Protein AF-A0AAW1QN08-F1 (afdb_monomer)

Nearest PDB structures (foldseek):
  6ku3-assembly1_D  TM=8.593E-01  e=5.138E-18  Oryza sativa Japonica Group
  1gp4-assembly1_A  TM=8.369E-01  e=4.282E-18  Arabidopsis thaliana
  4xae-assembly1_A  TM=7.841E-01  e=1.827E-15  Arabidopsis thaliana
  4xae-assembly2_B  TM=7.756E-01  e=3.302E-15  Arabidopsis thaliana
  7ekd-assembly1_A  TM=7.730E-01  e=5.450E-15  Oryza sativa Japonica Group

Sequence (1166 aa):
MQVLLRTAQARLALHTRSFTSLPVIDVSALLEPEQAPDARVAVAEQLHRACLETGFFYVRNHGIPESDCENVLQQARQWFALPESVKQEIALTPHSHFRGFQRLGDNVTRYEGGFARDWHEAIDLYREDSAEACEARGDPPSPLHGPNQWPRQLPEFDASLRRHVRSCLHLGQALMRGIALGLGLEERAFEAADTGGTTRETSYWTARVIHYPPLPQAAAAELPERAVPRGNGAAAAARGAEVERSVQLSCGEHTDYGLLTLVHQQPGVSALQVKNAAGQWVAADPVPGTLVCNIGDMLRVWTHGMYQPTAHRVINADPARSRISLPFFYEPAFEAVVAPLPELRHLAGSGSRTLDLAPAPEKKKMLSSFALARCTNISQGRTRAGHRYLNIRRRSHRWGQLGSQCFNKRSSGRPCGHDVRGDAVRPGQLDIRSLIRQFEPMRLAAAPAGSTRRPVDWVSLPRDIMRLVAARLPPHDVQSALLACREWHDGFASGLTAMKPRVLMVERLAHRFPAVQSLDLSACRRVGDGALAALGGTLALAGLRSLSLAGCEDVSDAGIAAVARLRALTHLDLRNCCKVTDASLLALAELPCLLSLDLSGCVAATERGIGALAARLRLSTLRLGGTSRVATVQDGALRALAPMVSLTCLDMSGCTEVTDAGLGAIGALTRLHELCLWNCMRVSEAGLGVLRNLPHLEDLSLRGCQHLTDAAAPAVARLRALTRLDLRCCERFTGDQLRALSALTGLRELNLKGCYKVADAGLAGVGVLTALTALCLHECWQITAQGLLALSGLSRLRDLNLQACRNIVTAPGQGLPGLAGLTALTALNLRGCDGLADGALDPLTPLTRLQALDLSGCQKLTGAGLLPVGALAALTALKLQHCRGLQRCADLAPLASLTALSALSLCGCTELQGRGISSLAPLTALRALSLEHCRRVTFAPDGLLVLTGLAGVAALNLQGCNALTDAGLAALGDMTSLTSVNLQDCRQVTGEGFAGWCHMPYLAALSLQNANAVTDAGCAAIARIVPLRTLNLKNCPAMTDKGLAALAPLKRLSHLRLQGNQLPGRLSLSQAVTDAGLGHCAELRALRHLELPSCWRLTDAGLKQLTSLTGLSHLDLSYCWQVTDEGVEVLASMASMAVLNLTGCHSITPRGRALVSGLLESPLSP

Radius of gyration: 35.43 Å; Cα contacts (8 Å, |Δi|>4): 2706; chains: 1; bounding box: 73×116×95 Å

Foldseek 3Di:
DLLLVLLVVLVVLVVPLDDQDAAEAELLCLLDVPPDPVVLLVSLQVLLCRLRRALKHKYFPLVQDVVLLVVLVVLLVVLVPDDPVLQCVQDQAVVQLRFGKADQQNDWDAFVPGIGGARKIKGKDKDEDDPVRVVVVVDDAHRRYHDHDDRPVRPCNVVSVVSVLVSVLSSVLSSQLSNCSSSVHHSCLVVCLQVVNDPDPQWIKMKMKMKRAADPPVLLVPDDDDDDDDDDDDDDDDDDDDDPDGRHFNWHKDFAAFAKKWKSWDAPFWWKWWQTPVRDTHTPHDDPNITMMGGGPLNCFQLVNSGDTTIMGTHRSPRPDMIIMMIMGGHGRQQGFRHHRPVNVVNPDDDDDDDPDDPRPDRDSRNPLVSVVVNVCRNPVDDDPDPPPPDPDDPPDDDDDDDDDDDDDDDDDDDDDDDDDDDDDDDDDPDLVLVLCVLVPDPPDDDDPPDDPPPPPPVPDDLVSLLSSLVPDDQVSLVVQCPPDPSSQVSCLARAAEDEDPDDPLLVNLVRRLNHAEYECALPQPDAQVSLLSVLVDPSNLNHAYYEHANNQRYALNSLLSVLSSLNYAYYHHHLNQRYALSSLLSVLSNARHAEYACEQNLHYALNSLLSNQVRYQHQYYAHAYDDDRQRYALSSLLSNLSNLNHQEYHHHPNQRYALSSLLSCLSNQNHQYYHCHNNQRYELNSLLSCLSNQNHAYYAPHNNQHYELSNQLSVLSNQNHQEYHHHQNQRYQQLNLLSVLSNLNHAYYAHANNQNHALNNLLSVLSNLNYQEYACHNNQRYELVSLLSVLNNQNHAYYHPAQNQRPADDAQDASQSCLSNLNYQEYEHAQNLRDAANHCQSCLSNLNHAYYEPANNQRYELNSCLSVLSNQNHQYYEHAQNQNPQDLNSQLSVLSNLNHAEYAHHNNQNHEFQNQLSCLSNLNYAEYAPHNVQHAELDPRGCLSNCNSLRHQYYEHANNQRYELVSLLSVLSNLNHQEYEHHLNQRYQQLSLLSNLRNQRHAYYEHANNQNHALNSLLSVLSNQNYAEYHHANNARYALSSLLSNLSNLNHAEYHYEFDDDPDDPDDDHHYALSSLLSVLSSLNYQEYAYELNQRYALSSLLSNLSNLQHAYYHHAQNQRYALSSLLSVLPRLNHAYYHHHNNPRYDVNSVVSVVVSVVPPRYD

Mean predicted aligned error: 20.39 Å

Secondary structure (DSSP, 8-state):
-HHHHHHHHHHHHTT----SS--EEE-HHHH-TTS-HHHHHHHHHHHHHHHHHTSEEEEES-S--HHHHHHHHHHHHHHHTS-HHHHGGGB--TTTTT-EEE-TT--EEEETTEEEE-S-EEEEEEPPPPHHHHHTT-SPPPTT-SPPP--TT-HHHHHHHHHHHHHHHHHHHHHHHHHHHHTTS-TTHHHHHHTTT-SS--EEEEEEEEEEPPPPHHHHTTSPPP--------------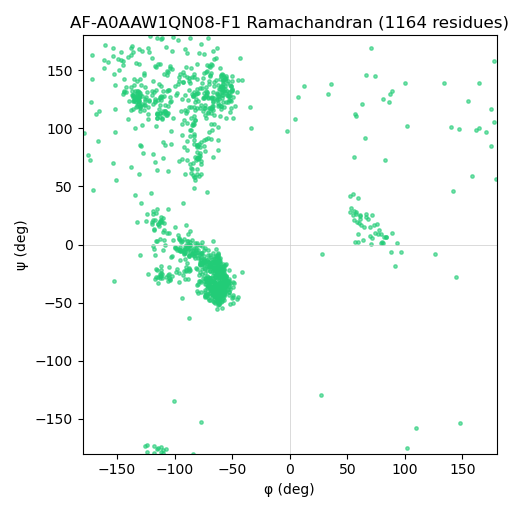---------SEEEE--SSSEEEEEEPTT---EEEE-TTS-EEE-PPPTTEEEEEE-HHHHHHTTTSS----EEE----SS--EEEEEEEEEEETT-B----HHHHGGGSSSS------PPPSS-BHHHHHHHHHHHHHHTT--SS----S--SS--S----------------------------------HHHHHTTTS----S---TT---PPP-TTSS-HHHHHHHHTTS-HHHHHHHTTS-HHHHHHHHTT--EE--SS--HHHHHHH-TT--EEE-TT-TT--HHHHHHHHH-GGGTT--EEE-TT-TT-BHHHHHHHTT-TT--EEE-TT-TB-BHHHHHHHTT-TT--EEE-TT-TB--HHHHHHHHHH---SEEE----SS-----HHHHHHHTT-TT-SEEE-TT-TT-BHHHHHHHTT-TT-SEEE-TT-TB--HHHHGGGGG-TT--EEE-TT-TT--GGGHHHHTT-TT--EEE-TT-TT---TTGGGGGG-TT--EEE-TT-TT-BHHHHHHHHT-TT-SEEE-TT-TB--TTGGGGGGG-TT--EEE-TT-TT----TT---GGGTT-TT--EEE-TT-TT--TTTTGGGTT-TT--EEE-TT-TT--TGGGGGGGG-TT--EEE-TT-TT--SGGGGGGGGG-TT--EEE-TT-TT--THHHHTTTT-TT--EEE-TT-TT---STTTGGGGGG-TT--EEE-TT-TT--HHHHHHGGG-TT--EEE-TT-TT--SGGGGGGTT-TT--EEE-TT-TT--HHHHHHHTT-TT--EEE-TT-TT--HHHHHHTTT-TT--EEE------TT--SS---S-HHHHHHHHT-TT--EEE-TT-TT--HHHHHHHTT-TT--EEE-TT-TT--HHHHHHHHT-TT--EEE-TT-TT--HHHHHHHHHHHHSTT--

InterPro domains:
  IPR001611 Leucine-rich repeat [PF13516] (569-589)
  IPR001611 Leucine-rich repeat [PF13516] (646-666)
  IPR001611 Leucine-rich repeat [PF13516] (1112-1132)
  IPR005123 Oxoglutarate/iron-dependent dioxygenase domain [PS51471] (203-332)
  IPR006553 Leucine-rich repeat, cysteine-containing subtype [SM00367] (513-538)
  IPR006553 Leucine-rich repeat, cysteine-containing subtype [SM00367] (541-566)
  IPR006553 Leucine-rich repeat, cysteine-containing subtype [SM00367] (567-591)
  IPR006553 Leucine-rich repeat, cysteine-containing subtype [SM00367] (592-616)
  IPR006553 Leucine-rich repeat, cysteine-containing subtype [SM00367] (644-669)
  IPR006553 Leucine-rich repeat, cysteine-containing subtype [SM00367] (694-719)
  IPR006553 Leucine-rich repeat, cysteine-containing subtype [SM00367] (720-744)
  IPR006553 Leucine-rich repeat, cysteine-containing subtype [SM00367] (745-769)
  IPR006553 Leucine-rich repeat, cysteine-containing subtype [SM00367] (770-794)
  IPR006553 Leucine-rich repeat, cysteine-containing subtype [SM00367] (847-872)
  IPR006553 Leucine-rich repeat, cysteine-containing subtype [SM00367] (898-923)
  IPR006553 Leucine-rich repeat, cysteine-containing subtype [SM00367] (950-975)
  IPR006553 Leucine-rich repeat, cysteine-containing subtype [SM00367] (1000-1025)
  IPR006553 Leucine-rich repeat, cysteine-containing subtype [SM00367] (1027-1050)
  IPR006553 Leucine-rich repeat, cysteine-containing subtype [SM00367] (1084-1109)
  IPR006553 Leucine-rich repeat, cysteine-containing subtype [SM00367] (1110-1134)

Structure (mmCIF, N/CA/C/O backbone):
data_AF-A0AAW1QN08-F1
#
_entry.id   AF-A0AAW1QN08-F1
#
loop_
_atom_site.group_PDB
_atom_site.id
_atom_site.type_symbol
_atom_site.label_atom_id
_atom_site.label_alt_id
_atom_site.label_comp_id
_atom_site.label_asym_id
_atom_site.label_entity_id
_atom_site.label_seq_id
_atom_site.pdbx_PDB_ins_code
_atom_site.Cartn_x
_atom_site.Cartn_y
_atom_site.Cartn_z
_atom_site.occupancy
_atom_site.B_iso_or_equiv
_atom_site.auth_seq_id
_atom_site.auth_comp_id
_atom_site.auth_asym_id
_atom_site.auth_atom_id
_atom_site.pdbx_PDB_model_num
ATOM 1 N N . MET A 1 1 ? -25.924 -44.453 1.602 1.00 50.12 1 MET A N 1
ATOM 2 C CA . MET A 1 1 ? -26.759 -44.491 2.829 1.00 50.12 1 MET A CA 1
ATOM 3 C C . MET A 1 1 ? -25.957 -44.173 4.095 1.00 50.12 1 MET A C 1
ATOM 5 O O . MET A 1 1 ? -26.336 -43.243 4.789 1.00 50.12 1 MET A O 1
ATOM 9 N N . GLN A 1 2 ? -24.823 -44.839 4.368 1.00 57.50 2 GLN A N 1
ATOM 10 C CA . GLN A 1 2 ? -23.953 -44.512 5.519 1.00 57.50 2 GLN A CA 1
ATOM 11 C C . GLN A 1 2 ? -23.463 -43.045 5.535 1.00 57.50 2 GLN A C 1
ATOM 13 O O . GLN A 1 2 ? -23.553 -42.394 6.572 1.00 57.50 2 GLN A O 1
ATOM 18 N N . VAL A 1 3 ? -23.057 -42.490 4.383 1.00 58.50 3 VAL A N 1
ATOM 19 C CA . VAL A 1 3 ? -22.669 -41.067 4.227 1.00 58.50 3 VAL A CA 1
ATOM 20 C C . VAL A 1 3 ? -23.781 -40.101 4.679 1.00 58.50 3 VAL A C 1
ATOM 22 O O . VAL A 1 3 ? -23.523 -39.140 5.401 1.00 58.50 3 VAL A O 1
ATOM 25 N N . LEU A 1 4 ? -25.043 -40.374 4.323 1.00 58.69 4 LEU A N 1
ATOM 26 C CA . LEU A 1 4 ? -26.203 -39.568 4.740 1.00 58.69 4 LEU A CA 1
ATOM 27 C C . LEU A 1 4 ? -26.415 -39.613 6.264 1.00 58.69 4 LEU A C 1
ATOM 29 O O . LEU A 1 4 ? -26.668 -38.579 6.881 1.00 58.69 4 LEU A O 1
ATOM 33 N N . LEU A 1 5 ? -26.261 -40.792 6.877 1.00 64.38 5 LEU A N 1
ATOM 34 C CA . LEU A 1 5 ? -26.442 -40.996 8.318 1.00 64.38 5 LEU A CA 1
ATOM 35 C C . LEU A 1 5 ? -25.362 -40.268 9.142 1.00 64.38 5 LEU A C 1
ATOM 37 O O . LEU A 1 5 ? -25.678 -39.562 10.100 1.00 64.38 5 LEU A O 1
ATOM 41 N N . ARG A 1 6 ? -24.096 -40.357 8.708 1.00 65.94 6 ARG A N 1
ATOM 42 C CA . ARG A 1 6 ? -22.955 -39.647 9.319 1.00 65.94 6 ARG A CA 1
ATOM 43 C C . ARG A 1 6 ? -23.067 -38.126 9.166 1.00 65.94 6 ARG A C 1
ATOM 45 O O . ARG A 1 6 ? -22.715 -37.370 10.068 1.00 65.94 6 ARG A O 1
ATOM 52 N N . THR A 1 7 ? -23.668 -37.658 8.073 1.00 58.88 7 THR A N 1
ATOM 53 C CA . THR A 1 7 ? -23.953 -36.227 7.864 1.00 58.88 7 THR A CA 1
ATOM 54 C C . THR A 1 7 ? -24.994 -35.692 8.853 1.00 58.88 7 THR A C 1
ATOM 56 O O . THR A 1 7 ? -24.842 -34.588 9.375 1.00 58.88 7 THR A O 1
ATOM 59 N N . ALA A 1 8 ? -26.043 -36.466 9.151 1.00 60.16 8 ALA A N 1
ATOM 60 C CA . ALA A 1 8 ? -27.042 -36.089 10.152 1.00 60.16 8 ALA A CA 1
ATOM 61 C C . ALA A 1 8 ? -26.432 -35.990 11.565 1.00 60.16 8 ALA A C 1
ATOM 63 O O . ALA A 1 8 ? -26.708 -35.028 12.283 1.00 60.16 8 ALA A O 1
ATOM 64 N N . GLN A 1 9 ? -25.541 -36.924 11.926 1.00 60.72 9 GLN A N 1
ATOM 65 C CA . GLN A 1 9 ? -24.772 -36.878 13.179 1.00 60.72 9 GLN A CA 1
ATOM 66 C C . GLN A 1 9 ? -23.876 -35.630 13.256 1.00 60.72 9 GLN A C 1
ATOM 68 O O . GLN A 1 9 ? -23.878 -34.933 14.271 1.00 60.72 9 GLN A O 1
ATOM 73 N N . ALA A 1 10 ? -23.186 -35.283 12.164 1.00 58.78 10 ALA A N 1
ATOM 74 C CA . ALA A 1 10 ? -22.353 -34.083 12.087 1.00 58.78 10 ALA A CA 1
ATOM 75 C C . ALA A 1 10 ? -23.146 -32.781 12.318 1.00 58.78 10 ALA A C 1
ATOM 77 O O . ALA A 1 10 ? -22.687 -31.894 13.041 1.00 58.78 10 ALA A O 1
ATOM 78 N N . ARG A 1 11 ? -24.362 -32.671 11.753 1.00 59.16 11 ARG A N 1
ATOM 79 C CA . ARG A 1 11 ? -25.257 -31.510 11.956 1.00 59.16 11 ARG A CA 1
ATOM 80 C C . ARG A 1 11 ? -25.672 -31.334 13.420 1.00 59.16 11 ARG A C 1
ATOM 82 O O . ARG A 1 11 ? -25.780 -30.196 13.883 1.00 59.16 11 ARG A O 1
ATOM 89 N N . LEU A 1 12 ? -25.882 -32.439 14.138 1.00 57.66 12 LEU A N 1
ATOM 90 C CA . LEU A 1 12 ? -26.207 -32.429 15.565 1.00 57.66 12 LEU A CA 1
ATOM 91 C C . LEU A 1 12 ? -24.991 -32.004 16.409 1.00 57.66 12 LEU A C 1
ATOM 93 O O . LEU A 1 12 ? -25.109 -31.123 17.258 1.00 57.66 12 LEU A O 1
ATOM 97 N N . ALA A 1 13 ? -23.814 -32.566 16.113 1.00 55.12 13 ALA A N 1
ATOM 98 C CA . ALA A 1 13 ? -22.572 -32.317 16.849 1.00 55.12 13 ALA A CA 1
ATOM 99 C C . ALA A 1 13 ? -22.059 -30.869 16.727 1.00 55.12 13 ALA A C 1
ATOM 101 O O . ALA A 1 13 ? -21.472 -30.343 17.671 1.00 55.12 13 ALA A O 1
ATOM 102 N N . LEU A 1 14 ? -22.322 -30.186 15.603 1.00 53.00 14 LEU A N 1
ATOM 103 C CA . LEU A 1 14 ? -21.951 -28.777 15.380 1.00 53.00 14 LEU A CA 1
ATOM 104 C C . LEU A 1 14 ? -22.523 -27.808 16.437 1.00 53.00 14 LEU A C 1
ATOM 106 O O . LEU A 1 14 ? -21.964 -26.729 16.622 1.00 53.00 14 LEU A O 1
ATOM 110 N N . HIS A 1 15 ? -23.583 -28.198 17.155 1.00 46.97 15 HIS A N 1
ATOM 111 C CA . HIS A 1 15 ? -24.216 -27.395 18.207 1.00 46.97 15 HIS A CA 1
ATOM 112 C C . HIS A 1 15 ? -23.758 -27.759 19.637 1.00 46.97 15 HIS A C 1
ATOM 114 O O . HIS A 1 15 ? -24.155 -27.081 20.582 1.00 46.97 15 HIS A O 1
ATOM 120 N N . THR A 1 16 ? -22.923 -28.793 19.822 1.00 51.81 16 THR A N 1
ATOM 121 C CA . THR A 1 16 ? -22.620 -29.380 21.147 1.00 51.81 16 THR A CA 1
ATOM 122 C C . THR A 1 16 ? -21.128 -29.611 21.428 1.00 51.81 16 THR A C 1
ATOM 124 O O . THR A 1 16 ? -20.795 -30.378 22.327 1.00 51.81 16 THR A O 1
ATOM 127 N N . ARG A 1 17 ? -20.206 -28.950 20.712 1.00 63.50 17 ARG A N 1
ATOM 128 C CA . ARG A 1 17 ? -18.733 -29.133 20.826 1.00 63.50 17 ARG A CA 1
ATOM 129 C C . ARG A 1 17 ? -18.084 -28.585 22.111 1.00 63.50 17 ARG A C 1
ATOM 131 O O . ARG A 1 17 ? -17.060 -27.896 22.084 1.00 63.50 17 ARG A O 1
ATOM 138 N N . SER A 1 18 ? -18.686 -28.853 23.258 1.00 68.31 18 SER A N 1
ATOM 139 C CA . SER A 1 18 ? -18.107 -28.568 24.565 1.00 68.31 18 SER A CA 1
ATOM 140 C C . SER A 1 18 ? -17.369 -29.812 25.057 1.00 68.31 18 SER A C 1
ATOM 142 O O . SER A 1 18 ? -18.002 -30.764 25.498 1.00 68.31 18 SER A O 1
ATOM 144 N N . PHE A 1 19 ? -16.037 -29.807 24.989 1.00 83.88 19 PHE A N 1
ATOM 145 C CA . PHE A 1 19 ? -15.182 -30.857 25.551 1.00 83.88 19 PHE A CA 1
ATOM 146 C C . PHE A 1 19 ? -14.294 -30.292 26.666 1.00 83.88 19 PHE A C 1
ATOM 148 O O . PHE A 1 19 ? -13.965 -29.103 26.672 1.00 83.88 19 PHE A O 1
ATOM 155 N N . THR A 1 20 ? -13.912 -31.154 27.608 1.00 86.56 20 THR A N 1
ATOM 156 C CA . THR A 1 20 ? -13.029 -30.835 28.747 1.00 86.56 20 THR A CA 1
ATOM 157 C C . THR A 1 20 ? -11.713 -31.618 28.719 1.00 86.56 20 THR A C 1
ATOM 159 O O . THR A 1 20 ? -10.809 -31.314 29.492 1.00 86.56 20 THR A O 1
ATOM 162 N N . SER A 1 21 ? -11.589 -32.601 27.823 1.00 89.88 21 SER A N 1
ATOM 163 C CA . SER A 1 21 ? -10.375 -33.378 27.548 1.00 89.88 21 SER A CA 1
ATOM 164 C C . SER A 1 21 ? -10.356 -33.814 26.077 1.00 89.88 21 SER A C 1
ATOM 166 O O . SER A 1 21 ? -11.400 -33.801 25.420 1.00 89.88 21 SER A O 1
ATOM 168 N N . LEU A 1 22 ? -9.175 -34.151 25.548 1.00 94.44 22 LEU A N 1
ATOM 169 C CA . LEU A 1 22 ? -9.021 -34.658 24.180 1.00 94.44 22 LEU A CA 1
ATOM 170 C C . LEU A 1 22 ? -9.067 -36.195 24.173 1.00 94.44 22 LEU A C 1
ATOM 172 O O . LEU A 1 22 ? -8.468 -36.814 25.056 1.00 94.44 22 LEU A O 1
ATOM 176 N N . PRO A 1 23 ? -9.727 -36.828 23.187 1.00 95.69 23 PRO A N 1
ATOM 177 C CA . PRO A 1 23 ? -9.778 -38.281 23.100 1.00 95.69 23 PRO A CA 1
ATOM 178 C C . PRO A 1 23 ? -8.404 -38.860 22.745 1.00 95.69 23 PRO A C 1
ATOM 180 O O . PRO A 1 23 ? -7.645 -38.259 21.984 1.00 95.69 23 PRO A O 1
ATOM 183 N N . VAL A 1 24 ? -8.103 -40.044 23.280 1.00 97.25 24 VAL A N 1
ATOM 184 C CA . VAL A 1 24 ? -6.920 -40.840 22.927 1.00 97.25 24 VAL A CA 1
ATOM 185 C C . VAL A 1 24 ? -7.374 -41.990 22.041 1.00 97.25 24 VAL A C 1
ATOM 187 O O . VAL A 1 24 ? -8.228 -42.772 22.450 1.00 97.25 24 VAL A O 1
ATOM 190 N N . ILE A 1 25 ? -6.814 -42.081 20.839 1.00 97.31 25 ILE A N 1
ATOM 191 C CA . ILE A 1 25 ? -7.203 -43.054 19.820 1.00 97.31 25 ILE A CA 1
ATOM 192 C C . ILE A 1 25 ? -6.018 -43.972 19.547 1.00 97.31 25 ILE A C 1
ATOM 194 O O . ILE A 1 25 ? -4.936 -43.514 19.179 1.00 97.31 25 ILE A O 1
ATOM 198 N N . ASP A 1 26 ? -6.233 -45.269 19.735 1.00 95.25 26 ASP A N 1
ATOM 199 C CA . ASP A 1 26 ? -5.290 -46.313 19.345 1.00 95.25 26 ASP A CA 1
ATOM 200 C C . ASP A 1 26 ? -5.438 -46.594 17.848 1.00 95.25 26 ASP A C 1
ATOM 202 O O . ASP A 1 26 ? -6.513 -46.988 17.393 1.00 95.25 26 ASP A O 1
ATOM 206 N N . VAL A 1 27 ? -4.377 -46.346 17.078 1.00 95.62 27 VAL A N 1
ATOM 207 C CA . VAL A 1 27 ? -4.405 -46.466 15.611 1.00 95.62 27 VAL A CA 1
ATOM 208 C C . VAL A 1 27 ? -3.670 -47.691 15.080 1.00 95.62 27 VAL A C 1
ATOM 210 O O . VAL A 1 27 ? -3.509 -47.808 13.868 1.00 95.62 27 VAL A O 1
ATOM 213 N N . SER A 1 28 ? -3.264 -48.618 15.953 1.00 91.62 28 SER A N 1
ATOM 214 C CA . SER A 1 28 ? -2.562 -49.856 15.574 1.00 91.62 28 SER A CA 1
ATOM 215 C C . SER A 1 28 ? -3.258 -50.609 14.432 1.00 91.62 28 SER A C 1
ATOM 217 O O . SER A 1 28 ? -2.624 -50.931 13.429 1.00 91.62 28 SER A O 1
ATOM 219 N N . ALA A 1 29 ? -4.585 -50.760 14.503 1.00 89.94 29 ALA A N 1
ATOM 220 C CA . ALA A 1 29 ? -5.375 -51.421 13.461 1.00 89.94 29 ALA A CA 1
ATOM 221 C C . ALA A 1 29 ? -5.296 -50.734 12.079 1.00 89.94 29 ALA A C 1
ATOM 223 O O . ALA A 1 29 ? -5.495 -51.382 11.056 1.00 89.94 29 ALA A O 1
ATOM 224 N N . LEU A 1 30 ? -5.011 -49.427 12.007 1.00 89.69 30 LEU A N 1
ATOM 225 C CA . LEU A 1 30 ? -4.833 -48.723 10.727 1.00 89.69 30 LEU A CA 1
ATOM 226 C C . LEU A 1 30 ? -3.440 -48.928 10.120 1.00 89.69 30 LEU A C 1
ATOM 228 O O . LEU A 1 30 ? -3.279 -48.725 8.917 1.00 89.69 30 LEU A O 1
ATOM 232 N N . LEU A 1 31 ? -2.455 -49.302 10.937 1.00 88.00 31 LEU A N 1
ATOM 233 C CA . LEU A 1 31 ? -1.068 -49.532 10.526 1.00 88.00 31 LEU A CA 1
ATOM 234 C C . LEU A 1 31 ? -0.807 -50.998 10.155 1.00 88.00 31 LEU A C 1
ATOM 236 O O . LEU A 1 31 ? 0.104 -51.274 9.379 1.00 88.00 31 LEU A O 1
ATOM 240 N N . GLU A 1 32 ? -1.628 -51.919 10.663 1.00 79.75 32 GLU A N 1
ATOM 241 C CA . GLU A 1 32 ? -1.548 -53.358 10.407 1.00 79.75 32 GLU A CA 1
ATOM 242 C C . GLU A 1 32 ? -2.729 -53.820 9.529 1.00 79.75 32 GLU A C 1
ATOM 244 O O . GLU A 1 32 ? -3.776 -54.216 10.046 1.00 79.75 32 GLU A O 1
ATOM 249 N N . PRO A 1 33 ? -2.603 -53.781 8.188 1.00 56.97 33 PRO A N 1
ATOM 250 C CA . PRO A 1 33 ? -3.713 -54.067 7.272 1.00 56.97 33 PRO A CA 1
ATOM 251 C C . PRO A 1 33 ? -4.223 -55.518 7.324 1.00 56.97 33 PRO A C 1
ATOM 253 O O . PRO A 1 33 ? -5.290 -55.793 6.779 1.00 56.97 33 PRO A O 1
ATOM 256 N N . GLU A 1 34 ? -3.487 -56.431 7.967 1.00 61.59 34 GLU A N 1
ATOM 257 C CA . GLU A 1 34 ? -3.864 -57.841 8.145 1.00 61.59 34 GLU A CA 1
ATOM 258 C C . GLU A 1 34 ? -4.817 -58.081 9.332 1.00 61.59 34 GLU A C 1
ATOM 260 O O . GLU A 1 34 ? -5.374 -59.172 9.462 1.00 61.59 34 GLU A O 1
ATOM 265 N N . GLN A 1 35 ? -5.053 -57.079 10.189 1.00 57.25 35 GLN A N 1
ATOM 266 C CA . GLN A 1 35 ? -6.041 -57.189 11.264 1.00 57.25 35 GLN A CA 1
ATOM 267 C C . GLN A 1 35 ? -7.483 -57.154 10.722 1.00 57.25 35 GLN A C 1
ATOM 269 O O . GLN A 1 35 ? -7.782 -56.513 9.712 1.00 57.25 35 GLN A O 1
ATOM 274 N N . ALA A 1 36 ? -8.392 -57.844 11.423 1.00 62.12 36 ALA A N 1
ATOM 275 C CA . ALA A 1 36 ? -9.796 -58.017 11.047 1.00 62.12 36 ALA A CA 1
ATOM 276 C C . ALA A 1 36 ? -10.465 -56.692 10.594 1.00 62.12 36 ALA A C 1
ATOM 278 O O . ALA A 1 36 ? -10.382 -55.699 11.327 1.00 62.12 36 ALA A O 1
ATOM 279 N N . PRO A 1 37 ? -11.169 -56.658 9.440 1.00 71.88 37 PRO A N 1
ATOM 280 C CA . PRO A 1 37 ? -11.788 -55.448 8.878 1.00 71.88 37 PRO A CA 1
ATOM 281 C C . PRO A 1 37 ? -12.627 -54.631 9.873 1.00 71.88 37 PRO A C 1
ATOM 283 O O . PRO A 1 37 ? -12.626 -53.400 9.823 1.00 71.88 37 PRO A O 1
ATOM 286 N N . ASP A 1 38 ? -13.278 -55.304 10.822 1.00 78.12 38 ASP A N 1
ATOM 287 C CA . ASP A 1 38 ? -14.120 -54.684 11.848 1.00 78.12 38 ASP A CA 1
ATOM 288 C C . ASP A 1 38 ? -13.330 -53.775 12.806 1.00 78.12 38 ASP A C 1
ATOM 290 O O . ASP A 1 38 ? -13.816 -52.711 13.198 1.00 78.12 38 ASP A O 1
ATOM 294 N N . ALA A 1 39 ? -12.083 -54.130 13.141 1.00 82.25 39 ALA A N 1
ATOM 295 C CA . ALA A 1 39 ? -11.234 -53.326 14.023 1.00 82.25 39 ALA A CA 1
ATOM 296 C C . ALA A 1 39 ? -10.847 -51.987 13.371 1.00 82.25 39 ALA A C 1
ATOM 298 O O . ALA A 1 39 ? -10.861 -50.939 14.020 1.00 82.25 39 ALA A O 1
ATOM 299 N N . ARG A 1 40 ? -10.579 -51.997 12.059 1.00 86.44 40 ARG A N 1
ATOM 300 C CA . ARG A 1 40 ? -10.263 -50.789 11.276 1.00 86.44 40 ARG A CA 1
ATOM 301 C C . ARG A 1 40 ? -11.452 -49.838 11.212 1.00 86.44 40 ARG A C 1
ATOM 303 O O . ARG A 1 40 ? -11.284 -48.629 11.371 1.00 86.44 40 ARG A O 1
ATOM 310 N N . VAL A 1 41 ? -12.657 -50.382 11.030 1.00 85.69 41 VAL A N 1
ATOM 311 C CA . VAL A 1 41 ? -13.903 -49.604 11.037 1.00 85.69 41 VAL A CA 1
ATOM 312 C C . VAL A 1 41 ? -14.150 -48.981 12.413 1.00 85.69 41 VAL A C 1
ATOM 314 O O . VAL A 1 41 ? -14.478 -47.797 12.484 1.00 85.69 41 VAL A O 1
ATOM 317 N N . ALA A 1 42 ? -13.915 -49.717 13.503 1.00 87.56 42 ALA A N 1
ATOM 318 C CA . ALA A 1 42 ? -14.065 -49.188 14.859 1.00 87.56 42 ALA A CA 1
ATOM 319 C C . ALA A 1 42 ? -13.112 -48.010 15.143 1.00 87.56 42 ALA A C 1
ATOM 321 O O . ALA A 1 42 ? -13.527 -46.998 15.714 1.00 87.56 42 ALA A O 1
ATOM 322 N N . VAL A 1 43 ? -11.848 -48.093 14.709 1.00 93.44 43 VAL A N 1
ATOM 323 C CA . VAL A 1 43 ? -10.899 -46.968 14.815 1.00 93.44 43 VAL A CA 1
ATOM 324 C C . VAL A 1 43 ? -11.327 -45.800 13.919 1.00 93.44 43 VAL A C 1
ATOM 326 O O . VAL A 1 43 ? -11.301 -44.646 14.350 1.00 93.44 43 VAL A O 1
ATOM 329 N N . ALA A 1 44 ? -11.789 -46.074 12.697 1.00 93.69 44 ALA A N 1
ATOM 330 C CA . ALA A 1 44 ? -12.300 -45.054 11.783 1.00 93.69 44 ALA A CA 1
ATOM 331 C C . ALA A 1 44 ? -13.512 -44.289 12.358 1.00 93.69 44 ALA A C 1
ATOM 333 O O . ALA A 1 44 ? -13.639 -43.081 12.154 1.00 93.69 44 ALA A O 1
ATOM 334 N N . GLU A 1 45 ? -14.386 -44.955 13.117 1.00 90.94 45 GLU A N 1
ATOM 335 C CA . GLU A 1 45 ? -15.499 -44.312 13.827 1.00 90.94 45 GLU A CA 1
ATOM 336 C C . GLU A 1 45 ? -15.033 -43.416 14.979 1.00 90.94 45 GLU A C 1
ATOM 338 O O . GLU A 1 45 ? -15.584 -42.327 15.172 1.00 90.94 45 GLU A O 1
ATOM 343 N N . GLN A 1 46 ? -13.993 -43.821 15.714 1.00 94.38 46 GLN A N 1
ATOM 344 C CA . GLN A 1 46 ? -13.375 -42.977 16.740 1.00 94.38 46 GLN A CA 1
ATOM 345 C C . GLN A 1 46 ? -12.733 -41.727 16.125 1.00 94.38 46 GLN A C 1
ATOM 347 O O . GLN A 1 46 ? -12.961 -40.620 16.617 1.00 94.38 46 GLN A O 1
ATOM 352 N N . LEU A 1 47 ? -12.000 -41.882 15.015 1.00 96.06 47 LEU A N 1
ATOM 353 C CA . LEU A 1 47 ? -11.424 -40.761 14.265 1.00 96.06 47 LEU A CA 1
ATOM 354 C C . LEU A 1 47 ? -12.511 -39.818 13.745 1.00 96.06 47 LEU A C 1
ATOM 356 O O . LEU A 1 47 ? -12.389 -38.602 13.895 1.00 96.06 47 LEU A O 1
ATOM 360 N N . HIS A 1 48 ? -13.592 -40.364 13.180 1.00 93.75 48 HIS A N 1
ATOM 361 C CA . HIS A 1 48 ? -14.733 -39.575 12.720 1.00 93.75 48 HIS A CA 1
ATOM 362 C C . HIS A 1 48 ? -15.329 -38.735 13.852 1.00 93.75 48 HIS A C 1
ATOM 364 O O . HIS A 1 48 ? -15.523 -37.529 13.692 1.00 93.75 48 HIS A O 1
ATOM 370 N N . ARG A 1 49 ? -15.565 -39.354 15.016 1.00 89.62 49 ARG A N 1
ATOM 371 C CA . ARG A 1 49 ? -16.100 -38.669 16.196 1.00 89.62 49 ARG A CA 1
ATOM 372 C C . ARG A 1 49 ? -15.168 -37.560 16.677 1.00 89.62 49 ARG A C 1
ATOM 374 O O . ARG A 1 49 ? -15.621 -36.435 16.865 1.00 89.62 49 ARG A O 1
ATOM 381 N N . ALA A 1 50 ? -13.870 -37.831 16.792 1.00 93.19 50 ALA A N 1
ATOM 382 C CA . ALA A 1 50 ? -12.895 -36.821 17.195 1.00 93.19 50 ALA A CA 1
ATOM 383 C C . ALA A 1 50 ? -12.819 -35.651 16.198 1.00 93.19 50 ALA A C 1
ATOM 385 O O . ALA A 1 50 ? -12.824 -34.491 16.606 1.00 93.19 50 ALA A O 1
ATOM 386 N N . CYS A 1 51 ? -12.846 -35.918 14.888 1.00 93.44 51 CYS A N 1
ATOM 387 C CA . CYS A 1 51 ? -12.879 -34.868 13.862 1.00 93.44 51 CYS A CA 1
ATOM 388 C C . CYS A 1 51 ? -14.161 -34.013 13.916 1.00 93.44 51 CYS A C 1
ATOM 390 O O . CYS A 1 51 ? -14.132 -32.832 13.563 1.00 93.44 51 CYS A O 1
ATOM 392 N N . LEU A 1 52 ? -15.287 -34.592 14.350 1.00 87.19 52 LEU A N 1
ATOM 393 C CA . LEU A 1 52 ? -16.557 -33.881 14.510 1.00 87.19 52 LEU A CA 1
ATOM 394 C C . LEU A 1 52 ? -16.639 -33.065 15.796 1.00 87.19 52 LEU A C 1
ATOM 396 O O . LEU A 1 52 ? -17.185 -31.961 15.763 1.00 87.19 52 LEU A O 1
ATOM 400 N N . GLU A 1 53 ? -16.167 -33.612 16.911 1.00 86.00 53 GLU A N 1
ATOM 401 C CA . GLU A 1 53 ? -16.407 -33.067 18.248 1.00 86.00 53 GLU A CA 1
ATOM 402 C C . GLU A 1 53 ? -15.292 -32.129 18.707 1.00 86.00 53 GLU A C 1
ATOM 404 O O . GLU A 1 53 ? -15.576 -31.035 19.203 1.00 86.00 53 GLU A O 1
ATOM 409 N N . THR A 1 54 ? -14.033 -32.535 18.526 1.00 90.69 54 THR A N 1
ATOM 410 C CA . THR A 1 54 ? -12.873 -31.840 19.099 1.00 90.69 54 THR A CA 1
ATOM 411 C C . THR A 1 54 ? -11.960 -31.224 18.049 1.00 90.69 54 THR A C 1
ATOM 413 O O . THR A 1 54 ? -11.338 -30.201 18.328 1.00 90.69 54 THR A O 1
ATOM 416 N N . GLY A 1 55 ? -11.825 -31.839 16.869 1.00 92.00 55 GLY A N 1
ATOM 417 C CA . GLY A 1 55 ? -10.823 -31.481 15.854 1.00 92.00 55 GLY A CA 1
ATOM 418 C C . GLY A 1 55 ? -9.365 -31.690 16.304 1.00 92.00 55 GLY A C 1
ATOM 419 O O . GLY A 1 55 ? -8.443 -31.346 15.567 1.00 92.00 55 GLY A O 1
ATOM 420 N N . PHE A 1 56 ? -9.172 -32.238 17.509 1.00 95.12 56 PHE A N 1
ATOM 421 C CA . PHE A 1 56 ? -7.903 -32.511 18.185 1.00 95.12 56 PHE A CA 1
ATOM 422 C C . PHE A 1 56 ? -8.008 -33.835 18.945 1.00 95.12 56 PHE A C 1
ATOM 424 O O . PHE A 1 56 ? -8.997 -34.066 19.643 1.00 95.12 56 PHE A O 1
ATOM 431 N N . PHE A 1 57 ? -6.994 -34.687 18.860 1.00 97.31 57 PHE A N 1
ATOM 432 C CA . PHE A 1 57 ? -6.967 -35.978 19.548 1.00 97.31 57 PHE A CA 1
ATOM 433 C C . PHE A 1 57 ? -5.533 -36.478 19.732 1.00 97.31 57 PHE A C 1
ATOM 435 O O . PHE A 1 57 ? -4.635 -36.078 18.998 1.00 97.31 57 PHE A O 1
ATOM 442 N N . TYR A 1 58 ? -5.307 -37.352 20.709 1.00 98.12 58 TYR A N 1
ATOM 443 C CA . TYR A 1 58 ? -4.039 -38.063 20.851 1.00 98.12 58 TYR A CA 1
ATOM 444 C C . TYR A 1 58 ? -4.052 -39.332 20.008 1.00 98.12 58 TYR A C 1
ATOM 446 O O . TYR A 1 58 ? -5.038 -40.066 19.990 1.00 98.12 58 TYR A O 1
ATOM 454 N N . VAL A 1 59 ? -2.933 -39.608 19.355 1.00 97.56 59 VAL A N 1
ATOM 455 C CA . VAL A 1 59 ? -2.701 -40.804 18.551 1.00 97.56 59 VAL A CA 1
ATOM 456 C C . VAL A 1 59 ? -1.748 -41.704 19.324 1.00 97.56 59 VAL A C 1
ATOM 458 O O . VAL A 1 59 ? -0.594 -41.337 19.541 1.00 97.56 59 VAL A O 1
ATOM 461 N N . ARG A 1 60 ? -2.237 -42.864 19.760 1.00 96.06 60 ARG A N 1
ATOM 462 C CA . ARG A 1 60 ? -1.487 -43.894 20.489 1.00 96.06 60 ARG A CA 1
ATOM 463 C C . ARG A 1 60 ? -1.156 -45.058 19.558 1.00 96.06 60 ARG A C 1
ATOM 465 O O . ARG A 1 60 ? -1.907 -45.322 18.624 1.00 96.06 60 ARG A O 1
ATOM 472 N N . ASN A 1 61 ? -0.053 -45.757 19.837 1.00 94.50 61 ASN A N 1
ATOM 473 C CA . ASN A 1 61 ? 0.434 -46.882 19.027 1.00 94.50 61 ASN A CA 1
ATOM 474 C C . ASN A 1 61 ? 0.627 -46.472 17.558 1.00 94.50 61 ASN A C 1
ATOM 476 O O . ASN A 1 61 ? 0.253 -47.170 16.625 1.00 94.50 61 ASN A O 1
ATOM 480 N N . HIS A 1 62 ? 1.219 -45.292 17.372 1.00 94.38 62 HIS A N 1
ATOM 481 C CA . HIS A 1 62 ? 1.391 -44.619 16.086 1.00 94.38 62 HIS A CA 1
ATOM 482 C C . HIS A 1 62 ? 2.508 -45.208 15.202 1.00 94.38 62 HIS A C 1
ATOM 484 O O . HIS A 1 62 ? 2.798 -44.661 14.142 1.00 94.38 62 HIS A O 1
ATOM 490 N N . GLY A 1 63 ? 3.179 -46.279 15.640 1.00 91.88 63 GLY A N 1
ATOM 491 C CA . GLY A 1 63 ? 4.200 -46.988 14.857 1.00 91.88 63 GLY A CA 1
ATOM 492 C C . GLY A 1 63 ? 5.515 -46.231 14.628 1.00 91.88 63 GLY A C 1
ATOM 493 O O . GLY A 1 63 ? 6.363 -46.709 13.881 1.00 91.88 63 GLY A O 1
ATOM 494 N N . ILE A 1 64 ? 5.716 -45.071 15.266 1.00 94.25 64 ILE A N 1
ATOM 495 C CA . ILE A 1 64 ? 7.003 -44.357 15.223 1.00 94.25 64 ILE A CA 1
ATOM 496 C C . ILE A 1 64 ? 7.860 -44.887 16.379 1.00 94.25 64 ILE A C 1
ATOM 498 O O . ILE A 1 64 ? 7.384 -44.826 17.514 1.00 94.25 64 ILE A O 1
ATOM 502 N N . PRO A 1 65 ? 9.084 -45.393 16.134 1.00 92.31 65 PRO A N 1
ATOM 503 C CA . PRO A 1 65 ? 9.945 -45.897 17.200 1.00 92.31 65 PRO A CA 1
ATOM 504 C C . PRO A 1 65 ? 10.240 -44.826 18.255 1.00 92.31 65 PRO A C 1
ATOM 506 O O . PRO A 1 65 ? 10.639 -43.711 17.912 1.00 92.31 65 PRO A O 1
ATOM 509 N N . GLU A 1 66 ? 10.116 -45.178 19.537 1.00 88.94 66 GLU A N 1
ATOM 510 C CA . GLU A 1 66 ? 10.411 -44.257 20.648 1.00 88.94 66 GLU A CA 1
ATOM 511 C C . GLU A 1 66 ? 11.854 -43.730 20.562 1.00 88.94 66 GLU A C 1
ATOM 513 O O . GLU A 1 66 ? 12.102 -42.546 20.764 1.00 88.94 66 GLU A O 1
ATOM 518 N N . SER A 1 67 ? 12.796 -44.575 20.125 1.00 91.00 67 SER A N 1
ATOM 519 C CA . SER A 1 67 ? 14.194 -44.192 19.901 1.00 91.00 67 SER A CA 1
ATOM 520 C C . SER A 1 67 ? 14.363 -43.086 18.856 1.00 91.00 67 SER A C 1
ATOM 522 O O . SER A 1 67 ? 15.248 -42.243 18.995 1.00 91.00 67 SER A O 1
ATOM 524 N N . ASP A 1 68 ? 13.532 -43.067 17.808 1.00 90.38 68 ASP A N 1
ATOM 525 C CA . ASP A 1 68 ? 13.575 -42.013 16.789 1.00 90.38 68 ASP A CA 1
ATOM 526 C C . ASP A 1 68 ? 12.996 -40.708 17.350 1.00 90.38 68 ASP A C 1
ATOM 528 O O . ASP A 1 68 ? 13.565 -39.638 17.131 1.00 90.38 68 ASP A O 1
ATOM 532 N N . CYS A 1 69 ? 11.906 -40.803 18.121 1.00 89.81 69 CYS A N 1
ATOM 533 C CA . CYS A 1 69 ? 11.296 -39.693 18.853 1.00 89.81 69 CYS A CA 1
ATOM 534 C C . CYS A 1 69 ? 12.280 -39.044 19.850 1.00 89.81 69 CYS A C 1
ATOM 536 O O . CYS A 1 69 ? 12.453 -37.821 19.857 1.00 89.81 69 CYS A O 1
ATOM 538 N N . GLU A 1 70 ? 12.957 -39.844 20.669 1.00 91.06 70 GLU A N 1
ATOM 539 C CA . GLU A 1 70 ? 13.944 -39.370 21.641 1.00 91.06 70 GLU A CA 1
ATOM 540 C C . GLU A 1 70 ? 15.160 -38.739 20.959 1.00 91.06 70 GLU A C 1
ATOM 542 O O . GLU A 1 70 ? 15.594 -37.650 21.352 1.00 91.06 70 GLU A O 1
ATOM 547 N N . ASN A 1 71 ? 15.677 -39.379 19.904 1.00 92.50 71 ASN A N 1
ATOM 548 C CA . ASN A 1 71 ? 16.839 -38.893 19.168 1.00 92.50 71 ASN A CA 1
ATOM 549 C C . ASN A 1 71 ? 16.560 -37.520 18.540 1.00 92.50 71 ASN A C 1
ATOM 551 O O . ASN A 1 71 ? 17.333 -36.584 18.748 1.00 92.50 71 ASN A O 1
ATOM 555 N N . VAL A 1 72 ? 15.432 -37.347 17.842 1.00 93.31 72 VAL A N 1
ATOM 556 C CA . VAL A 1 72 ? 15.118 -36.059 17.203 1.00 93.31 72 VAL A CA 1
ATOM 557 C C . VAL A 1 72 ? 14.930 -34.935 18.231 1.00 93.31 72 VAL A C 1
ATOM 559 O O . VAL A 1 72 ? 15.380 -33.809 18.006 1.00 93.31 72 VAL A O 1
ATOM 562 N N . LEU A 1 73 ? 14.349 -35.228 19.402 1.00 93.19 73 LEU A N 1
ATOM 563 C CA . LEU A 1 73 ? 14.256 -34.263 20.503 1.00 93.19 73 LEU A CA 1
ATOM 564 C C . LEU A 1 73 ? 15.633 -33.922 21.083 1.00 93.19 73 LEU A C 1
ATOM 566 O O . LEU A 1 73 ? 15.894 -32.757 21.390 1.00 93.19 73 LEU A O 1
ATOM 570 N N . GLN A 1 74 ? 16.526 -34.902 21.230 1.00 94.12 74 GLN A N 1
ATOM 571 C CA . GLN A 1 74 ? 17.893 -34.672 21.697 1.00 94.12 74 GLN A CA 1
ATOM 572 C C . GLN A 1 74 ? 18.676 -33.784 20.722 1.00 94.12 74 GLN A C 1
ATOM 574 O O . GLN A 1 74 ? 19.301 -32.814 21.156 1.00 94.12 74 GLN A O 1
ATOM 579 N N . GLN A 1 75 ? 18.587 -34.063 19.419 1.00 95.12 75 GLN A N 1
ATOM 580 C CA . GLN A 1 75 ? 19.195 -33.249 18.363 1.00 95.12 75 GLN A CA 1
ATOM 581 C C . GLN A 1 75 ? 18.645 -31.814 18.377 1.00 95.12 75 GLN A C 1
ATOM 583 O O . GLN A 1 75 ? 19.412 -30.853 18.329 1.00 95.12 75 GLN A O 1
ATOM 588 N N . ALA A 1 76 ? 17.328 -31.645 18.545 1.00 94.62 76 ALA A N 1
ATOM 589 C CA . ALA A 1 76 ? 16.700 -30.333 18.701 1.00 94.62 76 ALA A CA 1
ATOM 590 C C . ALA A 1 76 ? 17.238 -29.556 19.916 1.00 94.62 76 ALA A C 1
ATOM 592 O O . ALA A 1 76 ? 17.553 -28.373 19.791 1.00 94.62 76 ALA A O 1
ATOM 593 N N . ARG A 1 77 ? 17.399 -30.206 21.079 1.00 93.88 77 ARG A N 1
ATOM 594 C CA . ARG A 1 77 ? 17.976 -29.567 22.280 1.00 93.88 77 ARG A CA 1
ATOM 595 C C . ARG A 1 77 ? 19.406 -29.101 22.045 1.00 93.88 77 ARG A C 1
ATOM 597 O O . ARG A 1 77 ? 19.738 -27.975 22.402 1.00 93.88 77 ARG A O 1
ATOM 604 N N . GLN A 1 78 ? 20.232 -29.957 21.445 1.00 94.94 78 GLN A N 1
ATOM 605 C CA . GLN A 1 78 ? 21.619 -29.620 21.122 1.00 94.94 78 GLN A CA 1
ATOM 606 C C . GLN A 1 78 ? 21.685 -28.436 20.157 1.00 94.94 78 GLN A C 1
ATOM 608 O O . GLN A 1 78 ? 22.476 -27.525 20.377 1.00 94.94 78 GLN A O 1
ATOM 613 N N . TRP A 1 79 ? 20.811 -28.404 19.147 1.00 94.69 79 TRP A N 1
ATOM 614 C CA . TRP A 1 79 ? 20.748 -27.306 18.188 1.00 94.69 79 TRP A CA 1
ATOM 615 C C . TRP A 1 79 ? 20.387 -25.967 18.838 1.00 94.69 79 TRP A C 1
ATOM 617 O O . TRP A 1 79 ? 21.105 -24.986 18.656 1.00 94.69 79 TRP A O 1
ATOM 627 N N . PHE A 1 80 ? 19.305 -25.902 19.622 1.00 94.88 80 PHE A N 1
ATOM 628 C CA . PHE A 1 80 ? 18.870 -24.635 20.227 1.00 94.88 80 PHE A CA 1
ATOM 629 C C . PHE A 1 80 ? 19.814 -24.117 21.321 1.00 94.88 80 PHE A C 1
ATOM 631 O O . PHE A 1 80 ? 19.786 -22.923 21.622 1.00 94.88 80 PHE A O 1
ATOM 638 N N . ALA A 1 81 ? 20.676 -24.981 21.865 1.00 93.69 81 ALA A N 1
ATOM 639 C CA . ALA A 1 81 ? 21.747 -24.600 22.781 1.00 93.69 81 ALA A CA 1
ATOM 640 C C . ALA A 1 81 ? 22.963 -23.957 22.081 1.00 93.69 81 ALA A C 1
ATOM 642 O O . ALA A 1 81 ? 23.815 -23.382 22.761 1.00 93.69 81 ALA A O 1
ATOM 643 N N . LEU A 1 82 ? 23.069 -24.040 20.748 1.00 93.81 82 LEU A N 1
ATOM 644 C CA . LEU A 1 82 ? 24.172 -23.422 20.013 1.00 93.81 82 LEU A CA 1
ATOM 645 C C . LEU A 1 82 ? 24.089 -21.886 20.038 1.00 93.81 82 LEU A C 1
ATOM 647 O O . LEU A 1 82 ? 22.992 -21.317 20.110 1.00 93.81 82 LEU A O 1
ATOM 651 N N . PRO A 1 83 ? 25.240 -21.191 19.920 1.00 93.50 83 PRO A N 1
ATOM 652 C CA . PRO A 1 83 ? 25.271 -19.739 19.828 1.00 93.50 83 PRO A CA 1
ATOM 653 C C . PRO A 1 83 ? 24.397 -19.216 18.688 1.00 93.50 83 PRO A C 1
ATOM 655 O O . PRO A 1 83 ? 24.358 -19.784 17.597 1.00 93.50 83 PRO A O 1
ATOM 658 N N . GLU A 1 84 ? 23.747 -18.078 18.919 1.00 89.06 84 GLU A N 1
ATOM 659 C CA . GLU A 1 84 ? 22.875 -17.437 17.932 1.00 89.06 84 GLU A CA 1
ATOM 660 C C . GLU A 1 84 ? 23.576 -17.221 16.582 1.00 89.06 84 GLU A C 1
ATOM 662 O O . GLU A 1 84 ? 22.989 -17.494 15.542 1.00 89.06 84 GLU A O 1
ATOM 667 N N . SER A 1 85 ? 24.851 -16.814 16.585 1.00 90.81 85 SER A N 1
ATOM 668 C CA . SER A 1 85 ? 25.646 -16.628 15.363 1.00 90.81 85 SER A CA 1
ATOM 669 C C . SER A 1 85 ? 25.754 -17.894 14.511 1.00 90.81 85 SER A C 1
ATOM 671 O O . SER A 1 85 ? 25.728 -17.792 13.290 1.00 90.81 85 SER A O 1
ATOM 673 N N . VAL A 1 86 ? 25.825 -19.070 15.143 1.00 89.19 86 VAL A N 1
ATOM 674 C CA . VAL A 1 86 ? 25.856 -20.372 14.462 1.00 89.19 86 VAL A CA 1
ATOM 675 C C . VAL A 1 86 ? 24.474 -20.713 13.913 1.00 89.19 86 VAL A C 1
ATOM 677 O O . VAL A 1 86 ? 24.342 -21.117 12.762 1.00 89.19 86 VAL A O 1
ATOM 680 N N . LYS A 1 87 ? 23.413 -20.483 14.697 1.00 94.25 87 LYS A N 1
ATOM 681 C CA . LYS A 1 87 ? 22.034 -20.716 14.240 1.00 94.25 87 LYS A CA 1
ATOM 682 C C . LYS A 1 87 ? 21.665 -19.832 13.039 1.00 94.25 87 LYS A C 1
ATOM 684 O O . LYS A 1 87 ? 20.943 -20.276 12.148 1.00 94.25 87 LYS A O 1
ATOM 689 N N . GLN A 1 88 ? 22.215 -18.616 12.967 1.00 91.44 88 GLN A N 1
ATOM 690 C CA . GLN A 1 88 ? 22.055 -17.700 11.830 1.00 91.44 88 GLN A CA 1
ATOM 691 C C . GLN A 1 88 ? 22.711 -18.183 10.524 1.00 91.44 88 GLN A C 1
ATOM 693 O O . GLN A 1 88 ? 22.341 -17.685 9.463 1.00 91.44 88 GLN A O 1
ATOM 698 N N . GLU A 1 89 ? 23.637 -19.149 10.549 1.00 91.75 89 GLU A N 1
ATOM 699 C CA . GLU A 1 89 ? 24.264 -19.680 9.322 1.00 91.75 89 GLU A CA 1
ATOM 700 C C . GLU A 1 89 ? 23.242 -20.328 8.381 1.00 91.75 89 GLU A C 1
ATOM 702 O O . GLU A 1 89 ? 23.402 -20.270 7.164 1.00 91.75 89 GLU A O 1
ATOM 707 N N . ILE A 1 90 ? 22.171 -20.894 8.944 1.00 92.06 90 ILE A N 1
ATOM 708 C CA . ILE A 1 90 ? 21.052 -21.467 8.193 1.00 92.06 90 ILE A CA 1
ATOM 709 C C . ILE A 1 90 ? 19.809 -20.573 8.246 1.00 92.06 90 ILE A C 1
ATOM 711 O O . ILE A 1 90 ? 18.688 -21.076 8.232 1.00 92.06 90 ILE A O 1
ATOM 715 N N . ALA A 1 91 ? 19.973 -19.250 8.353 1.00 90.44 91 ALA A N 1
ATOM 716 C CA . ALA A 1 91 ? 18.857 -18.317 8.492 1.00 90.44 91 ALA A CA 1
ATOM 717 C C . ALA A 1 91 ? 17.804 -18.482 7.386 1.00 90.44 91 ALA A C 1
ATOM 719 O O . ALA A 1 91 ? 18.104 -18.664 6.201 1.00 90.44 91 ALA A O 1
ATOM 720 N N . LEU A 1 92 ? 16.542 -18.364 7.784 1.00 87.12 92 LEU A N 1
ATOM 721 C CA . LEU A 1 92 ? 15.409 -18.384 6.880 1.00 87.12 92 LEU A CA 1
ATOM 722 C C . LEU A 1 92 ? 15.349 -17.068 6.096 1.00 87.12 92 LEU A C 1
ATOM 724 O O . LEU A 1 92 ? 14.994 -16.016 6.626 1.00 87.12 92 LEU A O 1
ATOM 728 N N . THR A 1 93 ? 15.658 -17.130 4.801 1.00 82.88 93 THR A N 1
ATOM 729 C CA . THR A 1 93 ? 15.697 -15.971 3.903 1.00 82.88 93 THR A CA 1
ATOM 730 C C . THR A 1 93 ? 15.063 -16.292 2.543 1.00 82.88 93 THR A C 1
ATOM 732 O O . THR A 1 93 ? 14.822 -17.458 2.222 1.00 82.88 93 THR A O 1
ATOM 735 N N . PRO A 1 94 ? 14.809 -15.284 1.688 1.00 75.88 94 PRO A N 1
ATOM 736 C CA . PRO A 1 94 ? 14.423 -15.538 0.301 1.00 75.88 94 PRO A CA 1
ATOM 737 C C . PRO A 1 94 ? 15.460 -16.363 -0.480 1.00 75.88 94 PRO A C 1
ATOM 739 O O . PRO A 1 94 ? 15.070 -17.168 -1.319 1.00 75.88 94 PRO A O 1
ATOM 742 N N . HIS A 1 95 ? 16.756 -16.205 -0.177 1.00 77.44 95 HIS A N 1
ATOM 743 C CA . HIS A 1 95 ? 17.843 -16.960 -0.819 1.00 77.44 95 HIS A CA 1
ATOM 744 C C . HIS A 1 95 ? 17.844 -18.438 -0.427 1.00 77.44 95 HIS A C 1
ATOM 746 O O . HIS A 1 95 ? 18.257 -19.276 -1.216 1.00 77.44 95 HIS A O 1
ATOM 752 N N . SER A 1 96 ? 17.351 -18.767 0.768 1.00 78.00 96 SER A N 1
ATOM 753 C CA . SER A 1 96 ? 17.182 -20.151 1.208 1.00 78.00 96 SER A CA 1
ATOM 754 C C . SER A 1 96 ? 15.819 -20.743 0.849 1.00 78.00 96 SER A C 1
ATOM 756 O O . SER A 1 96 ? 15.380 -21.718 1.460 1.00 78.00 96 SER A O 1
ATOM 758 N N . HIS A 1 97 ? 15.097 -20.120 -0.088 1.00 81.69 97 HIS A N 1
ATOM 759 C CA . HIS A 1 97 ? 13.739 -20.509 -0.470 1.00 81.69 97 HIS A CA 1
ATOM 760 C C . HIS A 1 97 ? 12.779 -20.603 0.731 1.00 81.69 97 HIS A C 1
ATOM 762 O O . HIS A 1 97 ? 11.821 -21.376 0.708 1.00 81.69 97 HIS A O 1
ATOM 768 N N . PHE A 1 98 ? 13.009 -19.776 1.762 1.00 84.50 98 PHE A N 1
ATOM 769 C CA . PHE A 1 98 ? 12.246 -19.710 3.015 1.00 84.50 98 PHE A CA 1
ATOM 770 C C . PHE A 1 98 ? 12.346 -20.950 3.917 1.00 84.50 98 PHE A C 1
ATOM 772 O O . PHE A 1 98 ? 11.445 -21.195 4.723 1.00 84.50 98 PHE A O 1
ATOM 779 N N . ARG A 1 99 ? 13.450 -21.698 3.812 1.00 89.31 99 ARG A N 1
ATOM 780 C CA . ARG A 1 99 ? 13.823 -22.824 4.685 1.00 89.31 99 ARG A CA 1
ATOM 781 C C . ARG A 1 99 ? 14.898 -22.389 5.678 1.00 89.31 99 ARG A C 1
ATOM 783 O O . ARG A 1 99 ? 15.714 -21.528 5.343 1.00 89.31 99 ARG A O 1
ATOM 790 N N . GLY A 1 100 ? 14.941 -23.002 6.856 1.00 92.44 100 GLY A N 1
ATOM 791 C CA . GLY A 1 100 ? 15.981 -22.772 7.861 1.00 92.44 100 GLY A CA 1
ATOM 792 C C . GLY A 1 100 ? 15.504 -22.028 9.112 1.00 92.44 100 GLY A C 1
ATOM 793 O O . GLY A 1 100 ? 14.324 -22.065 9.461 1.00 92.44 100 GLY A O 1
ATOM 794 N N . PHE A 1 101 ? 16.437 -21.397 9.819 1.00 95.06 101 PHE A N 1
ATOM 795 C CA . PHE A 1 101 ? 16.263 -20.887 11.177 1.00 95.06 101 PHE A CA 1
ATOM 796 C C . PHE A 1 101 ? 15.529 -19.536 11.253 1.00 95.06 101 PHE A C 1
ATOM 798 O O . PHE A 1 101 ? 15.848 -18.586 10.536 1.00 95.06 101 PHE A O 1
ATOM 805 N N . GLN A 1 102 ? 14.566 -19.453 12.168 1.00 92.38 102 GLN A N 1
ATOM 806 C CA . GLN A 1 102 ? 13.811 -18.271 12.577 1.00 92.38 102 GLN A CA 1
ATOM 807 C C . GLN A 1 102 ? 14.209 -17.872 13.991 1.00 92.38 102 GLN A C 1
ATOM 809 O O . GLN A 1 102 ? 14.178 -18.704 14.900 1.00 92.38 102 GLN A O 1
ATOM 814 N N . ARG A 1 103 ? 14.488 -16.584 14.193 1.00 90.88 103 ARG A N 1
ATOM 815 C CA . ARG A 1 103 ? 14.810 -16.051 15.518 1.00 90.88 103 ARG A CA 1
ATOM 816 C C . ARG A 1 103 ? 13.581 -15.940 16.393 1.00 90.88 103 ARG A C 1
ATOM 818 O O . ARG A 1 103 ? 12.446 -15.865 15.915 1.00 90.88 103 ARG A O 1
ATOM 825 N N . LEU A 1 104 ? 13.851 -15.788 17.685 1.00 87.56 104 LEU A N 1
ATOM 826 C CA . LEU A 1 104 ? 12.853 -15.405 18.666 1.00 87.56 104 LEU A CA 1
ATOM 827 C C . LEU A 1 104 ? 12.085 -14.152 18.207 1.00 87.56 104 LEU A C 1
ATOM 829 O O . LEU A 1 104 ? 12.664 -13.075 18.042 1.00 87.56 104 LEU A O 1
ATOM 833 N N . GLY A 1 105 ? 10.774 -14.290 18.006 1.00 82.50 105 GLY A N 1
ATOM 834 C CA . GLY A 1 105 ? 9.901 -13.189 17.590 1.00 82.50 105 GLY A CA 1
ATOM 835 C C . GLY A 1 105 ? 9.845 -12.898 16.088 1.00 82.50 105 GLY A C 1
ATOM 836 O O . GLY A 1 105 ? 9.209 -11.912 15.704 1.00 82.50 105 GLY A O 1
ATOM 837 N N . ASP A 1 106 ? 10.463 -13.721 15.233 1.00 79.94 106 ASP A N 1
ATOM 838 C CA . ASP A 1 106 ? 10.318 -13.591 13.776 1.00 79.94 106 ASP A CA 1
ATOM 839 C C . ASP A 1 106 ? 8.927 -14.053 13.293 1.00 79.94 106 ASP A C 1
ATOM 841 O O . ASP A 1 106 ? 8.402 -13.511 12.316 1.00 79.94 106 ASP A O 1
ATOM 845 N N . ASN A 1 107 ? 8.284 -14.998 13.993 1.00 80.19 107 ASN A N 1
ATOM 846 C CA . ASN A 1 107 ? 6.915 -15.424 13.687 1.00 80.19 107 ASN A CA 1
ATOM 847 C C . ASN A 1 107 ? 5.873 -14.482 14.317 1.00 80.19 107 ASN A C 1
ATOM 849 O O . ASN A 1 107 ? 6.060 -13.980 15.425 1.00 80.19 107 ASN A O 1
ATOM 853 N N . VAL A 1 108 ? 4.761 -14.244 13.616 1.00 70.50 108 VAL A N 1
ATOM 854 C CA . VAL A 1 108 ? 3.682 -13.345 14.058 1.00 70.50 108 VAL A CA 1
ATOM 855 C C . VAL A 1 108 ? 2.345 -14.070 13.969 1.00 70.50 108 VAL A C 1
ATOM 857 O O . VAL A 1 108 ? 1.928 -14.459 12.877 1.00 70.50 108 VAL A O 1
ATOM 860 N N . THR A 1 109 ? 1.640 -14.189 15.092 1.00 69.38 109 THR A N 1
ATOM 861 C CA . THR A 1 109 ? 0.296 -14.788 15.163 1.00 69.38 109 THR A CA 1
ATOM 862 C C . THR A 1 109 ? -0.717 -13.827 15.793 1.00 69.38 109 THR A C 1
ATOM 864 O O . THR A 1 109 ? -0.419 -12.656 16.063 1.00 69.38 109 THR A O 1
ATOM 867 N N . ARG A 1 110 ? -1.974 -14.270 15.935 1.00 61.56 110 ARG A N 1
ATOM 868 C CA . ARG A 1 110 ? -3.075 -13.462 16.473 1.00 61.56 110 ARG A CA 1
ATOM 869 C C . ARG A 1 110 ? -3.125 -13.567 18.001 1.00 61.56 110 ARG A C 1
ATOM 871 O O . ARG A 1 110 ? -3.103 -14.649 18.568 1.00 61.56 110 ARG A O 1
ATOM 878 N N . TYR A 1 111 ? -3.258 -12.421 18.649 1.00 64.19 111 TYR A N 1
ATOM 879 C CA . TYR A 1 111 ? -3.407 -12.229 20.088 1.00 64.19 111 TYR A CA 1
ATOM 880 C C . TYR A 1 111 ? -4.719 -11.477 20.361 1.00 64.19 111 TYR A C 1
ATOM 882 O O . TYR A 1 111 ? -5.309 -10.873 19.455 1.00 64.19 111 TYR A O 1
ATOM 890 N N . GLU A 1 112 ? -5.177 -11.467 21.612 1.00 47.62 112 GLU A N 1
ATOM 891 C CA . GLU A 1 112 ? -6.257 -10.568 22.021 1.00 47.62 112 GLU A CA 1
ATOM 892 C C . GLU A 1 112 ? -5.820 -9.111 21.782 1.00 47.62 112 GLU A C 1
ATOM 894 O O . GLU A 1 112 ? -4.796 -8.656 22.284 1.00 47.62 112 GLU A O 1
ATOM 899 N N . GLY A 1 113 ? -6.555 -8.391 20.927 1.00 41.62 113 GLY A N 1
ATOM 900 C CA . GLY A 1 113 ? -6.234 -7.009 20.545 1.00 41.62 113 GLY A CA 1
ATOM 901 C C . GLY A 1 113 ? -5.382 -6.826 19.278 1.00 41.62 113 GLY A C 1
ATOM 902 O O . GLY A 1 113 ? -5.116 -5.682 18.908 1.00 41.62 113 GLY A O 1
ATOM 903 N N . GLY A 1 114 ? -4.987 -7.889 18.561 1.00 52.16 114 GLY A N 1
ATOM 904 C CA . GLY A 1 114 ? -4.334 -7.759 17.247 1.00 52.16 114 GLY A CA 1
ATOM 905 C C . GLY A 1 114 ? -3.305 -8.844 16.933 1.00 52.16 114 GLY A C 1
ATOM 906 O O . GLY A 1 114 ? -3.393 -9.955 17.426 1.00 52.16 114 GLY A O 1
ATOM 907 N N . PHE A 1 115 ? -2.320 -8.540 16.086 1.00 62.69 115 PHE A N 1
ATOM 908 C CA . PHE A 1 115 ? -1.197 -9.444 15.803 1.00 62.69 115 PHE A CA 1
ATOM 909 C C . PHE A 1 115 ? 0.020 -9.074 16.665 1.00 62.69 115 PHE A C 1
ATOM 911 O O . PHE A 1 115 ? 0.344 -7.883 16.821 1.00 62.69 115 PHE A O 1
ATOM 918 N N . ALA A 1 116 ? 0.714 -10.076 17.201 1.00 66.50 116 ALA A N 1
ATOM 919 C CA . ALA A 1 116 ? 1.951 -9.892 17.958 1.00 66.50 116 ALA A CA 1
ATOM 920 C C . ALA A 1 116 ? 2.995 -10.950 17.584 1.00 66.50 116 ALA A C 1
ATOM 922 O O . ALA A 1 116 ? 2.688 -11.932 16.912 1.00 66.50 116 ALA A O 1
ATOM 923 N N . ARG A 1 117 ? 4.247 -10.670 17.949 1.00 80.25 117 ARG A N 1
ATOM 924 C CA . ARG A 1 117 ? 5.381 -11.564 17.714 1.00 80.25 117 ARG A CA 1
ATOM 925 C C . ARG A 1 117 ? 5.344 -12.698 18.724 1.00 80.25 117 ARG A C 1
ATOM 927 O O . ARG A 1 117 ? 5.168 -12.438 19.913 1.00 80.25 117 ARG A O 1
ATOM 934 N N . ASP A 1 118 ? 5.554 -13.906 18.238 1.00 83.44 118 ASP A N 1
ATOM 935 C CA . ASP A 1 118 ? 5.552 -15.097 19.067 1.00 83.44 118 ASP A CA 1
ATOM 936 C C . ASP A 1 118 ? 6.821 -15.194 19.912 1.00 83.44 118 ASP A C 1
ATOM 938 O O . ASP A 1 118 ? 7.911 -14.823 19.477 1.00 83.44 118 ASP A O 1
ATOM 942 N N . TRP A 1 119 ? 6.702 -15.758 21.110 1.00 90.75 119 TRP A N 1
ATOM 943 C CA . TRP A 1 119 ? 7.847 -16.055 21.968 1.00 90.75 119 TRP A CA 1
ATOM 944 C C . TRP A 1 119 ? 8.368 -17.474 21.701 1.00 90.75 119 TRP A C 1
ATOM 946 O O . TRP A 1 119 ? 8.340 -18.343 22.574 1.00 90.75 119 TRP A O 1
ATOM 956 N N . HIS A 1 120 ? 8.803 -17.715 20.461 1.00 92.69 120 HIS A N 1
ATOM 957 C CA . HIS A 1 120 ? 9.550 -18.913 20.061 1.00 92.69 120 HIS A CA 1
ATOM 958 C C . HIS A 1 120 ? 10.563 -18.626 18.957 1.00 92.69 120 HIS A C 1
ATOM 960 O O . HIS A 1 120 ? 10.441 -17.641 18.226 1.00 92.69 120 HIS A O 1
ATOM 966 N N . GLU A 1 121 ? 11.550 -19.508 18.866 1.00 94.31 121 GLU A N 1
ATOM 967 C CA . GLU A 1 121 ? 12.476 -19.651 17.743 1.00 94.31 121 GLU A CA 1
ATOM 968 C C . GLU A 1 121 ? 12.250 -21.021 17.077 1.00 94.31 121 GLU A C 1
ATOM 970 O O . GLU A 1 121 ? 11.747 -21.951 17.720 1.00 94.31 121 GLU A O 1
ATOM 975 N N . ALA A 1 122 ? 12.585 -21.169 15.792 1.00 95.44 122 ALA A N 1
ATOM 976 C CA . ALA A 1 122 ? 12.251 -22.387 15.050 1.00 95.44 122 ALA A CA 1
ATOM 977 C C . ALA A 1 122 ? 13.194 -22.697 13.879 1.00 95.44 122 ALA A C 1
ATOM 979 O O . ALA A 1 122 ? 13.864 -21.810 13.367 1.00 95.44 122 ALA A O 1
ATOM 980 N N . ILE A 1 123 ? 13.190 -23.942 13.403 1.00 95.06 123 ILE A N 1
ATOM 981 C CA . ILE A 1 123 ? 13.708 -24.336 12.084 1.00 95.06 123 ILE A CA 1
ATOM 982 C C . ILE A 1 123 ? 12.520 -24.747 11.215 1.00 95.06 123 ILE A C 1
ATOM 984 O O . ILE A 1 123 ? 11.749 -25.615 11.625 1.00 95.06 123 ILE A O 1
ATOM 988 N N . ASP A 1 124 ? 12.390 -24.158 10.026 1.00 92.62 124 ASP A N 1
ATOM 989 C CA . ASP A 1 124 ? 11.348 -24.503 9.055 1.00 92.62 124 ASP A CA 1
ATOM 990 C C . ASP A 1 124 ? 11.922 -25.348 7.913 1.00 92.62 124 ASP A C 1
ATOM 992 O O . ASP A 1 124 ? 12.886 -24.957 7.249 1.00 92.62 124 ASP A O 1
ATOM 996 N N . LEU A 1 125 ? 11.292 -26.496 7.674 1.00 91.88 125 LEU A N 1
ATOM 997 C CA . LEU A 1 125 ? 11.693 -27.481 6.677 1.00 91.88 125 LEU A CA 1
ATOM 998 C C . LEU A 1 125 ? 10.490 -27.859 5.824 1.00 91.88 125 LEU A C 1
ATOM 1000 O O . LEU A 1 125 ? 9.372 -28.000 6.323 1.00 91.88 125 LEU A O 1
ATOM 1004 N N . TYR A 1 126 ? 10.725 -28.072 4.537 1.00 91.00 126 TYR A N 1
ATOM 1005 C CA . TYR A 1 126 ? 9.676 -28.497 3.612 1.00 91.00 126 TYR A CA 1
ATOM 1006 C C . TYR A 1 126 ? 10.136 -29.685 2.777 1.00 91.00 126 TYR A C 1
ATOM 1008 O O . TYR A 1 126 ? 11.332 -29.994 2.720 1.00 91.00 126 TYR A O 1
ATOM 1016 N N . ARG A 1 127 ? 9.201 -30.318 2.073 1.00 88.31 127 ARG A N 1
ATOM 1017 C CA . ARG A 1 127 ? 9.525 -31.356 1.095 1.00 88.31 127 ARG A CA 1
ATOM 1018 C C . ARG A 1 127 ? 10.554 -30.865 0.078 1.00 88.31 127 ARG A C 1
ATOM 1020 O O . ARG A 1 127 ? 10.390 -29.797 -0.501 1.00 88.31 127 ARG A O 1
ATOM 1027 N N . GLU A 1 128 ? 11.626 -31.626 -0.103 1.00 84.81 128 GLU A N 1
ATOM 1028 C CA . GLU A 1 128 ? 12.625 -31.379 -1.147 1.00 84.81 128 GLU A CA 1
ATOM 1029 C C . GLU A 1 128 ? 12.141 -31.983 -2.472 1.00 84.81 128 GLU A C 1
ATOM 1031 O O . GLU A 1 128 ? 11.459 -33.012 -2.485 1.00 84.81 128 GLU A O 1
ATOM 1036 N N . ASP A 1 129 ? 12.479 -31.340 -3.587 1.00 72.88 129 ASP A N 1
ATOM 1037 C CA . ASP A 1 129 ? 12.189 -31.869 -4.918 1.00 72.88 129 ASP A CA 1
ATOM 1038 C C . ASP A 1 129 ? 13.153 -33.017 -5.263 1.00 72.88 129 ASP A C 1
ATOM 1040 O O . ASP A 1 129 ? 14.331 -32.974 -4.906 1.00 72.88 129 ASP A O 1
ATOM 1044 N N . SER A 1 130 ? 12.670 -34.050 -5.965 1.00 64.69 130 SER A N 1
ATOM 1045 C CA . SER A 1 130 ? 13.559 -35.093 -6.493 1.00 64.69 130 SER A CA 1
ATOM 1046 C C . SER A 1 130 ? 14.415 -34.545 -7.638 1.00 64.69 130 SER A C 1
ATOM 1048 O O . SER A 1 130 ? 13.997 -33.624 -8.343 1.00 64.69 130 SER A O 1
ATOM 1050 N N . ALA A 1 131 ? 15.592 -35.140 -7.859 1.00 55.81 131 ALA A N 1
ATOM 1051 C CA . ALA A 1 131 ? 16.487 -34.760 -8.956 1.00 55.81 131 ALA A CA 1
ATOM 1052 C C . ALA A 1 131 ? 15.765 -34.768 -10.319 1.00 55.81 131 ALA A C 1
ATOM 1054 O O . ALA A 1 131 ? 15.827 -33.791 -11.061 1.00 55.81 131 ALA A O 1
ATOM 1055 N N . GLU A 1 132 ? 14.959 -35.800 -10.577 1.00 55.69 132 GLU A N 1
ATOM 1056 C CA . GLU A 1 132 ? 14.148 -35.940 -11.796 1.00 55.69 132 GLU A CA 1
ATOM 1057 C C . GLU A 1 132 ? 13.078 -34.842 -11.924 1.00 55.69 132 GLU A C 1
ATOM 1059 O O . GLU A 1 132 ? 12.781 -34.371 -13.020 1.00 55.69 132 GLU A O 1
ATOM 1064 N N . ALA A 1 133 ? 12.492 -34.400 -10.806 1.00 60.16 133 ALA A N 1
ATOM 1065 C CA . ALA A 1 133 ? 11.487 -33.342 -10.801 1.00 60.16 133 ALA A CA 1
ATOM 1066 C C . ALA A 1 133 ? 12.103 -31.939 -10.954 1.00 60.16 133 ALA A C 1
ATOM 1068 O O . ALA A 1 133 ? 11.405 -31.015 -11.376 1.00 60.16 133 ALA A O 1
ATOM 1069 N N . CYS A 1 134 ? 13.379 -31.763 -10.600 1.00 57.06 134 CYS A N 1
ATOM 1070 C CA . CYS A 1 134 ? 14.152 -30.556 -10.901 1.00 57.06 134 CYS A CA 1
ATOM 1071 C C . CYS A 1 134 ? 14.528 -30.505 -12.389 1.00 57.06 134 CYS A C 1
ATOM 1073 O O . CYS A 1 134 ? 14.315 -29.478 -13.029 1.00 57.06 134 CYS A O 1
ATOM 1075 N N . GLU A 1 135 ? 14.994 -31.621 -12.961 1.00 55.12 135 GLU A N 1
ATOM 1076 C CA . GLU A 1 135 ? 15.337 -31.725 -14.388 1.00 55.12 135 GLU A CA 1
ATOM 1077 C C . GLU A 1 135 ? 14.121 -31.528 -15.302 1.00 55.12 135 GLU A C 1
ATOM 1079 O O . GLU A 1 135 ? 14.190 -30.772 -16.269 1.00 55.12 135 GLU A O 1
ATOM 1084 N N . ALA A 1 136 ? 12.977 -32.132 -14.966 1.00 54.78 136 ALA A N 1
ATOM 1085 C CA . ALA A 1 136 ? 11.757 -32.023 -15.765 1.00 54.78 136 ALA A CA 1
ATOM 1086 C C . ALA A 1 136 ? 11.136 -30.613 -15.772 1.00 54.78 136 ALA A C 1
ATOM 1088 O O . ALA A 1 136 ? 10.370 -30.291 -16.680 1.00 54.78 136 ALA A O 1
ATOM 1089 N N . ARG A 1 137 ? 11.422 -29.778 -14.761 1.00 59.19 137 ARG A N 1
ATOM 1090 C CA . ARG A 1 137 ? 10.841 -28.430 -14.648 1.00 59.19 137 ARG A CA 1
ATOM 1091 C C . ARG A 1 137 ? 11.632 -27.355 -15.384 1.00 59.19 137 ARG A C 1
ATOM 1093 O O . ARG A 1 137 ? 11.032 -26.341 -15.708 1.00 59.19 137 ARG A O 1
ATOM 1100 N N . GLY A 1 138 ? 12.926 -27.551 -15.654 1.00 44.28 138 GLY A N 1
ATOM 1101 C CA . GLY A 1 138 ? 13.755 -26.600 -16.417 1.00 44.28 138 GLY A CA 1
ATOM 1102 C C . GLY A 1 138 ? 13.869 -25.178 -15.832 1.00 44.28 138 GLY A C 1
ATOM 1103 O O . GLY A 1 138 ? 14.533 -24.334 -16.427 1.00 44.28 138 GLY A O 1
ATOM 1104 N N . ASP A 1 139 ? 13.252 -24.919 -14.677 1.00 44.44 139 ASP A N 1
ATOM 1105 C CA . ASP A 1 139 ? 13.139 -23.615 -14.028 1.00 44.44 139 ASP A CA 1
ATOM 1106 C C . ASP A 1 139 ? 14.060 -23.538 -12.795 1.00 44.44 139 ASP A C 1
ATOM 1108 O O . ASP A 1 139 ? 14.229 -24.532 -12.080 1.00 44.44 139 ASP A O 1
ATOM 1112 N N . PRO A 1 140 ? 14.639 -22.361 -12.486 1.00 47.44 140 PRO A N 1
ATOM 1113 C CA . PRO A 1 140 ? 15.392 -22.161 -11.252 1.00 47.44 140 PRO A CA 1
ATOM 1114 C C . PRO A 1 140 ? 14.501 -22.398 -10.016 1.00 47.44 140 PRO A C 1
ATOM 1116 O O . PRO A 1 140 ? 13.287 -22.174 -10.076 1.00 47.44 140 PRO A O 1
ATOM 1119 N N . PRO A 1 141 ? 15.078 -22.819 -8.873 1.00 54.03 141 PRO A N 1
ATOM 1120 C CA . PRO A 1 141 ? 14.307 -23.147 -7.678 1.00 54.03 141 PRO A CA 1
ATOM 1121 C C . PRO A 1 141 ? 13.422 -21.968 -7.244 1.00 54.03 141 PRO A C 1
ATOM 1123 O O . PRO A 1 141 ? 13.881 -20.845 -7.023 1.00 54.03 141 PRO A O 1
ATOM 1126 N N . SER A 1 142 ? 12.117 -22.224 -7.161 1.00 60.28 142 SER A N 1
ATOM 1127 C CA . SER A 1 142 ? 11.094 -21.245 -6.783 1.00 60.28 142 SER A CA 1
ATOM 1128 C C . SER A 1 142 ? 10.891 -21.228 -5.256 1.00 60.28 142 SER A C 1
ATOM 1130 O O . SER A 1 142 ? 11.385 -22.119 -4.562 1.00 60.28 142 SER A O 1
ATOM 1132 N N . PRO A 1 143 ? 10.235 -20.209 -4.662 1.00 67.75 143 PRO A N 1
ATOM 1133 C CA . PRO A 1 143 ? 9.971 -20.187 -3.223 1.00 67.75 143 PRO A CA 1
ATOM 1134 C C . PRO A 1 143 ? 9.340 -21.497 -2.742 1.00 67.75 143 PRO A C 1
ATOM 1136 O O . PRO A 1 143 ? 8.369 -21.954 -3.338 1.00 67.75 143 PRO A O 1
ATOM 1139 N N . LEU A 1 144 ? 9.871 -22.056 -1.647 1.00 74.56 144 LEU A N 1
ATOM 1140 C CA . LEU A 1 144 ? 9.473 -23.343 -1.062 1.00 74.56 144 LEU A CA 1
ATOM 1141 C C . LEU A 1 144 ? 9.871 -24.585 -1.867 1.00 74.56 144 LEU A C 1
ATOM 1143 O O . LEU A 1 144 ? 9.635 -25.677 -1.382 1.00 74.56 144 LEU A O 1
ATOM 1147 N N . HIS A 1 145 ? 10.546 -24.465 -3.005 1.00 77.00 145 HIS A N 1
ATOM 1148 C CA . HIS A 1 145 ? 11.149 -25.584 -3.736 1.00 77.00 145 HIS A CA 1
ATOM 1149 C C . HIS A 1 145 ? 12.673 -25.610 -3.520 1.00 77.00 145 HIS A C 1
ATOM 1151 O O . HIS A 1 145 ? 13.270 -24.579 -3.211 1.00 77.00 145 HIS A O 1
ATOM 1157 N N . GLY A 1 146 ? 13.301 -26.783 -3.624 1.00 77.56 146 GLY A N 1
ATOM 1158 C CA . GLY A 1 146 ? 14.747 -26.963 -3.400 1.00 77.56 146 GLY A CA 1
ATOM 1159 C C . GLY A 1 146 ? 15.163 -27.571 -2.043 1.00 77.56 146 GLY A C 1
ATOM 1160 O O . GLY A 1 146 ? 14.310 -28.005 -1.264 1.00 77.56 146 GLY A O 1
ATOM 1161 N N . PRO A 1 147 ? 16.482 -27.659 -1.774 1.00 84.88 147 PRO A N 1
ATOM 1162 C CA . PRO A 1 147 ? 17.032 -28.385 -0.626 1.00 84.88 147 PRO A CA 1
ATOM 1163 C C . PRO A 1 147 ? 16.790 -27.666 0.710 1.00 84.88 147 PRO A C 1
ATOM 1165 O O . PRO A 1 147 ? 16.771 -26.435 0.785 1.00 84.88 147 PRO A O 1
ATOM 1168 N N . ASN A 1 148 ? 16.629 -28.437 1.786 1.00 90.12 148 ASN A N 1
ATOM 1169 C CA . ASN A 1 148 ? 16.618 -27.922 3.153 1.00 90.12 148 ASN A CA 1
ATOM 1170 C C . ASN A 1 148 ? 18.017 -27.482 3.597 1.00 90.12 148 ASN A C 1
ATOM 1172 O O . ASN A 1 148 ? 19.035 -27.973 3.112 1.00 90.12 148 ASN A O 1
ATOM 1176 N N . GLN A 1 149 ? 18.050 -26.555 4.555 1.00 89.50 149 GLN A N 1
ATOM 1177 C CA . GLN A 1 149 ? 19.287 -26.138 5.202 1.00 89.50 149 GLN A CA 1
ATOM 1178 C C . GLN A 1 149 ? 19.539 -26.994 6.440 1.00 89.50 149 GLN A C 1
ATOM 1180 O O . GLN A 1 149 ? 18.667 -27.096 7.304 1.00 89.50 149 GLN A O 1
ATOM 1185 N N . TRP A 1 150 ? 20.739 -27.562 6.531 1.00 90.19 150 TRP A N 1
ATOM 1186 C CA . TRP A 1 150 ? 21.127 -28.466 7.609 1.00 90.19 150 TRP A CA 1
ATOM 1187 C C . TRP A 1 150 ? 22.311 -27.911 8.401 1.00 90.19 150 TRP A C 1
ATOM 1189 O O . TRP A 1 150 ? 23.232 -27.338 7.809 1.00 90.19 150 TRP A O 1
ATOM 1199 N N . PRO A 1 151 ? 22.304 -28.070 9.732 1.00 86.94 151 PRO A N 1
ATOM 1200 C CA . PRO A 1 151 ? 23.359 -27.546 10.581 1.00 86.94 151 PRO A CA 1
ATOM 1201 C C . PRO A 1 151 ? 24.643 -28.369 10.451 1.00 86.94 151 PRO A C 1
ATOM 1203 O O . PRO A 1 151 ? 24.670 -29.556 10.767 1.00 86.94 151 PRO A O 1
ATOM 1206 N N . ARG A 1 152 ? 25.744 -27.738 10.028 1.00 87.12 152 ARG A N 1
ATOM 1207 C CA . ARG A 1 152 ? 27.037 -28.426 9.822 1.00 87.12 152 ARG A CA 1
ATOM 1208 C C . ARG A 1 152 ? 27.634 -28.968 11.122 1.00 87.12 152 ARG A C 1
ATOM 1210 O O . ARG A 1 152 ? 28.374 -29.943 11.105 1.00 87.12 152 ARG A O 1
ATOM 1217 N N . GLN A 1 153 ? 27.313 -28.322 12.238 1.00 86.50 153 GLN A N 1
ATOM 1218 C CA . GLN A 1 153 ? 27.810 -28.635 13.574 1.00 86.50 153 GLN A CA 1
ATOM 1219 C C . GLN A 1 153 ? 27.104 -29.851 14.193 1.00 86.50 153 GLN A C 1
ATOM 1221 O O . GLN A 1 153 ? 27.625 -30.424 15.146 1.00 86.50 153 GLN A O 1
ATOM 1226 N N . LEU A 1 154 ? 25.947 -30.260 13.654 1.00 89.88 154 LEU A N 1
ATOM 1227 C CA . LEU A 1 154 ? 25.199 -31.443 14.088 1.00 89.88 154 LEU A CA 1
ATOM 1228 C C . LEU A 1 154 ? 24.894 -32.346 12.880 1.00 89.88 154 LEU A C 1
ATOM 1230 O O . LEU A 1 154 ? 23.770 -32.337 12.378 1.00 89.88 154 LEU A O 1
ATOM 1234 N N . PRO A 1 155 ? 25.871 -33.142 12.407 1.00 84.50 155 PRO A N 1
ATOM 1235 C CA . PRO A 1 155 ? 25.700 -33.996 11.229 1.00 84.50 155 PRO A CA 1
ATOM 1236 C C . PRO A 1 155 ? 24.533 -34.990 11.344 1.00 84.50 155 PRO A C 1
ATOM 1238 O O . PRO A 1 155 ? 23.849 -35.261 10.361 1.00 84.50 155 PRO A O 1
ATOM 1241 N N . GLU A 1 156 ? 24.256 -35.481 12.557 1.00 89.94 156 GLU A N 1
ATOM 1242 C CA . GLU A 1 156 ? 23.159 -36.421 12.840 1.00 89.94 156 GLU A CA 1
ATOM 1243 C C . GLU A 1 156 ? 21.766 -35.771 12.836 1.00 89.94 156 GLU A C 1
ATOM 1245 O O . GLU A 1 156 ? 20.753 -36.475 12.786 1.00 89.94 156 GLU A O 1
ATOM 1250 N N . PHE A 1 157 ? 21.687 -34.436 12.869 1.00 92.19 157 PHE A N 1
ATOM 1251 C CA . PHE A 1 157 ? 20.418 -33.710 12.915 1.00 92.19 157 PHE A CA 1
ATOM 1252 C C . PHE A 1 157 ? 19.561 -34.004 11.679 1.00 92.19 157 PHE A C 1
ATOM 1254 O O . PHE A 1 157 ? 18.360 -34.253 11.797 1.00 92.19 157 PHE A O 1
ATOM 1261 N N . ASP A 1 158 ? 20.193 -34.025 10.502 1.00 92.25 158 ASP A N 1
ATOM 1262 C CA . ASP A 1 158 ? 19.537 -34.323 9.230 1.00 92.25 158 ASP A CA 1
ATOM 1263 C C . ASP A 1 158 ? 18.969 -35.753 9.211 1.00 92.25 158 ASP A C 1
ATOM 1265 O O . ASP A 1 158 ? 17.763 -35.973 9.057 1.00 92.25 158 ASP A O 1
ATOM 1269 N N . ALA A 1 159 ? 19.828 -36.744 9.467 1.00 91.12 159 ALA A N 1
ATOM 1270 C CA . ALA A 1 159 ? 19.450 -38.154 9.443 1.00 91.12 159 ALA A CA 1
ATOM 1271 C C . ALA A 1 159 ? 18.351 -38.494 10.468 1.00 91.12 159 ALA A C 1
ATOM 1273 O O . ALA A 1 159 ? 17.448 -39.287 10.184 1.00 91.12 159 ALA A O 1
ATOM 1274 N N . SER A 1 160 ? 18.408 -37.895 11.661 1.00 93.88 160 SER A N 1
ATOM 1275 C CA . SER A 1 160 ? 17.398 -38.062 12.711 1.00 93.88 160 SER A CA 1
ATOM 1276 C C . SER A 1 160 ? 16.044 -37.481 12.292 1.00 93.88 160 SER A C 1
ATOM 1278 O O . SER A 1 160 ? 15.020 -38.172 12.319 1.00 93.88 160 SER A O 1
ATOM 1280 N N . LEU A 1 161 ? 16.031 -36.242 11.794 1.00 92.50 161 LEU A N 1
ATOM 1281 C CA . LEU A 1 161 ? 14.791 -35.566 11.434 1.00 92.50 161 LEU A CA 1
ATOM 1282 C C . LEU A 1 161 ? 14.139 -36.154 10.175 1.00 92.50 161 LEU A C 1
ATOM 1284 O O . LEU A 1 161 ? 12.916 -36.281 10.132 1.00 92.50 161 LEU A O 1
ATOM 1288 N N . ARG A 1 162 ? 14.923 -36.595 9.181 1.00 92.00 162 ARG A N 1
ATOM 1289 C CA . ARG A 1 162 ? 14.399 -37.299 7.994 1.00 92.00 162 ARG A CA 1
ATOM 1290 C C . ARG A 1 162 ? 13.726 -38.625 8.342 1.00 92.00 162 ARG A C 1
ATOM 1292 O O . ARG A 1 162 ? 12.702 -38.948 7.736 1.00 92.00 162 ARG A O 1
ATOM 1299 N N . ARG A 1 163 ? 14.269 -39.388 9.301 1.00 93.50 163 ARG A N 1
ATOM 1300 C CA . ARG A 1 163 ? 13.621 -40.615 9.803 1.00 93.50 163 ARG A CA 1
ATOM 1301 C C . ARG A 1 163 ? 12.285 -40.294 10.458 1.00 93.50 163 ARG A C 1
ATOM 1303 O O . ARG A 1 163 ? 11.275 -40.875 10.072 1.00 93.50 163 ARG A O 1
ATOM 1310 N N . HIS A 1 164 ? 12.264 -39.307 11.353 1.00 94.00 164 HIS A N 1
ATOM 1311 C CA . HIS A 1 164 ? 11.033 -38.879 12.014 1.00 94.00 164 HIS A CA 1
ATOM 1312 C C . HIS A 1 164 ? 9.967 -38.406 11.010 1.00 94.00 164 HIS A C 1
ATOM 1314 O O . HIS A 1 164 ? 8.827 -38.862 11.058 1.00 94.00 164 HIS A O 1
ATOM 1320 N N . VAL A 1 165 ? 10.347 -37.564 10.040 1.00 93.31 165 VAL A N 1
ATOM 1321 C CA . VAL A 1 165 ? 9.461 -37.086 8.963 1.00 93.31 165 VAL A CA 1
ATOM 1322 C C . VAL A 1 165 ? 8.880 -38.242 8.146 1.00 93.31 165 VAL A C 1
ATOM 1324 O O . VAL A 1 165 ? 7.685 -38.239 7.861 1.00 93.31 165 VAL A O 1
ATOM 1327 N N . ARG A 1 166 ? 9.689 -39.250 7.791 1.00 92.25 166 ARG A N 1
ATOM 1328 C CA . ARG A 1 166 ? 9.213 -40.430 7.050 1.00 92.25 166 ARG A CA 1
ATOM 1329 C C . ARG A 1 166 ? 8.155 -41.204 7.835 1.00 92.25 166 ARG A C 1
ATOM 1331 O O . ARG A 1 166 ? 7.122 -41.562 7.277 1.00 92.25 166 ARG A O 1
ATOM 1338 N N . SER A 1 167 ? 8.380 -41.412 9.127 1.00 94.44 167 SER A N 1
ATOM 1339 C CA . SER A 1 167 ? 7.421 -42.108 9.988 1.00 94.44 167 SER A CA 1
ATOM 1340 C C . SER A 1 167 ? 6.124 -41.305 10.164 1.00 94.44 167 SER A C 1
ATOM 1342 O O . SER A 1 167 ? 5.033 -41.870 10.089 1.00 94.44 167 SER A O 1
ATOM 1344 N N . CYS A 1 168 ? 6.216 -39.977 10.294 1.00 95.25 168 CYS A N 1
ATOM 1345 C CA . CYS A 1 168 ? 5.047 -39.097 10.329 1.00 95.25 168 CYS A CA 1
ATOM 1346 C C . CYS A 1 168 ? 4.267 -39.079 9.003 1.00 95.25 168 CYS A C 1
ATOM 1348 O O . CYS A 1 168 ? 3.041 -38.997 9.032 1.00 95.25 168 CYS A O 1
ATOM 1350 N N . LEU A 1 169 ? 4.939 -39.192 7.851 1.00 92.25 169 LEU A N 1
ATOM 1351 C CA . LEU A 1 169 ? 4.284 -39.321 6.542 1.00 92.25 169 LEU A CA 1
ATOM 1352 C C . LEU A 1 169 ? 3.437 -40.595 6.457 1.00 92.25 169 LEU A C 1
ATOM 1354 O O . LEU A 1 169 ? 2.265 -40.515 6.085 1.00 92.25 169 LEU A O 1
ATOM 1358 N N . HIS A 1 170 ? 4.001 -41.745 6.843 1.00 92.00 170 HIS A N 1
ATOM 1359 C CA . HIS A 1 170 ? 3.273 -43.019 6.857 1.00 92.00 170 HIS A CA 1
ATOM 1360 C C . HIS A 1 170 ? 2.068 -42.967 7.806 1.00 92.00 170 HIS A C 1
ATOM 1362 O O . HIS A 1 170 ? 0.966 -43.380 7.444 1.00 92.00 170 HIS A O 1
ATOM 1368 N N . LEU A 1 171 ? 2.251 -42.398 9.002 1.00 95.19 171 LEU A N 1
ATOM 1369 C CA . LEU A 1 171 ? 1.163 -42.219 9.960 1.00 95.19 171 LEU A CA 1
ATOM 1370 C C . LEU A 1 171 ? 0.074 -41.281 9.425 1.00 95.19 171 LEU A C 1
ATOM 1372 O O . LEU A 1 171 ? -1.109 -41.597 9.522 1.00 95.19 171 LEU A O 1
ATOM 1376 N N . GLY A 1 172 ? 0.456 -40.137 8.851 1.00 94.50 172 GLY A N 1
ATOM 1377 C CA . GLY A 1 172 ? -0.476 -39.173 8.267 1.00 94.50 172 GLY A CA 1
ATOM 1378 C C . GLY A 1 172 ? -1.334 -39.800 7.169 1.00 94.50 172 GLY A C 1
ATOM 1379 O O . GLY A 1 172 ? -2.550 -39.621 7.164 1.00 94.50 172 GLY A O 1
ATOM 1380 N N . GLN A 1 173 ? -0.729 -40.621 6.307 1.00 92.19 173 GLN A N 1
ATOM 1381 C CA . GLN A 1 173 ? -1.449 -41.383 5.288 1.00 92.19 173 GLN A CA 1
ATOM 1382 C C . GLN A 1 173 ? -2.444 -42.378 5.909 1.00 92.19 173 GLN A C 1
ATOM 1384 O O . GLN A 1 173 ? -3.612 -42.403 5.515 1.00 92.19 173 GLN A O 1
ATOM 1389 N N . ALA A 1 174 ? -2.022 -43.159 6.909 1.00 93.25 174 ALA A N 1
ATOM 1390 C CA . ALA A 1 174 ? -2.898 -44.109 7.599 1.00 93.25 174 ALA A CA 1
ATOM 1391 C C . ALA A 1 174 ? -4.089 -43.413 8.283 1.00 93.25 174 ALA A C 1
ATOM 1393 O O . ALA A 1 174 ? -5.227 -43.878 8.185 1.00 93.25 174 ALA A O 1
ATOM 1394 N N . LEU A 1 175 ? -3.856 -42.256 8.912 1.00 96.25 175 LEU A N 1
ATOM 1395 C CA . LEU A 1 175 ? -4.910 -41.434 9.508 1.00 96.25 175 LEU A CA 1
ATOM 1396 C C . LEU A 1 175 ? -5.869 -40.885 8.451 1.00 96.25 175 LEU A C 1
ATOM 1398 O O . LEU A 1 175 ? -7.077 -40.972 8.643 1.00 96.25 175 LEU A O 1
ATOM 1402 N N . MET A 1 176 ? -5.371 -40.369 7.323 1.00 94.81 176 MET A N 1
ATOM 1403 C CA . MET A 1 176 ? -6.225 -39.881 6.233 1.00 94.81 176 MET A CA 1
ATOM 1404 C C . MET A 1 176 ? -7.118 -40.991 5.663 1.00 94.81 176 MET A C 1
ATOM 1406 O O . MET A 1 176 ? -8.308 -40.758 5.439 1.00 94.81 176 MET A O 1
ATOM 1410 N N . ARG A 1 177 ? -6.590 -42.212 5.507 1.00 92.50 177 ARG A N 1
ATOM 1411 C CA . ARG A 1 177 ? -7.370 -43.402 5.120 1.00 92.50 177 ARG A CA 1
ATOM 1412 C C . ARG A 1 177 ? -8.419 -43.773 6.169 1.00 92.50 177 ARG A C 1
ATOM 1414 O O . ARG A 1 177 ? -9.584 -43.985 5.836 1.00 92.50 177 ARG A O 1
ATOM 1421 N N . GLY A 1 178 ? -8.042 -43.771 7.448 1.00 94.06 178 GLY A N 1
ATOM 1422 C CA . GLY A 1 178 ? -8.971 -43.974 8.562 1.00 94.06 178 GLY A CA 1
ATOM 1423 C C . GLY A 1 178 ? -10.082 -42.920 8.608 1.00 94.06 178 GLY A C 1
ATOM 1424 O O . GLY A 1 178 ? -11.242 -43.252 8.833 1.00 94.06 178 GLY A O 1
ATOM 1425 N N . ILE A 1 179 ? -9.765 -41.657 8.318 1.00 95.25 179 ILE A N 1
ATOM 1426 C CA . ILE A 1 179 ? -10.735 -40.560 8.228 1.00 95.25 179 ILE A CA 1
ATOM 1427 C C . ILE A 1 179 ? -11.664 -40.737 7.016 1.00 95.25 179 ILE A C 1
ATOM 1429 O O . ILE A 1 179 ? -12.854 -40.439 7.130 1.00 95.25 179 ILE A O 1
ATOM 1433 N N . ALA A 1 180 ? -11.167 -41.242 5.879 1.00 92.62 180 ALA A N 1
ATOM 1434 C CA . ALA A 1 180 ? -11.990 -41.556 4.707 1.00 92.62 180 ALA A CA 1
ATOM 1435 C C . ALA A 1 180 ? -13.013 -42.660 5.017 1.00 92.62 180 ALA A C 1
ATOM 1437 O O . ALA A 1 180 ? -14.214 -42.462 4.810 1.00 92.62 180 ALA A O 1
ATOM 1438 N N . LEU A 1 181 ? -12.568 -43.763 5.629 1.00 91.94 181 LEU A N 1
ATOM 1439 C CA . LEU A 1 181 ? -13.453 -44.810 6.161 1.00 91.94 181 LEU A CA 1
ATOM 1440 C C . LEU A 1 181 ? -14.431 -44.231 7.201 1.00 91.94 181 LEU A C 1
ATOM 1442 O O . LEU A 1 181 ? -15.622 -44.542 7.208 1.00 91.94 181 LEU A O 1
ATOM 1446 N N . GLY A 1 182 ? -13.946 -43.304 8.029 1.00 90.44 182 GLY A N 1
ATOM 1447 C CA . GLY A 1 182 ? -14.713 -42.512 8.987 1.00 90.44 182 GLY A CA 1
ATOM 1448 C C . GLY A 1 182 ? -15.806 -41.647 8.345 1.00 90.44 182 GLY A C 1
ATOM 1449 O O . GLY A 1 182 ? -16.810 -41.339 8.980 1.00 90.44 182 GLY A O 1
ATOM 1450 N N . LEU A 1 183 ? -15.695 -41.306 7.067 1.00 88.94 183 LEU A N 1
ATOM 1451 C CA . LEU A 1 183 ? -16.728 -40.585 6.317 1.00 88.94 183 LEU A CA 1
ATOM 1452 C C . LEU A 1 183 ? -17.662 -41.519 5.538 1.00 88.94 183 LEU A C 1
ATOM 1454 O O . LEU A 1 183 ? -18.649 -41.054 4.970 1.00 88.94 183 LEU A O 1
ATOM 1458 N N . GLY A 1 184 ? -17.385 -42.826 5.529 1.00 87.38 184 GLY A N 1
ATOM 1459 C CA . GLY A 1 184 ? -18.053 -43.787 4.651 1.00 87.38 184 GLY A CA 1
ATOM 1460 C C . GLY A 1 184 ? -17.634 -43.640 3.185 1.00 87.38 184 GLY A C 1
ATOM 1461 O O . GLY A 1 184 ? -18.429 -43.953 2.299 1.00 87.38 184 GLY A O 1
ATOM 1462 N N . LEU A 1 185 ? -16.432 -43.111 2.936 1.00 89.44 185 LEU A N 1
ATOM 1463 C CA . LEU A 1 185 ? -15.812 -43.032 1.615 1.00 89.44 185 LEU A CA 1
ATOM 1464 C C . LEU A 1 185 ? -14.955 -44.273 1.347 1.00 89.44 185 LEU A C 1
ATOM 1466 O O . LEU A 1 185 ? -14.644 -45.045 2.255 1.00 89.44 185 LEU A O 1
ATOM 1470 N N . GLU A 1 186 ? -14.542 -44.433 0.091 1.00 89.31 186 GLU A N 1
ATOM 1471 C CA . GLU A 1 186 ? -13.481 -45.376 -0.260 1.00 89.31 186 GLU A CA 1
ATOM 1472 C C . GLU A 1 186 ? -12.181 -44.992 0.465 1.00 89.31 186 GLU A C 1
ATOM 1474 O O . GLU A 1 186 ? -11.879 -43.808 0.633 1.00 89.31 186 GLU A O 1
ATOM 1479 N N . GLU A 1 187 ? -11.412 -45.988 0.910 1.00 87.94 187 GLU A N 1
ATOM 1480 C CA . GLU A 1 187 ? -10.258 -45.791 1.798 1.00 87.94 187 GLU A CA 1
ATOM 1481 C C . GLU A 1 187 ? -9.238 -44.790 1.230 1.00 87.94 187 GLU A C 1
ATOM 1483 O O . GLU A 1 187 ? -8.668 -43.987 1.969 1.00 87.94 187 GLU A O 1
ATOM 1488 N N . ARG A 1 188 ? -9.047 -44.791 -0.094 1.00 88.38 188 ARG A N 1
ATOM 1489 C CA . ARG A 1 188 ? -8.090 -43.927 -0.797 1.00 88.38 188 ARG A CA 1
ATOM 1490 C C . ARG A 1 188 ? -8.720 -42.691 -1.441 1.00 88.38 188 ARG A C 1
ATOM 1492 O O . ARG A 1 188 ? -8.062 -42.018 -2.233 1.00 88.38 188 ARG A O 1
ATOM 1499 N N . ALA A 1 189 ? -9.951 -42.327 -1.074 1.00 87.44 189 ALA A N 1
ATOM 1500 C CA . ALA A 1 189 ? -10.660 -41.192 -1.675 1.00 87.44 189 ALA A CA 1
ATOM 1501 C C . ALA A 1 189 ? -9.878 -39.866 -1.587 1.00 87.44 189 ALA A C 1
ATOM 1503 O O . ALA A 1 189 ? -9.846 -39.094 -2.547 1.00 87.44 189 ALA A O 1
ATOM 1504 N N . PHE A 1 190 ? -9.204 -39.606 -0.460 1.00 88.31 190 PHE A N 1
ATOM 1505 C CA . PHE A 1 190 ? -8.366 -38.413 -0.317 1.00 88.31 190 PHE A CA 1
ATOM 1506 C C . PHE A 1 190 ? -7.082 -38.482 -1.148 1.00 88.31 190 PHE A C 1
ATOM 1508 O O . PHE A 1 190 ? -6.682 -37.463 -1.697 1.00 88.31 190 PHE A O 1
ATOM 1515 N N . GLU A 1 191 ? -6.467 -39.658 -1.298 1.00 85.81 191 GLU A N 1
ATOM 1516 C CA . GLU A 1 191 ? -5.272 -39.835 -2.137 1.00 85.81 191 GLU A CA 1
ATOM 1517 C C . GLU A 1 191 ? -5.602 -39.587 -3.611 1.00 85.81 191 GLU A C 1
ATOM 1519 O O . GLU A 1 191 ? -4.883 -38.865 -4.296 1.00 85.81 191 GLU A O 1
ATOM 1524 N N . ALA A 1 192 ? -6.737 -40.107 -4.086 1.00 81.38 192 ALA A N 1
ATOM 1525 C CA . ALA A 1 192 ? -7.202 -39.877 -5.451 1.00 81.38 192 ALA A CA 1
ATOM 1526 C C . ALA A 1 192 ? -7.443 -38.384 -5.739 1.00 81.38 192 ALA A C 1
ATOM 1528 O O . ALA A 1 192 ? -7.106 -37.888 -6.819 1.00 81.38 192 ALA A O 1
ATOM 1529 N N . ALA A 1 193 ? -7.998 -37.655 -4.765 1.00 78.50 193 ALA A N 1
ATOM 1530 C CA . ALA A 1 193 ? -8.178 -36.208 -4.854 1.00 78.50 193 ALA A CA 1
ATOM 1531 C C . ALA A 1 193 ? -6.846 -35.441 -4.798 1.00 78.50 193 ALA A C 1
ATOM 1533 O O . ALA A 1 193 ? -6.715 -34.397 -5.442 1.00 78.50 193 ALA A O 1
ATOM 1534 N N . ASP A 1 194 ? -5.870 -35.963 -4.056 1.00 72.69 194 ASP A N 1
ATOM 1535 C CA . ASP A 1 194 ? -4.560 -35.353 -3.855 1.00 72.69 194 ASP A CA 1
ATOM 1536 C C . ASP A 1 194 ? -3.665 -35.427 -5.099 1.00 72.69 194 ASP A C 1
ATOM 1538 O O . ASP A 1 194 ? -3.042 -34.445 -5.505 1.00 72.69 194 ASP A O 1
ATOM 1542 N N . THR A 1 195 ? -3.633 -36.591 -5.745 1.00 67.38 195 THR A N 1
ATOM 1543 C CA . THR A 1 195 ? -2.733 -36.883 -6.870 1.00 67.38 195 THR A CA 1
ATOM 1544 C C . THR A 1 195 ? -3.327 -36.534 -8.237 1.00 67.38 195 THR A C 1
ATOM 1546 O O . THR A 1 195 ? -2.698 -36.785 -9.271 1.00 67.38 195 THR A O 1
ATOM 1549 N N . GLY A 1 196 ? -4.563 -36.019 -8.270 1.00 61.59 196 GLY A N 1
ATOM 1550 C CA . GLY A 1 196 ? -5.325 -35.823 -9.505 1.00 61.59 196 GLY A CA 1
ATOM 1551 C C . GLY A 1 196 ? -5.596 -37.130 -10.262 1.00 61.59 196 GLY A C 1
ATOM 1552 O O . GLY A 1 196 ? -5.739 -37.099 -11.482 1.00 61.59 196 GLY A O 1
ATOM 1553 N N . GLY A 1 197 ? -5.624 -38.268 -9.557 1.00 57.38 197 GLY A N 1
ATOM 1554 C CA . GLY A 1 197 ? -5.802 -39.603 -10.135 1.00 57.38 197 GLY A CA 1
ATOM 1555 C C . GLY A 1 197 ? -4.512 -40.318 -10.558 1.00 57.38 197 GLY A C 1
ATOM 1556 O O . GLY A 1 197 ? -4.588 -41.356 -11.212 1.00 57.38 197 GLY A O 1
ATOM 1557 N N . THR A 1 198 ? -3.328 -39.804 -10.206 1.00 54.62 198 THR A N 1
ATOM 1558 C CA . THR A 1 198 ? -2.046 -40.492 -10.459 1.00 54.62 198 THR A CA 1
ATOM 1559 C C . THR A 1 198 ? -1.644 -41.399 -9.285 1.00 54.62 198 THR A C 1
ATOM 1561 O O . THR A 1 198 ? -2.029 -41.164 -8.145 1.00 54.62 198 THR A O 1
ATOM 1564 N N . THR A 1 199 ? -0.880 -42.469 -9.533 1.00 51.28 199 THR A N 1
ATOM 1565 C CA . THR A 1 199 ? -0.492 -43.457 -8.498 1.00 51.28 199 THR A CA 1
ATOM 1566 C C . THR A 1 199 ? 0.800 -43.112 -7.745 1.00 51.28 199 THR A C 1
ATOM 1568 O O . THR A 1 199 ? 1.257 -43.904 -6.923 1.00 51.28 199 THR A O 1
ATOM 1571 N N . ARG A 1 200 ? 1.425 -41.959 -8.023 1.00 57.19 200 ARG A N 1
ATOM 1572 C CA . ARG A 1 200 ? 2.668 -41.532 -7.359 1.00 57.19 200 ARG A CA 1
ATOM 1573 C C . ARG A 1 200 ? 2.359 -40.763 -6.074 1.00 57.19 200 ARG A C 1
ATOM 1575 O O . ARG A 1 200 ? 1.468 -39.923 -6.061 1.00 57.19 200 ARG A O 1
ATOM 1582 N N . GLU A 1 201 ? 3.144 -40.991 -5.020 1.00 58.53 201 GLU A N 1
ATOM 1583 C CA . GLU A 1 201 ? 3.062 -40.217 -3.775 1.00 58.53 201 GLU A CA 1
ATOM 1584 C C . GLU A 1 201 ? 3.509 -38.761 -3.994 1.00 58.53 201 GLU A C 1
ATOM 1586 O O . GLU A 1 201 ? 4.697 -38.413 -4.029 1.00 58.53 201 GLU A O 1
ATOM 1591 N N . THR A 1 202 ? 2.525 -37.878 -4.166 1.00 66.31 202 THR A N 1
ATOM 1592 C CA . THR A 1 202 ? 2.740 -36.456 -4.453 1.00 66.31 202 THR A CA 1
ATOM 1593 C C . THR A 1 202 ? 2.401 -35.527 -3.292 1.00 66.31 202 THR A C 1
ATOM 1595 O O . THR A 1 202 ? 2.650 -34.331 -3.438 1.00 66.31 202 THR A O 1
ATOM 1598 N N . SER A 1 203 ? 1.941 -36.032 -2.143 1.00 79.81 203 SER A N 1
ATOM 1599 C CA . SER A 1 203 ? 1.577 -35.208 -0.982 1.00 79.81 203 SER A CA 1
ATOM 1600 C C . SER A 1 203 ? 2.745 -34.343 -0.514 1.00 79.81 203 SER A C 1
ATOM 1602 O O . SER A 1 203 ? 3.896 -34.789 -0.420 1.00 79.81 203 SER A O 1
ATOM 1604 N N . TYR A 1 204 ? 2.486 -33.059 -0.299 1.00 87.19 204 TYR A N 1
ATOM 1605 C CA . TYR A 1 204 ? 3.501 -32.154 0.211 1.00 87.19 204 TYR A CA 1
ATOM 1606 C C . TYR A 1 204 ? 3.648 -32.357 1.723 1.00 87.19 204 TYR A C 1
ATOM 1608 O O . TYR A 1 204 ? 2.807 -32.972 2.375 1.00 87.19 204 TYR A O 1
ATOM 1616 N N . TRP A 1 205 ? 4.729 -31.855 2.303 1.00 90.75 205 TRP A N 1
ATOM 1617 C CA . TRP A 1 205 ? 4.856 -31.837 3.754 1.00 90.75 205 TRP A CA 1
ATOM 1618 C C . TRP A 1 205 ? 5.663 -30.639 4.210 1.00 90.75 205 TRP A C 1
ATOM 1620 O O . TRP A 1 205 ? 6.560 -30.150 3.510 1.00 90.75 205 TRP A O 1
ATOM 1630 N N . THR A 1 206 ? 5.337 -30.183 5.413 1.00 91.94 206 THR A N 1
ATOM 1631 C CA . THR A 1 206 ? 6.141 -29.207 6.138 1.00 91.94 206 THR A CA 1
ATOM 1632 C C . THR A 1 206 ? 6.457 -29.758 7.520 1.00 91.94 206 THR A C 1
ATOM 1634 O O . THR A 1 206 ? 5.674 -30.506 8.097 1.00 91.94 206 THR A O 1
ATOM 1637 N N . ALA A 1 207 ? 7.631 -29.446 8.042 1.00 93.44 207 ALA A N 1
ATOM 1638 C CA . ALA A 1 207 ? 8.040 -29.838 9.379 1.00 93.44 207 ALA A CA 1
ATOM 1639 C C . ALA A 1 207 ? 8.686 -28.638 10.054 1.00 93.44 207 ALA A C 1
ATOM 1641 O O . ALA A 1 207 ? 9.402 -27.860 9.415 1.00 93.44 207 ALA A O 1
ATOM 1642 N N . ARG A 1 208 ? 8.431 -28.477 11.350 1.00 95.19 208 ARG A N 1
ATOM 1643 C CA . ARG A 1 208 ? 9.113 -27.462 12.145 1.00 95.19 208 ARG A CA 1
ATOM 1644 C C . ARG A 1 208 ? 9.735 -28.087 13.373 1.00 95.19 208 ARG A C 1
ATOM 1646 O O . ARG A 1 208 ? 9.188 -29.014 13.960 1.00 95.19 208 ARG A O 1
ATOM 1653 N N . VAL A 1 209 ? 10.858 -27.522 13.779 1.00 96.56 209 VAL A N 1
ATOM 1654 C CA . VAL A 1 209 ? 11.466 -27.768 15.083 1.00 96.56 209 VAL A CA 1
ATOM 1655 C C . VAL A 1 209 ? 11.343 -26.462 15.841 1.00 96.56 209 VAL A C 1
ATOM 1657 O O . VAL A 1 209 ? 11.912 -25.475 15.396 1.00 96.56 209 VAL A O 1
ATOM 1660 N N . ILE A 1 210 ? 10.553 -26.409 16.912 1.00 96.62 210 ILE A N 1
ATOM 1661 C CA . ILE A 1 210 ? 10.220 -25.155 17.603 1.00 96.62 210 ILE A CA 1
ATOM 1662 C C . ILE A 1 210 ? 10.690 -25.221 19.049 1.00 96.62 210 ILE A C 1
ATOM 1664 O O . ILE A 1 210 ? 10.385 -26.186 19.752 1.00 96.62 210 ILE A O 1
ATOM 1668 N N . HIS A 1 211 ? 11.375 -24.175 19.499 1.00 96.06 211 HIS A N 1
ATOM 1669 C CA . HIS A 1 211 ? 11.791 -23.987 20.881 1.00 96.06 211 HIS A CA 1
ATOM 1670 C C . HIS A 1 211 ? 11.056 -22.800 21.506 1.00 96.06 211 HIS A C 1
ATOM 1672 O O . HIS A 1 211 ? 11.144 -21.660 21.049 1.00 96.06 211 HIS A O 1
ATOM 1678 N N . TYR A 1 212 ? 10.319 -23.096 22.573 1.00 94.12 212 TYR A N 1
ATOM 1679 C CA . TYR A 1 212 ? 9.587 -22.142 23.390 1.00 94.12 212 TYR A CA 1
ATOM 1680 C C . TYR A 1 212 ? 10.361 -21.904 24.695 1.00 94.12 212 TYR A C 1
ATOM 1682 O O . TYR A 1 212 ? 10.235 -22.712 25.627 1.00 94.12 212 TYR A O 1
ATOM 1690 N N . PRO A 1 213 ? 11.164 -20.833 24.800 1.00 91.75 213 PRO A N 1
ATOM 1691 C CA . PRO A 1 213 ? 11.803 -20.476 26.063 1.00 91.75 213 PRO A CA 1
ATOM 1692 C C . PRO A 1 213 ? 10.756 -20.109 27.135 1.00 91.75 213 PRO A C 1
ATOM 1694 O O . PRO A 1 213 ? 9.611 -19.794 26.784 1.00 91.75 213 PRO A O 1
ATOM 1697 N N . PRO A 1 214 ? 11.119 -20.139 28.434 1.00 88.50 214 PRO A N 1
ATOM 1698 C CA . PRO A 1 214 ? 10.276 -19.606 29.500 1.00 88.50 214 PRO A CA 1
ATOM 1699 C C . PRO A 1 214 ? 9.793 -18.185 29.190 1.00 88.50 214 PRO A C 1
ATOM 1701 O O . PRO A 1 214 ? 10.539 -17.356 28.648 1.00 88.50 214 PRO A O 1
ATOM 1704 N N . LEU A 1 215 ? 8.536 -17.894 29.528 1.00 84.88 215 LEU A N 1
ATOM 1705 C CA . LEU A 1 215 ? 8.018 -16.530 29.453 1.00 84.88 215 LEU A CA 1
ATOM 1706 C C . LEU A 1 215 ? 8.676 -15.650 30.538 1.00 84.88 215 LEU A C 1
ATOM 1708 O O . LEU A 1 215 ? 8.927 -16.132 31.644 1.00 84.88 215 LEU A O 1
ATOM 1712 N N . PRO A 1 216 ? 8.941 -14.356 30.271 1.00 75.62 216 PRO A N 1
ATOM 1713 C CA . PRO A 1 216 ? 9.455 -13.438 31.287 1.00 75.62 216 PRO A CA 1
ATOM 1714 C C . PRO A 1 216 ? 8.535 -13.374 32.520 1.00 75.62 216 PRO A C 1
ATOM 1716 O O . PRO A 1 216 ? 7.313 -13.361 32.383 1.00 75.62 216 PRO A O 1
ATOM 1719 N N . GLN A 1 217 ? 9.110 -13.277 33.725 1.00 58.72 217 GLN A N 1
ATOM 1720 C CA . GLN A 1 217 ? 8.399 -13.357 35.019 1.00 58.72 217 GLN A CA 1
ATOM 1721 C C . GLN A 1 217 ? 7.194 -12.400 35.149 1.00 58.72 217 GLN A C 1
ATOM 1723 O O . GLN A 1 217 ? 6.191 -12.758 35.760 1.00 58.72 217 GLN A O 1
ATOM 1728 N N . ALA A 1 218 ? 7.257 -11.217 34.526 1.00 52.34 218 ALA A N 1
ATOM 1729 C CA . ALA A 1 218 ? 6.153 -10.252 34.501 1.00 52.34 218 ALA A CA 1
ATOM 1730 C C . ALA A 1 218 ? 4.944 -10.718 33.662 1.00 52.34 218 ALA A C 1
ATOM 1732 O O . ALA A 1 218 ? 3.820 -10.349 33.971 1.00 52.34 218 ALA A O 1
ATOM 1733 N N . ALA A 1 219 ? 5.157 -11.545 32.634 1.00 52.44 219 ALA A N 1
ATOM 1734 C CA . ALA A 1 219 ? 4.097 -12.083 31.781 1.00 52.44 219 ALA A CA 1
ATOM 1735 C C . ALA A 1 219 ? 3.497 -13.394 32.318 1.00 52.44 219 ALA A C 1
ATOM 1737 O O . ALA A 1 219 ? 2.321 -13.671 32.093 1.00 52.44 219 ALA A O 1
ATOM 1738 N N . ALA A 1 220 ? 4.286 -14.199 33.040 1.00 49.44 220 ALA A N 1
ATOM 1739 C CA . ALA A 1 220 ? 3.823 -15.456 33.635 1.00 49.44 220 ALA A CA 1
ATOM 1740 C C . ALA A 1 220 ? 2.824 -15.240 34.792 1.00 49.44 220 ALA A C 1
ATOM 1742 O O . ALA A 1 220 ? 1.939 -16.067 34.999 1.00 49.44 220 ALA A O 1
ATOM 1743 N N . ALA A 1 221 ? 2.929 -14.114 35.509 1.00 46.09 221 ALA A N 1
ATOM 1744 C CA . ALA A 1 221 ? 2.054 -13.752 36.630 1.00 46.09 221 ALA A CA 1
ATOM 1745 C C . ALA A 1 221 ? 0.658 -13.230 36.216 1.00 46.09 221 ALA A C 1
ATOM 1747 O O . ALA A 1 221 ? -0.194 -13.024 37.075 1.00 46.09 221 ALA A O 1
ATOM 1748 N N . GLU A 1 222 ? 0.411 -13.007 34.919 1.00 45.84 222 GLU A N 1
ATOM 1749 C CA . GLU A 1 222 ? -0.823 -12.394 34.388 1.00 45.84 222 GLU A CA 1
ATOM 1750 C C . GLU A 1 222 ? -1.776 -13.405 33.715 1.00 45.84 222 GLU A C 1
ATOM 1752 O O . GLU A 1 222 ? -2.752 -13.024 33.065 1.00 45.84 222 GLU A O 1
ATOM 1757 N N . LEU A 1 223 ? -1.513 -14.708 33.855 1.00 48.28 223 LEU A N 1
ATOM 1758 C CA . LEU A 1 223 ? -2.370 -15.769 33.323 1.00 48.28 223 LEU A CA 1
ATOM 1759 C C . LEU A 1 223 ? -3.575 -16.001 34.258 1.00 48.28 223 LEU A C 1
ATOM 1761 O O . LEU A 1 223 ? -3.373 -16.168 35.459 1.00 48.28 223 LEU A O 1
ATOM 1765 N N . PRO A 1 224 ? -4.826 -16.045 33.756 1.00 39.75 224 PRO A N 1
ATOM 1766 C CA . PRO A 1 224 ? -5.989 -16.305 34.602 1.00 39.75 224 PRO A CA 1
ATOM 1767 C C . PRO A 1 224 ? -5.893 -17.701 35.235 1.00 39.75 224 PRO A C 1
ATOM 1769 O O . PRO A 1 224 ? -5.783 -18.706 34.528 1.00 39.75 224 PRO A O 1
ATOM 1772 N N . GLU A 1 225 ? -5.921 -17.753 36.570 1.00 35.88 225 GLU A N 1
ATOM 1773 C CA . GLU A 1 225 ? -5.890 -18.992 37.348 1.00 35.88 225 GLU A CA 1
ATOM 1774 C C . GLU A 1 225 ? -7.046 -19.935 36.971 1.00 35.88 225 GLU A C 1
ATOM 1776 O O . GLU A 1 225 ? -8.171 -19.517 36.683 1.00 35.88 225 GLU A O 1
ATOM 1781 N N . ARG A 1 226 ? -6.757 -21.244 37.000 1.00 35.53 226 ARG A N 1
ATOM 1782 C CA . ARG A 1 226 ? -7.739 -22.335 36.905 1.00 35.53 226 ARG A CA 1
ATOM 1783 C C . ARG A 1 226 ? -8.911 -22.070 37.858 1.00 35.53 226 ARG A C 1
ATOM 1785 O O . ARG A 1 226 ? -8.727 -22.047 39.070 1.00 35.53 226 ARG A O 1
ATOM 1792 N N . ALA A 1 227 ? -10.120 -21.944 37.315 1.00 28.77 227 ALA A N 1
ATOM 1793 C CA . ALA A 1 227 ? -11.339 -21.807 38.102 1.00 28.77 227 ALA A CA 1
ATOM 1794 C C . ALA A 1 227 ? -11.558 -23.031 39.016 1.00 28.77 227 ALA A C 1
ATOM 1796 O O . ALA A 1 227 ? -11.883 -24.120 38.545 1.00 28.77 227 ALA A O 1
ATOM 1797 N N . VAL A 1 228 ? -11.423 -22.828 40.328 1.00 28.45 228 VAL A N 1
ATOM 1798 C CA . VAL A 1 228 ? -11.955 -23.703 41.384 1.00 28.45 228 VAL A CA 1
ATOM 1799 C C . VAL A 1 228 ? -12.923 -22.854 42.221 1.00 28.45 228 VAL A C 1
ATOM 1801 O O . VAL A 1 228 ? -12.551 -21.754 42.627 1.00 28.45 228 VAL A O 1
ATOM 1804 N N . PRO A 1 229 ? -14.171 -23.289 42.477 1.00 34.34 229 PRO A N 1
ATOM 1805 C CA . PRO A 1 229 ? -15.149 -22.457 43.170 1.00 34.34 229 PRO A CA 1
ATOM 1806 C C . PRO A 1 229 ? -14.979 -22.560 44.690 1.00 34.34 229 PRO A C 1
ATOM 1808 O O . PRO A 1 229 ? -15.027 -23.671 45.215 1.00 34.34 229 PRO A O 1
ATOM 1811 N N . ARG A 1 230 ? -14.856 -21.429 45.407 1.00 28.39 230 ARG A N 1
ATOM 1812 C CA . ARG A 1 230 ? -15.186 -21.314 46.848 1.00 28.39 230 ARG A CA 1
ATOM 1813 C C . ARG A 1 230 ? -15.294 -19.852 47.341 1.00 28.39 230 ARG A C 1
ATOM 1815 O O . ARG A 1 230 ? -14.309 -19.133 47.366 1.00 28.39 230 ARG A O 1
ATOM 1822 N N . GLY A 1 231 ? -16.516 -19.476 47.740 1.00 27.84 231 GLY A N 1
ATOM 1823 C CA . GLY A 1 231 ? -16.902 -18.809 49.004 1.00 27.84 231 GLY A CA 1
ATOM 1824 C C . GLY A 1 231 ? -16.302 -17.462 49.459 1.00 27.84 231 GLY A C 1
ATOM 1825 O O . GLY A 1 231 ? -15.175 -17.423 49.922 1.00 27.84 231 GLY A O 1
ATOM 1826 N N . ASN A 1 232 ? -17.169 -16.434 49.467 1.00 31.39 232 ASN A N 1
ATOM 1827 C CA . ASN A 1 232 ? -17.364 -15.292 50.395 1.00 31.39 232 ASN A CA 1
ATOM 1828 C C . ASN A 1 232 ? -16.188 -14.619 51.152 1.00 31.39 232 ASN A C 1
ATOM 1830 O O . ASN A 1 232 ? -15.553 -15.246 51.991 1.00 31.39 232 ASN A O 1
ATOM 1834 N N . GLY A 1 233 ? -16.121 -13.271 51.070 1.00 25.80 233 GLY A N 1
ATOM 1835 C CA . GLY A 1 233 ? -15.686 -12.409 52.195 1.00 25.80 233 GLY A CA 1
ATOM 1836 C C . GLY A 1 233 ? -14.914 -11.109 51.872 1.00 25.80 233 GLY A C 1
ATOM 1837 O O . GLY A 1 233 ? -13.716 -11.151 51.662 1.00 25.80 233 GLY A O 1
ATOM 1838 N N . ALA A 1 234 ? -15.634 -9.977 51.885 1.00 26.33 234 ALA A N 1
ATOM 1839 C CA . ALA A 1 234 ? -15.306 -8.547 52.118 1.00 26.33 234 ALA A CA 1
ATOM 1840 C C . ALA A 1 234 ? -13.860 -7.945 52.165 1.00 26.33 234 ALA A C 1
ATOM 1842 O O . ALA A 1 234 ? -13.036 -8.360 52.969 1.00 26.33 234 ALA A O 1
ATOM 1843 N N . ALA A 1 235 ? -13.740 -6.777 51.481 1.00 28.62 235 ALA A N 1
ATOM 1844 C CA . ALA A 1 235 ? -13.005 -5.513 51.792 1.00 28.62 235 ALA A CA 1
ATOM 1845 C C . ALA A 1 235 ? -11.445 -5.531 51.842 1.00 28.62 235 ALA A C 1
ATOM 1847 O O . ALA A 1 235 ? -10.861 -6.507 52.268 1.00 28.62 235 ALA A O 1
ATOM 1848 N N . ALA A 1 236 ? -10.642 -4.517 51.470 1.00 26.36 236 ALA A N 1
ATOM 1849 C CA . ALA A 1 236 ? -10.800 -3.100 51.122 1.00 26.36 236 ALA A CA 1
ATOM 1850 C C . ALA A 1 236 ? -9.563 -2.575 50.329 1.00 26.36 236 ALA A C 1
ATOM 1852 O O . ALA A 1 236 ? -8.474 -3.129 50.414 1.00 26.36 236 ALA A O 1
ATOM 1853 N N . ALA A 1 237 ? -9.778 -1.471 49.601 1.00 29.75 237 ALA A N 1
ATOM 1854 C CA . ALA A 1 237 ? -8.879 -0.429 49.067 1.00 29.75 2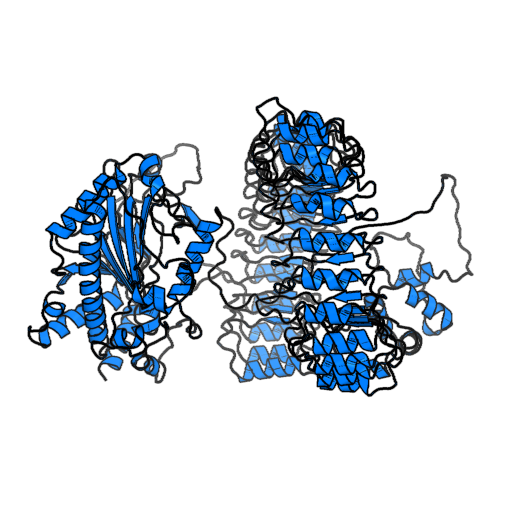37 ALA A CA 1
ATOM 1855 C C . ALA A 1 237 ? -7.329 -0.537 49.145 1.00 29.75 237 ALA A C 1
ATOM 1857 O O . ALA A 1 237 ? -6.766 -0.494 50.234 1.00 29.75 237 ALA A O 1
ATOM 1858 N N . ALA A 1 238 ? -6.653 -0.389 47.985 1.00 25.06 238 ALA A N 1
ATOM 1859 C CA . ALA A 1 238 ? -5.499 0.517 47.781 1.00 25.06 238 ALA A CA 1
ATOM 1860 C C . ALA A 1 238 ? -5.020 0.615 46.302 1.00 25.06 238 ALA A C 1
ATOM 1862 O O . ALA A 1 238 ? -4.593 -0.366 45.711 1.00 25.06 238 ALA A O 1
ATOM 1863 N N . ARG A 1 239 ? -5.017 1.855 45.778 1.00 26.16 239 ARG A N 1
ATOM 1864 C CA . ARG A 1 239 ? -3.982 2.535 44.953 1.00 26.16 239 ARG A CA 1
ATOM 1865 C C . ARG A 1 239 ? -3.492 1.932 43.611 1.00 26.16 239 ARG A C 1
ATOM 1867 O O . ARG A 1 239 ? -2.641 1.061 43.573 1.00 26.16 239 ARG A O 1
ATOM 1874 N N . GLY A 1 240 ? -3.876 2.618 42.526 1.00 25.55 240 GLY A N 1
ATOM 1875 C CA . GLY A 1 240 ? -2.958 3.328 41.613 1.00 25.55 240 GLY A CA 1
ATOM 1876 C C . GLY A 1 240 ? -1.939 2.535 40.783 1.00 25.55 240 GLY A C 1
ATOM 1877 O O . GLY A 1 240 ? -0.803 2.400 41.216 1.00 25.55 240 GLY A O 1
ATOM 1878 N N . ALA A 1 241 ? -2.329 2.148 39.558 1.00 25.28 241 ALA A N 1
ATOM 1879 C CA . ALA A 1 241 ? -1.545 2.137 38.304 1.00 25.28 241 ALA A CA 1
ATOM 1880 C C . ALA A 1 241 ? -2.237 1.209 37.283 1.00 25.28 241 ALA A C 1
ATOM 1882 O O . ALA A 1 241 ? -2.049 -0.005 37.327 1.00 25.28 241 ALA A O 1
ATOM 1883 N N . GLU A 1 242 ? -3.022 1.747 36.344 1.00 25.75 242 GLU A N 1
ATOM 1884 C CA . GLU A 1 242 ? -3.525 0.945 35.216 1.00 25.75 242 GLU A CA 1
ATOM 1885 C C . GLU A 1 242 ? -2.526 0.992 34.055 1.00 25.75 242 GLU A C 1
ATOM 1887 O O . GLU A 1 242 ? -2.546 1.862 33.187 1.00 25.75 242 GLU A O 1
ATOM 1892 N N . VAL A 1 243 ? -1.600 0.038 34.091 1.00 28.48 243 VAL A N 1
ATOM 1893 C CA . VAL A 1 243 ? -0.795 -0.394 32.947 1.00 28.48 243 VAL A CA 1
ATOM 1894 C C . VAL A 1 243 ? -1.734 -1.146 31.993 1.00 28.48 243 VAL A C 1
ATOM 1896 O O . VAL A 1 243 ? -2.401 -2.084 32.424 1.00 28.48 243 VAL A O 1
ATOM 1899 N N . GLU A 1 244 ? -1.798 -0.770 30.708 1.00 30.08 244 GLU A N 1
ATOM 1900 C CA . GLU A 1 244 ? -2.384 -1.623 29.654 1.00 30.08 244 GLU A CA 1
ATOM 1901 C C . GLU A 1 244 ? -1.536 -2.911 29.567 1.00 30.08 244 GLU A C 1
ATOM 1903 O O . GLU A 1 244 ? -0.523 -2.964 28.870 1.00 30.08 244 GLU A O 1
ATOM 1908 N N . ARG A 1 245 ? -1.907 -3.930 30.349 1.00 35.38 245 ARG A N 1
ATOM 1909 C CA . ARG A 1 245 ? -1.219 -5.223 30.461 1.00 35.38 245 ARG A CA 1
ATOM 1910 C C . ARG A 1 245 ? -1.647 -6.145 29.319 1.00 35.38 245 ARG A C 1
ATOM 1912 O O . ARG A 1 245 ? -2.784 -6.609 29.279 1.00 35.38 245 ARG A O 1
ATOM 1919 N N . SER A 1 246 ? -0.757 -6.375 28.353 1.00 40.94 246 SER A N 1
ATOM 1920 C CA . SER A 1 246 ? -0.959 -7.359 27.282 1.00 40.94 246 SER A CA 1
ATOM 1921 C C . SER A 1 246 ? -0.321 -8.693 27.670 1.00 40.94 246 SER A C 1
ATOM 1923 O O . SER A 1 246 ? 0.904 -8.773 27.745 1.00 40.94 246 SER A O 1
ATOM 1925 N N . VAL A 1 247 ? -1.130 -9.740 27.845 1.00 52.12 247 VAL A N 1
ATOM 1926 C CA . VAL A 1 247 ? -0.649 -11.100 28.143 1.00 52.12 247 VAL A CA 1
ATOM 1927 C C . VAL A 1 247 ? 0.262 -11.595 27.010 1.00 52.12 247 VAL A C 1
ATOM 1929 O O . VAL A 1 247 ? -0.168 -11.744 25.862 1.00 52.12 247 VAL A O 1
ATOM 1932 N N . GLN A 1 248 ? 1.535 -11.851 27.317 1.00 64.50 248 GLN A N 1
ATOM 1933 C CA . GLN A 1 248 ? 2.510 -12.372 26.357 1.00 64.50 248 GLN A CA 1
ATOM 1934 C C . GLN A 1 248 ? 2.373 -13.902 26.241 1.00 64.50 248 GLN A C 1
ATOM 1936 O O . GLN A 1 248 ? 2.739 -14.642 27.145 1.00 64.50 248 GLN A O 1
ATOM 1941 N N . LEU A 1 249 ? 1.827 -14.380 25.121 1.00 78.19 249 LEU A N 1
ATOM 1942 C CA . LEU A 1 249 ? 1.737 -15.803 24.748 1.00 78.19 249 LEU A CA 1
ATOM 1943 C C . LEU A 1 249 ? 3.007 -16.288 24.036 1.00 78.19 249 LEU A C 1
ATOM 1945 O O . LEU A 1 249 ? 3.647 -15.518 23.313 1.00 78.19 249 LEU A O 1
ATOM 1949 N N . SER A 1 250 ? 3.311 -17.584 24.160 1.00 87.56 250 SER A N 1
ATOM 1950 C CA . SER A 1 250 ? 4.416 -18.219 23.433 1.00 87.56 250 SER A CA 1
ATOM 1951 C C . SER A 1 250 ? 4.108 -18.416 21.949 1.00 87.56 250 SER A C 1
ATOM 1953 O O . SER A 1 250 ? 4.966 -18.167 21.113 1.00 87.56 250 SER A O 1
ATOM 1955 N N . CYS A 1 251 ? 2.873 -18.790 21.616 1.00 88.50 251 CYS A N 1
ATOM 1956 C CA . CYS A 1 251 ? 2.296 -18.736 20.272 1.00 88.50 251 CYS A CA 1
ATOM 1957 C C . CYS A 1 251 ? 0.817 -18.352 20.407 1.00 88.50 251 CYS A C 1
ATOM 1959 O O . CYS A 1 251 ? 0.112 -18.926 21.243 1.00 88.50 251 CYS A O 1
ATOM 1961 N N . GLY A 1 252 ? 0.355 -17.375 19.632 1.00 85.44 252 GLY A N 1
ATOM 1962 C CA . GLY A 1 252 ? -1.012 -16.859 19.681 1.00 85.44 252 GLY A CA 1
ATOM 1963 C C . GLY A 1 252 ? -2.080 -17.815 19.134 1.00 85.44 252 GLY A C 1
ATOM 1964 O O . GLY A 1 252 ? -1.790 -18.909 18.655 1.00 85.44 252 GLY A O 1
ATOM 1965 N N . GLU A 1 253 ? -3.343 -17.392 19.212 1.00 87.56 253 GLU A N 1
ATOM 1966 C CA . GLU A 1 253 ? -4.509 -18.156 18.749 1.00 87.56 253 GLU A CA 1
ATOM 1967 C C . GLU A 1 253 ? -4.502 -18.310 17.219 1.00 87.56 253 GLU A C 1
ATOM 1969 O O . GLU A 1 253 ? -4.515 -17.316 16.486 1.00 87.56 253 GLU A O 1
ATOM 1974 N N . HIS A 1 254 ? -4.528 -19.548 16.724 1.00 88.69 254 HIS A N 1
ATOM 1975 C CA . HIS A 1 254 ? -4.599 -19.849 15.291 1.00 88.69 254 HIS A CA 1
ATOM 1976 C C . HIS A 1 254 ? -5.248 -21.212 14.997 1.00 88.69 254 HIS A C 1
ATOM 1978 O O . HIS A 1 254 ? -5.499 -22.006 15.902 1.00 88.69 254 HIS A O 1
ATOM 1984 N N . THR A 1 255 ? -5.542 -21.450 13.717 1.00 89.25 255 THR A N 1
ATOM 1985 C CA . THR A 1 255 ? -5.841 -22.763 13.126 1.00 89.25 255 THR A CA 1
ATOM 1986 C C . THR A 1 255 ? -4.770 -23.091 12.091 1.00 89.25 255 THR A C 1
ATOM 1988 O O . THR A 1 255 ? -4.170 -22.178 11.513 1.00 89.25 255 THR A O 1
ATOM 1991 N N . ASP A 1 256 ? -4.543 -24.380 11.848 1.00 86.81 256 ASP A N 1
ATOM 1992 C CA . ASP A 1 256 ? -3.608 -24.830 10.817 1.00 86.81 256 ASP A CA 1
ATOM 1993 C C . ASP A 1 256 ? -4.280 -24.891 9.450 1.00 86.81 256 ASP A C 1
ATOM 1995 O O . ASP A 1 256 ? -5.449 -25.259 9.326 1.00 86.81 256 ASP A O 1
ATOM 1999 N N . TYR A 1 257 ? -3.527 -24.551 8.406 1.00 82.81 257 TYR A N 1
ATOM 2000 C CA . TYR A 1 257 ? -4.063 -24.458 7.052 1.00 82.81 257 TYR A CA 1
ATOM 2001 C C . TYR A 1 257 ? -4.244 -25.826 6.375 1.00 82.81 257 TYR A C 1
ATOM 2003 O O . TYR A 1 257 ? -5.156 -25.952 5.565 1.00 82.81 257 TYR A O 1
ATOM 2011 N N . GLY A 1 258 ? -3.406 -26.821 6.682 1.00 86.00 258 GLY A N 1
ATOM 2012 C CA . GLY A 1 258 ? -3.287 -28.085 5.944 1.00 86.00 258 GLY A CA 1
ATOM 2013 C C . GLY A 1 258 ? -4.370 -29.139 6.166 1.00 86.00 258 GLY A C 1
ATOM 2014 O O . GLY A 1 258 ? -5.524 -28.818 6.463 1.00 86.00 258 GLY A O 1
ATOM 2015 N N . LEU A 1 259 ? -4.017 -30.420 5.989 1.00 92.81 259 LEU A N 1
ATOM 2016 C CA . LEU A 1 259 ? -4.928 -31.541 6.263 1.00 92.81 259 LEU A CA 1
ATOM 2017 C C . LEU A 1 259 ? -4.837 -31.972 7.723 1.00 92.81 259 LEU A C 1
ATOM 2019 O O . LEU A 1 259 ? -5.823 -31.851 8.450 1.00 92.81 259 LEU A O 1
ATOM 2023 N N . LEU A 1 260 ? -3.657 -32.447 8.133 1.00 96.19 260 LEU A N 1
ATOM 2024 C CA . LEU A 1 260 ? -3.371 -32.929 9.482 1.00 96.19 260 LEU A CA 1
ATOM 2025 C C . LEU A 1 260 ? -2.058 -32.335 9.988 1.00 96.19 260 LEU A C 1
ATOM 2027 O O . LEU A 1 260 ? -1.069 -32.306 9.257 1.00 96.19 260 LEU A O 1
ATOM 2031 N N . THR A 1 261 ? -2.021 -31.973 11.262 1.00 97.25 261 THR A N 1
ATOM 2032 C CA . THR A 1 261 ? -0.783 -31.666 11.980 1.00 97.25 261 THR A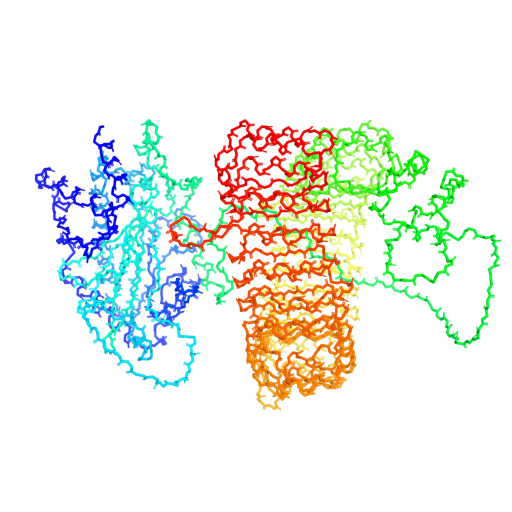 CA 1
ATOM 2033 C C . THR A 1 261 ? -0.552 -32.745 13.029 1.00 97.25 261 THR A C 1
ATOM 2035 O O . THR A 1 261 ? -1.445 -33.043 13.817 1.00 97.25 261 THR A O 1
ATOM 2038 N N . LEU A 1 262 ? 0.638 -33.339 13.037 1.00 97.56 262 LEU A N 1
ATOM 2039 C CA . LEU A 1 262 ? 1.120 -34.305 14.018 1.00 97.56 262 LEU A CA 1
ATOM 2040 C C . LEU A 1 262 ? 2.179 -33.624 14.878 1.00 97.56 262 LEU A C 1
ATOM 2042 O O . LEU A 1 262 ? 3.234 -33.236 14.387 1.00 97.56 262 LEU A O 1
ATOM 2046 N N . VAL A 1 263 ? 1.896 -33.452 16.162 1.00 96.69 263 VAL A N 1
ATOM 2047 C CA . VAL A 1 263 ? 2.751 -32.718 17.089 1.00 96.69 263 VAL A CA 1
ATOM 2048 C C . VAL A 1 263 ? 3.370 -33.688 18.077 1.00 96.69 263 VAL A C 1
ATOM 2050 O O . VAL A 1 263 ? 2.709 -34.178 18.997 1.00 96.69 263 VAL A O 1
ATOM 2053 N N . HIS A 1 264 ? 4.674 -33.902 17.926 1.00 94.94 264 HIS A N 1
ATOM 2054 C CA . HIS A 1 264 ? 5.466 -34.540 18.963 1.00 94.94 264 HIS A CA 1
ATOM 2055 C C . HIS A 1 264 ? 5.854 -33.489 20.013 1.00 94.94 264 HIS A C 1
ATOM 2057 O O . HIS A 1 264 ? 6.529 -32.494 19.721 1.00 94.94 264 HIS A O 1
ATOM 2063 N N . GLN A 1 265 ? 5.349 -33.676 21.234 1.00 91.56 265 GLN A N 1
ATOM 2064 C CA . GLN A 1 265 ? 5.537 -32.754 22.351 1.00 91.56 265 GLN A CA 1
ATOM 2065 C C . GLN A 1 265 ? 6.647 -33.245 23.278 1.00 91.56 265 GLN A C 1
ATOM 2067 O O . GLN A 1 265 ? 6.651 -34.412 23.659 1.00 91.56 265 GLN A O 1
ATOM 2072 N N . GLN A 1 266 ? 7.534 -32.348 23.718 1.00 89.44 266 GLN A N 1
ATOM 2073 C CA . GLN A 1 266 ? 8.480 -32.681 24.782 1.00 89.44 266 GLN A CA 1
ATOM 2074 C C . GLN A 1 266 ? 7.734 -33.130 26.058 1.00 89.44 266 GLN A C 1
ATOM 2076 O O . GLN A 1 266 ? 6.878 -32.384 26.547 1.00 89.44 266 GLN A O 1
ATOM 2081 N N . PRO A 1 267 ? 8.091 -34.286 26.649 1.00 87.38 267 PRO A N 1
ATOM 2082 C CA . PRO A 1 267 ? 7.501 -34.741 27.903 1.00 87.38 267 PRO A CA 1
ATOM 2083 C C . PRO A 1 267 ? 7.697 -33.748 29.058 1.00 87.38 267 PRO A C 1
ATOM 2085 O O . PRO A 1 267 ? 8.725 -33.077 29.167 1.00 87.38 267 PRO A O 1
ATOM 2088 N N . GLY A 1 268 ? 6.711 -33.680 29.956 1.00 84.31 268 GLY A N 1
ATOM 2089 C CA . GLY A 1 268 ? 6.822 -32.967 31.233 1.00 84.31 268 GLY A CA 1
ATOM 2090 C C . GLY A 1 268 ? 6.618 -31.445 31.199 1.00 84.31 268 GLY A C 1
ATOM 2091 O O . GLY A 1 268 ? 6.699 -30.833 32.266 1.00 84.31 268 GLY A O 1
ATOM 2092 N N . VAL A 1 269 ? 6.331 -30.835 30.037 1.00 86.56 269 VAL A N 1
ATOM 2093 C CA . VAL A 1 269 ? 6.010 -29.397 29.917 1.00 86.56 269 VAL A CA 1
ATOM 2094 C C . VAL A 1 269 ? 4.641 -29.193 29.256 1.00 86.56 269 VAL A C 1
ATOM 2096 O O . VAL A 1 269 ? 4.480 -29.390 28.051 1.00 86.56 269 VAL A O 1
ATOM 2099 N N . SER A 1 270 ? 3.652 -28.778 30.052 1.00 87.19 270 SER A N 1
ATOM 2100 C CA . SER A 1 270 ? 2.317 -28.400 29.573 1.00 87.19 270 SER A CA 1
ATOM 2101 C C . SER A 1 270 ? 2.345 -26.984 28.999 1.00 87.19 270 SER A C 1
ATOM 2103 O O . SER A 1 270 ? 2.757 -26.049 29.683 1.00 87.19 270 SER A O 1
ATOM 2105 N N . ALA A 1 271 ? 1.929 -26.823 27.739 1.00 91.19 271 ALA A N 1
ATOM 2106 C CA . ALA A 1 271 ? 1.882 -25.502 27.108 1.00 91.19 271 ALA A CA 1
ATOM 2107 C C . ALA A 1 271 ? 0.828 -25.353 26.004 1.00 91.19 271 ALA A C 1
ATOM 2109 O O . ALA A 1 271 ? 0.324 -24.252 25.789 1.00 91.19 271 ALA A O 1
ATOM 2110 N N . LEU A 1 272 ? 0.519 -26.424 25.267 1.00 94.88 272 LEU A N 1
ATOM 2111 C CA . LEU A 1 272 ? -0.468 -26.390 24.189 1.00 94.88 272 LEU A CA 1
ATOM 2112 C C . LEU A 1 272 ? -1.887 -26.342 24.772 1.00 94.88 272 LEU A C 1
ATOM 2114 O O . LEU A 1 272 ? -2.237 -27.141 25.639 1.00 94.88 272 LEU A O 1
ATOM 2118 N N . GLN A 1 273 ? -2.705 -25.410 24.286 1.00 94.69 273 GLN A N 1
ATOM 2119 C CA . GLN A 1 273 ? -4.097 -25.237 24.694 1.00 94.69 273 GLN A CA 1
ATOM 2120 C C . GLN A 1 273 ? -5.014 -25.188 23.472 1.00 94.69 273 GLN A C 1
ATOM 2122 O O . GLN A 1 273 ? -4.717 -24.498 22.498 1.00 94.69 273 GLN A O 1
ATOM 2127 N N . VAL A 1 274 ? -6.151 -25.871 23.556 1.00 94.06 274 VAL A N 1
ATOM 2128 C CA . VAL A 1 274 ? -7.151 -26.020 22.495 1.00 94.06 274 VAL A CA 1
ATOM 2129 C C . VAL A 1 274 ? -8.457 -25.373 22.944 1.00 94.06 274 VAL A C 1
ATOM 2131 O O . VAL A 1 274 ? -8.908 -25.584 24.067 1.00 94.06 274 VAL A O 1
ATOM 2134 N N . LYS A 1 275 ? -9.073 -24.562 22.088 1.00 91.50 275 LYS A N 1
ATOM 2135 C CA . LYS A 1 275 ? -10.295 -23.824 22.415 1.00 91.50 275 LYS A CA 1
ATOM 2136 C C . LYS A 1 275 ? -11.528 -24.671 22.112 1.00 91.50 275 LYS A C 1
ATOM 2138 O O . LYS A 1 275 ? -11.764 -25.011 20.957 1.00 91.50 275 LYS A O 1
ATOM 2143 N N . ASN A 1 276 ? -12.335 -24.989 23.119 1.00 88.12 276 ASN A N 1
ATOM 2144 C CA . ASN A 1 276 ? -13.619 -25.659 22.901 1.00 88.12 276 ASN A CA 1
ATOM 2145 C C . ASN A 1 276 ? -14.695 -24.669 22.396 1.00 88.12 276 ASN A C 1
ATOM 2147 O O . ASN A 1 276 ? -14.481 -23.453 22.369 1.00 88.12 276 ASN A O 1
ATOM 2151 N N . ALA A 1 277 ? -15.881 -25.158 22.013 1.00 80.19 277 ALA A N 1
ATOM 2152 C CA . ALA A 1 277 ? -16.943 -24.284 21.495 1.00 80.19 277 ALA A CA 1
ATOM 2153 C C . ALA A 1 277 ? -17.583 -23.362 22.546 1.00 80.19 277 ALA A C 1
ATOM 2155 O O . ALA A 1 277 ? -18.222 -22.380 22.175 1.00 80.19 277 ALA A O 1
ATOM 2156 N N . ALA A 1 278 ? -17.371 -23.624 23.840 1.00 80.12 278 ALA A N 1
ATOM 2157 C CA . ALA A 1 278 ? -17.731 -22.695 24.912 1.00 80.12 278 ALA A CA 1
ATOM 2158 C C . ALA A 1 278 ? -16.722 -21.533 25.051 1.00 80.12 278 ALA A C 1
ATOM 2160 O O . ALA A 1 278 ? -16.885 -20.671 25.913 1.00 80.12 278 ALA A O 1
ATOM 2161 N N . GLY A 1 279 ? -15.672 -21.499 24.220 1.00 83.19 279 GLY A N 1
ATOM 2162 C CA . GLY A 1 279 ? -14.610 -20.496 24.265 1.00 83.19 279 GLY A CA 1
ATOM 2163 C C . GLY A 1 279 ? -13.571 -20.743 25.361 1.00 83.19 279 GLY A C 1
ATOM 2164 O O . GLY A 1 279 ? -12.728 -19.877 25.591 1.00 83.19 279 GLY A O 1
ATOM 2165 N N . GLN A 1 280 ? -13.615 -21.900 26.027 1.00 88.31 280 GLN A N 1
ATOM 2166 C CA . GLN A 1 280 ? -12.696 -22.270 27.101 1.00 88.31 280 GLN A CA 1
ATOM 2167 C C . GLN A 1 280 ? -11.443 -22.942 26.534 1.00 88.31 280 GLN A C 1
ATOM 2169 O O . GLN A 1 280 ? -11.513 -23.717 25.580 1.00 88.31 280 GLN A O 1
ATOM 2174 N N . TRP A 1 281 ? -10.296 -22.670 27.153 1.00 91.25 281 TRP A N 1
ATOM 2175 C CA . TRP A 1 281 ? -9.013 -23.266 26.788 1.00 91.25 281 TRP A CA 1
ATOM 2176 C C . TRP A 1 281 ? -8.784 -24.569 27.557 1.00 91.25 281 TRP A C 1
ATOM 2178 O O . TRP A 1 281 ? -8.647 -24.562 28.778 1.00 91.25 281 TRP A O 1
ATOM 2188 N N . VAL A 1 282 ? -8.729 -25.680 26.830 1.00 93.00 282 VAL A N 1
ATOM 2189 C CA . VAL A 1 282 ? -8.461 -27.033 27.327 1.00 93.00 282 VAL A CA 1
ATOM 2190 C C . VAL A 1 282 ? -6.987 -27.355 27.103 1.00 93.00 282 VAL A C 1
ATOM 2192 O O . VAL A 1 282 ? -6.470 -27.147 26.007 1.00 93.00 282 VAL A O 1
ATOM 2195 N N . ALA A 1 283 ? -6.289 -27.843 28.126 1.00 91.94 283 ALA A N 1
ATOM 2196 C CA . ALA A 1 283 ? -4.881 -28.211 27.998 1.00 91.94 283 ALA A CA 1
ATOM 2197 C C . ALA A 1 283 ? -4.716 -29.504 27.179 1.00 91.94 283 ALA A C 1
ATOM 2199 O O . ALA A 1 283 ? -5.436 -30.477 27.397 1.00 91.94 283 ALA A O 1
ATOM 2200 N N . ALA A 1 284 ? -3.755 -29.508 26.256 1.00 94.12 284 ALA A N 1
ATOM 2201 C CA . ALA A 1 284 ? -3.322 -30.681 25.502 1.00 94.12 284 ALA A CA 1
ATOM 2202 C C . ALA A 1 284 ? -1.964 -31.156 26.040 1.00 94.12 284 ALA A C 1
ATOM 2204 O O . ALA A 1 284 ? -0.939 -31.095 25.355 1.00 94.12 284 ALA A O 1
ATOM 2205 N N . ASP A 1 285 ? -1.955 -31.579 27.304 1.00 92.88 285 ASP A N 1
ATOM 2206 C CA . ASP A 1 285 ? -0.748 -31.989 28.026 1.00 92.88 285 ASP A CA 1
ATOM 2207 C C . ASP A 1 285 ? -0.016 -33.148 27.317 1.00 92.88 285 ASP A C 1
ATOM 2209 O O . ASP A 1 285 ? -0.665 -33.997 26.706 1.00 92.88 285 ASP A O 1
ATOM 2213 N N . PRO A 1 286 ? 1.327 -33.223 27.353 1.00 91.44 286 PRO A N 1
ATOM 2214 C CA . PRO A 1 286 ? 2.049 -34.354 26.772 1.00 91.44 286 PRO A CA 1
ATOM 2215 C C . PRO A 1 286 ? 1.643 -35.680 27.437 1.00 91.44 286 PRO A C 1
ATOM 2217 O O . PRO A 1 286 ? 1.850 -35.856 28.638 1.00 91.44 286 PRO A O 1
ATOM 2220 N N . VAL A 1 287 ? 1.099 -36.619 26.656 1.00 93.38 287 VAL A N 1
ATOM 2221 C CA . VAL A 1 287 ? 0.772 -37.981 27.107 1.00 93.38 287 VAL A CA 1
ATOM 2222 C C . VAL A 1 287 ? 1.852 -38.941 26.579 1.00 93.38 287 VAL A C 1
ATOM 2224 O O . VAL A 1 287 ? 2.069 -38.972 25.364 1.00 93.38 287 VAL A O 1
ATOM 2227 N N . PRO A 1 288 ? 2.546 -39.707 27.446 1.00 90.00 288 PRO A N 1
ATOM 2228 C CA . PRO A 1 288 ? 3.603 -40.630 27.022 1.00 90.00 288 PRO A CA 1
ATOM 2229 C C . PRO A 1 288 ? 3.143 -41.632 25.954 1.00 90.00 288 PRO A C 1
ATOM 2231 O O . PRO A 1 288 ? 2.036 -42.164 26.042 1.00 90.00 288 PRO A O 1
ATOM 2234 N N . GLY A 1 289 ? 3.997 -41.896 24.959 1.00 89.81 289 GLY A N 1
ATOM 2235 C CA . GLY A 1 289 ? 3.708 -42.823 23.856 1.00 89.81 289 GLY A CA 1
ATOM 2236 C C . GLY A 1 289 ? 2.615 -42.347 22.890 1.00 89.81 289 GLY A C 1
ATOM 2237 O O . GLY A 1 289 ? 1.969 -43.171 22.234 1.00 89.81 289 GLY A O 1
ATOM 2238 N N . THR A 1 290 ? 2.346 -41.037 22.839 1.00 95.38 290 THR A N 1
ATOM 2239 C CA . THR A 1 290 ? 1.345 -40.459 21.934 1.00 95.38 290 THR A CA 1
ATOM 2240 C C . THR A 1 290 ? 1.850 -39.225 21.193 1.00 95.38 290 THR A C 1
ATOM 2242 O O . THR A 1 290 ? 2.720 -38.494 21.670 1.00 95.38 290 THR A O 1
ATOM 2245 N N . LEU A 1 291 ? 1.226 -38.949 20.048 1.00 96.38 291 LEU A N 1
ATOM 2246 C CA . LEU A 1 291 ? 1.324 -37.675 19.333 1.00 96.38 291 LEU A CA 1
ATOM 2247 C C . LEU A 1 291 ? -0.003 -36.927 19.436 1.00 96.38 291 LEU A C 1
ATOM 2249 O O . LEU A 1 291 ? -1.060 -37.553 19.414 1.00 96.38 291 LEU A O 1
ATOM 2253 N N . VAL A 1 292 ? 0.021 -35.596 19.494 1.00 97.25 292 VAL A N 1
ATOM 2254 C CA . VAL A 1 292 ? -1.212 -34.809 19.320 1.00 97.25 292 VAL A CA 1
ATOM 2255 C C . VAL A 1 292 ? -1.470 -34.640 17.831 1.00 97.25 292 VAL A C 1
ATOM 2257 O O . VAL A 1 292 ? -0.582 -34.206 17.105 1.00 97.25 292 VAL A O 1
ATOM 2260 N N . CYS A 1 293 ? -2.675 -34.960 17.376 1.00 97.75 293 CYS A N 1
ATOM 2261 C CA . CYS A 1 293 ? -3.125 -34.709 16.018 1.00 97.75 293 CYS A CA 1
ATOM 2262 C C . CYS A 1 293 ? -4.222 -33.647 16.007 1.00 97.75 293 CYS A C 1
ATOM 2264 O O . CYS A 1 293 ? -5.150 -33.706 16.818 1.00 97.75 293 CYS A O 1
ATOM 2266 N N . ASN A 1 294 ? -4.142 -32.707 15.069 1.00 95.50 294 ASN A N 1
ATOM 2267 C CA . ASN A 1 294 ? -5.256 -31.829 14.739 1.00 95.50 294 ASN A CA 1
ATOM 2268 C C . ASN A 1 294 ? -5.526 -31.760 13.248 1.00 95.50 294 ASN A C 1
ATOM 2270 O O . ASN A 1 294 ? -4.639 -31.965 12.424 1.00 95.50 294 ASN A O 1
ATOM 2274 N N . ILE A 1 295 ? -6.771 -31.431 12.923 1.00 95.75 295 ILE A N 1
ATOM 2275 C CA . ILE A 1 295 ? -7.220 -31.235 11.549 1.00 95.75 295 ILE A CA 1
ATOM 2276 C C . ILE A 1 295 ? -7.114 -29.762 11.139 1.00 95.75 295 ILE A C 1
ATOM 2278 O O . ILE A 1 295 ? -7.286 -28.867 11.973 1.00 95.75 295 ILE A O 1
ATOM 2282 N N . GLY A 1 296 ? -6.846 -29.514 9.857 1.00 91.12 296 GLY A N 1
ATOM 2283 C CA . GLY A 1 296 ? -6.661 -28.171 9.305 1.00 91.12 296 GLY A CA 1
ATOM 2284 C C . GLY A 1 296 ? -7.774 -27.691 8.365 1.00 91.12 296 GLY A C 1
ATOM 2285 O O . GLY A 1 296 ? -8.750 -28.391 8.063 1.00 91.12 296 GLY A O 1
ATOM 2286 N N . ASP A 1 297 ? -7.631 -26.446 7.908 1.00 87.25 297 ASP A N 1
ATOM 2287 C CA . ASP A 1 297 ? -8.600 -25.749 7.059 1.00 87.25 297 ASP A CA 1
ATOM 2288 C C . ASP A 1 297 ? -8.832 -26.447 5.703 1.00 87.25 297 ASP A C 1
ATOM 2290 O O . ASP A 1 297 ? -9.962 -26.449 5.204 1.00 87.25 297 ASP A O 1
ATOM 2294 N N . MET A 1 298 ? -7.820 -27.083 5.099 1.00 89.62 298 MET A N 1
ATOM 2295 C CA . MET A 1 298 ? -7.991 -27.796 3.823 1.00 89.62 298 MET A CA 1
ATOM 2296 C C . MET A 1 298 ? -8.853 -29.055 3.976 1.00 89.62 298 MET A C 1
ATOM 2298 O O . MET A 1 298 ? -9.693 -29.319 3.109 1.00 89.62 298 MET A O 1
ATOM 2302 N N . LEU A 1 299 ? -8.743 -29.783 5.096 1.00 92.31 299 LEU A N 1
ATOM 2303 C CA . LEU A 1 299 ? -9.605 -30.942 5.353 1.00 92.31 299 LEU A CA 1
ATOM 2304 C C . LEU A 1 299 ? -11.066 -30.520 5.556 1.00 92.31 299 LEU A C 1
ATOM 2306 O O . LEU A 1 299 ? -11.982 -31.184 5.062 1.00 92.31 299 LEU A O 1
ATOM 2310 N N . ARG A 1 300 ? -11.309 -29.373 6.204 1.00 90.62 300 ARG A N 1
ATOM 2311 C CA . ARG A 1 300 ? -12.649 -28.763 6.266 1.00 90.62 300 ARG A CA 1
ATOM 2312 C C . ARG A 1 300 ? -13.220 -28.522 4.870 1.00 90.62 300 ARG A C 1
ATOM 2314 O O . ARG A 1 300 ? -14.409 -28.746 4.653 1.00 90.62 300 ARG A O 1
ATOM 2321 N N . VAL A 1 301 ? -12.410 -28.065 3.917 1.00 87.75 301 VAL A N 1
ATOM 2322 C CA . VAL A 1 301 ? -12.881 -27.812 2.546 1.00 87.75 301 VAL A CA 1
ATOM 2323 C C . VAL A 1 301 ? -13.197 -29.117 1.817 1.00 87.75 301 VAL A C 1
ATOM 2325 O O . VAL A 1 301 ? -14.282 -29.226 1.244 1.00 87.75 301 VAL A O 1
ATOM 2328 N N . TRP A 1 302 ? -12.307 -30.114 1.864 1.00 89.88 302 TRP A N 1
ATOM 2329 C CA . TRP A 1 302 ? -12.542 -31.427 1.247 1.00 89.88 302 TRP A CA 1
ATOM 2330 C C . TRP A 1 302 ? -13.786 -32.126 1.801 1.00 89.88 302 TRP A C 1
ATOM 2332 O O . TRP A 1 302 ? -14.547 -32.720 1.039 1.00 89.88 302 TRP A O 1
ATOM 2342 N N . THR A 1 303 ? -14.048 -31.968 3.099 1.00 89.62 303 THR A N 1
ATOM 2343 C CA . THR A 1 303 ? -15.221 -32.540 3.780 1.00 89.62 303 THR A CA 1
ATOM 2344 C C . THR A 1 303 ? -16.472 -31.668 3.719 1.00 89.62 303 THR A C 1
ATOM 2346 O O . THR A 1 303 ? -17.444 -31.923 4.427 1.00 89.62 303 THR A O 1
ATOM 2349 N N . HIS A 1 304 ? -16.465 -30.622 2.886 1.00 86.44 304 HIS A N 1
ATOM 2350 C CA . HIS A 1 304 ? -17.587 -29.699 2.722 1.00 86.44 304 HIS A CA 1
ATOM 2351 C C . HIS A 1 304 ? -18.100 -29.125 4.055 1.00 86.44 304 HIS A C 1
ATOM 2353 O O . HIS A 1 304 ? -19.299 -29.028 4.295 1.00 86.44 304 HIS A O 1
ATOM 2359 N N . GLY A 1 305 ? -17.183 -28.767 4.953 1.00 84.38 305 GLY A N 1
ATOM 2360 C CA . GLY A 1 305 ? -17.498 -28.145 6.234 1.00 84.38 305 GLY A CA 1
ATOM 2361 C C . GLY A 1 305 ? -17.976 -29.090 7.335 1.00 84.38 305 GLY A C 1
ATOM 2362 O O . GLY A 1 305 ? -18.264 -28.598 8.429 1.00 84.38 305 GLY A O 1
ATOM 2363 N N . MET A 1 306 ? -18.051 -30.405 7.085 1.00 83.19 306 MET A N 1
ATOM 2364 C CA . MET A 1 306 ? -18.397 -31.388 8.119 1.00 83.19 306 MET A CA 1
ATOM 2365 C C . MET A 1 306 ? -17.400 -31.349 9.277 1.00 83.19 306 MET A C 1
ATOM 2367 O O . MET A 1 306 ? -17.793 -31.234 10.440 1.00 83.19 306 MET A O 1
ATOM 2371 N N . TYR A 1 307 ? -16.109 -31.395 8.959 1.00 90.06 307 TYR A N 1
ATOM 2372 C CA . TYR A 1 307 ? -15.060 -31.216 9.949 1.00 90.06 307 TYR A CA 1
ATOM 2373 C C . TYR A 1 307 ? -14.657 -29.750 10.040 1.00 90.06 307 TYR A C 1
ATOM 2375 O O . TYR A 1 307 ? -14.699 -29.014 9.054 1.00 90.06 307 TYR A O 1
ATOM 2383 N N . GLN A 1 308 ? -14.293 -29.306 11.240 1.00 84.38 308 GLN A N 1
ATOM 2384 C CA . GLN A 1 308 ? -13.889 -27.926 11.489 1.00 84.38 308 GLN A CA 1
ATOM 2385 C C . GLN A 1 308 ? -12.576 -27.932 12.269 1.00 84.38 308 GLN A C 1
ATOM 2387 O O . GLN A 1 308 ? -12.499 -28.625 13.282 1.00 84.38 308 GLN A O 1
ATOM 2392 N N . PRO A 1 309 ? -11.573 -27.157 11.838 1.00 89.19 309 PRO A N 1
ATOM 2393 C CA . PRO A 1 309 ? -10.347 -27.009 12.594 1.00 89.19 309 PRO A CA 1
ATOM 2394 C C . PRO A 1 309 ? -10.621 -26.245 13.885 1.00 89.19 309 PRO A C 1
ATOM 2396 O O . PRO A 1 309 ? -11.475 -25.353 13.940 1.00 89.19 309 PRO A O 1
ATOM 2399 N N . THR A 1 310 ? -9.868 -26.586 14.922 1.00 90.62 310 THR A N 1
ATOM 2400 C CA . THR A 1 310 ? -10.057 -26.023 16.257 1.00 90.62 310 THR A CA 1
ATOM 2401 C C . THR A 1 310 ? -8.944 -25.034 16.564 1.00 90.62 310 THR A C 1
ATOM 2403 O O . THR A 1 310 ? -7.762 -25.304 16.340 1.00 90.62 310 THR A O 1
ATOM 2406 N N . ALA A 1 311 ? -9.322 -23.854 17.053 1.00 91.00 311 ALA A N 1
ATOM 2407 C CA . ALA A 1 311 ? -8.358 -22.825 17.404 1.00 91.00 311 ALA A CA 1
ATOM 2408 C C . ALA A 1 311 ? -7.499 -23.283 18.590 1.00 91.00 311 ALA A C 1
ATOM 2410 O O . ALA A 1 311 ? -8.018 -23.815 19.573 1.00 91.00 311 ALA A O 1
ATOM 2411 N N . HIS A 1 312 ? -6.195 -23.055 18.517 1.00 94.12 312 HIS A N 1
ATOM 2412 C CA . HIS A 1 312 ? -5.248 -23.447 19.554 1.00 94.12 312 HIS A CA 1
ATOM 2413 C C . HIS A 1 312 ? -4.175 -22.369 19.764 1.00 94.12 312 HIS A C 1
ATOM 2415 O O . HIS A 1 312 ? -4.004 -21.472 18.935 1.00 94.12 312 HIS A O 1
ATOM 2421 N N . ARG A 1 313 ? -3.492 -22.418 20.911 1.00 92.81 313 ARG A N 1
ATOM 2422 C CA . ARG A 1 313 ? -2.410 -21.497 21.303 1.00 92.81 313 ARG A CA 1
ATOM 2423 C C . ARG A 1 313 ? -1.356 -22.222 22.139 1.00 92.81 313 ARG A C 1
ATOM 2425 O O . ARG A 1 313 ? -1.622 -23.303 22.661 1.00 92.81 313 ARG A O 1
ATOM 2432 N N . VAL A 1 314 ? -0.183 -21.615 22.316 1.00 92.88 314 VAL A N 1
ATOM 2433 C CA . VAL A 1 314 ? 0.889 -22.158 23.170 1.00 92.88 314 VAL A CA 1
ATOM 2434 C C . VAL A 1 314 ? 1.286 -21.142 24.233 1.00 92.88 314 VAL A C 1
ATOM 2436 O O . VAL A 1 314 ? 1.556 -19.980 23.925 1.00 92.88 314 VAL A O 1
ATOM 2439 N N . ILE A 1 315 ? 1.358 -21.592 25.483 1.00 90.69 315 ILE A N 1
ATOM 2440 C CA . ILE A 1 315 ? 1.808 -20.803 26.630 1.00 90.69 315 ILE A CA 1
ATOM 2441 C C . ILE A 1 315 ? 2.780 -21.652 27.446 1.00 90.69 315 ILE A C 1
ATOM 2443 O O . ILE A 1 315 ? 2.355 -22.506 28.218 1.00 90.69 315 ILE A O 1
ATOM 2447 N N . ASN A 1 316 ? 4.084 -21.425 27.291 1.00 90.19 316 ASN A N 1
ATOM 2448 C CA . ASN A 1 316 ? 5.075 -22.018 28.182 1.00 90.19 316 ASN A CA 1
ATOM 2449 C C . ASN A 1 316 ? 5.146 -21.207 29.484 1.00 90.19 316 ASN A C 1
ATOM 2451 O O . ASN A 1 316 ? 5.947 -20.282 29.615 1.00 90.19 316 ASN A O 1
ATOM 2455 N N . ALA A 1 317 ? 4.254 -21.535 30.418 1.00 81.75 317 ALA A N 1
ATOM 2456 C CA . ALA A 1 317 ? 4.175 -20.890 31.725 1.00 81.75 317 ALA A CA 1
ATOM 2457 C C . ALA A 1 317 ? 5.225 -21.409 32.725 1.00 81.75 317 ALA A C 1
ATOM 2459 O O . ALA A 1 317 ? 5.302 -20.893 33.837 1.00 81.75 317 ALA A O 1
ATOM 2460 N N . ASP A 1 318 ? 6.018 -22.424 32.363 1.00 83.44 318 ASP A N 1
ATOM 2461 C CA . ASP A 1 318 ? 7.076 -22.940 33.227 1.00 83.44 318 ASP A CA 1
ATOM 2462 C C . ASP A 1 318 ? 8.256 -21.948 33.257 1.00 83.44 318 ASP A C 1
ATOM 2464 O O . ASP A 1 318 ? 8.865 -21.687 32.215 1.00 83.44 318 ASP A O 1
ATOM 2468 N N . PRO A 1 319 ? 8.597 -21.374 34.426 1.00 79.81 319 PRO A N 1
ATOM 2469 C CA . PRO A 1 319 ? 9.641 -20.359 34.525 1.00 79.81 319 PRO A CA 1
ATOM 2470 C C . PRO A 1 319 ? 11.059 -20.939 34.418 1.00 79.81 319 PRO A C 1
ATOM 2472 O O . PRO A 1 319 ? 12.008 -20.180 34.233 1.00 79.81 319 PRO A O 1
ATOM 2475 N N . ALA A 1 320 ? 11.222 -22.259 34.557 1.00 82.12 320 ALA A N 1
ATOM 2476 C CA . ALA A 1 320 ? 12.521 -22.922 34.633 1.00 82.12 320 ALA A CA 1
ATOM 2477 C C . ALA A 1 320 ? 12.824 -23.802 33.413 1.00 82.12 320 ALA A C 1
ATOM 2479 O O . ALA A 1 320 ? 13.991 -24.055 33.116 1.00 82.12 320 ALA A O 1
ATOM 2480 N N . ARG A 1 321 ? 11.798 -24.291 32.705 1.00 85.69 321 ARG A N 1
ATOM 2481 C CA . ARG A 1 321 ? 11.961 -25.261 31.615 1.00 85.69 321 ARG A CA 1
ATOM 2482 C C . ARG A 1 321 ? 11.489 -24.699 30.281 1.00 85.69 321 ARG A C 1
ATOM 2484 O O . ARG A 1 321 ? 10.378 -24.192 30.151 1.00 85.69 321 ARG A O 1
ATOM 2491 N N . SER A 1 322 ? 12.318 -24.838 29.250 1.00 90.19 322 SER A N 1
ATOM 2492 C CA . SER A 1 322 ? 11.884 -24.607 27.874 1.00 90.19 322 SER A CA 1
ATOM 2493 C C . SER A 1 322 ? 11.137 -25.818 27.312 1.00 90.19 322 SER A C 1
ATOM 2495 O O . SER A 1 322 ? 11.324 -26.957 27.755 1.00 90.19 322 SER A O 1
ATOM 2497 N N . ARG A 1 323 ? 10.284 -25.580 26.313 1.00 91.94 323 ARG A N 1
ATOM 2498 C CA . ARG A 1 323 ? 9.551 -26.631 25.599 1.00 91.94 323 ARG A CA 1
ATOM 2499 C C . ARG A 1 323 ? 10.030 -26.725 24.162 1.00 91.94 323 ARG A C 1
ATOM 2501 O O . ARG A 1 323 ? 9.968 -25.742 23.431 1.00 91.94 323 ARG A O 1
ATOM 2508 N N . ILE A 1 324 ? 10.406 -27.926 23.738 1.00 94.56 324 ILE A N 1
ATOM 2509 C CA . ILE A 1 324 ? 10.582 -28.246 22.320 1.00 94.56 324 ILE A CA 1
ATOM 2510 C C . ILE A 1 324 ? 9.316 -28.914 21.784 1.00 94.56 324 ILE A C 1
ATOM 2512 O O . ILE A 1 324 ? 8.670 -29.710 22.467 1.00 94.56 324 ILE A O 1
ATOM 2516 N N . SER A 1 325 ? 8.948 -28.554 20.560 1.00 95.12 325 SER A N 1
ATOM 2517 C CA . SER A 1 325 ? 7.818 -29.119 19.832 1.00 95.12 325 SER A CA 1
ATOM 2518 C C . SER A 1 325 ? 8.242 -29.411 18.402 1.00 95.12 325 SER A C 1
ATOM 2520 O O . SER A 1 325 ? 8.885 -28.573 17.771 1.00 95.12 325 SER A O 1
ATOM 2522 N N . LEU A 1 326 ? 7.838 -30.567 17.882 1.00 96.00 326 LEU A N 1
ATOM 2523 C CA . LEU A 1 326 ? 8.118 -30.980 16.509 1.00 96.00 326 LEU A CA 1
ATOM 2524 C C . LEU A 1 326 ? 6.789 -31.170 15.760 1.00 96.00 326 LEU A C 1
ATOM 2526 O O . LEU A 1 326 ? 6.298 -32.297 15.672 1.00 96.00 326 LEU A O 1
ATOM 2530 N N . PRO A 1 327 ? 6.123 -30.089 15.311 1.00 96.25 327 PRO A N 1
ATOM 2531 C CA . PRO A 1 327 ? 4.944 -30.224 14.470 1.00 96.25 327 PRO A CA 1
ATOM 2532 C C . PRO A 1 327 ? 5.341 -30.634 13.045 1.00 96.25 327 PRO A C 1
ATOM 2534 O O . PRO A 1 327 ? 6.150 -29.978 12.381 1.00 96.25 327 PRO A O 1
ATOM 2537 N N . PHE A 1 328 ? 4.730 -31.713 12.578 1.00 96.62 328 PHE A N 1
ATOM 2538 C CA . PHE A 1 328 ? 4.766 -32.198 11.209 1.00 96.62 328 PHE A CA 1
ATOM 2539 C C . PHE A 1 328 ? 3.395 -31.981 10.567 1.00 96.62 328 PHE A C 1
ATOM 2541 O O . PHE A 1 328 ? 2.381 -32.402 11.113 1.00 96.62 328 PHE A O 1
ATOM 2548 N N . PHE A 1 329 ? 3.358 -31.347 9.404 1.00 94.69 329 PHE A N 1
ATOM 2549 C CA . PHE A 1 329 ? 2.134 -31.032 8.682 1.00 94.69 329 PHE A CA 1
ATOM 2550 C C . PHE A 1 329 ? 2.042 -31.934 7.453 1.00 94.69 329 PHE A C 1
ATOM 2552 O O . PHE A 1 329 ? 2.874 -31.854 6.541 1.00 94.69 329 PHE A O 1
ATOM 2559 N N . TYR A 1 330 ? 1.027 -32.794 7.451 1.00 93.50 330 TYR A N 1
ATOM 2560 C CA . TYR A 1 330 ? 0.635 -33.601 6.307 1.00 93.50 330 TYR A CA 1
ATOM 2561 C C . TYR A 1 330 ? -0.250 -32.741 5.402 1.00 93.50 330 TYR A C 1
ATOM 2563 O O . TYR A 1 330 ? -1.371 -32.370 5.766 1.00 93.50 330 TYR A O 1
ATOM 2571 N N . GLU A 1 331 ? 0.286 -32.384 4.240 1.00 90.31 331 GLU A N 1
ATOM 2572 C CA . GLU A 1 331 ? -0.310 -31.432 3.309 1.00 90.31 331 GLU A CA 1
ATOM 2573 C C . GLU A 1 331 ? -0.735 -32.146 2.026 1.00 90.31 331 GLU A C 1
ATOM 2575 O O . GLU A 1 331 ? -0.146 -33.168 1.660 1.00 90.31 331 GLU A O 1
ATOM 2580 N N . PRO A 1 332 ? -1.716 -31.606 1.286 1.00 87.69 332 PRO A N 1
ATOM 2581 C CA . PRO A 1 332 ? -1.976 -32.128 -0.039 1.00 87.69 332 PRO A CA 1
ATOM 2582 C C . PRO A 1 332 ? -0.779 -31.829 -0.960 1.00 87.69 332 PRO A C 1
ATOM 2584 O O . PRO A 1 332 ? 0.102 -31.025 -0.639 1.00 87.69 332 PRO A O 1
ATOM 2587 N N . ALA A 1 333 ? -0.718 -32.460 -2.126 1.00 84.19 333 ALA A N 1
ATOM 2588 C CA . ALA A 1 333 ? 0.251 -32.167 -3.162 1.00 84.19 333 ALA A CA 1
ATOM 2589 C C . ALA A 1 333 ? 0.273 -30.662 -3.454 1.00 84.19 333 ALA A C 1
ATOM 2591 O O . ALA A 1 333 ? -0.755 -29.982 -3.421 1.00 84.19 333 ALA A O 1
ATOM 2592 N N . PHE A 1 334 ? 1.455 -30.123 -3.765 1.00 78.56 334 PHE A N 1
ATOM 2593 C CA . PHE A 1 334 ? 1.650 -28.669 -3.852 1.00 78.56 334 PHE A CA 1
ATOM 2594 C C . PHE A 1 334 ? 0.712 -27.974 -4.855 1.00 78.56 334 PHE A C 1
ATOM 2596 O O . PHE A 1 334 ? 0.321 -26.816 -4.686 1.00 78.56 334 PHE A O 1
ATOM 2603 N N . GLU A 1 335 ? 0.308 -28.718 -5.882 1.00 74.19 335 GLU A N 1
ATOM 2604 C CA . GLU A 1 335 ? -0.579 -28.287 -6.958 1.00 74.19 335 GLU A CA 1
ATOM 2605 C C . GLU A 1 335 ? -2.042 -28.742 -6.785 1.00 74.19 335 GLU A C 1
ATOM 2607 O O . GLU A 1 335 ? -2.879 -28.394 -7.623 1.00 74.19 335 GLU A O 1
ATOM 2612 N N . ALA A 1 336 ? -2.364 -29.500 -5.729 1.00 77.69 336 ALA A N 1
ATOM 2613 C CA . ALA A 1 336 ? -3.677 -30.102 -5.527 1.00 77.69 336 ALA A CA 1
ATOM 2614 C C . ALA A 1 336 ? -4.797 -29.053 -5.489 1.00 77.69 336 ALA A C 1
ATOM 2616 O O . ALA A 1 336 ? -4.676 -27.955 -4.926 1.00 77.69 336 ALA A O 1
ATOM 2617 N N . VAL A 1 337 ? -5.936 -29.412 -6.081 1.00 78.19 337 VAL A N 1
ATOM 2618 C CA . VAL A 1 337 ? -7.139 -28.580 -6.049 1.00 78.19 337 VAL A CA 1
ATOM 2619 C C . VAL A 1 337 ? -7.908 -28.885 -4.770 1.00 78.19 337 VAL A C 1
ATOM 2621 O O . VAL A 1 337 ? -8.541 -29.929 -4.635 1.00 78.19 337 VAL A O 1
ATOM 2624 N N . VAL A 1 338 ? -7.907 -27.935 -3.838 1.00 82.06 338 VAL A N 1
ATOM 2625 C CA . VAL A 1 338 ? -8.653 -28.070 -2.585 1.00 82.06 338 VAL A CA 1
ATOM 2626 C C . VAL A 1 338 ? -10.095 -27.608 -2.801 1.00 82.06 338 VAL A C 1
ATOM 2628 O O . VAL A 1 338 ? -10.392 -26.413 -2.805 1.00 82.06 338 VAL A O 1
ATOM 2631 N N . ALA A 1 339 ? -10.993 -28.567 -3.020 1.00 82.31 339 ALA A N 1
ATOM 2632 C CA . ALA A 1 339 ? -12.428 -28.355 -3.195 1.00 82.31 339 ALA A CA 1
ATOM 2633 C C . ALA A 1 339 ? -13.221 -29.518 -2.569 1.00 82.31 339 ALA A C 1
ATOM 2635 O O . ALA A 1 339 ? -12.669 -30.609 -2.446 1.00 82.31 339 ALA A O 1
ATOM 2636 N N . PRO A 1 340 ? -14.506 -29.332 -2.213 1.00 87.12 340 PRO A N 1
ATOM 2637 C CA . PRO A 1 340 ? -15.331 -30.410 -1.664 1.00 87.12 340 PRO A CA 1
ATOM 2638 C C . PRO A 1 340 ? -15.286 -31.679 -2.521 1.00 87.12 340 PRO A C 1
ATOM 2640 O O . PRO A 1 340 ? -15.454 -31.578 -3.744 1.00 87.12 340 PRO A O 1
ATOM 2643 N N . LEU A 1 341 ? -15.088 -32.847 -1.901 1.00 85.12 341 LEU A N 1
ATOM 2644 C CA . LEU A 1 341 ? -15.089 -34.132 -2.609 1.00 85.12 341 LEU A CA 1
ATOM 2645 C C . LEU A 1 341 ? -16.465 -34.401 -3.244 1.00 85.12 341 LEU A C 1
ATOM 2647 O O . LEU A 1 341 ? -17.476 -34.120 -2.594 1.00 85.12 341 LEU A O 1
ATOM 2651 N N . PRO A 1 342 ? -16.540 -34.897 -4.497 1.00 82.06 342 PRO A N 1
ATOM 2652 C CA . PRO A 1 342 ? -17.802 -35.117 -5.211 1.00 82.06 342 PRO A CA 1
ATOM 2653 C C . PRO A 1 342 ? -18.858 -35.888 -4.409 1.00 82.06 342 PRO A C 1
ATOM 2655 O O . PRO A 1 342 ? -20.015 -35.472 -4.353 1.00 82.06 342 PRO A O 1
ATOM 2658 N N . GLU A 1 343 ? -18.440 -36.944 -3.718 1.00 80.75 343 GLU A N 1
ATOM 2659 C CA . GLU A 1 343 ? -19.266 -37.836 -2.901 1.00 80.75 343 GLU A CA 1
ATOM 2660 C C . GLU A 1 343 ? -19.930 -37.098 -1.729 1.00 80.75 343 GLU A C 1
ATOM 2662 O O . GLU A 1 343 ? -21.002 -37.486 -1.266 1.00 80.75 343 GLU A O 1
ATOM 2667 N N . LEU A 1 344 ? -19.324 -35.994 -1.279 1.00 81.06 344 LEU A N 1
ATOM 2668 C CA . LEU A 1 344 ? -19.797 -35.164 -0.172 1.00 81.06 344 LEU A CA 1
ATOM 2669 C C . LEU A 1 344 ? -20.571 -33.913 -0.641 1.00 81.06 344 LEU A C 1
ATOM 2671 O O . LEU A 1 344 ? -21.111 -33.181 0.189 1.00 81.06 344 LEU A O 1
ATOM 2675 N N . ARG A 1 345 ? -20.684 -33.657 -1.959 1.00 72.75 345 ARG A N 1
ATOM 2676 C CA . ARG A 1 345 ? -21.403 -32.486 -2.521 1.00 72.75 345 ARG A CA 1
ATOM 2677 C C . ARG A 1 345 ? -22.923 -32.644 -2.550 1.00 72.75 345 ARG A C 1
ATOM 2679 O O . ARG A 1 345 ? -23.641 -31.654 -2.436 1.00 72.75 345 ARG A O 1
ATOM 2686 N N . HIS A 1 346 ? -23.430 -33.867 -2.707 1.00 58.03 346 HIS A N 1
ATOM 2687 C CA . HIS A 1 346 ? -24.865 -34.138 -2.898 1.00 58.03 346 HIS A CA 1
ATOM 2688 C C . HIS A 1 346 ? -25.721 -33.975 -1.626 1.00 58.03 346 HIS A C 1
ATOM 2690 O O . HIS A 1 346 ? -26.944 -34.066 -1.672 1.00 58.03 346 HIS A O 1
ATOM 2696 N N . LEU A 1 347 ? -25.098 -33.668 -0.489 1.00 52.03 347 LEU A N 1
ATOM 2697 C CA . LEU A 1 347 ? -25.732 -33.574 0.830 1.00 52.03 347 LEU A CA 1
ATOM 2698 C C . LEU A 1 347 ? -26.374 -32.200 1.125 1.00 52.03 347 LEU A C 1
ATOM 2700 O O . LEU A 1 347 ? -26.894 -31.974 2.220 1.00 52.03 347 LEU A O 1
ATOM 2704 N N . ALA A 1 348 ? -26.361 -31.284 0.149 1.00 45.06 348 ALA A N 1
ATOM 2705 C CA . ALA A 1 348 ? -26.999 -29.966 0.230 1.00 45.06 348 ALA A CA 1
ATOM 2706 C C . ALA A 1 348 ? -28.478 -29.953 -0.223 1.00 45.06 348 ALA A C 1
ATOM 2708 O O . ALA A 1 348 ? -29.137 -28.922 -0.106 1.00 45.06 348 ALA A O 1
ATOM 2709 N N . GLY A 1 349 ? -29.020 -31.073 -0.722 1.00 40.25 349 GLY A N 1
ATOM 2710 C CA . GLY A 1 349 ? -30.351 -31.120 -1.337 1.00 40.25 349 GLY A CA 1
ATOM 2711 C C . GLY A 1 349 ? -31.253 -32.234 -0.809 1.00 40.25 349 GLY A C 1
ATOM 2712 O O . GLY A 1 349 ? -31.312 -33.299 -1.409 1.00 40.25 349 GLY A O 1
ATOM 2713 N N . SER A 1 350 ? -31.960 -31.982 0.298 1.00 33.88 350 SER A N 1
ATOM 2714 C CA . SER A 1 350 ? -33.361 -32.388 0.568 1.00 33.88 350 SER A CA 1
ATOM 2715 C C . SER A 1 350 ? -33.671 -32.262 2.068 1.00 33.88 350 SER A C 1
ATOM 2717 O O . SER A 1 350 ? -33.314 -33.110 2.874 1.00 33.88 350 SER A O 1
ATOM 2719 N N . GLY A 1 351 ? -34.346 -31.170 2.441 1.00 36.38 351 GLY A N 1
ATOM 2720 C CA . GLY A 1 351 ? -34.935 -30.978 3.770 1.00 36.38 351 GLY A CA 1
ATOM 2721 C C . GLY A 1 351 ? -33.969 -30.522 4.876 1.00 36.38 351 GLY A C 1
ATOM 2722 O O . GLY A 1 351 ? -33.002 -31.193 5.216 1.00 36.38 351 GLY A O 1
ATOM 2723 N N . SER A 1 352 ? -34.318 -29.410 5.524 1.00 28.53 352 SER A N 1
ATOM 2724 C CA . SER A 1 352 ? -33.713 -28.859 6.749 1.00 28.53 352 SER A CA 1
ATOM 2725 C C . SER A 1 352 ? -32.484 -27.944 6.595 1.00 28.53 352 SER A C 1
ATOM 2727 O O . SER A 1 352 ? -31.453 -28.320 6.040 1.00 28.53 352 SER A O 1
ATOM 2729 N N . ARG A 1 353 ? -32.677 -26.731 7.145 1.00 33.66 353 ARG A N 1
ATOM 2730 C CA . ARG A 1 353 ? -31.767 -25.611 7.457 1.00 33.66 353 ARG A CA 1
ATOM 2731 C C . ARG A 1 353 ? -30.317 -25.795 7.001 1.00 33.66 353 ARG A C 1
ATOM 2733 O O . ARG A 1 353 ? -29.541 -26.535 7.601 1.00 33.66 353 ARG A O 1
ATOM 2740 N N . THR A 1 354 ? -29.960 -25.039 5.970 1.00 27.81 354 THR A N 1
ATOM 2741 C CA . THR A 1 354 ? -28.587 -24.777 5.539 1.00 27.81 354 THR A CA 1
ATOM 2742 C C . THR A 1 354 ? -27.746 -24.295 6.720 1.00 27.81 354 THR A C 1
ATOM 2744 O O . THR A 1 354 ? -27.974 -23.216 7.258 1.00 27.81 354 THR A O 1
ATOM 2747 N N . LEU A 1 355 ? -26.766 -25.106 7.121 1.00 30.62 355 LEU A N 1
ATOM 2748 C CA . LEU A 1 355 ? -25.573 -24.615 7.801 1.00 30.62 355 LEU A CA 1
ATOM 2749 C C . LEU A 1 355 ? -24.927 -23.585 6.871 1.00 30.62 355 LEU A C 1
ATOM 2751 O O . LEU A 1 355 ? -24.564 -23.940 5.749 1.00 30.62 355 LEU A O 1
ATOM 2755 N N . ASP A 1 356 ? -24.818 -22.334 7.320 1.00 28.95 356 ASP A N 1
ATOM 2756 C CA . ASP A 1 356 ? -24.087 -21.264 6.634 1.00 28.95 356 ASP A CA 1
ATOM 2757 C C . ASP A 1 356 ? -22.600 -21.635 6.535 1.00 28.95 356 ASP A C 1
ATOM 2759 O O . ASP A 1 356 ? -21.747 -21.232 7.329 1.00 28.95 356 ASP A O 1
ATOM 2763 N N . LEU A 1 357 ? -22.272 -22.451 5.540 1.00 31.16 357 LEU A N 1
ATOM 2764 C CA . LEU A 1 357 ? -20.924 -22.578 5.031 1.00 31.16 357 LEU A CA 1
ATOM 2765 C C . LEU A 1 357 ? -20.751 -21.474 3.994 1.00 31.16 357 LEU A C 1
ATOM 2767 O O . LEU A 1 357 ? -21.463 -21.428 2.992 1.00 31.16 357 LEU A O 1
ATOM 2771 N N . ALA A 1 358 ? -19.806 -20.568 4.257 1.00 28.88 358 ALA A N 1
ATOM 2772 C CA . ALA A 1 358 ? -19.363 -19.570 3.292 1.00 28.88 358 ALA A CA 1
ATOM 2773 C C . ALA A 1 358 ? -19.155 -20.224 1.909 1.00 28.88 358 ALA A C 1
ATOM 2775 O O . ALA A 1 358 ? -18.666 -21.358 1.852 1.00 28.88 358 ALA A O 1
ATOM 2776 N N . PRO A 1 359 ? -19.507 -19.545 0.801 1.00 30.12 359 PRO A N 1
ATOM 2777 C CA . PRO A 1 359 ? -19.405 -20.127 -0.531 1.00 30.12 359 PRO A CA 1
ATOM 2778 C C . PRO A 1 359 ? -17.991 -20.663 -0.758 1.00 30.12 359 PRO A C 1
ATOM 2780 O O . PRO A 1 359 ? -17.009 -19.949 -0.533 1.00 30.12 359 PRO A O 1
ATOM 2783 N N . ALA A 1 360 ? -17.897 -21.931 -1.174 1.00 30.75 360 ALA A N 1
ATOM 2784 C CA . ALA A 1 360 ? -16.622 -22.559 -1.483 1.00 30.75 360 ALA A CA 1
ATOM 2785 C C . ALA A 1 360 ? -15.864 -21.669 -2.487 1.00 30.75 360 ALA A C 1
ATOM 2787 O O . ALA A 1 360 ? -16.447 -21.270 -3.502 1.00 30.75 360 ALA A O 1
ATOM 2788 N N . PRO A 1 361 ? -14.597 -21.308 -2.217 1.00 32.47 361 PRO A N 1
ATOM 2789 C CA . PRO A 1 361 ? -13.815 -20.526 -3.160 1.00 32.47 361 PRO A CA 1
ATOM 2790 C C . PRO A 1 361 ? -13.733 -21.281 -4.495 1.00 32.47 361 PRO A C 1
ATOM 2792 O O . PRO A 1 361 ? -13.586 -22.502 -4.511 1.00 32.47 361 PRO A O 1
ATOM 2795 N N . GLU A 1 362 ? -13.835 -20.553 -5.615 1.00 34.47 362 GLU A N 1
ATOM 2796 C CA . GLU A 1 362 ? -13.525 -21.077 -6.955 1.00 34.47 362 GLU A CA 1
ATOM 2797 C C . GLU A 1 362 ? -12.257 -21.942 -6.907 1.00 34.47 362 GLU A C 1
ATOM 2799 O O . GLU A 1 362 ? -11.323 -21.569 -6.194 1.00 34.47 362 GLU A O 1
ATOM 2804 N N . LYS A 1 363 ? -12.222 -23.051 -7.668 1.00 36.72 363 LYS A N 1
ATOM 2805 C CA . LYS A 1 363 ? -11.081 -23.981 -7.802 1.00 36.72 363 LYS A CA 1
ATOM 2806 C C . LYS A 1 363 ? -9.741 -23.230 -7.695 1.00 36.72 363 LYS A C 1
ATOM 2808 O O . LYS A 1 363 ? -9.305 -22.596 -8.654 1.00 36.72 363 LYS A O 1
ATOM 2813 N N . LYS A 1 364 ? -9.100 -23.271 -6.525 1.00 41.69 364 LYS A N 1
ATOM 2814 C CA . LYS A 1 364 ? -7.834 -22.580 -6.244 1.00 41.69 364 LYS A CA 1
ATOM 2815 C C . LYS A 1 364 ? -6.821 -23.591 -5.727 1.00 41.69 364 LYS A C 1
ATOM 2817 O O . LYS A 1 364 ? -7.139 -24.391 -4.851 1.00 41.69 364 LYS A O 1
ATOM 2822 N N . LYS A 1 365 ? -5.591 -23.507 -6.242 1.00 47.22 365 LYS A N 1
ATOM 2823 C CA . LYS A 1 365 ? -4.409 -24.173 -5.679 1.00 47.22 365 LYS A CA 1
ATOM 2824 C C . LYS A 1 365 ? -4.100 -23.503 -4.333 1.00 47.22 365 LYS A C 1
ATOM 2826 O O . LYS A 1 365 ? -3.494 -22.431 -4.281 1.00 47.22 365 LYS A O 1
ATOM 2831 N N . MET A 1 366 ? -4.679 -24.036 -3.259 1.00 51.72 366 MET A N 1
ATOM 2832 C CA . MET A 1 366 ? -4.763 -23.355 -1.963 1.00 51.72 366 MET A CA 1
ATOM 2833 C C . MET A 1 366 ? -3.396 -23.325 -1.260 1.00 51.72 366 MET A C 1
ATOM 2835 O O . MET A 1 366 ? -2.994 -22.262 -0.787 1.00 51.72 366 MET A O 1
ATOM 2839 N N . LEU A 1 367 ? -2.642 -24.432 -1.288 1.00 51.97 367 LEU A N 1
ATOM 2840 C CA . LEU A 1 367 ? -1.332 -24.538 -0.633 1.00 51.97 367 LEU A CA 1
ATOM 2841 C C . LEU A 1 367 ? -0.310 -23.543 -1.200 1.00 51.97 367 LEU A C 1
ATOM 2843 O O . LEU A 1 367 ? 0.246 -22.752 -0.440 1.00 51.97 367 LEU A O 1
ATOM 2847 N N . SER A 1 368 ? -0.134 -23.495 -2.526 1.00 52.12 368 SER A N 1
ATOM 2848 C CA . SER A 1 368 ? 0.785 -22.542 -3.165 1.00 52.12 368 SER A CA 1
ATOM 2849 C C . SER A 1 368 ? 0.427 -21.092 -2.821 1.00 52.12 368 SER A C 1
ATOM 2851 O O . SER A 1 368 ? 1.292 -20.312 -2.436 1.00 52.12 368 SER A O 1
ATOM 2853 N N . SER A 1 369 ? -0.859 -20.736 -2.834 1.00 44.25 369 SER A N 1
ATOM 2854 C CA . SER A 1 369 ? -1.334 -19.382 -2.515 1.00 44.25 369 SER A CA 1
ATOM 2855 C C . SER A 1 369 ? -1.012 -18.936 -1.079 1.00 44.25 369 SER A C 1
ATOM 2857 O O . SER A 1 369 ? -0.599 -17.794 -0.864 1.00 44.25 369 SER A O 1
ATOM 2859 N N . PHE A 1 370 ? -1.212 -19.812 -0.088 1.00 51.00 370 PHE A N 1
ATOM 2860 C CA . PHE A 1 370 ? -0.964 -19.502 1.326 1.00 51.00 370 PHE A CA 1
ATOM 2861 C C . PHE A 1 370 ? 0.521 -19.536 1.676 1.00 51.00 370 PHE A C 1
ATOM 2863 O O . PHE A 1 370 ? 1.017 -18.652 2.379 1.00 51.00 370 PHE A O 1
ATOM 2870 N N . ALA A 1 371 ? 1.245 -20.516 1.145 1.00 55.06 371 ALA A N 1
ATOM 2871 C CA . ALA A 1 371 ? 2.657 -20.673 1.425 1.00 55.06 371 ALA A CA 1
ATOM 2872 C C . ALA A 1 371 ? 3.482 -19.536 0.774 1.00 55.06 371 ALA A C 1
ATOM 2874 O O . ALA A 1 371 ? 4.331 -18.938 1.440 1.00 55.06 371 ALA A O 1
ATOM 2875 N N . LEU A 1 372 ? 3.126 -19.093 -0.445 1.00 55.72 372 LEU A N 1
ATOM 2876 C CA . LEU A 1 372 ? 3.680 -17.875 -1.061 1.00 55.72 372 LEU A CA 1
ATOM 2877 C C . LEU A 1 372 ? 3.346 -16.597 -0.269 1.00 55.72 372 LEU A C 1
ATOM 2879 O O . LEU A 1 372 ? 4.183 -15.697 -0.194 1.00 55.72 372 LEU A O 1
ATOM 2883 N N . ALA A 1 373 ? 2.168 -16.505 0.366 1.00 52.94 373 ALA A N 1
ATOM 2884 C CA . ALA A 1 373 ? 1.818 -15.353 1.204 1.00 52.94 373 ALA A CA 1
ATOM 2885 C C . ALA A 1 373 ? 2.771 -15.210 2.410 1.00 52.94 373 ALA A C 1
ATOM 2887 O O . ALA A 1 373 ? 3.166 -14.092 2.765 1.00 52.94 373 ALA A O 1
ATOM 2888 N N . ARG A 1 374 ? 3.201 -16.337 2.994 1.00 53.56 374 ARG A N 1
ATOM 2889 C CA . ARG A 1 374 ? 4.205 -16.381 4.070 1.00 53.56 374 ARG A CA 1
ATOM 2890 C C . ARG A 1 374 ? 5.581 -15.917 3.576 1.00 53.56 374 ARG A C 1
ATOM 2892 O O . ARG A 1 374 ? 6.200 -15.078 4.231 1.00 53.56 374 ARG A O 1
ATOM 2899 N N . CYS A 1 375 ? 5.997 -16.343 2.382 1.00 55.31 375 CYS A N 1
ATOM 2900 C CA . CYS A 1 375 ? 7.219 -15.878 1.714 1.00 55.31 375 CYS A CA 1
ATOM 2901 C C . CYS A 1 375 ? 7.244 -14.347 1.507 1.00 55.31 375 CYS A C 1
ATOM 2903 O O . CYS A 1 375 ? 8.254 -13.678 1.756 1.00 55.31 375 CYS A O 1
ATOM 2905 N N . THR A 1 376 ? 6.114 -13.747 1.114 1.00 47.81 376 THR A N 1
ATOM 2906 C CA . THR A 1 376 ? 5.992 -12.281 0.990 1.00 47.81 376 THR A CA 1
ATOM 2907 C C . THR A 1 376 ? 6.102 -11.534 2.319 1.00 47.81 376 THR A C 1
ATOM 2909 O O . THR A 1 376 ? 6.622 -10.422 2.339 1.00 47.81 376 THR A O 1
ATOM 2912 N N . ASN A 1 377 ? 5.650 -12.116 3.435 1.00 48.59 377 ASN A N 1
ATOM 2913 C CA . ASN A 1 377 ? 5.745 -11.460 4.744 1.00 48.59 377 ASN A CA 1
ATOM 2914 C C . ASN A 1 377 ? 7.192 -11.426 5.262 1.00 48.59 377 ASN A C 1
ATOM 2916 O O . ASN A 1 377 ? 7.615 -10.416 5.824 1.00 48.59 377 ASN A O 1
ATOM 2920 N N . ILE A 1 378 ? 7.957 -12.493 5.009 1.00 46.50 378 ILE A N 1
ATOM 2921 C CA . ILE A 1 378 ? 9.361 -12.629 5.427 1.00 46.50 378 ILE A CA 1
ATOM 2922 C C . ILE A 1 378 ? 10.283 -11.744 4.571 1.00 46.50 378 ILE A C 1
ATOM 2924 O O . ILE A 1 378 ? 11.118 -11.021 5.108 1.00 46.50 378 ILE A O 1
ATOM 2928 N N . SER A 1 379 ? 10.090 -11.720 3.247 1.00 41.41 379 SER A N 1
ATOM 2929 C CA . SER A 1 379 ? 10.905 -10.905 2.323 1.00 41.41 379 SER A CA 1
ATOM 2930 C C . SER A 1 379 ? 10.748 -9.388 2.505 1.00 41.41 379 SER A C 1
ATOM 2932 O O . SER A 1 379 ? 11.621 -8.630 2.094 1.00 41.41 379 SER A O 1
ATOM 2934 N N . GLN A 1 380 ? 9.656 -8.924 3.122 1.00 37.09 380 GLN A N 1
ATOM 2935 C CA . GLN A 1 380 ? 9.345 -7.495 3.240 1.00 37.09 380 GLN A CA 1
ATOM 2936 C C . GLN A 1 380 ? 9.698 -6.875 4.602 1.00 37.09 380 GLN A C 1
ATOM 2938 O O . GLN A 1 380 ? 9.491 -5.672 4.768 1.00 37.09 380 GLN A O 1
ATOM 2943 N N . GLY A 1 381 ? 10.192 -7.645 5.584 1.00 33.94 381 GLY A N 1
ATOM 2944 C CA . GLY A 1 381 ? 10.572 -7.119 6.907 1.00 33.94 381 GLY A CA 1
ATOM 2945 C C . GLY A 1 381 ? 9.470 -6.297 7.601 1.00 33.94 381 GLY A C 1
ATOM 2946 O O . GLY A 1 381 ? 9.755 -5.359 8.347 1.00 33.94 381 GLY A O 1
ATOM 2947 N N . ARG A 1 382 ? 8.193 -6.580 7.306 1.00 29.98 382 ARG A N 1
ATOM 2948 C CA . ARG A 1 382 ? 7.057 -5.735 7.699 1.00 29.98 382 ARG A CA 1
ATOM 2949 C C . ARG A 1 382 ? 6.608 -6.048 9.121 1.00 29.98 382 ARG A C 1
ATOM 2951 O O . ARG A 1 382 ? 5.870 -6.998 9.354 1.00 29.98 382 ARG A O 1
ATOM 2958 N N . THR A 1 383 ? 6.947 -5.180 10.067 1.00 32.09 383 THR A N 1
ATOM 2959 C CA . THR A 1 383 ? 6.232 -5.097 11.344 1.00 32.09 383 THR A CA 1
ATOM 2960 C C . THR A 1 383 ? 4.949 -4.263 11.199 1.00 32.09 383 THR A C 1
ATOM 2962 O O . THR A 1 383 ? 4.933 -3.159 10.663 1.00 32.09 383 THR A O 1
ATOM 2965 N N . ARG A 1 384 ? 3.840 -4.847 11.672 1.00 27.12 384 ARG A N 1
ATOM 2966 C CA . ARG A 1 384 ? 2.538 -4.252 12.053 1.00 27.12 384 ARG A CA 1
ATOM 2967 C C . ARG A 1 384 ? 1.689 -3.411 11.078 1.00 27.12 384 ARG A C 1
ATOM 2969 O O . ARG A 1 384 ? 0.585 -3.058 11.473 1.00 27.12 384 ARG A O 1
ATOM 2976 N N . ALA A 1 385 ? 2.054 -3.195 9.814 1.00 25.73 385 ALA A N 1
ATOM 2977 C CA . ALA A 1 385 ? 1.168 -2.490 8.855 1.00 25.73 385 ALA A CA 1
ATOM 2978 C C . ALA A 1 385 ? 0.720 -3.313 7.624 1.00 25.73 385 ALA A C 1
ATOM 2980 O O . ALA A 1 385 ? 0.183 -2.756 6.668 1.00 25.73 385 ALA A O 1
ATOM 2981 N N . GLY A 1 386 ? 0.930 -4.636 7.622 1.00 25.89 386 GLY A N 1
ATOM 2982 C CA . GLY A 1 386 ? 0.861 -5.455 6.401 1.00 25.89 386 GLY A CA 1
ATOM 2983 C C . GLY A 1 386 ? -0.188 -6.569 6.317 1.00 25.89 386 GLY A C 1
ATOM 2984 O O . GLY A 1 386 ? -0.300 -7.170 5.255 1.00 25.89 386 GLY A O 1
ATOM 2985 N N . HIS A 1 387 ? -0.980 -6.866 7.352 1.00 28.73 387 HIS A N 1
ATOM 2986 C CA . HIS A 1 387 ? -1.924 -7.997 7.295 1.00 28.73 387 HIS A CA 1
ATOM 2987 C C . HIS A 1 387 ? -3.328 -7.573 6.830 1.00 28.73 387 HIS A C 1
ATOM 2989 O O . HIS A 1 387 ? -4.289 -7.532 7.591 1.00 28.73 387 HIS A O 1
ATOM 2995 N N . ARG A 1 388 ? -3.438 -7.282 5.527 1.00 27.61 388 ARG A N 1
ATOM 2996 C CA . ARG A 1 388 ? -4.684 -7.375 4.734 1.00 27.61 388 ARG A CA 1
ATOM 2997 C C . ARG A 1 388 ? -4.512 -8.365 3.573 1.00 27.61 388 ARG A C 1
ATOM 2999 O O . ARG A 1 388 ? -4.919 -8.087 2.451 1.00 27.61 388 ARG A O 1
ATOM 3006 N N . TYR A 1 389 ? -3.905 -9.519 3.838 1.00 23.16 389 TYR A N 1
ATOM 3007 C CA . TYR A 1 389 ? -3.819 -10.625 2.879 1.00 23.16 389 TYR A CA 1
ATOM 3008 C C . TYR A 1 389 ? -4.558 -11.851 3.412 1.00 23.16 389 TYR A C 1
ATOM 3010 O O . TYR A 1 389 ? -3.976 -12.844 3.820 1.00 23.16 389 TYR A O 1
ATOM 3018 N N . LEU A 1 390 ? -5.881 -11.723 3.418 1.00 23.34 390 LEU A N 1
ATOM 3019 C CA . LEU A 1 390 ? -6.851 -12.813 3.335 1.00 23.34 390 LEU A CA 1
ATOM 3020 C C . LEU A 1 390 ? -8.110 -12.197 2.711 1.00 23.34 390 LEU A C 1
ATOM 3022 O O . LEU A 1 390 ? -9.070 -11.858 3.389 1.00 23.34 390 LEU A O 1
ATOM 3026 N N . ASN A 1 391 ? -7.991 -11.873 1.418 1.00 23.12 391 ASN A N 1
ATOM 3027 C CA . ASN A 1 391 ? -9.085 -11.559 0.492 1.00 23.12 391 ASN A CA 1
ATOM 3028 C C . ASN A 1 391 ? -8.518 -11.405 -0.934 1.00 23.12 391 ASN A C 1
ATOM 3030 O O . ASN A 1 391 ? -8.423 -10.304 -1.475 1.00 23.12 391 ASN A O 1
ATOM 3034 N N . ILE A 1 392 ? -8.125 -12.515 -1.571 1.00 23.30 392 ILE A N 1
ATOM 3035 C CA . ILE A 1 392 ? -7.859 -12.534 -3.021 1.00 23.30 392 ILE A CA 1
ATOM 3036 C C . ILE A 1 392 ? -9.145 -12.933 -3.749 1.00 23.30 392 ILE A C 1
ATOM 3038 O O . ILE A 1 392 ? -9.382 -14.101 -4.052 1.00 23.30 392 ILE A O 1
ATOM 3042 N N . ARG A 1 393 ? -9.990 -11.926 -3.974 1.00 25.34 393 ARG A N 1
ATOM 3043 C CA . ARG A 1 393 ? -10.642 -11.559 -5.247 1.00 25.34 393 ARG A CA 1
ATOM 3044 C C . ARG A 1 393 ? -11.693 -10.495 -4.927 1.00 25.34 393 ARG A C 1
ATOM 3046 O O . ARG A 1 393 ? -12.782 -10.826 -4.482 1.00 25.34 393 ARG A O 1
ATOM 3053 N N . ARG A 1 394 ? -11.306 -9.228 -5.119 1.00 26.67 394 ARG A N 1
ATOM 3054 C CA . ARG A 1 394 ? -12.119 -8.036 -5.476 1.00 26.67 394 ARG A CA 1
ATOM 3055 C C . ARG A 1 394 ? -11.385 -6.752 -5.059 1.00 26.67 394 ARG A C 1
ATOM 3057 O O . ARG A 1 394 ? -11.884 -5.976 -4.256 1.00 26.67 394 ARG A O 1
ATOM 3064 N N . ARG A 1 395 ? -10.174 -6.540 -5.588 1.00 25.66 395 ARG A N 1
ATOM 3065 C CA . ARG A 1 395 ? -9.518 -5.219 -5.691 1.00 25.66 395 ARG A CA 1
ATOM 3066 C C . ARG A 1 395 ? -8.571 -5.180 -6.896 1.00 25.66 395 ARG A C 1
ATOM 3068 O O . ARG A 1 395 ? -7.394 -4.877 -6.771 1.00 25.66 395 ARG A O 1
ATOM 3075 N N . SER A 1 396 ? -9.103 -5.476 -8.073 1.00 26.39 396 SER A N 1
ATOM 3076 C CA . SER A 1 396 ? -8.787 -4.687 -9.266 1.00 26.39 396 SER A CA 1
ATOM 3077 C C . SER A 1 396 ? -9.876 -3.608 -9.361 1.00 26.39 396 SER A C 1
ATOM 3079 O O . SER A 1 396 ? -11.026 -3.876 -9.028 1.00 26.39 396 SER A O 1
ATOM 3081 N N . HIS A 1 397 ? -9.502 -2.381 -9.728 1.00 26.83 397 HIS A N 1
ATOM 3082 C CA . HIS A 1 397 ? -10.255 -1.114 -9.596 1.00 26.83 397 HIS A CA 1
ATOM 3083 C C . HIS A 1 397 ? -10.173 -0.420 -8.232 1.00 26.83 397 HIS A C 1
ATOM 3085 O O . HIS A 1 397 ? -11.138 -0.353 -7.476 1.00 26.83 397 HIS A O 1
ATOM 3091 N N . ARG A 1 398 ? -9.003 0.167 -7.952 1.00 27.05 398 ARG A N 1
ATOM 3092 C CA . ARG A 1 398 ? -8.864 1.538 -7.412 1.00 27.05 398 ARG A CA 1
ATOM 3093 C C . ARG A 1 398 ? -7.381 1.914 -7.337 1.00 27.05 398 ARG A C 1
ATOM 3095 O O . ARG A 1 398 ? -6.808 1.893 -6.261 1.00 27.05 398 ARG A O 1
ATOM 3102 N N . TRP A 1 399 ? -6.786 2.249 -8.482 1.00 21.44 399 TRP A N 1
ATOM 3103 C CA . TRP A 1 399 ? -5.628 3.147 -8.595 1.00 21.44 399 TRP A CA 1
ATOM 3104 C C . TRP A 1 399 ? -5.702 3.806 -9.972 1.00 21.44 399 TRP A C 1
ATOM 3106 O O . TRP A 1 399 ? -5.364 3.214 -10.986 1.00 21.44 399 TRP A O 1
ATOM 3116 N N . GLY A 1 400 ? -6.252 5.012 -9.983 1.00 25.48 400 GLY A N 1
ATOM 3117 C CA . GLY A 1 400 ? -6.458 5.842 -11.163 1.00 25.48 400 GLY A CA 1
ATOM 3118 C C . GLY A 1 400 ? -6.904 7.226 -10.719 1.00 25.48 400 GLY A C 1
ATOM 3119 O O . GLY A 1 400 ? -7.933 7.699 -11.169 1.00 25.48 400 GLY A O 1
ATOM 3120 N N . GLN A 1 401 ? -6.211 7.793 -9.725 1.00 27.31 401 GLN A N 1
ATOM 3121 C CA . GLN A 1 401 ? -6.258 9.206 -9.333 1.00 27.31 401 GLN A CA 1
ATOM 3122 C C . GLN A 1 401 ? -5.287 9.414 -8.167 1.00 27.31 401 GLN A C 1
ATOM 3124 O O . GLN A 1 401 ? -5.618 9.107 -7.027 1.00 27.31 401 GLN A O 1
ATOM 3129 N N . LEU A 1 402 ? -4.069 9.855 -8.486 1.00 25.75 402 LEU A N 1
ATOM 3130 C CA . LEU A 1 402 ? -3.179 10.698 -7.672 1.00 25.75 402 LEU A CA 1
ATOM 3131 C C . LEU A 1 402 ? -1.855 10.808 -8.437 1.00 25.75 402 LEU A C 1
ATOM 3133 O O . LEU A 1 402 ? -0.937 10.014 -8.257 1.00 25.75 402 LEU A O 1
ATOM 3137 N N . GLY A 1 403 ? -1.811 11.760 -9.365 1.00 22.20 403 GLY A N 1
ATOM 3138 C CA . GLY A 1 403 ? -0.655 11.997 -10.222 1.00 22.20 403 GLY A CA 1
ATOM 3139 C C . GLY A 1 403 ? -0.895 13.130 -11.210 1.00 22.20 403 GLY A C 1
ATOM 3140 O O . GLY A 1 403 ? -0.800 12.908 -12.406 1.00 22.20 403 GLY A O 1
ATOM 3141 N N . SER A 1 404 ? -1.250 14.324 -10.728 1.00 23.53 404 SER A N 1
ATOM 3142 C CA . SER A 1 404 ? -1.129 15.561 -11.515 1.00 23.53 404 SER A CA 1
ATOM 3143 C C . SER A 1 404 ? -1.290 16.786 -10.614 1.00 23.53 404 SER A C 1
ATOM 3145 O O . SER A 1 404 ? -2.404 17.252 -10.395 1.00 23.53 404 SER A O 1
ATOM 3147 N N . GLN A 1 405 ? -0.179 17.257 -10.056 1.00 23.84 405 GLN A N 1
ATOM 3148 C CA . GLN A 1 405 ? 0.090 18.610 -9.540 1.00 23.84 405 GLN A CA 1
ATOM 3149 C C . GLN A 1 405 ? 1.512 18.487 -8.968 1.00 23.84 405 GLN A C 1
ATOM 3151 O O . GLN A 1 405 ? 1.723 17.740 -8.023 1.00 23.84 405 GLN A O 1
ATOM 3156 N N . CYS A 1 406 ? 2.566 19.003 -9.593 1.00 21.25 406 CYS A N 1
ATOM 3157 C CA . CYS A 1 406 ? 2.777 20.382 -10.017 1.00 21.25 406 CYS A CA 1
ATOM 3158 C C . CYS A 1 406 ? 3.882 20.449 -11.092 1.00 21.25 406 CYS A C 1
ATOM 3160 O O . CYS A 1 406 ? 4.796 19.636 -11.028 1.00 21.25 406 CYS A O 1
ATOM 3162 N N . PHE A 1 407 ? 3.844 21.442 -11.997 1.00 19.52 407 PHE A N 1
ATOM 3163 C CA . PHE A 1 407 ? 4.864 22.510 -12.109 1.00 19.52 407 PHE A CA 1
ATOM 3164 C C . PHE A 1 407 ? 4.643 23.453 -13.326 1.00 19.52 407 PHE A C 1
ATOM 3166 O O . PHE A 1 407 ? 4.849 23.061 -14.466 1.00 19.52 407 PHE A O 1
ATOM 3173 N N . ASN A 1 408 ? 4.395 24.740 -13.001 1.00 24.45 408 ASN A N 1
ATOM 3174 C CA . ASN A 1 408 ? 4.880 25.993 -13.641 1.00 24.45 408 ASN A CA 1
ATOM 3175 C C . ASN A 1 408 ? 4.309 26.486 -15.005 1.00 24.45 408 ASN A C 1
ATOM 3177 O O . ASN A 1 408 ? 4.074 25.691 -15.894 1.00 24.45 408 ASN A O 1
ATOM 3181 N N . LYS A 1 409 ? 4.144 27.798 -15.307 1.00 24.94 409 LYS A N 1
ATOM 3182 C CA . LYS A 1 409 ? 4.609 29.070 -14.686 1.00 24.94 409 LYS A CA 1
ATOM 3183 C C . LYS A 1 409 ? 3.948 30.325 -15.336 1.00 24.94 409 LYS A C 1
ATOM 3185 O O . LYS A 1 409 ? 3.605 30.273 -16.507 1.00 24.94 409 LYS A O 1
ATOM 3190 N N . ARG A 1 410 ? 4.043 31.463 -14.609 1.00 22.77 410 ARG A N 1
ATOM 3191 C CA . ARG A 1 410 ? 4.357 32.873 -15.027 1.00 22.77 410 ARG A CA 1
ATOM 3192 C C . ARG A 1 410 ? 3.266 33.971 -15.186 1.00 22.77 410 ARG A C 1
ATOM 3194 O O . ARG A 1 410 ? 2.637 34.108 -16.219 1.00 22.77 410 ARG A O 1
ATOM 3201 N N . SER A 1 411 ? 3.216 34.826 -14.145 1.00 24.31 411 SER A N 1
ATOM 3202 C CA . SER A 1 411 ? 3.587 36.272 -14.058 1.00 24.31 411 SER A CA 1
ATOM 3203 C C . SER A 1 411 ? 2.885 37.385 -14.863 1.00 24.31 411 SER A C 1
ATOM 3205 O O . SER A 1 411 ? 3.080 37.457 -16.068 1.00 24.31 411 SER A O 1
ATOM 3207 N N . SER A 1 412 ? 2.314 38.365 -14.132 1.00 25.80 412 SER A N 1
ATOM 3208 C CA . SER A 1 412 ? 2.433 39.853 -14.261 1.00 25.80 412 SER A CA 1
ATOM 3209 C C . SER A 1 412 ? 1.294 40.513 -13.444 1.00 25.80 412 SER A C 1
ATOM 3211 O O . SER A 1 412 ? 0.185 40.006 -13.523 1.00 25.80 412 SER A O 1
ATOM 3213 N N . GLY A 1 413 ? 1.365 41.597 -12.662 1.00 23.00 413 GLY A N 1
ATOM 3214 C CA . GLY A 1 413 ? 2.379 42.586 -12.293 1.00 23.00 413 GLY A CA 1
ATOM 3215 C C . GLY A 1 413 ? 1.677 43.903 -11.858 1.00 23.00 413 GLY A C 1
ATOM 3216 O O . GLY A 1 413 ? 0.970 44.470 -12.678 1.00 23.00 413 GLY A O 1
ATOM 3217 N N . ARG A 1 414 ? 1.956 44.390 -10.625 1.00 24.59 414 ARG A N 1
ATOM 3218 C CA . ARG A 1 414 ? 1.829 45.787 -10.081 1.00 24.59 414 ARG A CA 1
ATOM 3219 C C . ARG A 1 414 ? 0.416 46.407 -9.820 1.00 24.59 414 ARG A C 1
ATOM 3221 O O . ARG A 1 414 ? -0.557 45.882 -10.341 1.00 24.59 414 ARG A O 1
ATOM 3228 N N . PRO A 1 415 ? 0.292 47.578 -9.129 1.00 30.08 415 PRO A N 1
ATOM 3229 C CA . PRO A 1 415 ? 0.782 47.942 -7.776 1.00 30.08 415 PRO A CA 1
ATOM 3230 C C . PRO A 1 415 ? -0.246 48.742 -6.896 1.00 30.08 415 PRO A C 1
ATOM 3232 O O . PRO A 1 415 ? -1.264 49.200 -7.390 1.00 30.08 415 PRO A O 1
ATOM 3235 N N . CYS A 1 416 ? 0.094 48.914 -5.605 1.00 24.33 416 CYS A N 1
ATOM 3236 C CA . CYS A 1 416 ? -0.159 50.009 -4.629 1.00 24.33 416 CYS A CA 1
ATOM 3237 C C . CYS A 1 416 ? -1.470 50.840 -4.576 1.00 24.33 416 CYS A C 1
ATOM 3239 O O . CYS A 1 416 ? -1.887 51.424 -5.567 1.00 24.33 416 CYS A O 1
ATOM 3241 N N . GLY A 1 417 ? -1.948 51.092 -3.341 1.00 22.83 417 GLY A N 1
ATOM 3242 C CA . GLY A 1 417 ? -2.629 52.346 -2.962 1.00 22.83 417 GLY A CA 1
ATOM 3243 C C . GLY A 1 417 ? -3.845 52.199 -2.037 1.00 22.83 417 GLY A C 1
ATOM 3244 O O . GLY A 1 417 ? -4.939 51.903 -2.501 1.00 22.83 417 GLY A O 1
ATOM 3245 N N . HIS A 1 418 ? -3.672 52.459 -0.738 1.00 27.34 418 HIS A N 1
ATOM 3246 C CA . HIS A 1 418 ? -4.741 53.034 0.088 1.00 27.34 418 HIS A CA 1
ATOM 3247 C C . HIS A 1 418 ? -4.907 54.504 -0.324 1.00 27.34 418 HIS A C 1
ATOM 3249 O O . HIS A 1 418 ? -3.888 55.179 -0.442 1.00 27.34 418 HIS A O 1
ATOM 3255 N N . ASP A 1 419 ? -6.129 54.986 -0.582 1.00 25.77 419 ASP A N 1
ATOM 3256 C CA . ASP A 1 419 ? -6.874 55.835 0.366 1.00 25.77 419 ASP A CA 1
ATOM 3257 C C . ASP A 1 419 ? -8.245 56.328 -0.182 1.00 25.77 419 ASP A C 1
ATOM 3259 O O . ASP A 1 419 ? -8.444 56.455 -1.387 1.00 25.77 419 ASP A O 1
ATOM 3263 N N . VAL A 1 420 ? -9.130 56.679 0.762 1.00 24.81 420 VAL A N 1
ATOM 3264 C CA . VAL A 1 420 ? -10.363 57.512 0.697 1.00 24.81 420 VAL A CA 1
ATOM 3265 C C . VAL A 1 420 ? -11.749 56.908 0.337 1.00 24.81 420 VAL A C 1
ATOM 3267 O O . VAL A 1 420 ? -11.982 56.239 -0.663 1.00 24.81 420 VAL A O 1
ATOM 3270 N N . ARG A 1 421 ? -12.672 57.265 1.246 1.00 32.34 421 ARG A N 1
ATOM 3271 C CA . ARG A 1 421 ? -14.141 57.163 1.391 1.00 32.34 421 ARG A CA 1
ATOM 3272 C C . ARG A 1 421 ? -15.010 57.480 0.152 1.00 32.34 421 ARG A C 1
ATOM 3274 O O . ARG A 1 421 ? -14.637 58.324 -0.651 1.00 32.34 421 ARG A O 1
ATOM 3281 N N . GLY A 1 422 ? -16.267 57.003 0.173 1.00 26.27 422 GLY A N 1
ATOM 3282 C CA . GLY A 1 422 ? -17.431 57.748 -0.356 1.00 26.27 422 GLY A CA 1
ATOM 3283 C C . GLY A 1 422 ? -18.408 56.972 -1.256 1.00 26.27 422 GLY A C 1
ATOM 3284 O O . GLY A 1 422 ? -17.993 56.185 -2.093 1.00 26.27 422 GLY A O 1
ATOM 3285 N N . ASP A 1 423 ? -19.703 57.224 -1.053 1.00 34.34 423 ASP A N 1
ATOM 3286 C CA . ASP A 1 423 ? -20.913 56.564 -1.578 1.00 34.34 423 ASP A CA 1
ATOM 3287 C C . ASP A 1 423 ? -21.203 56.588 -3.106 1.00 34.34 423 ASP A C 1
ATOM 3289 O O . ASP A 1 423 ? -20.692 57.413 -3.858 1.00 34.34 423 ASP A O 1
ATOM 3293 N N . ALA A 1 424 ? -22.207 55.764 -3.471 1.00 28.17 424 ALA A N 1
ATOM 3294 C CA . ALA A 1 424 ? -23.248 55.937 -4.512 1.00 28.17 424 ALA A CA 1
ATOM 3295 C C . ALA A 1 424 ? -23.113 55.258 -5.906 1.00 28.17 424 ALA A C 1
ATOM 3297 O O . ALA A 1 424 ? -22.069 55.203 -6.544 1.00 28.17 424 ALA A O 1
ATOM 3298 N N . VAL A 1 425 ? -24.260 54.743 -6.381 1.00 37.75 425 VAL A N 1
ATOM 3299 C CA . VAL A 1 425 ? -24.498 53.880 -7.564 1.00 37.75 425 VAL A CA 1
ATOM 3300 C C . VAL A 1 425 ? -24.929 54.682 -8.813 1.00 37.75 425 VAL A C 1
ATOM 3302 O O . VAL A 1 425 ? -25.754 55.584 -8.688 1.00 37.75 425 VAL A O 1
ATOM 3305 N N . ARG A 1 426 ? -24.502 54.274 -10.032 1.00 28.14 426 ARG A N 1
ATOM 3306 C CA . ARG A 1 426 ? -25.209 54.482 -11.333 1.00 28.14 426 ARG A CA 1
ATOM 3307 C C . ARG A 1 426 ? -25.009 53.288 -12.310 1.00 28.14 426 ARG A C 1
ATOM 3309 O O . ARG A 1 426 ? -24.007 52.590 -12.173 1.00 28.14 426 ARG A O 1
ATOM 3316 N N . PRO A 1 427 ? -25.926 53.029 -13.279 1.00 39.34 427 PRO A N 1
ATOM 3317 C CA . PRO A 1 427 ? -25.951 51.810 -14.105 1.00 39.34 427 PRO A CA 1
ATOM 3318 C C . PRO A 1 427 ? -25.467 52.012 -15.559 1.00 39.34 427 PRO A C 1
ATOM 3320 O O . PRO A 1 427 ? -25.731 53.057 -16.147 1.00 39.34 427 PRO A O 1
ATOM 3323 N N . GLY A 1 428 ? -24.852 50.983 -16.173 1.00 41.31 428 GLY A N 1
ATOM 3324 C CA . GLY A 1 428 ? -24.719 50.911 -17.642 1.00 41.31 428 GLY A CA 1
ATOM 3325 C C . GLY A 1 428 ? -23.417 50.364 -18.250 1.00 41.31 428 GLY A C 1
ATOM 3326 O O . GLY A 1 428 ? -22.918 50.951 -19.199 1.00 41.31 428 GLY A O 1
ATOM 3327 N N . GLN A 1 429 ? -22.874 49.242 -17.770 1.00 40.88 429 GLN A N 1
ATOM 3328 C CA . GLN A 1 429 ? -21.968 48.386 -18.556 1.00 40.88 429 GLN A CA 1
ATOM 3329 C C . GLN A 1 429 ? -22.115 46.951 -18.034 1.00 40.88 429 GLN A C 1
ATOM 3331 O O . GLN A 1 429 ? -21.877 46.688 -16.856 1.00 40.88 429 GLN A O 1
ATOM 3336 N N . LEU A 1 430 ? -22.589 46.026 -18.875 1.00 53.00 430 LEU A N 1
ATOM 3337 C CA . LEU A 1 430 ? -22.758 44.620 -18.494 1.00 53.00 430 LEU A CA 1
ATOM 3338 C C . LEU A 1 430 ? -21.374 43.969 -18.339 1.00 53.00 430 LEU A C 1
ATOM 3340 O O . LEU A 1 430 ? -20.743 43.558 -19.309 1.00 53.00 430 LEU A O 1
ATOM 3344 N N . ASP A 1 431 ? -20.887 43.909 -17.099 1.00 58.81 431 ASP A N 1
ATOM 3345 C CA . ASP A 1 431 ? -19.622 43.270 -16.742 1.00 58.81 431 ASP A CA 1
ATOM 3346 C C . ASP A 1 431 ? -19.734 41.739 -16.854 1.00 58.81 431 ASP A C 1
ATOM 3348 O O . ASP A 1 431 ? -20.423 41.081 -16.070 1.00 58.81 431 ASP A O 1
ATOM 3352 N N . ILE A 1 432 ? -19.000 41.151 -17.804 1.00 55.59 432 ILE A N 1
ATOM 3353 C CA . ILE A 1 432 ? -18.941 39.698 -18.029 1.00 55.59 432 ILE A CA 1
ATOM 3354 C C . ILE A 1 432 ? -18.482 38.956 -16.763 1.00 55.59 432 ILE A C 1
ATOM 3356 O O . ILE A 1 432 ? -18.935 37.839 -16.510 1.00 55.59 432 ILE A O 1
ATOM 3360 N N . ARG A 1 433 ? -17.628 39.562 -15.919 1.00 53.44 433 ARG A N 1
ATOM 3361 C CA . ARG A 1 433 ? -17.241 38.953 -14.635 1.00 53.44 433 ARG A CA 1
ATOM 3362 C C . ARG A 1 433 ? -18.425 38.889 -13.671 1.00 53.44 433 ARG A C 1
ATOM 3364 O O . ARG A 1 433 ? -18.570 37.886 -12.985 1.00 53.44 433 ARG A O 1
ATOM 3371 N N . SER A 1 434 ? -19.286 39.905 -13.629 1.00 55.78 434 SER A N 1
ATOM 3372 C CA . SER A 1 434 ? -20.512 39.901 -12.816 1.00 55.78 434 SER A CA 1
ATOM 3373 C C . SER A 1 434 ? -21.492 38.795 -13.236 1.00 55.78 434 SER A C 1
ATOM 3375 O O . SER A 1 434 ? -22.074 38.136 -12.372 1.00 55.78 434 SER A O 1
ATOM 3377 N N . LEU A 1 435 ? -21.608 38.536 -14.546 1.00 57.69 435 LEU A N 1
ATOM 3378 C CA . LEU A 1 435 ? -22.415 37.443 -15.103 1.00 57.69 435 LEU A CA 1
ATOM 3379 C C . LEU A 1 435 ? -21.871 36.057 -14.720 1.00 57.69 435 LEU A C 1
ATOM 3381 O O . LEU A 1 435 ? -22.630 35.220 -14.241 1.00 57.69 435 LEU A O 1
ATOM 3385 N N . ILE A 1 436 ? -20.558 35.827 -14.857 1.00 53.47 436 ILE A N 1
ATOM 3386 C CA . ILE A 1 436 ? -19.909 34.549 -14.490 1.00 53.47 436 ILE A CA 1
ATOM 3387 C C . ILE A 1 436 ? -20.066 34.252 -12.999 1.00 53.47 436 ILE A C 1
ATOM 3389 O O . ILE A 1 436 ? -20.352 33.120 -12.618 1.00 53.47 436 ILE A O 1
ATOM 3393 N N . ARG A 1 437 ? -19.945 35.276 -12.146 1.00 55.00 437 ARG A N 1
ATOM 3394 C CA . ARG A 1 437 ? -20.089 35.111 -10.696 1.00 55.00 437 ARG A CA 1
ATOM 3395 C C . ARG A 1 437 ? -21.488 34.632 -10.270 1.00 55.00 437 ARG A C 1
ATOM 3397 O O . ARG A 1 437 ? -21.654 34.330 -9.093 1.00 55.00 437 ARG A O 1
ATOM 3404 N N . GLN A 1 438 ? -22.503 34.598 -11.145 1.00 54.22 438 GLN A N 1
ATOM 3405 C CA . GLN A 1 438 ? -23.799 33.967 -10.829 1.00 54.22 438 GLN A CA 1
ATOM 3406 C C . GLN A 1 438 ? -23.726 32.436 -10.782 1.00 54.22 438 GLN A C 1
ATOM 3408 O O . GLN A 1 438 ? -24.562 31.820 -10.131 1.00 54.22 438 GLN A O 1
ATOM 3413 N N . PHE A 1 439 ? -22.719 31.845 -11.430 1.00 46.84 439 PHE A N 1
ATOM 3414 C CA . PHE A 1 439 ? -22.432 30.409 -11.404 1.00 46.84 439 PHE A CA 1
ATOM 3415 C C . PHE A 1 439 ? -21.389 30.040 -10.345 1.00 46.84 439 PHE A C 1
ATOM 3417 O O . PHE A 1 439 ? -21.248 28.868 -10.008 1.00 46.84 439 PHE A O 1
ATOM 3424 N N . GLU A 1 440 ? -20.675 31.025 -9.787 1.00 44.50 440 GLU A N 1
ATOM 3425 C CA . GLU A 1 440 ? -19.878 30.794 -8.586 1.00 44.50 440 GLU A CA 1
ATOM 3426 C C . GLU A 1 440 ? -20.821 30.417 -7.433 1.00 44.50 440 GLU A C 1
ATOM 3428 O O . GLU A 1 440 ? -21.808 31.121 -7.188 1.00 44.50 440 GLU A O 1
ATOM 3433 N N . PRO A 1 441 ? -20.543 29.330 -6.695 1.00 39.25 441 PRO A N 1
ATOM 3434 C CA . PRO A 1 441 ? -21.362 28.968 -5.553 1.00 39.25 441 PRO A CA 1
ATOM 3435 C C . PRO A 1 441 ? -21.351 30.128 -4.555 1.00 39.25 441 PRO A C 1
ATOM 3437 O O . PRO A 1 441 ? -20.283 30.616 -4.179 1.00 39.25 441 PRO A O 1
ATOM 3440 N N . MET A 1 442 ? -22.538 30.577 -4.127 1.00 34.16 442 MET A N 1
ATOM 3441 C CA . MET A 1 442 ? -22.679 31.633 -3.124 1.00 34.16 442 MET A CA 1
ATOM 3442 C C . MET A 1 442 ? -21.783 31.314 -1.918 1.00 34.16 442 MET A C 1
ATOM 3444 O O . MET A 1 442 ? -22.079 30.414 -1.128 1.00 34.16 442 MET A O 1
ATOM 3448 N N . ARG A 1 443 ? -20.700 32.079 -1.734 1.00 35.41 443 ARG A N 1
ATOM 3449 C CA . ARG A 1 443 ? -20.116 32.239 -0.404 1.00 35.41 443 ARG A CA 1
ATOM 3450 C C . ARG A 1 443 ? -21.161 32.978 0.418 1.00 35.41 443 ARG A C 1
ATOM 3452 O O . ARG A 1 443 ? -21.354 34.177 0.257 1.00 35.41 443 ARG A O 1
ATOM 3459 N N . LEU A 1 444 ? -21.850 32.240 1.280 1.00 32.47 444 LEU A N 1
ATOM 3460 C CA . LEU A 1 444 ? -22.638 32.788 2.378 1.00 32.47 444 LEU A CA 1
ATOM 3461 C C . LEU A 1 444 ? -21.680 33.448 3.383 1.00 32.47 444 LEU A C 1
ATOM 3463 O O . LEU A 1 444 ? -21.370 32.889 4.426 1.00 32.47 444 LEU A O 1
ATOM 3467 N N . ALA A 1 445 ? -21.172 34.626 3.034 1.00 32.50 445 ALA A N 1
ATOM 3468 C CA . ALA A 1 445 ? -20.637 35.602 3.968 1.00 32.50 445 ALA A CA 1
ATOM 3469 C C . ALA A 1 445 ? -21.081 36.979 3.463 1.00 32.50 445 ALA A C 1
ATOM 3471 O O . ALA A 1 445 ? -20.655 37.422 2.400 1.00 32.50 445 ALA A O 1
ATOM 3472 N N . ALA A 1 446 ? -22.030 37.550 4.208 1.00 37.22 446 ALA A N 1
ATOM 3473 C CA . ALA A 1 446 ? -22.650 38.867 4.096 1.00 37.22 446 ALA A CA 1
ATOM 3474 C C . ALA A 1 446 ? -22.114 39.781 2.976 1.00 37.22 446 ALA A C 1
ATOM 3476 O O . ALA A 1 446 ? -21.150 40.523 3.154 1.00 37.22 446 ALA A O 1
ATOM 3477 N N . ALA A 1 447 ? -22.820 39.797 1.843 1.00 30.73 447 ALA A N 1
ATOM 3478 C CA . ALA A 1 447 ? -22.918 41.029 1.072 1.00 30.73 447 ALA A CA 1
ATOM 3479 C C . ALA A 1 447 ? -23.697 42.059 1.922 1.00 30.73 447 ALA A C 1
ATOM 3481 O O . ALA A 1 447 ? -24.665 41.665 2.583 1.00 30.73 447 ALA A O 1
ATOM 3482 N N . PRO A 1 448 ? -23.314 43.348 1.938 1.00 35.84 448 PRO A N 1
ATOM 3483 C CA . PRO A 1 448 ? -24.045 44.376 2.672 1.00 35.84 448 PRO A CA 1
ATOM 3484 C C . PRO A 1 448 ? -25.501 44.456 2.196 1.00 35.84 448 PRO A C 1
ATOM 3486 O O . PRO A 1 448 ? -25.783 44.333 0.999 1.00 35.84 448 PRO A O 1
ATOM 3489 N N . ALA A 1 449 ? -26.423 44.669 3.137 1.00 40.38 449 ALA A N 1
ATOM 3490 C CA . ALA A 1 449 ? -27.842 44.862 2.861 1.00 40.38 449 ALA A CA 1
ATOM 3491 C C . ALA A 1 449 ? -28.029 46.020 1.864 1.00 40.38 449 ALA A C 1
ATOM 3493 O O . ALA A 1 449 ? -27.781 47.177 2.186 1.00 40.38 449 ALA A O 1
ATOM 3494 N N . GLY A 1 450 ? -28.408 45.685 0.628 1.00 40.06 450 GLY A N 1
ATOM 3495 C CA . GLY A 1 450 ? -28.621 46.646 -0.457 1.00 40.06 450 GLY A CA 1
ATOM 3496 C C . GLY A 1 450 ? -28.219 46.142 -1.845 1.00 40.06 450 GLY A C 1
ATOM 3497 O O . GLY A 1 450 ? -28.838 46.541 -2.829 1.00 40.06 450 GLY A O 1
ATOM 3498 N N . SER A 1 451 ? -27.258 45.215 -1.973 1.00 36.00 451 SER A N 1
ATOM 3499 C CA . SER A 1 451 ? -26.895 44.667 -3.291 1.00 36.00 451 SER A CA 1
ATOM 3500 C C . SER A 1 451 ? -27.744 43.439 -3.636 1.00 36.00 451 SER A C 1
ATOM 3502 O O . SER A 1 451 ? -27.319 42.292 -3.487 1.00 36.00 451 SER A O 1
ATOM 3504 N N . THR A 1 452 ? -28.963 43.653 -4.125 1.00 39.69 452 THR A N 1
ATOM 3505 C CA . THR A 1 452 ? -29.624 42.601 -4.902 1.00 39.69 452 THR A CA 1
ATOM 3506 C C . THR A 1 452 ? -28.811 42.424 -6.183 1.00 39.69 452 THR A C 1
ATOM 3508 O O . THR A 1 452 ? -28.765 43.313 -7.034 1.00 39.69 452 THR A O 1
ATOM 3511 N N . ARG A 1 453 ? -28.126 41.283 -6.349 1.00 42.78 453 ARG A N 1
ATOM 3512 C CA . ARG A 1 453 ? -27.792 40.857 -7.710 1.00 42.78 453 ARG A CA 1
ATOM 3513 C C . ARG A 1 453 ? -29.133 40.643 -8.383 1.00 42.78 453 ARG A C 1
ATOM 3515 O O . ARG A 1 453 ? -29.800 39.653 -8.094 1.00 42.78 453 ARG A O 1
ATOM 3522 N N . ARG A 1 454 ? -29.565 41.605 -9.200 1.00 42.66 454 ARG A N 1
ATOM 3523 C CA . ARG A 1 454 ? -30.748 41.407 -10.032 1.00 42.66 454 ARG A CA 1
ATOM 3524 C C . ARG A 1 454 ? -30.529 40.098 -10.795 1.00 42.66 454 ARG A C 1
ATOM 3526 O O . ARG A 1 454 ? -29.465 39.973 -11.413 1.00 42.66 454 ARG A O 1
ATOM 3533 N N . PRO A 1 455 ? -31.455 39.123 -10.701 1.00 43.75 455 PRO A N 1
ATOM 3534 C CA . PRO A 1 455 ? -31.387 37.944 -11.545 1.00 43.75 455 PRO A CA 1
ATOM 3535 C C . PRO A 1 455 ? -31.299 38.458 -12.972 1.00 43.75 455 PRO A C 1
ATOM 3537 O O . PRO A 1 455 ? -32.088 39.308 -13.390 1.00 43.75 455 PRO A O 1
ATOM 3540 N N . VAL A 1 456 ? -30.242 38.051 -13.660 1.00 52.34 456 VAL A N 1
ATOM 3541 C CA . VAL A 1 456 ? -30.073 38.473 -15.037 1.00 52.34 456 VAL A CA 1
ATOM 3542 C C . VAL A 1 456 ? -31.120 37.734 -15.839 1.00 52.34 456 VAL A C 1
ATOM 3544 O O . VAL A 1 456 ? -31.234 36.514 -15.742 1.00 52.34 456 VAL A O 1
ATOM 3547 N N . ASP A 1 457 ? -31.914 38.494 -16.581 1.00 57.72 457 ASP A N 1
ATOM 3548 C CA . ASP A 1 457 ? -32.841 37.926 -17.537 1.00 57.72 457 ASP A CA 1
ATOM 3549 C C . ASP A 1 457 ? -32.027 37.365 -18.701 1.00 57.72 457 ASP A C 1
ATOM 3551 O O . ASP A 1 457 ? -31.627 38.060 -19.634 1.00 57.72 457 ASP A O 1
ATOM 3555 N N . TRP A 1 458 ? -31.685 36.088 -18.575 1.00 57.84 458 TRP A N 1
ATOM 3556 C CA . TRP A 1 458 ? -30.840 35.409 -19.538 1.00 57.84 458 TRP A CA 1
ATOM 3557 C C . TRP A 1 458 ? -31.518 35.217 -20.894 1.00 57.84 458 TRP A C 1
ATOM 3559 O O . TRP A 1 458 ? -30.820 34.994 -21.878 1.00 57.84 458 TRP A O 1
ATOM 3569 N N . VAL A 1 459 ? -32.849 35.319 -20.952 1.00 50.75 459 VAL A N 1
ATOM 3570 C CA . VAL A 1 459 ? -33.634 35.143 -22.179 1.00 50.75 459 VAL A CA 1
ATOM 3571 C C . VAL A 1 459 ? -33.518 36.372 -23.089 1.00 50.75 459 VAL A C 1
ATOM 3573 O O . VAL A 1 459 ? -33.568 36.237 -24.309 1.00 50.75 459 VAL A O 1
ATOM 3576 N N . SER A 1 460 ? -33.291 37.564 -22.525 1.00 51.59 460 SER A N 1
ATOM 3577 C CA . SER A 1 460 ? -33.155 38.823 -23.276 1.00 51.59 460 SER A CA 1
ATOM 3578 C C . SER A 1 460 ? -31.706 39.226 -23.594 1.00 51.59 460 SER A C 1
ATOM 3580 O O . SER A 1 460 ? -31.475 40.231 -24.271 1.00 51.59 460 SER A O 1
ATOM 3582 N N . LEU A 1 461 ? -30.711 38.451 -23.147 1.00 60.34 461 LEU A N 1
ATOM 3583 C CA . LEU A 1 461 ? -29.297 38.716 -23.421 1.00 60.34 461 LEU A CA 1
ATOM 3584 C C . LEU A 1 461 ? -28.899 38.341 -24.864 1.00 60.34 461 LEU A C 1
ATOM 3586 O O . LEU A 1 461 ? -29.262 37.267 -25.347 1.00 60.34 461 LEU A O 1
ATOM 3590 N N . PRO A 1 462 ? -28.068 39.153 -25.551 1.00 63.88 462 PRO A N 1
ATOM 3591 C CA . PRO A 1 462 ? -27.528 38.783 -26.856 1.00 63.88 462 PRO A CA 1
ATOM 3592 C C . PRO A 1 462 ? -26.706 37.488 -26.777 1.00 63.88 462 PRO A C 1
ATOM 3594 O O . PRO A 1 462 ? -25.860 37.334 -25.888 1.00 63.88 462 PRO A O 1
ATOM 3597 N N . ARG A 1 463 ? -26.897 36.580 -27.746 1.00 55.97 463 ARG A N 1
ATOM 3598 C CA . ARG A 1 463 ? -26.245 35.250 -27.788 1.00 55.97 463 ARG A CA 1
ATOM 3599 C C . ARG A 1 463 ? -24.716 35.316 -27.655 1.00 55.97 463 ARG A C 1
ATOM 3601 O O . ARG A 1 463 ? -24.107 34.405 -27.097 1.00 55.97 463 ARG A O 1
ATOM 3608 N N . ASP A 1 464 ? -24.093 36.401 -28.102 1.00 56.06 464 ASP A N 1
ATOM 3609 C CA . ASP A 1 464 ? -22.637 36.580 -28.065 1.00 56.06 464 ASP A CA 1
ATOM 3610 C C . ASP A 1 464 ? -22.099 36.845 -26.646 1.00 56.06 464 ASP A C 1
ATOM 3612 O O . ASP A 1 464 ? -21.015 36.376 -26.295 1.00 56.06 464 ASP A O 1
ATOM 3616 N N . ILE A 1 465 ? -22.885 37.507 -25.784 1.00 61.25 465 ILE A N 1
ATOM 3617 C CA . ILE A 1 465 ? -22.548 37.720 -24.365 1.00 61.25 465 ILE A CA 1
ATOM 3618 C C . ILE A 1 465 ? -22.623 36.388 -23.605 1.00 61.25 465 ILE A C 1
ATOM 3620 O O . ILE A 1 465 ? -21.730 36.072 -22.817 1.00 61.25 465 ILE A O 1
ATOM 3624 N N . MET A 1 466 ? -23.647 35.568 -23.877 1.00 58.59 466 MET A N 1
ATOM 3625 C CA . MET A 1 466 ? -23.791 34.236 -23.274 1.00 58.59 466 MET A CA 1
ATOM 3626 C C . MET A 1 466 ? -22.632 33.301 -23.652 1.00 58.59 466 MET A C 1
ATOM 3628 O O . MET A 1 466 ? -22.099 32.606 -22.786 1.00 58.59 466 MET A O 1
ATOM 3632 N N . ARG A 1 467 ? -22.165 33.344 -24.910 1.00 57.16 467 ARG A N 1
ATOM 3633 C CA . ARG A 1 467 ? -20.967 32.608 -25.369 1.00 57.16 467 ARG A CA 1
ATOM 3634 C C . ARG A 1 467 ? -19.689 33.032 -24.632 1.00 57.16 467 ARG A C 1
ATOM 3636 O O . ARG A 1 467 ? -18.849 32.193 -24.314 1.00 57.16 467 ARG A O 1
ATOM 3643 N N . LEU A 1 468 ? -19.539 34.318 -24.316 1.00 58.34 468 LEU A N 1
ATOM 3644 C CA . LEU A 1 468 ? -18.396 34.849 -23.558 1.00 58.34 468 LEU A CA 1
ATOM 3645 C C . LEU A 1 468 ? -18.388 34.416 -22.082 1.00 58.34 468 LEU A C 1
ATOM 3647 O O . LEU A 1 468 ? -17.316 34.242 -21.498 1.00 58.34 468 LEU A O 1
ATOM 3651 N N . VAL A 1 469 ? -19.568 34.229 -21.485 1.00 60.78 469 VAL A N 1
ATOM 3652 C CA . VAL A 1 469 ? -19.735 33.668 -20.133 1.00 60.78 469 VAL A CA 1
ATOM 3653 C C . VAL A 1 469 ? -19.415 32.167 -20.141 1.00 60.78 469 VAL A C 1
ATOM 3655 O O . VAL A 1 469 ? -18.647 31.708 -19.298 1.00 60.78 469 VAL A O 1
ATOM 3658 N N . ALA A 1 470 ? -19.908 31.430 -21.145 1.00 56.78 470 ALA A N 1
ATOM 3659 C CA . ALA A 1 470 ? -19.644 30.005 -21.370 1.00 56.78 470 ALA A CA 1
ATOM 3660 C C . ALA A 1 470 ? -18.156 29.647 -21.388 1.00 56.78 470 ALA A C 1
ATOM 3662 O O . ALA A 1 470 ? -17.714 28.749 -20.675 1.00 56.78 470 ALA A O 1
ATOM 3663 N N . ALA A 1 471 ? -17.381 30.381 -22.194 1.00 52.81 471 ALA A N 1
ATOM 3664 C CA . ALA A 1 471 ? -15.959 30.134 -22.431 1.00 52.81 471 ALA A CA 1
ATOM 3665 C C . ALA A 1 471 ? -15.087 30.273 -21.168 1.00 52.81 471 ALA A C 1
ATOM 3667 O O . ALA A 1 471 ? -13.899 29.959 -21.196 1.00 52.81 471 ALA A O 1
ATOM 3668 N N . ARG A 1 472 ? -15.660 30.775 -20.069 1.00 57.66 472 ARG A N 1
ATOM 3669 C CA . ARG A 1 472 ? -14.982 31.021 -18.795 1.00 57.66 472 ARG A CA 1
ATOM 3670 C C . ARG A 1 472 ? -15.514 30.148 -17.648 1.00 57.66 472 ARG A C 1
ATOM 3672 O O . ARG A 1 472 ? -15.030 30.307 -16.530 1.00 57.66 472 ARG A O 1
ATOM 3679 N N . LEU A 1 473 ? -16.463 29.237 -17.906 1.00 56.56 473 LEU A N 1
ATOM 3680 C CA . LEU A 1 473 ? -16.993 28.287 -16.918 1.00 56.56 473 LEU A CA 1
ATOM 3681 C C . LEU A 1 473 ? -16.278 26.920 -16.978 1.00 56.56 473 LEU A C 1
ATOM 3683 O O . LEU A 1 473 ? -15.908 26.464 -18.062 1.00 56.56 473 LEU A O 1
ATOM 3687 N N . PRO A 1 474 ? -16.107 26.225 -15.837 1.00 47.34 474 PRO A N 1
ATOM 3688 C CA . PRO A 1 474 ? -15.620 24.847 -15.806 1.00 47.34 474 PRO A CA 1
ATOM 3689 C C . PRO A 1 474 ? -16.539 23.879 -16.583 1.00 47.34 474 PRO A C 1
ATOM 3691 O O . PRO A 1 474 ? -17.760 24.025 -16.513 1.00 47.34 474 PRO A O 1
ATOM 3694 N N . PRO A 1 475 ? -16.015 22.824 -17.247 1.00 46.94 475 PRO A N 1
ATOM 3695 C CA . PRO A 1 475 ? -16.813 21.932 -18.106 1.00 46.94 475 PRO A CA 1
ATOM 3696 C C . PRO A 1 475 ? -18.024 21.265 -17.429 1.00 46.94 475 PRO A C 1
ATOM 3698 O O . PRO A 1 475 ? -18.998 20.930 -18.096 1.00 46.94 475 PRO A O 1
ATOM 3701 N N . HIS A 1 476 ? -17.971 21.070 -16.108 1.00 46.38 476 HIS A N 1
ATOM 3702 C CA . HIS A 1 476 ? -19.068 20.500 -15.320 1.00 46.38 476 HIS A CA 1
ATOM 3703 C C . HIS A 1 476 ? -20.171 21.524 -15.006 1.00 46.38 476 HIS A C 1
ATOM 3705 O O . HIS A 1 476 ? -21.348 21.171 -15.013 1.00 46.38 476 HIS A O 1
ATOM 3711 N N . ASP A 1 477 ? -19.816 22.793 -14.802 1.00 51.84 477 ASP A N 1
ATOM 3712 C CA . ASP A 1 477 ? -20.777 23.876 -14.561 1.00 51.84 477 ASP A CA 1
ATOM 3713 C C . ASP A 1 477 ? -21.524 24.252 -15.844 1.00 51.84 477 ASP A C 1
ATOM 3715 O O . ASP A 1 477 ? -22.710 24.577 -15.807 1.00 51.84 477 ASP A O 1
ATOM 3719 N N . VAL A 1 478 ? -20.870 24.095 -17.001 1.00 51.12 478 VAL A N 1
ATOM 3720 C CA . VAL A 1 478 ? -21.509 24.206 -18.321 1.00 51.12 478 VAL A CA 1
ATOM 3721 C C . VAL A 1 478 ? -22.637 23.179 -18.490 1.00 51.12 478 VAL A C 1
ATOM 3723 O O . VAL A 1 478 ? -23.672 23.485 -19.080 1.00 51.12 478 VAL A O 1
ATOM 3726 N N . GLN A 1 479 ? -22.478 21.978 -17.929 1.00 49.69 479 GLN A N 1
ATOM 3727 C CA . GLN A 1 479 ? -23.471 20.904 -17.992 1.00 49.69 479 GLN A CA 1
ATOM 3728 C C . GLN A 1 479 ? -24.726 21.226 -17.163 1.00 49.69 479 GLN A C 1
ATOM 3730 O O . GLN A 1 479 ? -25.841 20.969 -17.614 1.00 49.69 479 GLN A O 1
ATOM 3735 N N . SER A 1 480 ? -24.545 21.846 -15.993 1.00 47.22 480 SER A N 1
ATOM 3736 C CA . SER A 1 480 ? -25.636 22.358 -15.150 1.00 47.22 480 SER A CA 1
ATOM 3737 C C . SER A 1 480 ? -26.346 23.553 -15.791 1.00 47.22 480 SER A C 1
ATOM 3739 O O . SER A 1 480 ? -27.566 23.669 -15.707 1.00 47.22 480 SER A O 1
ATOM 3741 N N . ALA A 1 481 ? -25.602 24.423 -16.476 1.00 48.97 481 ALA A N 1
ATOM 3742 C CA . ALA A 1 481 ? -26.152 25.603 -17.135 1.00 48.97 481 ALA A CA 1
ATOM 3743 C C . ALA A 1 481 ? -26.959 25.266 -18.410 1.00 48.97 481 ALA A C 1
ATOM 3745 O O . ALA A 1 481 ? -27.990 25.879 -18.674 1.00 48.97 481 ALA A O 1
ATOM 3746 N N . LEU A 1 482 ? -26.554 24.230 -19.157 1.00 47.72 482 LEU A N 1
ATOM 3747 C CA . LEU A 1 482 ? -27.266 23.693 -20.332 1.00 47.72 482 LEU A CA 1
ATOM 3748 C C . LEU A 1 482 ? -28.668 23.134 -20.025 1.00 47.72 482 LEU A C 1
ATOM 3750 O O . LEU A 1 482 ? -29.460 22.937 -20.948 1.00 47.72 482 LEU A O 1
ATOM 3754 N N . LEU A 1 483 ? -28.957 22.847 -18.753 1.00 42.19 483 LEU A N 1
ATOM 3755 C CA . LEU A 1 483 ? -30.229 22.300 -18.271 1.00 42.19 483 LEU A CA 1
ATOM 3756 C C . LEU A 1 483 ? -31.194 23.385 -17.756 1.00 42.19 483 LEU A C 1
ATOM 3758 O O . LEU A 1 483 ? -32.321 23.058 -17.396 1.00 42.19 483 LEU A O 1
ATOM 3762 N N . ALA A 1 484 ? -30.771 24.655 -17.712 1.00 42.59 484 ALA A N 1
ATOM 3763 C CA . ALA A 1 484 ? -31.536 25.737 -17.092 1.00 42.59 484 ALA A CA 1
ATOM 3764 C C . ALA A 1 484 ? -32.669 26.300 -17.978 1.00 42.59 484 ALA A C 1
ATOM 3766 O O . ALA A 1 484 ? -33.747 26.576 -17.457 1.00 42.59 484 ALA A O 1
ATOM 3767 N N . CYS A 1 485 ? -32.468 26.467 -19.296 1.00 45.94 485 CYS A N 1
ATOM 3768 C CA . CYS A 1 485 ? -33.539 26.817 -20.249 1.00 45.94 485 CYS A CA 1
ATOM 3769 C C . CYS A 1 485 ? -33.177 26.496 -21.718 1.00 45.94 485 CYS A C 1
ATOM 3771 O O . CYS A 1 485 ? -32.031 26.162 -22.034 1.00 45.94 485 CYS A O 1
ATOM 3773 N N . ARG A 1 486 ? -34.159 26.615 -22.628 1.00 43.69 486 ARG A N 1
ATOM 3774 C CA . ARG A 1 486 ? -34.032 26.293 -24.063 1.00 43.69 486 ARG A CA 1
ATOM 3775 C C . ARG A 1 486 ? -33.085 27.246 -24.810 1.00 43.69 486 ARG A C 1
ATOM 3777 O O . ARG A 1 486 ? -32.321 26.785 -25.646 1.00 43.69 486 ARG A O 1
ATOM 3784 N N . GLU A 1 487 ? -33.042 28.533 -24.462 1.00 47.97 487 GLU A N 1
ATOM 3785 C CA . GLU A 1 487 ? -32.108 29.504 -25.056 1.00 47.97 487 GLU A CA 1
ATOM 3786 C C . GLU A 1 487 ? -30.646 29.260 -24.640 1.00 47.97 487 GLU A C 1
ATOM 3788 O O . GLU A 1 487 ? -29.733 29.429 -25.451 1.00 47.97 487 GLU A O 1
ATOM 3793 N N . TRP A 1 488 ? -30.407 28.809 -23.400 1.00 53.03 488 TRP A N 1
ATOM 3794 C CA . TRP A 1 488 ? -29.092 28.328 -22.952 1.00 53.03 488 TRP A CA 1
ATOM 3795 C C . TRP A 1 488 ? -28.699 27.042 -23.672 1.00 53.03 488 TRP A C 1
ATOM 3797 O O . TRP A 1 488 ? -27.553 26.909 -24.096 1.00 53.03 488 TRP A O 1
ATOM 3807 N N . HIS A 1 489 ? -29.654 26.129 -23.860 1.00 51.44 489 HIS A N 1
ATOM 3808 C CA . HIS A 1 489 ? -29.462 24.905 -24.628 1.00 51.44 489 HIS A CA 1
ATOM 3809 C C . HIS A 1 489 ? -29.035 25.203 -26.074 1.00 51.44 489 HIS A C 1
ATOM 3811 O O . HIS A 1 489 ? -27.962 24.764 -26.488 1.00 51.44 489 HIS A O 1
ATOM 3817 N N . ASP A 1 490 ? -29.803 26.018 -26.800 1.00 50.34 490 ASP A N 1
ATOM 3818 C CA . ASP A 1 490 ? -29.555 26.354 -28.207 1.00 50.34 490 ASP A CA 1
ATOM 3819 C C . ASP A 1 490 ? -28.311 27.251 -28.387 1.00 50.34 490 ASP A C 1
ATOM 3821 O O . ASP A 1 490 ? -27.587 27.131 -29.377 1.00 50.34 490 ASP A O 1
ATOM 3825 N N . GLY A 1 491 ? -28.014 28.128 -27.418 1.00 49.38 491 GLY A N 1
ATOM 3826 C CA . GLY A 1 491 ? -26.855 29.030 -27.443 1.00 49.38 491 GLY A CA 1
ATOM 3827 C C . GLY A 1 491 ? -25.507 28.370 -27.111 1.00 49.38 491 GLY A C 1
ATOM 3828 O O . GLY A 1 491 ? -24.480 28.777 -27.662 1.00 49.38 491 GLY A O 1
ATOM 3829 N N . PHE A 1 492 ? -25.489 27.350 -26.240 1.00 55.50 492 PHE A N 1
ATOM 3830 C CA . PHE A 1 492 ? -24.274 26.626 -25.824 1.00 55.50 492 PHE A CA 1
ATOM 3831 C C . PHE A 1 492 ? -24.020 25.332 -26.604 1.00 55.50 492 PHE A C 1
ATOM 3833 O O . PHE A 1 492 ? -22.853 24.983 -26.804 1.00 55.50 492 PHE A O 1
ATOM 3840 N N . ALA A 1 493 ? -25.062 24.618 -27.052 1.00 51.47 493 ALA A N 1
ATOM 3841 C CA . ALA A 1 493 ? -24.917 23.385 -27.837 1.00 51.47 493 ALA A CA 1
ATOM 3842 C C . ALA A 1 493 ? -24.037 23.590 -29.085 1.00 51.47 493 ALA A C 1
ATOM 3844 O O . ALA A 1 493 ? -23.252 22.716 -29.450 1.00 51.47 493 ALA A O 1
ATOM 3845 N N . SER A 1 494 ? -24.098 24.788 -29.679 1.00 52.53 494 SER A N 1
ATOM 3846 C CA . SER A 1 494 ? -23.276 25.196 -30.823 1.00 52.53 494 SER A CA 1
ATOM 3847 C C . SER A 1 494 ? -21.849 25.663 -30.479 1.00 52.53 494 SER A C 1
ATOM 3849 O O . SER A 1 494 ? -21.106 26.002 -31.394 1.00 52.53 494 SER A O 1
ATOM 3851 N N . GLY A 1 495 ? -21.466 25.761 -29.197 1.00 50.88 495 GLY A N 1
ATOM 3852 C CA . GLY A 1 495 ? -20.201 26.382 -28.761 1.00 50.88 495 GLY A CA 1
ATOM 3853 C C . GLY A 1 495 ? -19.340 25.571 -27.782 1.00 50.88 495 GLY A C 1
ATOM 3854 O O . GLY A 1 495 ? -18.207 25.967 -27.514 1.00 50.88 495 GLY A O 1
ATOM 3855 N N . LEU A 1 496 ? -19.837 24.453 -27.240 1.00 56.47 496 LEU A N 1
ATOM 3856 C CA . LEU A 1 496 ? -19.093 23.616 -26.292 1.00 56.47 496 LEU A CA 1
ATOM 3857 C C . LEU A 1 496 ? -18.053 22.738 -27.003 1.00 56.47 496 LEU A C 1
ATOM 3859 O O . LEU A 1 496 ? -18.419 21.853 -27.769 1.00 56.47 496 LEU A O 1
ATOM 3863 N N . THR A 1 497 ? -16.767 22.934 -26.698 1.00 58.84 497 THR A N 1
ATOM 3864 C CA . THR A 1 497 ? -15.657 22.262 -27.399 1.00 58.84 497 THR A CA 1
ATOM 3865 C C . THR A 1 497 ? -15.013 21.099 -26.634 1.00 58.84 497 THR A C 1
ATOM 3867 O O . THR A 1 497 ? -14.252 20.352 -27.241 1.00 58.84 497 THR A O 1
ATOM 3870 N N . ALA A 1 498 ? -15.303 20.873 -25.347 1.00 53.91 498 ALA A N 1
ATOM 3871 C CA . ALA A 1 498 ? -14.733 19.758 -24.572 1.00 53.91 498 ALA A CA 1
ATOM 3872 C C . ALA A 1 498 ? -15.729 19.154 -23.561 1.00 53.91 498 ALA A C 1
ATOM 3874 O O . ALA A 1 498 ? -16.485 19.896 -22.935 1.00 53.91 498 ALA A O 1
ATOM 3875 N N . MET A 1 499 ? -15.721 17.824 -23.373 1.00 65.31 499 MET A N 1
ATOM 3876 C CA . MET A 1 499 ? -16.679 17.107 -22.515 1.00 65.31 499 MET A CA 1
ATOM 3877 C C . MET A 1 499 ? -16.134 15.782 -21.927 1.00 65.31 499 MET A C 1
ATOM 3879 O O . MET A 1 499 ? -15.404 15.055 -22.595 1.00 65.31 499 MET A O 1
ATOM 3883 N N . LYS A 1 500 ? -16.556 15.432 -20.697 1.00 64.38 500 LYS A N 1
ATOM 3884 C CA . LYS A 1 500 ? -16.403 14.101 -20.063 1.00 64.38 500 LYS A CA 1
ATOM 3885 C C . LYS A 1 500 ? -17.762 13.613 -19.522 1.00 64.38 500 LYS A C 1
ATOM 3887 O O . LYS A 1 500 ? -18.089 13.900 -18.366 1.00 64.38 500 LYS A O 1
ATOM 3892 N N . PRO A 1 501 ? -18.611 12.977 -20.348 1.00 58.22 501 PRO A N 1
ATOM 3893 C CA . PRO A 1 501 ? -19.975 12.626 -19.959 1.00 58.22 501 PRO A CA 1
ATOM 3894 C C . PRO A 1 501 ? -20.005 11.507 -18.905 1.00 58.22 501 PRO A C 1
ATOM 3896 O O . PRO A 1 501 ? -19.235 10.555 -18.972 1.00 58.22 501 PRO A O 1
ATOM 3899 N N . ARG A 1 502 ? -20.919 11.616 -17.929 1.00 46.19 502 ARG A N 1
ATOM 3900 C CA . ARG A 1 502 ? -21.151 10.586 -16.893 1.00 46.19 502 ARG A CA 1
ATOM 3901 C C . ARG A 1 502 ? -22.199 9.537 -17.286 1.00 46.19 502 ARG A C 1
ATOM 3903 O O . ARG A 1 502 ? -22.161 8.439 -16.751 1.00 46.19 502 ARG A O 1
ATOM 3910 N N . VAL A 1 503 ? -23.101 9.869 -18.215 1.00 46.28 503 VAL A N 1
ATOM 3911 C CA . VAL A 1 503 ? -24.165 8.992 -18.737 1.00 46.28 503 VAL A CA 1
ATOM 3912 C C . VAL A 1 503 ? -24.101 9.039 -20.264 1.00 46.28 503 VAL A C 1
ATOM 3914 O O . VAL A 1 503 ? -24.044 10.124 -20.845 1.00 46.28 503 VAL A O 1
ATOM 3917 N N . LEU A 1 504 ? -24.054 7.875 -20.917 1.00 54.19 504 LEU A N 1
ATOM 3918 C CA . LEU A 1 504 ? -23.714 7.753 -22.337 1.00 54.19 504 LEU A CA 1
ATOM 3919 C C . LEU A 1 504 ? -24.880 7.203 -23.165 1.00 54.19 504 LEU A C 1
ATOM 3921 O O . LEU A 1 504 ? -25.103 6.001 -23.224 1.00 54.19 504 LEU A O 1
ATOM 3925 N N . MET A 1 505 ? -25.566 8.108 -23.868 1.00 62.09 505 MET A N 1
ATOM 3926 C CA . MET A 1 505 ? -26.257 7.813 -25.129 1.00 62.09 505 MET A CA 1
ATOM 3927 C C . MET A 1 505 ? -25.463 8.475 -26.252 1.00 62.09 505 MET A C 1
ATOM 3929 O O . MET A 1 505 ? -25.713 9.622 -26.625 1.00 62.09 505 MET A O 1
ATOM 3933 N N . VAL A 1 506 ? -24.450 7.762 -26.735 1.00 61.88 506 VAL A N 1
ATOM 3934 C CA . VAL A 1 506 ? -23.436 8.278 -27.660 1.00 61.88 506 VAL A CA 1
ATOM 3935 C C . VAL A 1 506 ? -24.036 8.837 -28.958 1.00 61.88 506 VAL A C 1
ATOM 3937 O O . VAL A 1 506 ? -23.652 9.918 -29.396 1.00 61.88 506 VAL A O 1
ATOM 3940 N N . GLU A 1 507 ? -25.055 8.170 -29.499 1.00 61.22 507 GLU A N 1
ATOM 3941 C CA . GLU A 1 507 ? -25.827 8.618 -30.670 1.00 61.22 507 GLU A CA 1
ATOM 3942 C C . GLU A 1 507 ? -26.436 10.013 -30.482 1.00 61.22 507 GLU A C 1
ATOM 3944 O O . GLU A 1 507 ? -26.413 10.851 -31.381 1.00 61.22 507 GLU A O 1
ATOM 3949 N N . ARG A 1 508 ? -26.947 10.302 -29.281 1.00 64.50 508 ARG A N 1
ATOM 3950 C CA . ARG A 1 508 ? -27.602 11.581 -28.980 1.00 64.50 508 ARG A CA 1
ATOM 3951 C C . ARG A 1 508 ? -26.600 12.701 -28.719 1.00 64.50 508 ARG A C 1
ATOM 3953 O O . ARG A 1 508 ? -26.936 13.860 -28.944 1.00 64.50 508 ARG A O 1
ATOM 3960 N N . LEU A 1 509 ? -25.387 12.380 -28.260 1.00 65.06 509 LEU A N 1
ATOM 3961 C CA . LEU A 1 509 ? -24.335 13.375 -28.021 1.00 65.06 509 LEU A CA 1
ATOM 3962 C C . LEU A 1 509 ? -23.933 14.078 -29.314 1.00 65.06 509 LEU A C 1
ATOM 3964 O O . LEU A 1 509 ? -23.781 15.298 -29.314 1.00 65.06 509 LEU A O 1
ATOM 3968 N N . ALA A 1 510 ? -23.822 13.322 -30.407 1.00 62.28 510 ALA A N 1
ATOM 3969 C CA . ALA A 1 510 ? -23.370 13.862 -31.677 1.00 62.28 510 ALA A CA 1
ATOM 3970 C C . ALA A 1 510 ? -24.340 14.902 -32.245 1.00 62.28 510 ALA A C 1
ATOM 3972 O O . ALA A 1 510 ? -23.932 15.999 -32.614 1.00 62.28 510 ALA A O 1
ATOM 3973 N N . HIS A 1 511 ? -25.638 14.603 -32.222 1.00 65.38 511 HIS A N 1
ATOM 3974 C CA . HIS A 1 511 ? -26.668 15.538 -32.674 1.00 65.38 511 HIS A CA 1
ATOM 3975 C C . HIS A 1 511 ? -26.844 16.743 -31.748 1.00 65.38 511 HIS A C 1
ATOM 3977 O O . HIS A 1 511 ? -27.222 17.821 -32.202 1.00 65.38 511 HIS A O 1
ATOM 3983 N N . ARG A 1 512 ? -26.595 16.565 -30.448 1.00 63.88 512 ARG A N 1
ATOM 3984 C CA . ARG A 1 512 ? -26.897 17.574 -29.430 1.00 63.88 512 ARG A CA 1
ATOM 3985 C C . ARG A 1 512 ? -25.748 18.542 -29.166 1.00 63.88 512 ARG A C 1
ATOM 3987 O O . ARG A 1 512 ? -26.004 19.635 -28.677 1.00 63.88 512 ARG A O 1
ATOM 3994 N N . PHE A 1 513 ? -24.509 18.166 -29.481 1.00 70.12 513 PHE A N 1
ATOM 3995 C CA . PHE A 1 513 ? -23.322 18.993 -29.246 1.00 70.12 513 PHE A CA 1
ATOM 3996 C C . PHE A 1 513 ? -22.351 18.950 -30.438 1.00 70.12 513 PHE A C 1
ATOM 3998 O O . PHE A 1 513 ? -21.234 18.446 -30.307 1.00 70.12 513 PHE A O 1
ATOM 4005 N N . PRO A 1 514 ? -22.738 19.495 -31.605 1.00 69.50 514 PRO A N 1
ATOM 4006 C CA . PRO A 1 514 ? -21.950 19.371 -32.834 1.00 69.50 514 PRO A CA 1
ATOM 4007 C C . PRO A 1 514 ? -20.595 20.103 -32.802 1.00 69.50 514 PRO A C 1
ATOM 4009 O O . PRO A 1 514 ? -19.723 19.845 -33.628 1.00 69.50 514 PRO A O 1
ATOM 4012 N N . ALA A 1 515 ? -20.392 21.022 -31.850 1.00 68.62 515 ALA A N 1
ATOM 4013 C CA . ALA A 1 515 ? -19.159 21.800 -31.709 1.00 68.62 515 ALA A CA 1
ATOM 4014 C C . ALA A 1 515 ? -18.062 21.115 -30.867 1.00 68.62 515 ALA A C 1
ATOM 4016 O O . ALA A 1 515 ? -16.986 21.695 -30.688 1.00 68.62 515 ALA A O 1
ATOM 4017 N N . VAL A 1 516 ? -18.307 19.908 -30.338 1.00 77.50 516 VAL A N 1
ATOM 4018 C CA . VAL A 1 516 ? -17.360 19.218 -29.450 1.00 77.50 516 VAL A CA 1
ATOM 4019 C C . VAL A 1 516 ? -16.098 18.810 -30.205 1.00 77.50 516 VAL A C 1
ATOM 4021 O O . VAL A 1 516 ? -16.137 18.117 -31.217 1.00 77.50 516 VAL A O 1
ATOM 4024 N N . GLN A 1 517 ? -14.956 19.217 -29.656 1.00 80.69 517 GLN A N 1
ATOM 4025 C CA . GLN A 1 517 ? -13.617 18.927 -30.161 1.00 80.69 517 GLN A CA 1
ATOM 4026 C C . GLN A 1 517 ? -12.830 17.985 -29.241 1.00 80.69 517 GLN A C 1
ATOM 4028 O O . GLN A 1 517 ? -11.875 17.376 -29.698 1.00 80.69 517 GLN A O 1
ATOM 4033 N N . SER A 1 518 ? -13.200 17.819 -27.970 1.00 81.31 518 SER A N 1
ATOM 4034 C CA . SER A 1 518 ? -12.536 16.898 -27.040 1.00 81.31 518 SER A CA 1
ATOM 4035 C C . SER A 1 518 ? -13.555 16.090 -26.248 1.00 81.31 518 SER A C 1
ATOM 4037 O O . SER A 1 518 ? -14.412 16.668 -25.585 1.00 81.31 518 SER A O 1
ATOM 4039 N N . LEU A 1 519 ? -13.434 14.766 -26.262 1.00 83.69 519 LEU A N 1
ATOM 4040 C CA . LEU A 1 519 ? -14.349 13.847 -25.594 1.00 83.69 519 LEU A CA 1
ATOM 4041 C C . LEU A 1 519 ? -13.577 12.808 -24.772 1.00 83.69 519 LEU A C 1
ATOM 4043 O O . LEU A 1 519 ? -12.779 12.047 -25.303 1.00 83.69 519 LEU A O 1
ATOM 4047 N N . ASP A 1 520 ? -13.817 12.757 -23.467 1.00 78.00 520 ASP A N 1
ATOM 4048 C CA . ASP A 1 520 ? -13.213 11.761 -22.576 1.00 78.00 520 ASP A CA 1
ATOM 4049 C C . ASP A 1 520 ? -14.263 10.726 -22.152 1.00 78.00 520 ASP A C 1
ATOM 4051 O O . ASP A 1 520 ? -15.190 11.046 -21.408 1.00 78.00 520 ASP A O 1
ATOM 4055 N N . LEU A 1 521 ? -14.107 9.490 -22.632 1.00 81.06 521 LEU A N 1
ATOM 4056 C CA . LEU A 1 521 ? -14.926 8.320 -22.304 1.00 81.06 521 LEU A CA 1
ATOM 4057 C C . LEU A 1 521 ? -14.124 7.263 -21.521 1.00 81.06 521 LEU A C 1
ATOM 4059 O O . LEU A 1 521 ? -14.500 6.093 -21.486 1.00 81.06 521 LEU A O 1
ATOM 4063 N N . SER A 1 522 ? -13.007 7.645 -20.896 1.00 74.94 522 SER A N 1
ATOM 4064 C CA . SER A 1 522 ? -12.157 6.713 -20.147 1.00 74.94 522 SER A CA 1
ATOM 4065 C C . SER A 1 522 ? -12.921 5.966 -19.044 1.00 74.94 522 SER A C 1
ATOM 4067 O O . SER A 1 522 ? -13.787 6.520 -18.363 1.00 74.94 522 SER A O 1
ATOM 4069 N N . ALA A 1 523 ? -12.574 4.690 -18.859 1.00 66.81 523 ALA A N 1
ATOM 4070 C CA . ALA A 1 523 ? -13.124 3.740 -17.895 1.00 66.81 523 ALA A CA 1
ATOM 4071 C C . ALA A 1 523 ? -14.652 3.547 -17.984 1.00 66.81 523 ALA A C 1
ATOM 4073 O O . ALA A 1 523 ? -15.283 3.088 -17.025 1.00 66.81 523 ALA A O 1
ATOM 4074 N N . CYS A 1 524 ? -15.256 3.875 -19.131 1.00 66.75 524 CYS A N 1
ATOM 4075 C CA . CYS A 1 524 ? -16.684 3.706 -19.364 1.00 66.75 524 CYS A CA 1
ATOM 4076 C C . CYS A 1 524 ? -16.984 2.291 -19.872 1.00 66.75 524 CYS A C 1
ATOM 4078 O O . CYS A 1 524 ? -16.916 2.012 -21.063 1.00 66.75 524 CYS A O 1
ATOM 4080 N N . ARG A 1 525 ? -17.405 1.396 -18.970 1.00 61.31 525 ARG A N 1
ATOM 4081 C CA . ARG A 1 525 ? -17.730 -0.008 -19.306 1.00 61.31 525 ARG A CA 1
ATOM 4082 C C . ARG A 1 525 ? -18.920 -0.196 -20.255 1.00 61.31 525 ARG A C 1
ATOM 4084 O O . ARG A 1 525 ? -19.113 -1.287 -20.762 1.00 61.31 525 ARG A O 1
ATOM 4091 N N . ARG A 1 526 ? -19.740 0.840 -20.463 1.00 63.56 526 ARG A N 1
ATOM 4092 C CA . ARG A 1 526 ? -20.878 0.818 -21.403 1.00 63.56 526 ARG A CA 1
ATOM 4093 C C . ARG A 1 526 ? -20.489 1.252 -22.827 1.00 63.56 526 ARG A C 1
ATOM 4095 O O . ARG A 1 526 ? -21.344 1.263 -23.705 1.00 63.56 526 ARG A O 1
ATOM 4102 N N . VAL A 1 527 ? -19.233 1.643 -23.061 1.00 72.06 527 VAL A N 1
ATOM 4103 C CA . VAL A 1 527 ? -18.736 2.012 -24.394 1.00 72.06 527 VAL A CA 1
ATOM 4104 C C . VAL A 1 527 ? -18.153 0.770 -25.061 1.00 72.06 527 VAL A C 1
ATOM 4106 O O . VAL A 1 527 ? -17.082 0.305 -24.682 1.00 72.06 527 VAL A O 1
ATOM 4109 N N . GLY A 1 528 ? -18.877 0.250 -26.051 1.00 77.19 528 GLY A N 1
ATOM 4110 C CA . GLY A 1 528 ? -18.429 -0.814 -26.952 1.00 77.19 528 GLY A CA 1
ATOM 4111 C C . GLY A 1 528 ? -18.568 -0.403 -28.421 1.00 77.19 528 GLY A C 1
ATOM 4112 O O . GLY A 1 528 ? -18.927 0.736 -28.730 1.00 77.19 528 GLY A O 1
ATOM 4113 N N . ASP A 1 529 ? -18.321 -1.336 -29.337 1.00 85.12 529 ASP A N 1
ATOM 4114 C CA . ASP A 1 529 ? -18.214 -1.047 -30.775 1.00 85.12 529 ASP A CA 1
ATOM 4115 C C . ASP A 1 529 ? -19.456 -0.383 -31.383 1.00 85.12 529 ASP A C 1
ATOM 4117 O O . ASP A 1 529 ? -19.319 0.532 -32.190 1.00 85.12 529 ASP A O 1
ATOM 4121 N N . GLY A 1 530 ? -20.667 -0.773 -30.966 1.00 80.56 530 GLY A N 1
ATOM 4122 C CA . GLY A 1 530 ? -21.912 -0.171 -31.466 1.00 80.56 530 GLY A CA 1
ATOM 4123 C C . GLY A 1 530 ? -22.037 1.320 -31.132 1.00 80.56 530 GLY A C 1
ATOM 4124 O O . GLY A 1 530 ? -22.425 2.127 -31.974 1.00 80.56 530 GLY A O 1
ATOM 4125 N N . ALA A 1 531 ? -21.610 1.716 -29.932 1.00 76.06 531 ALA A N 1
ATOM 4126 C CA . ALA A 1 531 ? -21.563 3.119 -29.531 1.00 76.06 531 ALA A CA 1
ATOM 4127 C C . ALA A 1 531 ? -20.529 3.914 -30.349 1.00 76.06 531 ALA A C 1
ATOM 4129 O O . ALA A 1 531 ? -20.782 5.054 -30.737 1.00 76.06 531 ALA A O 1
ATOM 4130 N N . LEU A 1 532 ? -19.374 3.319 -30.653 1.00 84.31 532 LEU A N 1
ATOM 4131 C CA . LEU A 1 532 ? -18.363 3.955 -31.502 1.00 84.31 532 LEU A CA 1
ATOM 4132 C C . LEU A 1 532 ? -18.787 4.006 -32.977 1.00 84.31 532 LEU A C 1
ATOM 4134 O O . LEU A 1 532 ? -18.486 4.983 -33.661 1.00 84.31 532 LEU A O 1
ATOM 4138 N N . ALA A 1 533 ? -19.540 3.012 -33.453 1.00 82.38 533 ALA A N 1
ATOM 4139 C CA . ALA A 1 533 ? -20.142 3.002 -34.785 1.00 82.38 533 ALA A CA 1
ATOM 4140 C C . ALA A 1 533 ? -21.093 4.187 -34.981 1.00 82.38 533 ALA A C 1
ATOM 4142 O O . ALA A 1 533 ? -21.042 4.848 -36.019 1.00 82.38 533 ALA A O 1
ATOM 4143 N N . ALA A 1 534 ? -21.884 4.517 -33.960 1.00 74.50 534 ALA A N 1
ATOM 4144 C CA . ALA A 1 534 ? -22.710 5.717 -33.950 1.00 74.50 534 ALA A CA 1
ATOM 4145 C C . ALA A 1 534 ? -21.892 7.020 -34.013 1.00 74.50 534 ALA A C 1
ATOM 4147 O O . ALA A 1 534 ? -22.237 7.923 -34.775 1.00 74.50 534 ALA A O 1
ATOM 4148 N N . LEU A 1 535 ? -20.777 7.122 -33.276 1.00 75.31 535 LEU A N 1
ATOM 4149 C CA . LEU A 1 535 ? -19.879 8.287 -33.382 1.00 75.31 535 LEU A CA 1
ATOM 4150 C C . LEU A 1 535 ? -19.305 8.417 -34.787 1.00 75.31 535 LEU A C 1
ATOM 4152 O O . LEU A 1 535 ? -19.399 9.481 -35.389 1.00 75.31 535 LEU A O 1
ATOM 4156 N N . GLY A 1 536 ? -18.737 7.332 -35.310 1.00 64.31 536 GLY A N 1
ATOM 4157 C CA . GLY A 1 536 ? -18.083 7.313 -36.615 1.00 64.31 536 GLY A CA 1
ATOM 4158 C C . GLY A 1 536 ? -19.041 7.411 -37.805 1.00 64.31 536 GLY A C 1
ATOM 4159 O O . GLY A 1 536 ? -18.602 7.718 -38.911 1.00 64.31 536 GLY A O 1
ATOM 4160 N N . GLY A 1 537 ? -20.332 7.122 -37.611 1.00 65.75 537 GLY A N 1
ATOM 4161 C CA . GLY A 1 537 ? -21.370 7.197 -38.643 1.00 65.75 537 GLY A CA 1
ATOM 4162 C C . GLY A 1 537 ? -22.070 8.556 -38.745 1.00 65.75 537 GLY A C 1
ATOM 4163 O O . GLY A 1 537 ? -22.671 8.852 -39.775 1.00 65.75 537 GLY A O 1
ATOM 4164 N N . THR A 1 538 ? -21.993 9.398 -37.713 1.00 60.78 538 THR A N 1
ATOM 4165 C CA . THR A 1 538 ? -22.682 10.698 -37.692 1.00 60.78 538 THR A CA 1
ATOM 4166 C C . THR A 1 538 ? -21.765 11.817 -38.200 1.00 60.78 538 THR A C 1
ATOM 4168 O O . THR A 1 538 ? -20.698 12.071 -37.649 1.00 60.78 538 THR A O 1
ATOM 4171 N N . LEU A 1 539 ? -22.201 12.575 -39.216 1.00 62.47 539 LEU A N 1
ATOM 4172 C CA . LEU A 1 539 ? -21.509 13.805 -39.657 1.00 62.47 539 LEU A CA 1
ATOM 4173 C C . LEU A 1 539 ? -21.484 14.901 -38.569 1.00 62.47 539 LEU A C 1
ATOM 4175 O O . LEU A 1 539 ? -20.795 15.909 -38.710 1.00 62.47 539 LEU A O 1
ATOM 4179 N N . ALA A 1 540 ? -22.233 14.712 -37.480 1.00 60.44 540 ALA A N 1
ATOM 4180 C CA . ALA A 1 540 ? -22.472 15.715 -36.455 1.00 60.44 540 ALA A CA 1
ATOM 4181 C C . ALA A 1 540 ? -21.266 15.971 -35.525 1.00 60.44 540 ALA A C 1
ATOM 4183 O O . ALA A 1 540 ? -21.190 17.050 -34.952 1.00 60.44 540 ALA A O 1
ATOM 4184 N N . LEU A 1 541 ? -20.290 15.052 -35.424 1.00 72.31 541 LEU A N 1
ATOM 4185 C CA . LEU A 1 541 ? -19.029 15.257 -34.679 1.00 72.31 541 LEU A CA 1
ATOM 4186 C C . LEU A 1 541 ? -17.783 15.247 -35.575 1.00 72.31 541 LEU A C 1
ATOM 4188 O O . LEU A 1 541 ? -16.686 14.906 -35.132 1.00 72.31 541 LEU A O 1
ATOM 4192 N N . ALA A 1 542 ? -17.919 15.675 -36.832 1.00 74.38 542 ALA A N 1
ATOM 4193 C CA . ALA A 1 542 ? -16.792 15.772 -37.763 1.00 74.38 542 ALA A CA 1
ATOM 4194 C C . ALA A 1 542 ? -15.647 16.686 -37.264 1.00 74.38 542 ALA A C 1
ATOM 4196 O O . ALA A 1 542 ? -14.525 16.578 -37.749 1.00 74.38 542 ALA A O 1
ATOM 4197 N N . GLY A 1 543 ? -15.915 17.569 -36.292 1.00 78.19 543 GLY A N 1
ATOM 4198 C CA . GLY A 1 543 ? -14.935 18.461 -35.669 1.00 78.19 543 GLY A CA 1
ATOM 4199 C C . GLY A 1 543 ? -14.163 17.879 -34.476 1.00 78.19 543 GLY A C 1
ATOM 4200 O O . GLY A 1 543 ? -13.369 18.611 -33.881 1.00 78.19 543 GLY A O 1
ATOM 4201 N N . LEU A 1 544 ? -14.378 16.611 -34.100 1.00 87.31 544 LEU A N 1
ATOM 4202 C CA . LEU A 1 544 ? -13.729 16.015 -32.930 1.00 87.31 544 LEU A CA 1
ATOM 4203 C C . LEU A 1 544 ? -12.209 15.879 -33.133 1.00 87.31 544 LEU A C 1
ATOM 4205 O O . LEU A 1 544 ? -11.752 15.240 -34.076 1.00 87.31 544 LEU A O 1
ATOM 4209 N N . ARG A 1 545 ? -11.426 16.462 -32.219 1.00 90.56 545 ARG A N 1
ATOM 4210 C CA . ARG A 1 545 ? -9.953 16.496 -32.225 1.00 90.56 545 ARG A CA 1
ATOM 4211 C C . ARG A 1 545 ? -9.313 15.603 -31.163 1.00 90.56 545 ARG A C 1
ATOM 4213 O O . ARG A 1 545 ? -8.198 15.151 -31.365 1.00 90.56 545 ARG A O 1
ATOM 4220 N N . SER A 1 546 ? -9.970 15.342 -30.042 1.00 90.75 546 SER A N 1
ATOM 4221 C CA . SER A 1 546 ? -9.417 14.535 -28.951 1.00 90.75 546 SER A CA 1
ATOM 4222 C C . SER A 1 546 ? -10.445 13.531 -28.449 1.00 90.75 546 SER A C 1
ATOM 4224 O O . SER A 1 546 ? -11.592 13.904 -28.199 1.00 90.75 546 SER A O 1
ATOM 4226 N N . LEU A 1 547 ? -10.040 12.270 -28.302 1.00 91.31 547 LEU A N 1
ATOM 4227 C CA . LEU A 1 547 ? -10.877 11.191 -27.789 1.00 91.31 547 LEU A CA 1
ATOM 4228 C C . LEU A 1 547 ? -10.083 10.317 -26.808 1.00 91.31 547 LEU A C 1
ATOM 4230 O O . LEU A 1 547 ? -9.012 9.825 -27.150 1.00 91.31 547 LEU A O 1
ATOM 4234 N N . SER A 1 548 ? -10.612 10.076 -25.606 1.00 89.00 548 SER A N 1
ATOM 4235 C CA . SER A 1 548 ? -10.064 9.064 -24.688 1.00 89.00 548 SER A CA 1
ATOM 4236 C C . SER A 1 548 ? -11.043 7.913 -24.505 1.00 89.00 548 SER A C 1
ATOM 4238 O O . SER A 1 548 ? -12.193 8.127 -24.136 1.00 89.00 548 SER A O 1
ATOM 4240 N N . LEU A 1 549 ? -10.563 6.697 -24.749 1.00 89.69 549 LEU A N 1
ATOM 4241 C CA . LEU A 1 549 ? -11.239 5.417 -24.537 1.00 89.69 549 LEU A CA 1
ATOM 4242 C C . LEU A 1 549 ? -10.483 4.556 -23.511 1.00 89.69 549 LEU A C 1
ATOM 4244 O O . LEU A 1 549 ? -10.768 3.370 -23.373 1.00 89.69 549 LEU A O 1
ATOM 4248 N N . ALA A 1 550 ? -9.528 5.132 -22.774 1.00 83.31 550 ALA A N 1
ATOM 4249 C CA . ALA A 1 550 ? -8.663 4.394 -21.857 1.00 83.31 550 ALA A CA 1
ATOM 4250 C C . ALA A 1 550 ? -9.456 3.504 -20.886 1.00 83.31 550 ALA A C 1
ATOM 4252 O O . ALA A 1 550 ? -10.287 4.001 -20.133 1.00 83.31 550 ALA A O 1
ATOM 4253 N N . GLY A 1 551 ? -9.181 2.203 -20.854 1.00 76.69 551 GLY A N 1
ATOM 4254 C CA . GLY A 1 551 ? -9.835 1.231 -19.979 1.00 76.69 551 GLY A CA 1
ATOM 4255 C C . GLY A 1 551 ? -11.253 0.841 -20.407 1.00 76.69 551 GLY A C 1
ATOM 4256 O O . GLY A 1 551 ? -12.000 0.329 -19.574 1.00 76.69 551 GLY A O 1
ATOM 4257 N N . CYS A 1 552 ? -11.647 1.096 -21.659 1.00 82.38 552 CYS A N 1
ATOM 4258 C CA . CYS A 1 552 ? -12.878 0.550 -22.233 1.00 82.38 552 CYS A CA 1
ATOM 4259 C C . CYS A 1 552 ? -12.618 -0.877 -22.740 1.00 82.38 552 CYS A C 1
ATOM 4261 O O . CYS A 1 552 ? -12.137 -1.085 -23.849 1.00 82.38 552 CYS A O 1
ATOM 4263 N N . GLU A 1 553 ? -12.925 -1.869 -21.903 1.00 78.25 553 GLU A N 1
ATOM 4264 C CA . GLU A 1 553 ? -12.608 -3.289 -22.143 1.00 78.25 553 GLU A CA 1
ATOM 4265 C C . GLU A 1 553 ? -13.405 -3.924 -23.306 1.00 78.25 553 GLU A C 1
ATOM 4267 O O . GLU A 1 553 ? -13.018 -4.971 -23.826 1.00 78.25 553 GLU A O 1
ATOM 4272 N N . ASP A 1 554 ? -14.502 -3.291 -23.737 1.00 82.50 554 ASP A N 1
ATOM 4273 C CA . ASP A 1 554 ? -15.392 -3.784 -24.799 1.00 82.50 554 ASP A CA 1
ATOM 4274 C C . ASP A 1 554 ? -15.202 -3.112 -26.162 1.00 82.50 554 ASP A C 1
ATOM 4276 O O . ASP A 1 554 ? -15.917 -3.438 -27.108 1.00 82.50 554 ASP A O 1
ATOM 4280 N N . VAL A 1 555 ? -14.214 -2.225 -26.288 1.00 86.56 555 VAL A N 1
ATOM 4281 C CA . VAL A 1 555 ? -13.812 -1.649 -27.575 1.00 86.56 555 VAL A CA 1
ATOM 4282 C C . VAL A 1 555 ? -12.865 -2.611 -28.286 1.00 86.56 555 VAL A C 1
ATOM 4284 O O . VAL A 1 555 ? -11.783 -2.903 -27.777 1.00 86.56 555 VAL A O 1
ATOM 4287 N N . SER A 1 556 ? -13.272 -3.090 -29.461 1.00 91.25 556 SER A N 1
ATOM 4288 C CA . SER A 1 556 ? -12.487 -3.964 -30.338 1.00 91.25 556 SER A CA 1
ATOM 4289 C C . SER A 1 556 ? -12.045 -3.243 -31.618 1.00 91.25 556 SER A C 1
ATOM 4291 O O . SER A 1 556 ? -12.330 -2.058 -31.822 1.00 91.25 556 SER A O 1
ATOM 4293 N N . ASP A 1 557 ? -11.379 -3.972 -32.520 1.00 93.12 557 ASP A N 1
ATOM 4294 C CA . ASP A 1 557 ? -10.991 -3.469 -33.841 1.00 93.12 557 ASP A CA 1
ATOM 4295 C C . ASP A 1 557 ? -12.162 -2.888 -34.647 1.00 93.12 557 ASP A C 1
ATOM 4297 O O . ASP A 1 557 ? -11.983 -1.905 -35.368 1.00 93.12 557 ASP A O 1
ATOM 4301 N N . ALA A 1 558 ? -13.375 -3.429 -34.492 1.00 91.50 558 ALA A N 1
ATOM 4302 C CA . ALA A 1 558 ? -14.556 -2.916 -35.182 1.00 91.50 558 ALA A CA 1
ATOM 4303 C C . ALA A 1 558 ? -14.944 -1.506 -34.700 1.00 91.50 558 ALA A C 1
ATOM 4305 O O . ALA A 1 558 ? -15.255 -0.629 -35.511 1.00 91.50 558 ALA A O 1
ATOM 4306 N N . GLY A 1 559 ? -14.881 -1.258 -33.389 1.00 89.75 559 GLY A N 1
ATOM 4307 C CA . GLY A 1 559 ? -15.136 0.057 -32.810 1.00 89.75 559 GLY A CA 1
ATOM 4308 C C . GLY A 1 559 ? -14.071 1.077 -33.206 1.00 89.75 559 GLY A C 1
ATOM 4309 O O . GLY A 1 559 ? -14.400 2.207 -33.570 1.00 89.75 559 GLY A O 1
ATOM 4310 N N . ILE A 1 560 ? -12.797 0.678 -33.221 1.00 93.56 560 ILE A N 1
ATOM 4311 C CA . ILE A 1 560 ? -11.705 1.557 -33.658 1.00 93.56 560 ILE A CA 1
ATOM 4312 C C . ILE A 1 560 ? -11.782 1.863 -35.159 1.00 93.56 560 ILE A C 1
ATOM 4314 O O . ILE A 1 560 ? -11.556 3.005 -35.558 1.00 93.56 560 ILE A O 1
ATOM 4318 N N . ALA A 1 561 ? -12.192 0.905 -35.993 1.00 92.44 561 ALA A N 1
ATOM 4319 C CA . ALA A 1 561 ? -12.450 1.157 -37.409 1.00 92.44 561 ALA A CA 1
ATOM 4320 C C . ALA A 1 561 ? -13.553 2.211 -37.626 1.00 92.44 561 ALA A C 1
ATOM 4322 O O . ALA A 1 561 ? -13.482 3.000 -38.571 1.00 92.44 561 ALA A O 1
ATOM 4323 N N . ALA A 1 562 ? -14.549 2.283 -36.737 1.00 88.69 562 ALA A N 1
ATOM 4324 C CA . ALA A 1 562 ? -15.522 3.370 -36.755 1.00 88.69 562 ALA A CA 1
ATOM 4325 C C . ALA A 1 562 ? -14.909 4.709 -36.316 1.00 88.69 562 ALA A C 1
ATOM 4327 O O . ALA A 1 562 ? -15.146 5.726 -36.968 1.00 88.69 562 ALA A O 1
ATOM 4328 N N . VAL A 1 563 ? -14.076 4.720 -35.270 1.00 90.00 563 VAL A N 1
ATOM 4329 C CA . VAL A 1 563 ? -13.341 5.924 -34.827 1.00 90.00 563 VAL A CA 1
ATOM 4330 C C . VAL A 1 563 ? -12.430 6.466 -35.932 1.00 90.00 563 VAL A C 1
ATOM 4332 O O . VAL A 1 563 ? -12.336 7.680 -36.096 1.00 90.00 563 VAL A O 1
ATOM 4335 N N . ALA A 1 564 ? -11.832 5.600 -36.755 1.00 90.69 564 ALA A N 1
ATOM 4336 C CA . ALA A 1 564 ? -11.001 5.992 -37.896 1.00 90.69 564 ALA A CA 1
ATOM 4337 C C . ALA A 1 564 ? -11.746 6.829 -38.965 1.00 90.69 564 ALA A C 1
ATOM 4339 O O . ALA A 1 564 ? -11.121 7.439 -39.834 1.00 90.69 564 ALA A O 1
ATOM 4340 N N . ARG A 1 565 ? -13.083 6.920 -38.901 1.00 88.19 565 ARG A N 1
ATOM 4341 C CA . ARG A 1 565 ? -13.883 7.820 -39.751 1.00 88.19 565 ARG A CA 1
ATOM 4342 C C . ARG A 1 565 ? -13.847 9.279 -39.285 1.00 88.19 565 ARG A C 1
ATOM 4344 O O . ARG A 1 565 ? -14.149 10.174 -40.073 1.00 88.19 565 ARG A O 1
ATOM 4351 N N . LEU A 1 566 ? -13.435 9.545 -38.044 1.00 88.19 566 LEU A N 1
ATOM 4352 C CA . LEU A 1 566 ? -13.323 10.886 -37.466 1.00 88.19 566 LEU A CA 1
ATOM 4353 C C . LEU A 1 566 ? -12.030 11.575 -37.941 1.00 88.19 566 LEU A C 1
ATOM 4355 O O . LEU A 1 566 ? -11.059 11.707 -37.202 1.00 88.19 566 LEU A O 1
ATOM 4359 N N . ARG A 1 567 ? -12.006 12.023 -39.202 1.00 88.50 567 ARG A N 1
ATOM 4360 C CA . ARG A 1 567 ? -10.796 12.525 -39.892 1.00 88.50 567 ARG A CA 1
ATOM 4361 C C . ARG A 1 567 ? -10.108 13.729 -39.227 1.00 88.50 567 ARG A C 1
ATOM 4363 O O . ARG A 1 567 ? -8.930 13.952 -39.493 1.00 88.50 567 ARG A O 1
ATOM 4370 N N . ALA A 1 568 ? -10.810 14.496 -38.388 1.00 90.06 568 ALA A N 1
ATOM 4371 C CA . ALA A 1 568 ? -10.261 15.659 -37.681 1.00 90.06 568 ALA A CA 1
ATOM 4372 C C . ALA A 1 568 ? -9.510 15.313 -36.379 1.00 90.06 568 ALA A C 1
ATOM 4374 O O . ALA A 1 568 ? -8.963 16.218 -35.736 1.00 90.06 568 ALA A O 1
ATOM 4375 N N . LEU A 1 569 ? -9.484 14.033 -35.987 1.00 93.50 569 LEU A N 1
ATOM 4376 C CA . LEU A 1 569 ? -8.905 13.586 -34.727 1.00 93.50 569 LEU A CA 1
ATOM 4377 C C . LEU A 1 569 ? -7.386 13.805 -34.706 1.00 93.50 569 LEU A C 1
ATOM 4379 O O . LEU A 1 569 ? -6.668 13.353 -35.593 1.00 93.50 569 LEU A O 1
ATOM 4383 N N . THR A 1 570 ? -6.905 14.496 -33.673 1.00 95.25 570 THR A N 1
ATOM 4384 C CA . THR A 1 570 ? -5.491 14.795 -33.423 1.00 95.25 570 THR A CA 1
ATOM 4385 C C . THR A 1 570 ? -4.925 14.049 -32.213 1.00 95.25 570 THR A C 1
ATOM 4387 O O . THR A 1 570 ? -3.725 13.793 -32.184 1.00 95.25 570 THR A O 1
ATOM 4390 N N . HIS A 1 571 ? -5.755 13.666 -31.238 1.00 96.25 571 HIS A N 1
ATOM 4391 C CA . HIS A 1 571 ? -5.349 12.940 -30.031 1.00 96.25 571 HIS A CA 1
ATOM 4392 C C . HIS A 1 571 ? -6.273 11.748 -29.776 1.00 96.25 571 HIS A C 1
ATOM 4394 O O . HIS A 1 571 ? -7.495 11.907 -29.741 1.00 96.25 571 HIS A O 1
ATOM 4400 N N . LEU A 1 572 ? -5.692 10.571 -29.550 1.00 95.75 572 LEU A N 1
ATOM 4401 C CA . LEU A 1 572 ? -6.431 9.360 -29.214 1.00 95.75 572 LEU A CA 1
ATOM 4402 C C . LEU A 1 572 ? -5.743 8.596 -28.076 1.00 95.75 572 LEU A C 1
ATOM 4404 O O . LEU A 1 572 ? -4.560 8.277 -28.155 1.00 95.75 572 LEU A O 1
ATOM 4408 N N . ASP A 1 573 ? -6.491 8.287 -27.022 1.00 90.81 573 ASP A N 1
ATOM 4409 C CA . ASP A 1 573 ? -6.007 7.521 -25.869 1.00 90.81 573 ASP A CA 1
ATOM 4410 C C . ASP A 1 573 ? -6.754 6.186 -25.767 1.00 90.81 573 ASP A C 1
ATOM 4412 O O . ASP A 1 573 ? -7.939 6.161 -25.440 1.00 90.81 573 ASP A O 1
ATOM 4416 N N . LEU A 1 574 ? -6.058 5.085 -26.057 1.00 91.94 574 LEU A N 1
ATOM 4417 C CA . LEU A 1 574 ? -6.572 3.711 -26.057 1.00 91.94 574 LEU A CA 1
ATOM 4418 C C . LEU A 1 574 ? -5.979 2.866 -24.927 1.00 91.94 574 LEU A C 1
ATOM 4420 O O . LEU A 1 574 ? -6.016 1.637 -24.994 1.00 91.94 574 LEU A O 1
ATOM 4424 N N . ARG A 1 575 ? -5.423 3.481 -23.878 1.00 88.94 575 ARG A N 1
ATOM 4425 C CA . ARG A 1 575 ? -4.738 2.722 -22.824 1.00 88.94 575 ARG A CA 1
ATOM 4426 C C . ARG A 1 575 ? -5.585 1.584 -22.272 1.00 88.94 575 ARG A C 1
ATOM 4428 O O . ARG A 1 575 ? -6.753 1.785 -21.963 1.00 88.94 575 ARG A O 1
ATOM 4435 N N . ASN A 1 576 ? -4.994 0.411 -22.072 1.00 83.19 576 ASN A N 1
ATOM 4436 C CA . ASN A 1 576 ? -5.659 -0.788 -21.551 1.00 83.19 576 ASN A CA 1
ATOM 4437 C C . ASN A 1 576 ? -6.912 -1.230 -22.344 1.00 83.19 576 ASN A C 1
ATOM 4439 O O . ASN A 1 576 ? -7.785 -1.888 -21.778 1.00 83.19 576 ASN A O 1
ATOM 4443 N N . CYS A 1 577 ? -7.022 -0.895 -23.635 1.00 86.06 577 CYS A N 1
ATOM 4444 C CA . CYS A 1 577 ? -8.034 -1.478 -24.522 1.00 86.06 577 CYS A CA 1
ATOM 4445 C C . CYS A 1 577 ? -7.520 -2.828 -25.043 1.00 86.06 577 CYS A C 1
ATOM 4447 O O . CYS A 1 577 ? -6.882 -2.920 -26.088 1.00 86.06 577 CYS A O 1
ATOM 4449 N N . CYS A 1 578 ? -7.749 -3.895 -24.279 1.00 81.94 578 CYS A N 1
ATOM 4450 C CA . CYS A 1 578 ? -7.110 -5.197 -24.499 1.00 81.94 578 CYS A CA 1
ATOM 4451 C C . CYS A 1 578 ? -7.531 -5.936 -25.784 1.00 81.94 578 CYS A C 1
ATOM 4453 O O . CYS A 1 578 ? -6.846 -6.879 -26.173 1.00 81.94 578 CYS A O 1
ATOM 4455 N N . LYS A 1 579 ? -8.624 -5.523 -26.441 1.00 86.56 579 LYS A N 1
ATOM 4456 C CA . LYS A 1 579 ? -9.133 -6.114 -27.694 1.00 86.56 579 LYS A CA 1
ATOM 4457 C C . LYS A 1 579 ? -8.659 -5.374 -28.960 1.00 86.56 579 LYS A C 1
ATOM 4459 O O . LYS A 1 579 ? -9.098 -5.717 -30.053 1.00 86.56 579 LYS A O 1
ATOM 4464 N N . VAL A 1 580 ? -7.797 -4.363 -28.817 1.00 87.62 580 VAL A N 1
ATOM 4465 C CA . VAL A 1 580 ? -7.186 -3.609 -29.926 1.00 87.62 580 VAL A CA 1
ATOM 4466 C C . VAL A 1 580 ? -5.983 -4.381 -30.466 1.00 87.62 580 VAL A C 1
ATOM 4468 O O . VAL A 1 580 ? -5.042 -4.659 -29.720 1.00 87.62 580 VAL A O 1
ATOM 4471 N N . THR A 1 581 ? -6.000 -4.702 -31.760 1.00 90.94 581 THR A N 1
ATOM 4472 C CA . THR A 1 581 ? -4.935 -5.441 -32.459 1.00 90.94 581 THR A CA 1
ATOM 4473 C C . THR A 1 581 ? -4.302 -4.602 -33.576 1.00 90.94 581 THR A C 1
ATOM 4475 O O . THR A 1 581 ? -4.617 -3.422 -33.753 1.00 90.94 581 THR A O 1
ATOM 4478 N N . ASP A 1 582 ? -3.417 -5.198 -34.382 1.00 90.38 582 ASP A N 1
ATOM 4479 C CA . ASP A 1 582 ? -2.880 -4.545 -35.581 1.00 90.38 582 ASP A CA 1
ATOM 4480 C C . ASP A 1 582 ? -3.975 -4.060 -36.540 1.00 90.38 582 ASP A C 1
ATOM 4482 O O . ASP A 1 582 ? -3.789 -3.030 -37.184 1.00 90.38 582 ASP A O 1
ATOM 4486 N N . ALA A 1 583 ? -5.129 -4.732 -36.619 1.00 93.38 583 ALA A N 1
ATOM 4487 C CA . ALA A 1 583 ? -6.224 -4.303 -37.490 1.00 93.38 583 ALA A CA 1
ATOM 4488 C C . ALA A 1 583 ? -6.743 -2.902 -37.116 1.00 93.38 583 ALA A C 1
ATOM 4490 O O . ALA A 1 583 ? -6.948 -2.068 -38.002 1.00 93.38 583 ALA A O 1
ATOM 4491 N N . SER A 1 584 ? -6.859 -2.603 -35.817 1.00 93.00 584 SER A N 1
ATOM 4492 C CA . SER A 1 584 ? -7.121 -1.243 -35.332 1.00 93.00 584 SER A CA 1
ATOM 4493 C C . SER A 1 584 ? -6.059 -0.252 -35.795 1.00 93.00 584 SER A C 1
ATOM 4495 O O . SER A 1 584 ? -6.392 0.836 -36.258 1.00 93.00 584 SER A O 1
ATOM 4497 N N . LEU A 1 585 ? -4.776 -0.605 -35.675 1.00 93.06 585 LEU A N 1
ATOM 4498 C CA . LEU A 1 585 ? -3.679 0.305 -36.015 1.00 93.06 585 LEU A CA 1
ATOM 4499 C C . LEU A 1 585 ? -3.623 0.599 -37.517 1.00 93.06 585 LEU A C 1
ATOM 4501 O O . LEU A 1 585 ? -3.401 1.746 -37.901 1.00 93.06 585 LEU A O 1
ATOM 4505 N N . LEU A 1 586 ? -3.900 -0.397 -38.363 1.00 94.94 586 LEU A N 1
ATOM 4506 C CA . LEU A 1 586 ? -4.061 -0.188 -39.803 1.00 94.94 586 LEU A CA 1
ATOM 4507 C C . LEU A 1 586 ? -5.219 0.773 -40.105 1.00 94.94 586 LEU A C 1
ATOM 4509 O O . LEU A 1 586 ? -5.071 1.637 -40.963 1.00 94.94 586 LEU A O 1
ATOM 4513 N N . ALA A 1 587 ? -6.347 0.662 -39.398 1.00 94.12 587 ALA A N 1
ATOM 4514 C CA . ALA A 1 587 ? -7.461 1.593 -39.572 1.00 94.12 587 ALA A CA 1
ATOM 4515 C C . ALA A 1 587 ? -7.096 3.019 -39.117 1.00 94.12 587 ALA A C 1
ATOM 4517 O O . ALA A 1 587 ? -7.384 3.990 -39.815 1.00 94.12 587 ALA A O 1
ATOM 4518 N N . LEU A 1 588 ? -6.421 3.157 -37.971 1.00 95.00 588 LEU A N 1
ATOM 4519 C CA . LEU A 1 588 ? -5.973 4.450 -37.445 1.00 95.00 588 LEU A CA 1
ATOM 4520 C C . LEU A 1 588 ? -4.902 5.118 -38.315 1.00 95.00 588 LEU A C 1
ATOM 4522 O O . LEU A 1 588 ? -4.822 6.345 -38.327 1.00 95.00 588 LEU A O 1
ATOM 4526 N N . ALA A 1 589 ? -4.117 4.347 -39.074 1.00 94.38 589 ALA A N 1
ATOM 4527 C CA . ALA A 1 589 ? -3.133 4.875 -40.020 1.00 94.38 589 ALA A CA 1
ATOM 4528 C C . ALA A 1 589 ? -3.763 5.746 -41.129 1.00 94.38 589 ALA A C 1
ATOM 4530 O O . ALA A 1 589 ? -3.058 6.529 -41.763 1.00 94.38 589 ALA A O 1
ATOM 4531 N N . GLU A 1 590 ? -5.085 5.669 -41.326 1.00 92.00 590 GLU A N 1
ATOM 4532 C CA . GLU A 1 590 ? -5.834 6.504 -42.274 1.00 92.00 590 GLU A CA 1
ATOM 4533 C C . GLU A 1 590 ? -6.286 7.861 -41.705 1.00 92.00 590 GLU A C 1
ATOM 4535 O O . GLU A 1 590 ? -6.944 8.632 -42.413 1.00 92.00 590 GLU A O 1
ATOM 4540 N N . LEU A 1 591 ? -5.987 8.172 -40.439 1.00 92.75 591 LEU A N 1
ATOM 4541 C CA . LEU A 1 591 ? -6.361 9.443 -39.811 1.00 92.75 591 LEU A CA 1
ATOM 4542 C C . LEU A 1 591 ? -5.341 10.545 -40.149 1.00 92.75 591 LEU A C 1
ATOM 4544 O O . LEU A 1 591 ? -4.279 10.606 -39.534 1.00 92.75 591 LEU A O 1
ATOM 4548 N N . PRO A 1 592 ? -5.652 11.478 -41.070 1.00 87.31 592 PRO A N 1
ATOM 4549 C CA . PRO A 1 592 ? -4.650 12.382 -41.642 1.00 87.31 592 PRO A CA 1
ATOM 4550 C C . PRO A 1 592 ? -4.125 13.432 -40.653 1.00 87.31 592 PRO A C 1
ATOM 4552 O O . PRO A 1 592 ? -3.077 14.029 -40.888 1.00 87.31 592 PRO A O 1
ATOM 4555 N N . CYS A 1 593 ? -4.860 13.688 -39.569 1.00 92.75 593 CYS A N 1
ATOM 4556 C CA . CYS A 1 593 ? -4.544 14.729 -38.595 1.00 92.75 593 CYS A CA 1
ATOM 4557 C C . CYS A 1 593 ? -4.056 14.183 -37.247 1.00 92.75 593 CYS A C 1
ATOM 4559 O O . CYS A 1 593 ? -3.839 14.985 -36.339 1.00 92.75 593 CYS A O 1
ATOM 4561 N N . LEU A 1 594 ? -3.891 12.864 -37.089 1.00 96.06 594 LEU A N 1
ATOM 4562 C CA . LEU A 1 594 ? -3.508 12.286 -35.802 1.00 96.06 594 LEU A CA 1
ATOM 4563 C C . LEU A 1 594 ? -2.067 12.686 -35.447 1.00 96.06 594 LEU A C 1
ATOM 4565 O O . LEU A 1 594 ? -1.147 12.474 -36.234 1.00 96.06 594 LEU A O 1
ATOM 4569 N N . LEU A 1 595 ? -1.884 13.272 -34.260 1.00 95.75 595 LEU A N 1
ATOM 4570 C CA . LEU A 1 595 ? -0.599 13.752 -33.733 1.00 95.75 595 LEU A CA 1
ATOM 4571 C C . LEU A 1 595 ? -0.179 13.013 -32.457 1.00 95.75 595 LEU A C 1
ATOM 4573 O O . LEU A 1 595 ? 1.013 12.866 -32.199 1.00 95.75 595 LEU A O 1
ATOM 4577 N N . SER A 1 596 ? -1.137 12.548 -31.656 1.00 97.00 596 SER A N 1
ATOM 4578 C CA . SER A 1 596 ? -0.881 11.884 -30.379 1.00 97.00 596 SER A CA 1
ATOM 4579 C C . SER A 1 596 ? -1.685 10.598 -30.261 1.00 97.00 596 SER A C 1
ATOM 4581 O O . SER A 1 596 ? -2.905 10.610 -30.445 1.00 97.00 596 SER A O 1
ATOM 4583 N N . LEU A 1 597 ? -1.000 9.501 -29.945 1.00 96.00 597 LEU A N 1
ATOM 4584 C CA . LEU A 1 597 ? -1.610 8.191 -29.754 1.00 96.00 597 LEU A CA 1
ATOM 4585 C C . LEU A 1 597 ? -1.033 7.497 -28.514 1.00 96.00 597 LEU A C 1
ATOM 4587 O O . LEU A 1 597 ? 0.184 7.365 -28.373 1.00 96.00 597 LEU A O 1
ATOM 4591 N N . ASP A 1 598 ? -1.911 7.026 -27.631 1.00 92.50 598 ASP A N 1
ATOM 4592 C CA . ASP A 1 598 ? -1.538 6.226 -26.463 1.00 92.50 598 ASP A CA 1
ATOM 4593 C C . ASP A 1 598 ? -2.112 4.810 -26.571 1.00 92.50 598 ASP A C 1
ATOM 4595 O O . ASP A 1 598 ? -3.326 4.616 -26.537 1.00 92.50 598 ASP A O 1
ATOM 4599 N N . LEU A 1 599 ? -1.226 3.828 -26.713 1.00 90.62 599 LEU A N 1
ATOM 4600 C CA . LEU A 1 599 ? -1.528 2.399 -26.811 1.00 90.62 599 LEU A CA 1
ATOM 4601 C C . LEU A 1 599 ? -1.089 1.637 -25.554 1.00 90.62 599 LEU A C 1
ATOM 4603 O O . LEU A 1 599 ? -1.037 0.407 -25.569 1.00 90.62 599 LEU A O 1
ATOM 4607 N N . SER A 1 600 ? -0.755 2.329 -24.461 1.00 87.38 600 SER A N 1
ATOM 4608 C CA . SER A 1 600 ? -0.153 1.670 -23.301 1.00 87.38 600 SER A CA 1
ATOM 4609 C C . SER A 1 600 ? -1.096 0.609 -22.709 1.00 87.38 600 SER A C 1
ATOM 4611 O O . SER A 1 600 ? -2.246 0.899 -22.389 1.00 87.38 600 SER A O 1
ATOM 4613 N N . GLY A 1 601 ? -0.639 -0.635 -22.565 1.00 80.50 601 GLY A N 1
ATOM 4614 C CA . GLY A 1 601 ? -1.445 -1.775 -22.113 1.00 80.50 601 GLY A CA 1
ATOM 4615 C C . GLY A 1 601 ? -2.278 -2.465 -23.204 1.00 80.50 601 GLY A C 1
ATOM 4616 O O . GLY A 1 601 ? -3.062 -3.355 -22.877 1.00 80.50 601 GLY A O 1
ATOM 4617 N N . CYS A 1 602 ? -2.125 -2.099 -24.482 1.00 83.88 602 CYS A N 1
ATOM 4618 C CA . CYS A 1 602 ? -2.719 -2.829 -25.609 1.00 83.88 602 CYS A CA 1
ATOM 4619 C C . CYS A 1 602 ? -1.821 -4.012 -26.000 1.00 83.88 602 CYS A C 1
ATOM 4621 O O . CYS A 1 602 ? -0.882 -3.872 -26.778 1.00 83.88 602 CYS A O 1
ATOM 4623 N N . VAL A 1 603 ? -2.106 -5.188 -25.442 1.00 78.69 603 VAL A N 1
ATOM 4624 C CA . VAL A 1 603 ? -1.231 -6.375 -25.518 1.00 78.69 603 VAL A CA 1
ATOM 4625 C C . VAL A 1 603 ? -1.249 -7.125 -26.854 1.00 78.69 603 VAL A C 1
ATOM 4627 O O . VAL A 1 603 ? -0.563 -8.129 -26.971 1.00 78.69 603 VAL A O 1
ATOM 4630 N N . ALA A 1 604 ? -2.045 -6.705 -27.840 1.00 82.44 604 ALA A N 1
ATOM 4631 C CA . ALA A 1 604 ? -2.174 -7.391 -29.133 1.00 82.44 604 ALA A CA 1
ATOM 4632 C C . ALA A 1 604 ? -1.693 -6.551 -30.333 1.00 82.44 604 ALA A C 1
ATOM 4634 O O . ALA A 1 604 ? -1.785 -6.999 -31.475 1.00 82.44 604 ALA A O 1
ATOM 4635 N N . ALA A 1 605 ? -1.169 -5.347 -30.088 1.00 83.00 605 ALA A N 1
ATOM 4636 C CA . ALA A 1 605 ? -0.496 -4.540 -31.101 1.00 83.00 605 ALA A CA 1
ATOM 4637 C C . ALA A 1 605 ? 0.950 -5.023 -31.288 1.00 83.00 605 ALA A C 1
ATOM 4639 O O . ALA A 1 605 ? 1.683 -5.167 -30.307 1.00 83.00 605 ALA A O 1
ATOM 4640 N N . THR A 1 606 ? 1.364 -5.249 -32.534 1.00 85.56 606 THR A N 1
ATOM 4641 C CA . THR A 1 606 ? 2.694 -5.754 -32.896 1.00 85.56 606 THR A CA 1
ATOM 4642 C C . THR A 1 606 ? 3.468 -4.747 -33.756 1.00 85.56 606 THR A C 1
ATOM 4644 O O . THR A 1 606 ? 2.990 -3.657 -34.084 1.00 85.56 606 THR A O 1
ATOM 4647 N N . GLU A 1 607 ? 4.688 -5.115 -34.159 1.00 84.88 607 GLU A N 1
ATOM 4648 C CA . GLU A 1 607 ? 5.507 -4.327 -35.086 1.00 84.88 607 GLU A CA 1
ATOM 4649 C C . GLU A 1 607 ? 4.818 -4.036 -36.426 1.00 84.88 607 GLU A C 1
ATOM 4651 O O . GLU A 1 607 ? 5.067 -2.987 -37.021 1.00 84.88 607 GLU A O 1
ATOM 4656 N N . ARG A 1 608 ? 3.907 -4.908 -36.882 1.00 87.62 608 ARG A N 1
ATOM 4657 C CA . ARG A 1 608 ? 3.174 -4.715 -38.138 1.00 87.62 608 ARG A CA 1
ATOM 4658 C C . ARG A 1 608 ? 2.231 -3.519 -38.053 1.00 87.62 608 ARG A C 1
ATOM 4660 O O . ARG A 1 608 ? 2.238 -2.673 -38.949 1.00 87.62 608 ARG A O 1
ATOM 4667 N N . GLY A 1 609 ? 1.426 -3.435 -36.994 1.00 89.06 609 GLY A N 1
ATOM 4668 C CA . GLY A 1 609 ? 0.518 -2.310 -36.788 1.00 89.06 609 GLY A CA 1
ATOM 4669 C C . GLY A 1 609 ? 1.275 -1.007 -36.535 1.00 89.06 609 GLY A C 1
ATOM 4670 O O . GLY A 1 609 ? 0.940 0.026 -37.113 1.00 89.06 609 GLY A O 1
ATOM 4671 N N . ILE A 1 610 ? 2.358 -1.060 -35.754 1.00 89.69 610 ILE A N 1
ATOM 4672 C CA . ILE A 1 610 ? 3.222 0.102 -35.499 1.00 89.69 610 ILE A CA 1
ATOM 4673 C C . ILE A 1 610 ? 3.874 0.610 -36.795 1.00 89.69 610 ILE A C 1
ATOM 4675 O O . ILE A 1 610 ? 3.888 1.817 -37.044 1.00 89.69 610 ILE A O 1
ATOM 4679 N N . GLY A 1 611 ? 4.358 -0.291 -37.654 1.00 90.19 611 GLY A N 1
ATOM 4680 C CA . GLY A 1 611 ? 4.922 0.074 -38.952 1.00 90.19 611 GLY A CA 1
ATOM 4681 C C . GLY A 1 611 ? 3.909 0.727 -39.890 1.00 90.19 611 GLY A C 1
ATOM 4682 O O . GLY A 1 611 ? 4.247 1.691 -40.575 1.00 90.19 611 GLY A O 1
ATOM 4683 N N . ALA A 1 612 ? 2.650 0.277 -39.873 1.00 90.94 612 ALA A N 1
ATOM 4684 C CA . ALA A 1 612 ? 1.580 0.917 -40.637 1.00 90.94 612 ALA A CA 1
ATOM 4685 C C . ALA A 1 612 ? 1.337 2.369 -40.182 1.00 90.94 612 ALA A C 1
ATOM 4687 O O . ALA A 1 612 ? 1.239 3.267 -41.021 1.00 90.94 612 ALA A O 1
ATOM 4688 N N . LEU A 1 613 ? 1.313 2.615 -38.865 1.00 92.38 613 LEU A N 1
ATOM 4689 C CA . LEU A 1 613 ? 1.206 3.971 -38.316 1.00 92.38 613 LEU A CA 1
ATOM 4690 C C . LEU A 1 613 ? 2.396 4.837 -38.745 1.00 92.38 613 LEU A C 1
ATOM 4692 O O . LEU A 1 613 ? 2.197 5.935 -39.257 1.00 92.38 613 LEU A O 1
ATOM 4696 N N . ALA A 1 614 ? 3.625 4.343 -38.580 1.00 90.75 614 ALA A N 1
ATOM 4697 C CA . ALA A 1 614 ? 4.840 5.091 -38.902 1.00 90.75 614 ALA A CA 1
ATOM 4698 C C . ALA A 1 614 ? 4.956 5.444 -40.396 1.00 90.75 614 ALA A C 1
ATOM 4700 O O . ALA A 1 614 ? 5.451 6.517 -40.751 1.00 90.75 614 ALA A O 1
ATOM 4701 N N . ALA A 1 615 ? 4.473 4.565 -41.280 1.00 91.44 615 ALA A N 1
ATOM 4702 C CA . ALA A 1 615 ? 4.495 4.791 -42.721 1.00 91.44 615 ALA A CA 1
ATOM 4703 C C . ALA A 1 615 ? 3.568 5.940 -43.153 1.00 91.44 615 ALA A C 1
ATOM 4705 O O . ALA A 1 615 ? 3.937 6.730 -44.026 1.00 91.44 615 ALA A O 1
ATOM 4706 N N . ARG A 1 616 ? 2.375 6.047 -42.550 1.00 91.12 616 ARG A N 1
ATOM 4707 C CA . ARG A 1 616 ? 1.308 6.951 -43.022 1.00 91.12 616 ARG A CA 1
ATOM 4708 C C . ARG A 1 616 ? 1.117 8.198 -42.162 1.00 91.12 616 ARG A C 1
ATOM 4710 O O . ARG A 1 616 ? 0.682 9.222 -42.682 1.00 91.12 616 ARG A O 1
ATOM 4717 N N . LEU A 1 617 ? 1.464 8.140 -40.877 1.00 92.88 617 LEU A N 1
ATOM 4718 C CA . LEU A 1 617 ? 1.255 9.228 -39.924 1.00 92.88 617 LEU A CA 1
ATOM 4719 C C . LEU A 1 617 ? 2.541 10.009 -39.633 1.00 92.88 617 LEU A C 1
ATOM 4721 O O . LEU A 1 617 ? 3.663 9.611 -39.959 1.00 92.88 617 LEU A O 1
ATOM 4725 N N . ARG A 1 618 ? 2.360 11.171 -39.004 1.00 92.12 618 ARG A N 1
ATOM 4726 C CA . ARG A 1 618 ? 3.430 12.053 -38.523 1.00 92.12 618 ARG A CA 1
ATOM 4727 C C . ARG A 1 618 ? 3.155 12.437 -37.071 1.00 92.12 618 ARG A C 1
ATOM 4729 O O . ARG A 1 618 ? 2.952 13.605 -36.751 1.00 92.12 618 ARG A O 1
ATOM 4736 N N . LEU A 1 619 ? 3.106 11.427 -36.199 1.00 95.50 619 LEU A N 1
ATOM 4737 C CA . LEU A 1 619 ? 2.829 11.618 -34.775 1.00 95.50 619 LEU A CA 1
ATOM 4738 C C . LEU A 1 619 ? 3.940 12.443 -34.110 1.00 95.50 619 LEU A C 1
ATOM 4740 O O . LEU A 1 619 ? 5.121 12.259 -34.407 1.00 95.50 619 LEU A O 1
ATOM 4744 N N . SER A 1 620 ? 3.557 13.325 -33.189 1.00 96.56 620 SER A N 1
ATOM 4745 C CA . SER A 1 620 ? 4.456 13.981 -32.237 1.00 96.56 620 SER A CA 1
ATOM 4746 C C . SER A 1 620 ? 4.569 13.192 -30.933 1.00 96.56 620 SER A C 1
ATOM 4748 O O . SER A 1 620 ? 5.605 13.225 -30.278 1.00 96.56 620 SER A O 1
ATOM 4750 N N . THR A 1 621 ? 3.521 12.468 -30.539 1.00 96.25 621 THR A N 1
ATOM 4751 C CA . THR A 1 621 ? 3.502 11.695 -29.293 1.00 96.25 621 THR A CA 1
ATOM 4752 C C . THR A 1 621 ? 3.030 10.279 -29.558 1.00 96.25 621 THR A C 1
ATOM 4754 O O . THR A 1 621 ? 1.945 10.074 -30.103 1.00 96.25 621 THR A O 1
ATOM 4757 N N . LEU A 1 622 ? 3.827 9.306 -29.130 1.00 94.94 622 LEU A N 1
ATOM 4758 C CA . LEU A 1 622 ? 3.458 7.901 -29.172 1.00 94.94 622 LEU A CA 1
ATOM 4759 C C . LEU A 1 622 ? 3.807 7.240 -27.841 1.00 94.94 622 LEU A C 1
ATOM 4761 O O . LEU A 1 622 ? 4.954 7.286 -27.398 1.00 94.94 622 LEU A O 1
ATOM 4765 N N . ARG A 1 623 ? 2.817 6.611 -27.207 1.00 92.62 623 ARG A N 1
ATOM 4766 C CA . ARG A 1 623 ? 3.031 5.809 -26.000 1.00 92.62 623 ARG A CA 1
ATOM 4767 C C . ARG A 1 623 ? 2.673 4.357 -26.263 1.00 92.62 623 ARG A C 1
ATOM 4769 O O . ARG A 1 623 ? 1.567 4.059 -26.701 1.00 92.62 623 ARG A O 1
ATOM 4776 N N . LEU A 1 624 ? 3.622 3.472 -26.001 1.00 87.81 624 LEU A N 1
ATOM 4777 C CA . LEU A 1 624 ? 3.563 2.030 -26.237 1.00 87.81 624 LEU A CA 1
ATOM 4778 C C . LEU A 1 624 ? 3.718 1.241 -24.928 1.00 87.81 624 LEU A C 1
ATOM 4780 O O . LEU A 1 624 ? 4.054 0.061 -24.956 1.00 87.81 624 LEU A O 1
ATOM 4784 N N . GLY A 1 625 ? 3.522 1.890 -23.776 1.00 77.69 625 GLY A N 1
ATOM 4785 C CA . GLY A 1 625 ? 3.907 1.334 -22.485 1.00 77.69 625 GLY A CA 1
ATOM 4786 C C . GLY A 1 625 ? 3.183 0.023 -22.144 1.00 77.69 625 GLY A C 1
ATOM 4787 O O . GLY A 1 625 ? 1.962 -0.007 -22.045 1.00 77.69 625 GLY A O 1
ATOM 4788 N N . GLY A 1 626 ? 3.888 -1.083 -21.930 1.00 66.19 626 GLY A N 1
ATOM 4789 C CA . GLY A 1 626 ? 3.306 -2.372 -21.558 1.00 66.19 626 GLY A CA 1
ATOM 4790 C C . GLY A 1 626 ? 3.043 -2.489 -20.054 1.00 66.19 626 GLY A C 1
ATOM 4791 O O . GLY A 1 626 ? 3.934 -2.269 -19.235 1.00 66.19 626 GLY A O 1
ATOM 4792 N N . THR A 1 627 ? 1.836 -2.916 -19.661 1.00 49.16 627 THR A N 1
ATOM 4793 C CA . THR A 1 627 ? 1.599 -3.450 -18.312 1.00 49.16 627 THR A CA 1
ATOM 4794 C C . THR A 1 627 ? 1.417 -4.968 -18.407 1.00 49.16 627 THR A C 1
ATOM 4796 O O . THR A 1 627 ? 0.419 -5.449 -18.924 1.00 49.16 627 THR A O 1
ATOM 4799 N N . SER A 1 628 ? 2.390 -5.718 -17.876 1.00 44.84 628 SER A N 1
ATOM 4800 C CA . SER A 1 628 ? 2.422 -7.185 -17.678 1.00 44.84 628 SER A CA 1
ATOM 4801 C C . SER A 1 628 ? 2.953 -8.091 -18.811 1.00 44.84 628 SER A C 1
ATOM 4803 O O . SER A 1 628 ? 2.562 -7.962 -19.959 1.00 44.84 628 SER A O 1
ATOM 4805 N N . ARG A 1 629 ? 3.846 -9.015 -18.395 1.00 45.31 629 ARG A N 1
ATOM 4806 C CA . ARG A 1 629 ? 4.294 -10.360 -18.864 1.00 45.31 629 ARG A CA 1
ATOM 4807 C C . ARG A 1 629 ? 4.252 -10.804 -20.343 1.00 45.31 629 ARG A C 1
ATOM 4809 O O . ARG A 1 629 ? 4.815 -11.858 -20.617 1.00 45.31 629 ARG A O 1
ATOM 4816 N N . VAL A 1 630 ? 3.661 -10.070 -21.279 1.00 50.16 630 VAL A N 1
ATOM 4817 C CA . VAL A 1 630 ? 3.688 -10.374 -22.717 1.00 50.16 630 VAL A CA 1
ATOM 4818 C C . VAL A 1 630 ? 4.154 -9.118 -23.443 1.00 50.16 630 VAL A C 1
ATOM 4820 O O . VAL A 1 630 ? 3.412 -8.150 -23.576 1.00 50.16 630 VAL A O 1
ATOM 4823 N N . ALA A 1 631 ? 5.414 -9.106 -23.862 1.00 52.72 631 ALA A N 1
ATOM 4824 C CA . ALA A 1 631 ? 5.985 -8.001 -24.615 1.00 52.72 631 ALA A CA 1
ATOM 4825 C C . ALA A 1 631 ? 5.759 -8.228 -26.114 1.00 52.72 631 ALA A C 1
ATOM 4827 O O . ALA A 1 631 ? 6.426 -9.054 -26.735 1.00 52.72 631 ALA A O 1
ATOM 4828 N N . THR A 1 632 ? 4.810 -7.496 -26.696 1.00 64.50 632 THR A N 1
ATOM 4829 C CA . THR A 1 632 ? 4.569 -7.507 -28.148 1.00 64.50 632 THR A CA 1
ATOM 4830 C C . THR A 1 632 ? 5.422 -6.499 -28.910 1.00 64.50 632 THR A C 1
ATOM 4832 O O . THR A 1 632 ? 5.641 -6.659 -30.110 1.00 64.50 632 THR A O 1
ATOM 4835 N N . VAL A 1 633 ? 5.938 -5.476 -28.222 1.00 75.06 633 VAL A N 1
ATOM 4836 C CA . VAL A 1 633 ? 6.850 -4.480 -28.792 1.00 75.06 633 VAL A CA 1
ATOM 4837 C C . VAL A 1 633 ? 8.289 -4.955 -28.603 1.00 75.06 633 VAL A C 1
ATOM 4839 O O . VAL A 1 633 ? 8.788 -5.043 -27.481 1.00 75.06 633 VAL A O 1
ATOM 4842 N N . GLN A 1 634 ? 8.940 -5.258 -29.723 1.00 85.88 634 GLN A N 1
ATOM 4843 C CA . GLN A 1 634 ? 10.335 -5.703 -29.822 1.00 85.88 634 GLN A CA 1
ATOM 4844 C C . GLN A 1 634 ? 11.135 -4.741 -30.713 1.00 85.88 634 GLN A C 1
ATOM 4846 O O . GLN A 1 634 ? 10.574 -3.808 -31.286 1.00 85.88 634 GLN A O 1
ATOM 4851 N N . ASP A 1 635 ? 12.432 -4.993 -30.905 1.00 88.69 635 ASP A N 1
ATOM 4852 C CA . ASP A 1 635 ? 13.319 -4.143 -31.717 1.00 88.69 635 ASP A CA 1
ATOM 4853 C C . ASP A 1 635 ? 12.813 -3.867 -33.143 1.00 88.69 635 ASP A C 1
ATOM 4855 O O . ASP A 1 635 ? 13.085 -2.800 -33.700 1.00 88.69 635 ASP A O 1
ATOM 4859 N N . GLY A 1 636 ? 12.075 -4.802 -33.751 1.00 86.38 636 GLY A N 1
ATOM 4860 C CA . GLY A 1 636 ? 11.496 -4.605 -35.082 1.00 86.38 636 GLY A CA 1
ATOM 4861 C C . GLY A 1 636 ? 10.437 -3.502 -35.126 1.00 86.38 636 GLY A C 1
ATOM 4862 O O . GLY A 1 636 ? 10.414 -2.725 -36.081 1.00 86.38 636 GLY A O 1
ATOM 4863 N N . ALA A 1 637 ? 9.674 -3.314 -34.046 1.00 86.50 637 ALA A N 1
ATOM 4864 C CA . ALA A 1 637 ? 8.758 -2.186 -33.914 1.00 86.50 637 ALA A CA 1
ATOM 4865 C C . ALA A 1 637 ? 9.509 -0.844 -33.875 1.00 86.50 637 ALA A C 1
ATOM 4867 O O . ALA A 1 637 ? 9.102 0.100 -34.547 1.00 86.50 637 ALA A O 1
ATOM 4868 N N . LEU A 1 638 ? 10.641 -0.750 -33.161 1.00 89.31 638 LEU A N 1
ATOM 4869 C CA . LEU A 1 638 ? 11.450 0.479 -33.139 1.00 89.31 638 LEU A CA 1
ATOM 4870 C C . LEU A 1 638 ? 12.103 0.771 -34.492 1.00 89.31 638 LEU A C 1
ATOM 4872 O O . LEU A 1 638 ? 12.158 1.927 -34.909 1.00 89.31 638 LEU A O 1
ATOM 4876 N N . ARG A 1 639 ? 12.552 -0.266 -35.212 1.00 91.00 639 ARG A N 1
ATOM 4877 C CA . ARG A 1 639 ? 13.015 -0.117 -36.602 1.00 91.00 639 ARG A CA 1
ATOM 4878 C C . ARG A 1 639 ? 11.921 0.444 -37.500 1.00 91.00 639 ARG A C 1
ATOM 4880 O O . ARG A 1 639 ? 12.195 1.339 -38.294 1.00 91.00 639 ARG A O 1
ATOM 4887 N N . ALA A 1 640 ? 10.690 -0.029 -37.333 1.00 88.81 640 ALA A N 1
ATOM 4888 C CA . ALA A 1 640 ? 9.546 0.483 -38.073 1.00 88.81 640 ALA A CA 1
ATOM 4889 C C . ALA A 1 640 ? 9.191 1.937 -37.696 1.00 88.81 640 ALA A C 1
ATOM 4891 O O . ALA A 1 640 ? 8.704 2.675 -38.548 1.00 88.81 640 ALA A O 1
ATOM 4892 N N . LEU A 1 641 ? 9.475 2.373 -36.461 1.00 91.00 641 LEU A N 1
ATOM 4893 C CA . LEU A 1 641 ? 9.280 3.757 -36.005 1.00 91.00 641 LEU A CA 1
ATOM 4894 C C . LEU A 1 641 ? 10.336 4.741 -36.518 1.00 91.00 641 LEU A C 1
ATOM 4896 O O . LEU A 1 641 ? 10.035 5.929 -36.603 1.00 91.00 641 LEU A O 1
ATOM 4900 N N . ALA A 1 642 ? 11.544 4.283 -36.859 1.00 90.12 642 ALA A N 1
ATOM 4901 C CA . ALA A 1 642 ? 12.671 5.141 -37.240 1.00 90.12 642 ALA A CA 1
ATOM 4902 C C . ALA A 1 642 ? 12.355 6.224 -38.306 1.00 90.12 642 ALA A C 1
ATOM 4904 O O . ALA A 1 642 ? 12.866 7.338 -38.172 1.00 90.12 642 ALA A O 1
ATOM 4905 N N . PRO A 1 643 ? 11.496 5.984 -39.324 1.00 90.25 643 PRO A N 1
ATOM 4906 C CA . PRO A 1 643 ? 11.108 7.012 -40.298 1.00 90.25 643 PRO A CA 1
ATOM 4907 C C . PRO A 1 643 ? 10.220 8.138 -39.735 1.00 90.25 643 PRO A C 1
ATOM 4909 O O . PRO A 1 643 ? 10.086 9.188 -40.366 1.00 90.25 643 PRO A O 1
ATOM 4912 N N . MET A 1 644 ? 9.595 7.956 -38.568 1.00 92.25 644 MET A N 1
ATOM 4913 C CA . MET A 1 644 ? 8.644 8.905 -37.976 1.00 92.25 644 MET A CA 1
ATOM 4914 C C . MET A 1 644 ? 9.357 10.012 -37.183 1.00 92.25 644 MET A C 1
ATOM 4916 O O . MET A 1 644 ? 9.128 10.227 -35.994 1.00 92.25 644 MET A O 1
ATOM 4920 N N . VAL A 1 645 ? 10.208 10.770 -37.874 1.00 92.00 645 VAL A N 1
ATOM 4921 C CA . VAL A 1 645 ? 11.066 11.839 -37.317 1.00 92.00 645 VAL A CA 1
ATOM 4922 C C . VAL A 1 645 ? 10.307 13.032 -36.712 1.00 92.00 645 VAL A C 1
ATOM 4924 O O . VAL A 1 645 ? 10.917 13.953 -36.174 1.00 92.00 645 VAL A O 1
ATOM 4927 N N . SER A 1 646 ? 8.976 13.047 -36.815 1.00 93.81 646 SER A N 1
ATOM 4928 C CA . SER A 1 646 ? 8.099 14.034 -36.179 1.00 93.81 646 SER A CA 1
ATOM 4929 C C . SER A 1 646 ? 7.947 13.835 -34.669 1.00 93.81 646 SER A C 1
ATOM 4931 O O . SER A 1 646 ? 7.485 14.762 -34.004 1.00 93.81 646 SER A O 1
ATOM 4933 N N . LEU A 1 647 ? 8.312 12.662 -34.136 1.00 96.44 647 LEU A N 1
ATOM 4934 C CA . LEU A 1 647 ? 8.139 12.338 -32.722 1.00 96.44 647 LEU A CA 1
ATOM 4935 C C . LEU A 1 647 ? 8.960 13.264 -31.817 1.00 96.44 647 LEU A C 1
ATOM 4937 O O . LEU A 1 647 ? 10.169 13.417 -31.980 1.00 96.44 647 LEU A O 1
ATOM 4941 N N . THR A 1 648 ? 8.280 13.831 -30.823 1.00 97.31 648 THR A N 1
ATOM 4942 C CA . THR A 1 648 ? 8.852 14.628 -29.732 1.00 97.31 648 THR A CA 1
ATOM 4943 C C . THR A 1 648 ? 8.736 13.925 -28.378 1.00 97.31 648 THR A C 1
ATOM 4945 O O . THR A 1 648 ? 9.524 14.208 -27.481 1.00 97.31 648 THR A O 1
ATOM 4948 N N . CYS A 1 649 ? 7.800 12.984 -28.228 1.00 97.25 649 CYS A N 1
ATOM 4949 C CA . CYS A 1 649 ? 7.604 12.184 -27.021 1.00 97.25 649 CYS A CA 1
ATOM 4950 C C . CYS A 1 649 ? 7.401 10.712 -27.397 1.00 97.25 649 CYS A C 1
ATOM 4952 O O . CYS A 1 649 ? 6.497 10.389 -28.177 1.00 97.25 649 CYS A O 1
ATOM 4954 N N . LEU A 1 650 ? 8.232 9.835 -26.832 1.00 95.12 650 LEU A N 1
ATOM 4955 C CA . LEU A 1 650 ? 8.142 8.389 -27.004 1.00 95.12 650 LEU A CA 1
ATOM 4956 C C . LEU A 1 650 ? 8.192 7.692 -25.639 1.00 95.12 650 LEU A C 1
ATOM 4958 O O . LEU A 1 650 ? 9.193 7.761 -24.926 1.00 95.12 650 LEU A O 1
ATOM 4962 N N . ASP A 1 651 ? 7.115 6.993 -25.290 1.00 91.56 651 ASP A N 1
ATOM 4963 C CA . ASP A 1 651 ? 7.053 6.154 -24.090 1.00 91.56 651 ASP A CA 1
ATOM 4964 C C . ASP A 1 651 ? 7.057 4.680 -24.490 1.00 91.56 651 ASP A C 1
ATOM 4966 O O . ASP A 1 651 ? 6.170 4.227 -25.210 1.00 91.56 651 ASP A O 1
ATOM 4970 N N . MET A 1 652 ? 8.055 3.938 -24.020 1.00 88.94 652 MET A N 1
ATOM 4971 C CA . MET A 1 652 ? 8.200 2.496 -24.236 1.00 88.94 652 MET A CA 1
ATOM 4972 C C . MET A 1 652 ? 8.312 1.752 -22.905 1.00 88.94 652 MET A C 1
ATOM 4974 O O . MET A 1 652 ? 8.924 0.688 -22.822 1.00 88.94 652 MET A O 1
ATOM 4978 N N . SER A 1 653 ? 7.745 2.320 -21.841 1.00 87.31 653 SER A N 1
ATOM 4979 C CA . SER A 1 653 ? 7.766 1.719 -20.514 1.00 87.31 653 SER A CA 1
ATOM 4980 C C . SER A 1 653 ? 7.267 0.269 -20.540 1.00 87.31 653 SER A C 1
ATOM 4982 O O . SER A 1 653 ? 6.314 -0.072 -21.223 1.00 87.31 653 SER A O 1
ATOM 4984 N N . GLY A 1 654 ? 7.927 -0.640 -19.832 1.00 80.00 654 GLY A N 1
ATOM 4985 C CA . GLY A 1 654 ? 7.537 -2.046 -19.762 1.00 80.00 654 GLY A CA 1
ATOM 4986 C C . GLY A 1 654 ? 7.771 -2.862 -21.038 1.00 80.00 654 GLY A C 1
ATOM 4987 O O . GLY A 1 654 ? 7.396 -4.033 -21.051 1.00 80.00 654 GLY A O 1
ATOM 4988 N N . CYS A 1 655 ? 8.407 -2.314 -22.081 1.00 84.00 655 CYS A N 1
ATOM 4989 C CA . CYS A 1 655 ? 8.798 -3.076 -23.270 1.00 84.00 655 CYS A CA 1
ATOM 4990 C C . CYS A 1 655 ? 10.063 -3.905 -22.979 1.00 84.00 655 CYS A C 1
ATOM 4992 O O . CYS A 1 655 ? 11.179 -3.522 -23.328 1.00 84.00 655 CYS A O 1
ATOM 4994 N N . THR A 1 656 ? 9.903 -5.039 -22.290 1.00 83.75 656 THR A N 1
ATOM 4995 C CA . THR A 1 656 ? 11.028 -5.836 -21.758 1.00 83.75 656 THR A CA 1
ATOM 4996 C C . THR A 1 656 ? 11.919 -6.466 -22.826 1.00 83.75 656 THR A C 1
ATOM 4998 O O . THR A 1 656 ? 13.070 -6.770 -22.532 1.00 83.75 656 THR A O 1
ATOM 5001 N N . GLU A 1 657 ? 11.414 -6.640 -24.048 1.00 84.94 657 GLU A N 1
ATOM 5002 C CA . GLU A 1 657 ? 12.135 -7.278 -25.159 1.00 84.94 657 GLU A CA 1
ATOM 5003 C C . GLU A 1 657 ? 12.922 -6.297 -26.030 1.00 84.94 657 GLU A C 1
ATOM 5005 O O . GLU A 1 657 ? 13.605 -6.716 -26.960 1.00 84.94 657 GLU A O 1
ATOM 5010 N N . VAL A 1 658 ? 12.848 -4.997 -25.735 1.00 86.94 658 VAL A N 1
ATOM 5011 C CA . VAL A 1 658 ? 13.635 -3.981 -26.436 1.00 86.94 658 VAL A CA 1
ATOM 5012 C C . VAL A 1 658 ? 15.082 -4.038 -25.963 1.00 86.94 658 VAL A C 1
ATOM 5014 O O . VAL A 1 658 ? 15.360 -3.944 -24.765 1.00 86.94 658 VAL A O 1
ATOM 5017 N N . THR A 1 659 ? 15.998 -4.172 -26.917 1.00 91.31 659 THR A N 1
ATOM 5018 C CA . THR A 1 659 ? 17.441 -4.268 -26.696 1.00 91.31 659 THR A CA 1
ATOM 5019 C C . THR A 1 659 ? 18.175 -3.032 -27.226 1.00 91.31 659 THR A C 1
ATOM 5021 O O . THR A 1 659 ? 17.581 -2.101 -27.784 1.00 91.31 659 THR A O 1
ATOM 5024 N N . ASP A 1 660 ? 19.502 -3.029 -27.098 1.00 92.06 660 ASP A N 1
ATOM 5025 C CA . ASP A 1 660 ? 20.375 -2.000 -27.668 1.00 92.06 660 ASP A CA 1
ATOM 5026 C C . ASP A 1 660 ? 20.207 -1.835 -29.187 1.00 92.06 660 ASP A C 1
ATOM 5028 O O . ASP A 1 660 ? 20.353 -0.727 -29.706 1.00 92.06 660 ASP A O 1
ATOM 5032 N N . ALA A 1 661 ? 19.854 -2.905 -29.910 1.00 90.25 661 ALA A N 1
ATOM 5033 C CA . ALA A 1 661 ? 19.610 -2.838 -31.350 1.00 90.25 661 ALA A CA 1
ATOM 5034 C C . ALA A 1 661 ? 18.339 -2.035 -31.680 1.00 90.25 661 ALA A C 1
ATOM 5036 O O . ALA A 1 661 ? 18.329 -1.262 -32.642 1.00 90.25 661 ALA A O 1
ATOM 5037 N N . GLY A 1 662 ? 17.284 -2.168 -30.869 1.00 90.06 662 GLY A N 1
ATOM 5038 C CA . GLY A 1 662 ? 16.082 -1.338 -30.961 1.00 90.06 662 GLY A CA 1
ATOM 5039 C C . GLY A 1 662 ? 16.375 0.130 -30.654 1.00 90.06 662 GLY A C 1
ATOM 5040 O O . GLY A 1 662 ? 15.955 1.013 -31.404 1.00 90.06 662 GLY A O 1
ATOM 5041 N N . LEU A 1 663 ? 17.173 0.401 -29.615 1.00 91.56 663 LEU A N 1
ATOM 5042 C CA . LEU A 1 663 ? 17.659 1.755 -29.308 1.00 91.56 663 LEU A CA 1
ATOM 5043 C C . LEU A 1 663 ? 18.478 2.367 -30.453 1.00 91.56 663 LEU A C 1
ATOM 5045 O O . LEU A 1 663 ? 18.349 3.558 -30.741 1.00 91.56 663 LEU A O 1
ATOM 5049 N N . GLY A 1 664 ? 19.262 1.537 -31.148 1.00 91.81 664 GLY A N 1
ATOM 5050 C CA . GLY A 1 664 ? 19.935 1.865 -32.404 1.00 91.81 664 GLY A CA 1
ATOM 5051 C C . GLY A 1 664 ? 19.020 2.570 -33.407 1.00 91.81 664 GLY A C 1
ATOM 5052 O O . GLY A 1 664 ? 19.378 3.608 -33.965 1.00 91.81 664 GLY A O 1
ATOM 5053 N N . ALA A 1 665 ? 17.813 2.034 -33.592 1.00 89.50 665 ALA A N 1
ATOM 5054 C CA . ALA A 1 665 ? 16.853 2.531 -34.568 1.00 89.50 665 ALA A CA 1
ATOM 5055 C C . ALA A 1 665 ? 16.233 3.884 -34.188 1.00 89.50 665 ALA A C 1
ATOM 5057 O O . ALA A 1 665 ? 16.031 4.731 -35.061 1.00 89.50 665 ALA A O 1
ATOM 5058 N N . ILE A 1 666 ? 15.973 4.136 -32.899 1.00 90.12 666 ILE A N 1
ATOM 5059 C CA . ILE A 1 666 ? 15.384 5.418 -32.477 1.00 90.12 666 ILE A CA 1
ATOM 5060 C C . ILE A 1 666 ? 16.368 6.584 -32.520 1.00 90.12 666 ILE A C 1
ATOM 5062 O O . ILE A 1 666 ? 15.937 7.729 -32.434 1.00 90.12 666 ILE A O 1
ATOM 5066 N N . GLY A 1 667 ? 17.666 6.333 -32.720 1.00 87.94 667 GLY A N 1
ATOM 5067 C CA . GLY A 1 667 ? 18.651 7.393 -32.946 1.00 87.94 667 GLY A CA 1
ATOM 5068 C C . GLY A 1 667 ? 18.325 8.303 -34.142 1.00 87.94 667 GLY A C 1
ATOM 5069 O O . GLY A 1 667 ? 18.843 9.413 -34.208 1.00 87.94 667 GLY A O 1
ATOM 5070 N N . ALA A 1 668 ? 17.454 7.869 -35.062 1.00 89.88 668 ALA A N 1
ATOM 5071 C CA . ALA A 1 668 ? 16.948 8.683 -36.169 1.00 89.88 668 ALA A CA 1
ATOM 5072 C C . ALA A 1 668 ? 15.879 9.718 -35.751 1.00 89.88 668 ALA A C 1
ATOM 5074 O O . ALA A 1 668 ? 15.620 10.670 -36.488 1.00 89.88 668 ALA A O 1
ATOM 5075 N N . LEU A 1 669 ? 15.263 9.571 -34.571 1.00 93.62 669 LEU A N 1
ATOM 5076 C CA . LEU A 1 669 ? 14.167 10.413 -34.076 1.00 93.62 669 LEU A CA 1
ATOM 5077 C C . LEU A 1 669 ? 14.687 11.709 -33.431 1.00 93.62 669 LEU A C 1
ATOM 5079 O O . LEU A 1 669 ? 14.425 12.007 -32.269 1.00 93.62 669 LEU A O 1
ATOM 5083 N N . THR A 1 670 ? 15.440 12.502 -34.190 1.00 93.12 670 THR A N 1
ATOM 5084 C CA . THR A 1 670 ? 16.247 13.633 -33.687 1.00 93.12 670 THR A CA 1
ATOM 5085 C C . THR A 1 670 ? 15.462 14.756 -32.996 1.00 93.12 670 THR A C 1
ATOM 5087 O O . THR A 1 670 ? 16.067 15.569 -32.300 1.00 93.12 670 THR A O 1
ATOM 5090 N N . ARG A 1 671 ? 14.132 14.803 -33.152 1.00 95.25 671 ARG A N 1
ATOM 5091 C CA . ARG A 1 671 ? 13.229 15.782 -32.517 1.00 95.25 671 ARG A CA 1
ATOM 5092 C C . ARG A 1 671 ? 12.694 15.354 -31.145 1.00 95.25 671 ARG A C 1
ATOM 5094 O O . ARG A 1 671 ? 11.888 16.083 -30.572 1.00 95.25 671 ARG A O 1
ATOM 5101 N N . LEU A 1 672 ? 13.114 14.205 -30.612 1.00 96.62 672 LEU A N 1
ATOM 5102 C CA . LEU A 1 672 ? 12.680 13.745 -29.292 1.00 96.62 672 LEU A CA 1
ATOM 5103 C C . LEU A 1 672 ? 13.125 14.702 -28.176 1.00 96.62 672 LEU A C 1
ATOM 5105 O O . LEU A 1 672 ? 14.314 14.972 -28.020 1.00 96.62 672 LEU A O 1
ATOM 5109 N N . HIS A 1 673 ? 12.153 15.152 -27.380 1.00 97.25 673 HIS A N 1
ATOM 5110 C CA . HIS A 1 673 ? 12.323 15.901 -26.132 1.00 97.25 673 HIS A CA 1
ATOM 5111 C C . HIS A 1 673 ? 12.083 15.022 -24.896 1.00 97.25 673 HIS A C 1
ATOM 5113 O O . HIS A 1 673 ? 12.711 15.251 -23.866 1.00 97.25 673 HIS A O 1
ATOM 5119 N N . GLU A 1 674 ? 11.218 14.007 -24.995 1.00 97.50 674 GLU A N 1
ATOM 5120 C CA . GLU A 1 674 ? 10.892 13.079 -23.904 1.00 97.50 674 GLU A CA 1
ATOM 5121 C C . GLU A 1 674 ? 11.045 11.623 -24.361 1.00 97.50 674 GLU A C 1
ATOM 5123 O O . GLU A 1 674 ? 10.459 11.212 -25.368 1.00 97.50 674 GLU A O 1
ATOM 5128 N N . LEU A 1 675 ? 11.811 10.839 -23.598 1.00 96.19 675 LEU A N 1
ATOM 5129 C CA . LEU A 1 675 ? 11.994 9.405 -23.811 1.00 96.19 675 LEU A CA 1
ATOM 5130 C C . LEU A 1 675 ? 11.838 8.641 -22.490 1.00 96.19 675 LEU A C 1
ATOM 5132 O O . LEU A 1 675 ? 12.615 8.825 -21.551 1.00 96.19 675 LEU A O 1
ATOM 5136 N N . CYS A 1 676 ? 10.860 7.736 -22.430 1.00 94.06 676 CYS A N 1
ATOM 5137 C CA . CYS A 1 676 ? 10.632 6.869 -21.274 1.00 94.06 676 CYS A CA 1
ATOM 5138 C C . CYS A 1 676 ? 10.994 5.414 -21.604 1.00 94.06 676 CYS A C 1
ATOM 5140 O O . CYS A 1 676 ? 10.340 4.768 -22.421 1.00 94.06 676 CYS A O 1
ATOM 5142 N N . LEU A 1 677 ? 12.026 4.896 -20.933 1.00 91.38 677 LEU A N 1
ATOM 5143 C CA . LEU A 1 677 ? 12.525 3.518 -21.025 1.00 91.38 677 LEU A CA 1
ATOM 5144 C C . LEU A 1 677 ? 12.271 2.736 -19.730 1.00 91.38 677 LEU A C 1
ATOM 5146 O O . LEU A 1 677 ? 13.001 1.797 -19.418 1.00 91.38 677 LEU A O 1
ATOM 5150 N N . TRP A 1 678 ? 11.275 3.138 -18.931 1.00 88.88 678 TRP A N 1
ATOM 5151 C CA . TRP A 1 678 ? 11.012 2.501 -17.640 1.00 88.88 678 TRP A CA 1
ATOM 5152 C C . TRP A 1 678 ? 10.876 0.981 -17.812 1.00 88.88 678 TRP A C 1
ATOM 5154 O O . TRP A 1 678 ? 10.015 0.527 -18.548 1.00 88.88 678 TRP A O 1
ATOM 5164 N N . ASN A 1 679 ? 11.670 0.187 -17.090 1.00 85.94 679 ASN A N 1
ATOM 5165 C CA . ASN A 1 679 ? 11.573 -1.275 -17.052 1.00 85.94 679 ASN A CA 1
ATOM 5166 C C . ASN A 1 679 ? 11.920 -1.958 -18.392 1.00 85.94 679 ASN A C 1
ATOM 5168 O O . ASN A 1 679 ? 11.494 -3.089 -18.633 1.00 85.94 679 ASN A O 1
ATOM 5172 N N . CYS A 1 680 ? 12.696 -1.292 -19.253 1.00 86.50 680 CYS A N 1
ATOM 5173 C CA . CYS A 1 680 ? 13.312 -1.896 -20.434 1.00 86.50 680 CYS A CA 1
ATOM 5174 C C . CYS A 1 680 ? 14.545 -2.707 -20.008 1.00 86.50 680 CYS A C 1
ATOM 5176 O O . CYS A 1 680 ? 15.673 -2.217 -20.002 1.00 86.50 680 CYS A O 1
ATOM 5178 N N . MET A 1 681 ? 14.316 -3.953 -19.590 1.00 83.44 681 MET A N 1
ATOM 5179 C CA . MET A 1 681 ? 15.329 -4.765 -18.905 1.00 83.44 681 MET A CA 1
ATOM 5180 C C . MET A 1 681 ? 16.543 -5.130 -19.766 1.00 83.44 681 MET A C 1
ATOM 5182 O O . MET A 1 681 ? 17.606 -5.376 -19.215 1.00 83.44 681 MET A O 1
ATOM 5186 N N . ARG A 1 682 ? 16.417 -5.167 -21.096 1.00 87.38 682 ARG A N 1
ATOM 5187 C CA . ARG A 1 682 ? 17.488 -5.627 -22.000 1.00 87.38 682 ARG A CA 1
ATOM 5188 C C . ARG A 1 682 ? 18.317 -4.487 -22.604 1.00 87.38 682 ARG A C 1
ATOM 5190 O O . ARG A 1 682 ? 19.140 -4.734 -23.481 1.00 87.38 682 ARG A O 1
ATOM 5197 N N . VAL A 1 683 ? 18.109 -3.258 -22.131 1.00 88.38 683 VAL A N 1
ATOM 5198 C CA . VAL A 1 683 ? 18.897 -2.077 -22.502 1.00 88.38 683 VAL A CA 1
ATOM 5199 C C . VAL A 1 683 ? 20.155 -1.995 -21.640 1.00 88.38 683 VAL A C 1
ATOM 5201 O O . VAL A 1 683 ? 20.071 -2.031 -20.409 1.00 88.38 683 VAL A O 1
ATOM 5204 N N . SER A 1 684 ? 21.307 -1.833 -22.288 1.00 90.75 684 SER A N 1
ATOM 5205 C CA . SER A 1 684 ? 22.611 -1.645 -21.653 1.00 90.75 684 SER A CA 1
ATOM 5206 C C . SER A 1 684 ? 23.173 -0.237 -21.884 1.00 90.75 684 SER A C 1
ATOM 5208 O O . SER A 1 684 ? 22.616 0.599 -22.603 1.00 90.75 684 SER A O 1
ATOM 5210 N N . GLU A 1 685 ? 24.330 0.033 -21.286 1.00 88.81 685 GLU A N 1
ATOM 5211 C CA . GLU A 1 685 ? 25.090 1.265 -21.478 1.00 88.81 685 GLU A CA 1
ATOM 5212 C C . GLU A 1 685 ? 25.509 1.479 -22.941 1.00 88.81 685 GLU A C 1
ATOM 5214 O O . GLU A 1 685 ? 25.610 2.624 -23.394 1.00 88.81 685 GLU A O 1
ATOM 5219 N N . ALA A 1 686 ? 25.707 0.396 -23.702 1.00 87.44 686 ALA A N 1
ATOM 5220 C CA . ALA A 1 686 ? 26.028 0.468 -25.124 1.00 87.44 686 ALA A CA 1
ATOM 5221 C C . ALA A 1 686 ? 24.851 1.029 -25.938 1.00 87.44 686 ALA A C 1
ATOM 5223 O O . ALA A 1 686 ? 25.052 1.928 -26.761 1.00 87.44 686 ALA A O 1
ATOM 5224 N N . GLY A 1 687 ? 23.621 0.579 -25.658 1.00 88.50 687 GLY A N 1
ATOM 5225 C CA . GLY A 1 687 ? 22.403 1.096 -26.290 1.00 88.50 687 GLY A CA 1
ATOM 5226 C C . GLY A 1 687 ? 22.161 2.571 -25.983 1.00 88.50 687 GLY A C 1
ATOM 5227 O O . GLY A 1 687 ? 21.850 3.354 -26.884 1.00 88.50 687 GLY A O 1
ATOM 5228 N N . LEU A 1 688 ? 22.401 3.000 -24.738 1.00 91.56 688 LEU A N 1
ATOM 5229 C CA . LEU A 1 688 ? 22.309 4.417 -24.359 1.00 91.56 688 LEU A CA 1
ATOM 5230 C C . LEU A 1 688 ? 23.312 5.303 -25.112 1.00 91.56 688 LEU A C 1
ATOM 5232 O O . LEU A 1 688 ? 23.048 6.486 -25.334 1.00 91.56 688 LEU A O 1
ATOM 5236 N N . GLY A 1 689 ? 24.441 4.745 -25.558 1.00 88.88 689 GLY A N 1
ATOM 5237 C CA . GLY A 1 689 ? 25.428 5.455 -26.370 1.00 88.88 689 GLY A CA 1
ATOM 5238 C C . GLY A 1 689 ? 24.863 6.030 -27.675 1.00 88.88 689 GLY A C 1
ATOM 5239 O O . GLY A 1 689 ? 25.373 7.047 -28.155 1.00 88.88 689 GLY A O 1
ATOM 5240 N N . VAL A 1 690 ? 23.800 5.428 -28.221 1.00 88.06 690 VAL A N 1
ATOM 5241 C CA . VAL A 1 690 ? 23.106 5.881 -29.440 1.00 88.06 690 VAL A CA 1
ATOM 5242 C C . VAL A 1 690 ? 22.303 7.160 -29.198 1.00 88.06 690 VAL A C 1
ATOM 5244 O O . VAL A 1 690 ? 22.167 7.980 -30.108 1.00 88.06 690 VAL A O 1
ATOM 5247 N N . LEU A 1 691 ? 21.850 7.400 -27.962 1.00 89.94 691 LEU A N 1
ATOM 5248 C CA . LEU A 1 691 ? 21.038 8.571 -27.620 1.00 89.94 691 LEU A CA 1
ATOM 5249 C C . LEU A 1 691 ? 21.774 9.898 -27.853 1.00 89.94 691 LEU A C 1
ATOM 5251 O O . LEU A 1 691 ? 21.127 10.930 -27.967 1.00 89.94 691 LEU A O 1
ATOM 5255 N N . ARG A 1 692 ? 23.105 9.895 -28.029 1.00 89.06 692 ARG A N 1
ATOM 5256 C CA . ARG A 1 692 ? 23.873 11.079 -28.471 1.00 89.06 692 ARG A CA 1
ATOM 5257 C C . ARG A 1 692 ? 23.339 11.718 -29.762 1.00 89.06 692 ARG A C 1
ATOM 5259 O O . ARG A 1 692 ? 23.613 12.886 -30.008 1.00 89.06 692 ARG A O 1
ATOM 5266 N N . ASN A 1 693 ? 22.601 10.956 -30.569 1.00 91.38 693 ASN A N 1
ATOM 5267 C CA . ASN A 1 693 ? 21.958 11.426 -31.794 1.00 91.38 693 ASN A CA 1
ATOM 5268 C C . ASN A 1 693 ? 20.628 12.169 -31.534 1.00 91.38 693 ASN A C 1
ATOM 5270 O O . ASN A 1 693 ? 20.001 12.633 -32.481 1.00 91.38 693 ASN A O 1
ATOM 5274 N N . LEU A 1 694 ? 20.201 12.303 -30.273 1.00 93.94 694 LEU A N 1
ATOM 5275 C CA . LEU A 1 694 ? 18.978 12.988 -29.840 1.00 93.94 694 LEU A CA 1
ATOM 5276 C C . LEU A 1 694 ? 19.333 14.298 -29.104 1.00 93.94 694 LEU A C 1
ATOM 5278 O O . LEU A 1 694 ? 19.266 14.366 -27.874 1.00 93.94 694 LEU A O 1
ATOM 5282 N N . PRO A 1 695 ? 19.754 15.358 -29.820 1.00 91.38 695 PRO A N 1
ATOM 5283 C CA . PRO A 1 695 ? 20.318 16.562 -29.204 1.00 91.38 695 PRO A CA 1
ATOM 5284 C C . PRO A 1 695 ? 19.297 17.406 -28.429 1.00 91.38 695 PRO A C 1
ATOM 5286 O O . PRO A 1 695 ? 19.698 18.234 -27.613 1.00 91.38 695 PRO A O 1
ATOM 5289 N N . HIS A 1 696 ? 18.000 17.212 -28.681 1.00 95.31 696 HIS A N 1
ATOM 5290 C CA . HIS A 1 696 ? 16.904 17.964 -28.064 1.00 95.31 696 HIS A CA 1
ATOM 5291 C C . HIS A 1 696 ? 16.275 17.258 -26.855 1.00 95.31 696 HIS A C 1
ATOM 5293 O O . HIS A 1 696 ? 15.303 17.764 -26.304 1.00 95.31 696 HIS A O 1
ATOM 5299 N N . LEU A 1 697 ? 16.826 16.116 -26.425 1.00 97.06 697 LEU A N 1
ATOM 5300 C CA . LEU A 1 697 ? 16.250 15.326 -25.342 1.00 97.06 697 LEU A CA 1
ATOM 5301 C C . LEU A 1 697 ? 16.377 16.059 -23.997 1.00 97.06 697 LEU A C 1
ATOM 5303 O O . LEU A 1 697 ? 17.478 16.254 -23.481 1.00 97.06 697 LEU A O 1
ATOM 5307 N N . GLU A 1 698 ? 15.237 16.459 -23.435 1.00 97.56 698 GLU A N 1
ATOM 5308 C CA . GLU A 1 698 ? 15.113 17.237 -22.198 1.00 97.56 698 GLU A CA 1
ATOM 5309 C C . GLU A 1 698 ? 14.716 16.375 -20.994 1.00 97.56 698 GLU A C 1
ATOM 5311 O O . GLU A 1 698 ? 15.058 16.725 -19.859 1.00 97.56 698 GLU A O 1
ATOM 5316 N N . ASP A 1 699 ? 14.015 15.266 -21.229 1.00 97.94 699 ASP A N 1
ATOM 5317 C CA . ASP A 1 699 ? 13.533 14.337 -20.210 1.00 97.94 699 ASP A CA 1
ATOM 5318 C C . ASP A 1 699 ? 13.827 12.886 -20.597 1.00 97.94 699 ASP A C 1
ATOM 5320 O O . ASP A 1 699 ? 13.411 12.404 -21.655 1.00 97.94 699 ASP A O 1
ATOM 5324 N N . LEU A 1 700 ? 14.554 12.194 -19.722 1.00 97.31 700 LEU A N 1
ATOM 5325 C CA . LEU A 1 700 ? 14.920 10.797 -19.884 1.00 97.31 700 LEU A CA 1
ATOM 5326 C C . LEU A 1 700 ? 14.580 10.017 -18.612 1.00 97.31 700 LEU A C 1
ATOM 5328 O O . LEU A 1 700 ? 15.164 10.249 -17.548 1.00 97.31 700 LEU A O 1
ATOM 5332 N N . SER A 1 701 ? 13.694 9.027 -18.742 1.00 95.88 701 SER A N 1
ATOM 5333 C CA . SER A 1 701 ? 13.427 8.052 -17.681 1.00 95.88 701 SER A CA 1
ATOM 5334 C C . SER A 1 701 ? 14.051 6.702 -18.010 1.00 95.88 701 SER A C 1
ATOM 5336 O O . SER A 1 701 ? 13.696 6.061 -18.994 1.00 95.88 701 SER A O 1
ATOM 5338 N N . LEU A 1 702 ? 14.960 6.257 -17.145 1.00 93.94 702 LEU A N 1
ATOM 5339 C CA . LEU A 1 702 ? 15.621 4.948 -17.154 1.00 93.94 702 LEU A CA 1
ATOM 5340 C C . LEU A 1 702 ? 15.190 4.105 -15.946 1.00 93.94 702 LEU A C 1
ATOM 5342 O O . LEU A 1 702 ? 15.888 3.180 -15.533 1.00 93.94 702 LEU A O 1
ATOM 5346 N N . ARG A 1 703 ? 14.058 4.462 -15.331 1.00 91.50 703 ARG A N 1
ATOM 5347 C CA . ARG A 1 703 ? 13.554 3.834 -14.112 1.00 91.50 703 ARG A CA 1
ATOM 5348 C C . ARG A 1 703 ? 13.533 2.311 -14.251 1.00 91.50 703 ARG A C 1
ATOM 5350 O O . ARG A 1 703 ? 13.004 1.788 -15.221 1.00 91.50 703 ARG A O 1
ATOM 5357 N N . GLY A 1 704 ? 14.016 1.582 -13.253 1.00 86.06 704 GLY A N 1
ATOM 5358 C CA . GLY A 1 704 ? 13.903 0.124 -13.189 1.00 86.06 704 GLY A CA 1
ATOM 5359 C C . GLY A 1 704 ? 14.647 -0.631 -14.294 1.00 86.06 704 GLY A C 1
ATOM 5360 O O . GLY A 1 704 ? 14.375 -1.812 -14.479 1.00 86.06 704 GLY A O 1
ATOM 5361 N N . CYS A 1 705 ? 15.562 0.004 -15.033 1.00 87.44 705 CYS A N 1
ATOM 5362 C CA . CYS A 1 705 ? 16.444 -0.688 -15.972 1.00 87.44 705 CYS A CA 1
ATOM 5363 C C . CYS A 1 705 ? 17.534 -1.442 -15.192 1.00 87.44 705 CYS A C 1
ATOM 5365 O O . CYS A 1 705 ? 18.597 -0.902 -14.890 1.00 87.44 705 CYS A O 1
ATOM 5367 N N . GLN A 1 706 ? 17.253 -2.697 -14.834 1.00 79.75 706 GLN A N 1
ATOM 5368 C CA . GLN A 1 706 ? 18.037 -3.483 -13.867 1.00 79.75 706 GLN A CA 1
ATOM 5369 C C . GLN A 1 706 ? 19.486 -3.782 -14.281 1.00 79.75 706 GLN A C 1
ATOM 5371 O O . GLN A 1 706 ? 20.308 -4.102 -13.421 1.00 79.75 706 GLN A O 1
ATOM 5376 N N . HIS A 1 707 ? 19.807 -3.700 -15.573 1.00 83.81 707 HIS A N 1
ATOM 5377 C CA . HIS A 1 707 ? 21.147 -3.979 -16.087 1.00 83.81 707 HIS A CA 1
ATOM 5378 C C . HIS A 1 707 ? 22.067 -2.755 -16.109 1.00 83.81 707 HIS A C 1
ATOM 5380 O O . HIS A 1 707 ? 23.278 -2.943 -16.176 1.00 83.81 707 HIS A O 1
ATOM 5386 N N . LEU A 1 708 ? 21.524 -1.538 -15.990 1.00 88.62 708 LEU A N 1
ATOM 5387 C CA . LEU A 1 708 ? 22.323 -0.317 -16.043 1.00 88.62 708 LEU A CA 1
ATOM 5388 C C . LEU A 1 708 ? 23.165 -0.135 -14.782 1.00 88.62 708 LEU A C 1
ATOM 5390 O O . LEU A 1 708 ? 22.661 -0.166 -13.657 1.00 88.62 708 LEU A O 1
ATOM 5394 N N . THR A 1 709 ? 24.446 0.127 -14.998 1.00 90.75 709 THR A N 1
ATOM 5395 C CA . THR A 1 709 ? 25.409 0.528 -13.977 1.00 90.75 709 THR A CA 1
ATOM 5396 C C . THR A 1 709 ? 25.823 1.986 -14.169 1.00 90.75 709 THR A C 1
ATOM 5398 O O . THR A 1 709 ? 25.402 2.672 -15.103 1.00 90.75 709 THR A O 1
ATOM 5401 N N . ASP A 1 710 ? 26.712 2.451 -13.303 1.00 87.88 710 ASP A N 1
ATOM 5402 C CA . ASP A 1 710 ? 27.397 3.738 -13.388 1.00 87.88 710 ASP A CA 1
ATOM 5403 C C . ASP A 1 710 ? 28.020 4.051 -14.756 1.00 87.88 710 ASP A C 1
ATOM 5405 O O . ASP A 1 710 ? 28.084 5.219 -15.147 1.00 87.88 710 ASP A O 1
ATOM 5409 N N . ALA A 1 711 ? 28.395 3.023 -15.525 1.00 89.44 711 ALA A N 1
ATOM 5410 C CA . ALA A 1 711 ? 28.916 3.172 -16.882 1.00 89.44 711 ALA A CA 1
ATOM 5411 C C . ALA A 1 711 ? 27.910 3.816 -17.863 1.00 89.44 711 ALA A C 1
ATOM 5413 O O . ALA A 1 711 ? 28.297 4.251 -18.949 1.00 89.44 711 ALA A O 1
ATOM 5414 N N . ALA A 1 712 ? 26.631 3.944 -17.487 1.00 91.00 712 ALA A N 1
ATOM 5415 C CA . ALA A 1 712 ? 25.639 4.698 -18.247 1.00 91.00 712 ALA A CA 1
ATOM 5416 C C . ALA A 1 712 ? 25.872 6.219 -18.182 1.00 91.00 712 ALA A C 1
ATOM 5418 O O . ALA A 1 712 ? 25.501 6.944 -19.110 1.00 91.00 712 ALA A O 1
ATOM 5419 N N . ALA A 1 713 ? 26.486 6.731 -17.107 1.00 91.62 713 ALA A N 1
ATOM 5420 C CA . ALA A 1 713 ? 26.610 8.169 -16.871 1.00 91.62 713 ALA A CA 1
ATOM 5421 C C . ALA A 1 713 ? 27.383 8.911 -17.986 1.00 91.62 713 ALA A C 1
ATOM 5423 O O . ALA A 1 713 ? 26.884 9.938 -18.451 1.00 91.62 713 ALA A O 1
ATOM 5424 N N . PRO A 1 714 ? 28.524 8.413 -18.512 1.00 90.81 714 PRO A N 1
ATOM 5425 C CA . PRO A 1 714 ? 29.200 9.036 -19.654 1.00 90.81 714 PRO A CA 1
ATOM 5426 C C . PRO A 1 714 ? 28.361 9.095 -20.939 1.00 90.81 714 PRO A C 1
ATOM 5428 O O . PRO A 1 714 ? 28.500 10.042 -21.717 1.00 90.81 714 PRO A O 1
ATOM 5431 N N . ALA A 1 715 ? 27.492 8.108 -21.184 1.00 91.19 715 ALA A N 1
ATOM 5432 C CA . ALA A 1 715 ? 26.598 8.121 -22.340 1.00 91.19 715 ALA A CA 1
ATOM 5433 C C . ALA A 1 715 ? 25.526 9.211 -22.186 1.00 91.19 715 ALA A C 1
ATOM 5435 O O . ALA A 1 715 ? 25.350 10.034 -23.086 1.00 91.19 715 ALA A O 1
ATOM 5436 N N . VAL A 1 716 ? 24.888 9.278 -21.013 1.00 93.62 716 VAL A N 1
ATOM 5437 C CA . VAL A 1 716 ? 23.863 10.283 -20.686 1.00 93.62 716 VAL A CA 1
ATOM 5438 C C . VAL A 1 716 ? 24.447 11.701 -20.653 1.00 93.62 716 VAL A C 1
ATOM 5440 O O . VAL A 1 716 ? 23.806 12.639 -21.117 1.00 93.62 716 VAL A O 1
ATOM 5443 N N . ALA A 1 717 ? 25.695 11.873 -20.208 1.00 92.94 717 ALA A N 1
ATOM 5444 C CA . ALA A 1 717 ? 26.396 13.161 -20.161 1.00 92.94 717 ALA A CA 1
ATOM 5445 C C . ALA A 1 717 ? 26.527 13.869 -21.528 1.00 92.94 717 ALA A C 1
ATOM 5447 O O . ALA A 1 717 ? 26.806 15.070 -21.589 1.00 92.94 717 ALA A O 1
ATOM 5448 N N . ARG A 1 718 ? 26.330 13.147 -22.640 1.00 91.31 718 ARG A N 1
ATOM 5449 C CA . ARG A 1 718 ? 26.333 13.714 -23.999 1.00 91.31 718 ARG A CA 1
ATOM 5450 C C . ARG A 1 718 ? 25.031 14.443 -24.351 1.00 91.31 718 ARG A C 1
ATOM 5452 O O . ARG A 1 718 ? 25.038 15.251 -25.277 1.00 91.31 718 ARG A O 1
ATOM 5459 N N . LEU A 1 719 ? 23.948 14.212 -23.610 1.00 93.88 719 LEU A N 1
ATOM 5460 C CA . LEU A 1 719 ? 22.619 14.786 -23.840 1.00 93.88 719 LEU A CA 1
ATOM 5461 C C . LEU A 1 719 ? 22.521 16.206 -23.264 1.00 93.88 719 LEU A C 1
ATOM 5463 O O . LEU A 1 719 ? 21.901 16.435 -22.234 1.00 93.88 719 LEU A O 1
ATOM 5467 N N . ARG A 1 720 ? 23.167 17.187 -23.903 1.00 92.75 720 ARG A N 1
ATOM 5468 C CA . ARG A 1 720 ? 23.354 18.539 -23.330 1.00 92.75 720 ARG A CA 1
ATOM 5469 C C . ARG A 1 720 ? 22.061 19.317 -23.045 1.00 92.75 720 ARG A C 1
ATOM 5471 O O . ARG A 1 720 ? 22.100 20.234 -22.229 1.00 92.75 720 ARG A O 1
ATOM 5478 N N . ALA A 1 721 ? 20.949 18.963 -23.690 1.00 95.38 721 ALA A N 1
ATOM 5479 C CA . ALA A 1 721 ? 19.637 19.562 -23.444 1.00 95.38 721 ALA A CA 1
ATOM 5480 C C . ALA A 1 721 ? 18.921 18.994 -22.204 1.00 95.38 721 ALA A C 1
ATOM 5482 O O . ALA A 1 721 ? 17.906 19.550 -21.790 1.00 95.38 721 ALA A O 1
ATOM 5483 N N . LEU A 1 722 ? 19.443 17.924 -21.590 1.00 97.38 722 LEU A N 1
ATOM 5484 C CA . LEU A 1 722 ? 18.745 17.197 -20.537 1.00 97.38 722 LEU A CA 1
ATOM 5485 C C . LEU A 1 722 ? 18.508 18.074 -19.301 1.00 97.38 722 LEU A C 1
ATOM 5487 O O . LEU A 1 722 ? 19.436 18.625 -18.704 1.00 97.38 722 LEU A O 1
ATOM 5491 N N . THR A 1 723 ? 17.242 18.170 -18.901 1.00 97.75 723 THR A N 1
ATOM 5492 C CA . THR A 1 723 ? 16.787 18.918 -17.723 1.00 97.75 723 THR A CA 1
ATOM 5493 C C . THR A 1 723 ? 16.271 18.005 -16.617 1.00 97.75 723 THR A C 1
ATOM 5495 O O . THR A 1 723 ? 16.367 18.378 -15.445 1.00 97.75 723 THR A O 1
ATOM 5498 N N . ARG A 1 724 ? 15.774 16.811 -16.961 1.00 98.25 724 ARG A N 1
ATOM 5499 C CA . ARG A 1 724 ? 15.285 15.806 -16.014 1.00 98.25 724 ARG A CA 1
ATOM 5500 C C . ARG A 1 724 ? 15.871 14.436 -16.327 1.00 98.25 724 ARG A C 1
ATOM 5502 O O . ARG A 1 724 ? 15.853 13.995 -17.473 1.00 98.25 724 ARG A O 1
ATOM 5509 N N . LEU A 1 725 ? 16.380 13.777 -15.290 1.00 97.25 725 LEU A N 1
ATOM 5510 C CA . LEU A 1 725 ? 16.888 12.413 -15.360 1.00 97.25 725 LEU A CA 1
ATOM 5511 C C . LEU A 1 725 ? 16.285 11.574 -14.231 1.00 97.25 725 LEU A C 1
ATOM 5513 O O . LEU A 1 725 ? 16.487 11.857 -13.046 1.00 97.25 725 LEU A O 1
ATOM 5517 N N . ASP A 1 726 ? 15.565 10.521 -14.603 1.00 96.12 726 ASP A N 1
ATOM 5518 C CA . ASP A 1 726 ? 14.940 9.591 -13.666 1.00 96.12 726 ASP A CA 1
ATOM 5519 C C . ASP A 1 726 ? 15.615 8.215 -13.716 1.00 96.12 726 ASP A C 1
ATOM 5521 O O . ASP A 1 726 ? 15.439 7.455 -14.663 1.00 96.12 726 ASP A O 1
ATOM 5525 N N . LEU A 1 727 ? 16.372 7.897 -12.667 1.00 93.88 727 LEU A N 1
ATOM 5526 C CA . LEU A 1 727 ? 17.111 6.647 -12.465 1.00 93.88 727 LEU A CA 1
ATOM 5527 C C . LEU A 1 727 ? 16.477 5.783 -11.364 1.00 93.88 727 LEU A C 1
ATOM 5529 O O . LEU A 1 727 ? 17.141 4.921 -10.795 1.00 93.88 727 LEU A O 1
ATOM 5533 N N . ARG A 1 728 ? 15.208 6.017 -11.007 1.00 92.31 728 ARG A N 1
ATOM 5534 C CA . ARG A 1 728 ? 14.545 5.299 -9.907 1.00 92.31 728 ARG A CA 1
ATOM 5535 C C . ARG A 1 728 ? 14.683 3.785 -10.017 1.00 92.31 728 ARG A C 1
ATOM 5537 O O . ARG A 1 728 ? 14.416 3.221 -11.071 1.00 92.31 728 ARG A O 1
ATOM 5544 N N . CYS A 1 729 ? 14.967 3.120 -8.902 1.00 88.62 729 CYS A N 1
ATOM 5545 C CA . CYS A 1 729 ? 15.077 1.662 -8.814 1.00 88.62 729 CYS A CA 1
ATOM 5546 C C . CYS A 1 729 ? 16.101 1.059 -9.801 1.00 88.62 729 CYS A C 1
ATOM 5548 O O . CYS A 1 729 ? 15.939 -0.083 -10.227 1.00 88.62 729 CYS A O 1
ATOM 5550 N N . CYS A 1 730 ? 17.145 1.804 -10.179 1.00 89.19 730 CYS A N 1
ATOM 5551 C CA . CYS A 1 730 ? 18.309 1.252 -10.872 1.00 89.19 730 CYS A CA 1
ATOM 5552 C C . CYS A 1 730 ? 19.242 0.603 -9.843 1.00 89.19 730 CYS A C 1
ATOM 5554 O O . CYS A 1 730 ? 20.164 1.213 -9.310 1.00 89.19 730 CYS A O 1
ATOM 5556 N N . GLU A 1 731 ? 18.964 -0.656 -9.528 1.00 84.31 731 GLU A N 1
ATOM 5557 C CA . GLU A 1 731 ? 19.532 -1.396 -8.394 1.00 84.31 731 GLU A CA 1
ATOM 5558 C C . GLU A 1 731 ? 21.057 -1.612 -8.435 1.00 84.31 731 GLU A C 1
ATOM 5560 O O . GLU A 1 731 ? 21.685 -1.892 -7.410 1.00 84.31 731 GLU A O 1
ATOM 5565 N N . ARG A 1 732 ? 21.676 -1.505 -9.618 1.00 87.69 732 ARG A N 1
ATOM 5566 C CA . ARG A 1 732 ? 23.127 -1.674 -9.808 1.00 87.69 732 ARG A CA 1
ATOM 5567 C C . ARG A 1 732 ? 23.913 -0.360 -9.791 1.00 87.69 732 ARG A C 1
ATOM 5569 O O . ARG A 1 732 ? 25.137 -0.417 -9.834 1.00 87.69 732 ARG A O 1
ATOM 5576 N N . PHE A 1 733 ? 23.238 0.783 -9.706 1.00 87.94 733 PHE A N 1
ATOM 5577 C CA . PHE A 1 733 ? 23.861 2.105 -9.703 1.00 87.94 733 PHE A CA 1
ATOM 5578 C C . PHE A 1 733 ? 24.485 2.412 -8.331 1.00 87.94 733 PHE A C 1
ATOM 5580 O O . PHE A 1 733 ? 23.774 2.421 -7.324 1.00 87.94 733 PHE A O 1
ATOM 5587 N N . THR A 1 734 ? 25.795 2.656 -8.286 1.00 86.81 734 THR A N 1
ATOM 5588 C CA . THR A 1 734 ? 26.550 3.048 -7.077 1.00 86.81 734 THR A CA 1
ATOM 5589 C C . THR A 1 734 ? 26.728 4.564 -6.986 1.00 86.81 734 THR A C 1
ATOM 5591 O O . THR A 1 734 ? 26.838 5.123 -5.896 1.00 86.81 734 THR A O 1
ATOM 5594 N N . GLY A 1 735 ? 26.671 5.255 -8.125 1.00 83.06 735 GLY A N 1
ATOM 5595 C CA . GLY A 1 735 ? 26.751 6.707 -8.234 1.00 83.06 735 GLY A CA 1
ATOM 5596 C C . GLY A 1 735 ? 28.170 7.276 -8.360 1.00 83.06 735 GLY A C 1
ATOM 5597 O O . GLY A 1 735 ? 28.311 8.473 -8.614 1.00 83.06 735 GLY A O 1
ATOM 5598 N N . ASP A 1 736 ? 29.213 6.458 -8.230 1.00 82.62 736 ASP A N 1
ATOM 5599 C CA . ASP A 1 736 ? 30.631 6.822 -8.344 1.00 82.62 736 ASP A CA 1
ATOM 5600 C C . ASP A 1 736 ? 30.961 7.571 -9.650 1.00 82.62 736 ASP A C 1
ATOM 5602 O O . ASP A 1 736 ? 31.765 8.510 -9.665 1.00 82.62 736 ASP A O 1
ATOM 5606 N N . GLN A 1 737 ? 30.313 7.210 -10.763 1.00 88.25 737 GLN A N 1
ATOM 5607 C CA . GLN A 1 737 ? 30.517 7.872 -12.058 1.00 88.25 737 GLN A CA 1
ATOM 5608 C C . GLN A 1 737 ? 29.523 9.006 -12.350 1.00 88.25 737 GLN A C 1
ATOM 5610 O O . GLN A 1 737 ? 29.632 9.646 -13.399 1.00 88.25 737 GLN A O 1
ATOM 5615 N N . LEU A 1 738 ? 28.605 9.353 -11.433 1.00 87.25 738 LEU A N 1
ATOM 5616 C CA . LEU A 1 738 ? 27.654 10.462 -11.642 1.00 87.25 738 LEU A CA 1
ATOM 5617 C C . LEU A 1 738 ? 28.340 11.814 -11.845 1.00 87.25 738 LEU A C 1
ATOM 5619 O O . LEU A 1 738 ? 27.770 12.689 -12.493 1.00 87.25 738 LEU A O 1
ATOM 5623 N N . ARG A 1 739 ? 29.595 11.969 -11.404 1.00 89.12 739 ARG A N 1
ATOM 5624 C CA . ARG A 1 739 ? 30.408 13.157 -11.712 1.00 89.12 739 ARG A CA 1
ATOM 5625 C C . ARG A 1 739 ? 30.528 13.429 -13.216 1.00 89.12 739 ARG A C 1
ATOM 5627 O O . ARG A 1 739 ? 30.707 14.581 -13.611 1.00 89.12 739 ARG A O 1
ATOM 5634 N N . ALA A 1 740 ? 30.420 12.398 -14.061 1.00 90.50 740 ALA A N 1
ATOM 5635 C CA . ALA A 1 740 ? 30.417 12.541 -15.516 1.00 90.50 740 ALA A CA 1
ATOM 5636 C C . ALA A 1 740 ? 29.231 13.391 -16.010 1.00 90.50 740 ALA A C 1
ATOM 5638 O O . ALA A 1 740 ? 29.353 14.093 -17.013 1.00 90.50 740 ALA A O 1
ATOM 5639 N N . LEU A 1 741 ? 28.116 13.410 -15.269 1.00 92.00 741 LEU A N 1
ATOM 5640 C CA . LEU A 1 741 ? 26.943 14.232 -15.572 1.00 92.00 741 LEU A CA 1
ATOM 5641 C C . LEU A 1 741 ? 27.170 15.732 -15.326 1.00 92.00 741 LEU A C 1
ATOM 5643 O O . LEU A 1 741 ? 26.310 16.525 -15.688 1.00 92.00 741 LEU A O 1
ATOM 5647 N N . SER A 1 742 ? 28.319 16.159 -14.783 1.00 89.19 742 SER A N 1
ATOM 5648 C CA . SER A 1 742 ? 28.677 17.589 -14.650 1.00 89.19 742 SER A CA 1
ATOM 5649 C C . SER A 1 742 ? 28.680 18.342 -15.986 1.00 89.19 742 SER A C 1
ATOM 5651 O O . SER A 1 742 ? 28.485 19.555 -16.028 1.00 89.19 742 SER A O 1
ATOM 5653 N N . ALA A 1 743 ? 28.821 17.611 -17.094 1.00 89.06 743 ALA A N 1
ATOM 5654 C CA . ALA A 1 743 ? 28.636 18.101 -18.453 1.00 89.06 743 ALA A CA 1
ATOM 5655 C C . ALA A 1 743 ? 27.210 18.626 -18.743 1.00 89.06 743 ALA A C 1
ATOM 5657 O O . ALA A 1 743 ? 27.027 19.415 -19.677 1.00 89.06 743 ALA A O 1
ATOM 5658 N N . LEU A 1 744 ? 26.207 18.195 -17.971 1.00 92.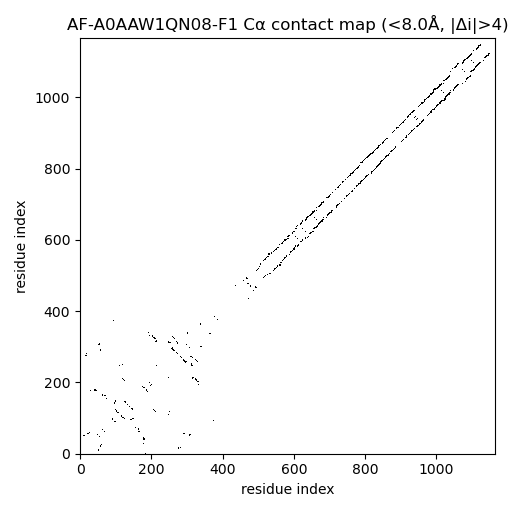94 744 LEU A N 1
ATOM 5659 C CA . LEU A 1 744 ? 24.796 18.547 -18.116 1.00 92.94 744 LEU A CA 1
ATOM 5660 C C . LEU A 1 744 ? 24.469 19.815 -17.319 1.00 92.94 744 LEU A C 1
ATOM 5662 O O . LEU A 1 744 ? 23.797 19.789 -16.291 1.00 92.94 744 LEU A O 1
ATOM 5666 N N . THR A 1 745 ? 24.932 20.962 -17.811 1.00 91.50 745 THR A N 1
ATOM 5667 C CA . THR A 1 745 ? 24.749 22.268 -17.148 1.00 91.50 745 THR A CA 1
ATOM 5668 C C . THR A 1 745 ? 23.287 22.729 -17.066 1.00 91.50 745 THR A C 1
ATOM 5670 O O . THR A 1 745 ? 22.972 23.660 -16.322 1.00 91.50 745 THR A O 1
ATOM 5673 N N . GLY A 1 746 ? 22.390 22.087 -17.821 1.00 93.44 746 GLY A N 1
ATOM 5674 C CA . GLY A 1 746 ? 20.944 22.306 -17.798 1.00 93.44 746 GLY A CA 1
ATOM 5675 C C . GLY A 1 746 ? 20.159 21.383 -16.862 1.00 93.44 746 GLY A C 1
ATOM 5676 O O . GLY A 1 746 ? 18.956 21.603 -16.713 1.00 93.44 746 GLY A O 1
ATOM 5677 N N . LEU A 1 747 ? 20.796 20.389 -16.227 1.00 97.06 747 LEU A N 1
ATOM 5678 C CA . LEU A 1 747 ? 20.108 19.373 -15.426 1.00 97.06 747 LEU A CA 1
ATOM 5679 C C . LEU A 1 747 ? 19.516 19.985 -14.149 1.00 97.06 747 LEU A C 1
ATOM 5681 O O . LEU A 1 747 ? 20.237 20.477 -13.283 1.00 97.06 747 LEU A O 1
ATOM 5685 N N . ARG A 1 748 ? 18.187 19.951 -14.029 1.00 97.62 748 ARG A N 1
ATOM 5686 C CA . ARG A 1 748 ? 17.421 20.555 -12.927 1.00 97.62 748 ARG A CA 1
ATOM 5687 C C . ARG A 1 748 ? 16.877 19.532 -11.947 1.00 97.62 748 ARG A C 1
ATOM 5689 O O . ARG A 1 748 ? 16.728 19.876 -10.774 1.00 97.62 748 ARG A O 1
ATOM 5696 N N . GLU A 1 749 ? 16.553 18.333 -12.414 1.00 98.12 749 GLU A N 1
ATOM 5697 C CA . GLU A 1 749 ? 15.942 17.288 -11.594 1.00 98.12 749 GLU A CA 1
ATOM 5698 C C . GLU A 1 749 ? 16.682 15.966 -11.781 1.00 98.12 749 GLU A C 1
ATOM 5700 O O . GLU A 1 749 ? 16.844 15.487 -12.904 1.00 98.12 749 GLU A O 1
ATOM 5705 N N . LEU A 1 750 ? 17.106 15.376 -10.664 1.00 97.38 750 LEU A N 1
ATOM 5706 C CA . LEU A 1 750 ? 17.709 14.049 -10.620 1.00 97.38 750 LEU A CA 1
ATOM 5707 C C . LEU A 1 750 ? 16.948 13.181 -9.618 1.00 97.38 750 LEU A C 1
ATOM 5709 O O . LEU A 1 750 ? 16.828 13.528 -8.438 1.00 97.38 750 LEU A O 1
ATOM 5713 N N . ASN A 1 751 ? 16.438 12.043 -10.084 1.00 96.81 751 ASN A N 1
ATOM 5714 C CA . ASN A 1 751 ? 15.710 11.100 -9.245 1.00 96.81 751 ASN A CA 1
ATOM 5715 C C . ASN A 1 751 ? 16.459 9.771 -9.127 1.00 96.81 751 ASN A C 1
ATOM 5717 O O . ASN A 1 751 ? 16.557 9.022 -10.091 1.00 96.81 751 ASN A O 1
ATOM 5721 N N . LEU A 1 752 ? 16.953 9.477 -7.927 1.00 94.88 752 LEU A N 1
ATOM 5722 C CA . LEU A 1 752 ? 17.694 8.265 -7.570 1.00 94.88 752 LEU A CA 1
ATOM 5723 C C . LEU A 1 752 ? 16.918 7.405 -6.564 1.00 94.88 752 LEU A C 1
ATOM 5725 O O . LEU A 1 752 ? 17.497 6.557 -5.888 1.00 94.88 752 LEU A O 1
ATOM 5729 N N . LYS A 1 753 ? 15.603 7.620 -6.420 1.00 93.69 753 LYS A N 1
ATOM 5730 C CA . LYS A 1 753 ? 14.816 6.886 -5.427 1.00 93.69 753 LYS A CA 1
ATOM 5731 C C . LYS A 1 753 ? 14.952 5.369 -5.615 1.00 93.69 753 LYS A C 1
ATOM 5733 O O . LYS A 1 753 ? 14.706 4.854 -6.703 1.00 93.69 753 LYS A O 1
ATOM 5738 N N . GLY A 1 754 ? 15.247 4.656 -4.533 1.00 88.31 754 GLY A N 1
ATOM 5739 C CA . GLY A 1 754 ? 15.387 3.200 -4.523 1.00 88.31 754 GLY A CA 1
ATOM 5740 C C . GLY A 1 754 ? 16.680 2.681 -5.161 1.00 88.31 754 GLY A C 1
ATOM 5741 O O . GLY A 1 754 ? 16.797 1.475 -5.361 1.00 88.31 754 GLY A O 1
ATOM 5742 N N . CYS A 1 755 ? 17.650 3.545 -5.477 1.00 90.81 755 CYS A N 1
ATOM 5743 C CA . CYS A 1 755 ? 19.003 3.134 -5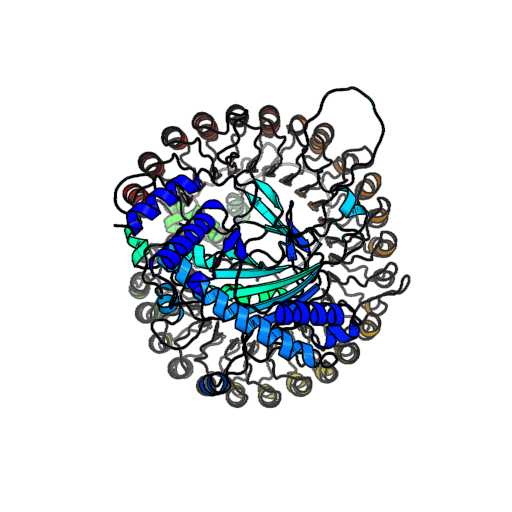.858 1.00 90.81 755 CYS A CA 1
ATOM 5744 C C . CYS A 1 755 ? 19.814 2.816 -4.594 1.00 90.81 755 CYS A C 1
ATOM 5746 O O . CYS A 1 755 ? 20.646 3.598 -4.143 1.00 90.81 755 CYS A O 1
ATOM 5748 N N . TYR A 1 756 ? 19.534 1.668 -3.980 1.00 87.88 756 TYR A N 1
ATOM 5749 C CA . TYR A 1 756 ? 20.020 1.324 -2.639 1.00 87.88 756 TYR A CA 1
ATOM 5750 C C . TYR A 1 756 ? 21.546 1.148 -2.518 1.00 87.88 756 TYR A C 1
ATOM 5752 O O . TYR A 1 756 ? 22.050 1.127 -1.397 1.00 87.88 756 TYR A O 1
ATOM 5760 N N . LYS A 1 757 ? 22.277 1.020 -3.636 1.00 89.88 757 LYS A N 1
ATOM 5761 C CA . LYS A 1 757 ? 23.751 0.966 -3.671 1.00 89.88 757 LYS A CA 1
ATOM 5762 C C . LYS A 1 757 ? 24.420 2.343 -3.747 1.00 89.88 757 LYS A C 1
ATOM 5764 O O . LYS A 1 757 ? 25.645 2.414 -3.732 1.00 89.88 757 LYS A O 1
ATOM 5769 N N . VAL A 1 758 ? 23.645 3.426 -3.853 1.00 91.38 758 VAL A N 1
ATOM 5770 C CA . VAL A 1 758 ? 24.197 4.783 -3.809 1.00 91.38 758 VAL A CA 1
ATOM 5771 C C . VAL A 1 758 ? 24.654 5.088 -2.386 1.00 91.38 758 VAL A C 1
ATOM 5773 O O . VAL A 1 758 ? 23.832 5.192 -1.473 1.00 91.38 758 VAL A O 1
ATOM 5776 N N . ALA A 1 759 ? 25.967 5.236 -2.224 1.00 91.56 759 ALA A N 1
ATOM 5777 C CA . ALA A 1 759 ? 26.642 5.557 -0.969 1.00 91.56 759 ALA A CA 1
ATOM 5778 C C . ALA A 1 759 ? 27.270 6.966 -1.012 1.00 91.56 759 ALA A C 1
ATOM 5780 O O . ALA A 1 759 ? 27.109 7.713 -1.980 1.00 91.56 759 ALA A O 1
ATOM 5781 N N . ASP A 1 760 ? 28.016 7.331 0.032 1.00 92.38 760 ASP A N 1
ATOM 5782 C CA . ASP A 1 760 ? 28.642 8.654 0.174 1.00 92.38 760 ASP A CA 1
ATOM 5783 C C . ASP A 1 760 ? 29.582 9.018 -0.991 1.00 92.38 760 ASP A C 1
ATOM 5785 O O . ASP A 1 760 ? 29.598 10.166 -1.437 1.00 92.38 760 ASP A O 1
ATOM 5789 N N . ALA A 1 761 ? 30.318 8.039 -1.531 1.00 88.69 761 ALA A N 1
ATOM 5790 C CA . ALA A 1 761 ? 31.180 8.230 -2.701 1.00 88.69 761 ALA A CA 1
ATOM 5791 C C . ALA A 1 761 ? 30.379 8.658 -3.943 1.00 88.69 761 ALA A C 1
ATOM 5793 O O . ALA A 1 761 ? 30.748 9.617 -4.624 1.00 88.69 761 ALA A O 1
ATOM 5794 N N . GLY A 1 762 ? 29.224 8.032 -4.183 1.00 88.75 762 GLY A N 1
ATOM 5795 C CA . GLY A 1 762 ? 28.326 8.430 -5.264 1.00 88.75 762 GLY A CA 1
ATOM 5796 C C . GLY A 1 762 ? 27.718 9.818 -5.053 1.00 88.75 762 GLY A C 1
ATOM 5797 O O . GLY A 1 762 ? 27.533 10.580 -6.006 1.00 88.75 762 GLY A O 1
ATOM 5798 N N . LEU A 1 763 ? 27.480 10.210 -3.798 1.00 92.25 763 LEU A N 1
ATOM 5799 C CA . LEU A 1 763 ? 26.981 11.543 -3.468 1.00 92.25 763 LEU A CA 1
ATOM 5800 C C . LEU A 1 763 ? 28.005 12.650 -3.774 1.00 92.25 763 LEU A C 1
ATOM 5802 O O . LEU A 1 763 ? 27.609 13.736 -4.200 1.00 92.25 763 LEU A O 1
ATOM 5806 N N . ALA A 1 764 ? 29.310 12.365 -3.670 1.00 89.81 764 ALA A N 1
ATOM 5807 C CA . ALA A 1 764 ? 30.370 13.262 -4.144 1.00 89.81 764 ALA A CA 1
ATOM 5808 C C . ALA A 1 764 ? 30.246 13.564 -5.649 1.00 89.81 764 ALA A C 1
ATOM 5810 O O . ALA A 1 764 ? 30.453 14.701 -6.078 1.00 89.81 764 ALA A O 1
ATOM 5811 N N . GLY A 1 765 ? 29.830 12.574 -6.447 1.00 87.50 765 GLY A N 1
ATOM 5812 C CA . GLY A 1 765 ? 29.527 12.752 -7.867 1.00 87.50 765 GLY A CA 1
ATOM 5813 C C . GLY A 1 765 ? 28.279 13.599 -8.133 1.00 87.50 765 GLY A C 1
ATOM 5814 O O . GLY A 1 765 ? 28.240 14.338 -9.114 1.00 87.50 765 GLY A O 1
ATOM 5815 N N . VAL A 1 766 ? 27.279 13.554 -7.250 1.00 91.38 766 VAL A N 1
ATOM 5816 C CA . VAL A 1 766 ? 26.091 14.426 -7.327 1.00 91.38 766 VAL A CA 1
ATOM 5817 C C . VAL A 1 766 ? 26.421 15.866 -6.919 1.00 91.38 766 VAL A C 1
ATOM 5819 O O . VAL A 1 766 ? 25.881 16.806 -7.499 1.00 91.38 766 VAL A O 1
ATOM 5822 N N . GLY A 1 767 ? 27.340 16.058 -5.969 1.00 90.25 767 GLY A N 1
ATOM 5823 C CA . GLY A 1 767 ? 27.737 17.371 -5.447 1.00 90.25 767 GLY A CA 1
ATOM 5824 C C . GLY A 1 767 ? 28.260 18.362 -6.494 1.00 90.25 767 GLY A C 1
ATOM 5825 O O . GLY A 1 767 ? 28.139 19.573 -6.317 1.00 90.25 767 GLY A O 1
ATOM 5826 N N . VAL A 1 768 ? 28.783 17.871 -7.624 1.00 90.94 768 VAL A N 1
ATOM 5827 C CA . VAL A 1 768 ? 29.263 18.719 -8.731 1.00 90.94 768 VAL A CA 1
ATOM 5828 C C . VAL A 1 768 ? 28.149 19.186 -9.683 1.00 90.94 768 VAL A C 1
ATOM 5830 O O . VAL A 1 768 ? 28.392 20.022 -10.554 1.00 90.94 768 VAL A O 1
ATOM 5833 N N . LEU A 1 769 ? 26.916 18.691 -9.528 1.00 92.94 769 LEU A N 1
ATOM 5834 C CA . LEU A 1 769 ? 25.768 18.992 -10.394 1.00 92.94 769 LEU A CA 1
ATOM 5835 C C . LEU A 1 769 ? 25.048 20.281 -9.956 1.00 92.94 769 LEU A C 1
ATOM 5837 O O . LEU A 1 769 ? 23.869 20.289 -9.606 1.00 92.94 769 LEU A O 1
ATOM 5841 N N . THR A 1 770 ? 25.760 21.405 -9.984 1.00 92.06 770 THR A N 1
ATOM 5842 C CA . THR A 1 770 ? 25.328 22.691 -9.391 1.00 92.06 770 THR A CA 1
ATOM 5843 C C . THR A 1 770 ? 24.075 23.326 -10.015 1.00 92.06 770 THR A C 1
ATOM 5845 O O . THR A 1 770 ? 23.504 24.263 -9.450 1.00 92.06 770 THR A O 1
ATOM 5848 N N . ALA A 1 771 ? 23.617 22.827 -11.167 1.00 94.00 771 ALA A N 1
ATOM 5849 C CA . ALA A 1 771 ? 22.383 23.264 -11.817 1.00 94.00 771 ALA A CA 1
ATOM 5850 C C . ALA A 1 771 ? 21.105 22.690 -11.174 1.00 94.00 771 ALA A C 1
ATOM 5852 O O . ALA A 1 771 ? 20.019 23.228 -11.424 1.00 94.00 771 ALA A O 1
ATOM 5853 N N . LEU A 1 772 ? 21.230 21.651 -10.336 1.00 97.31 772 LEU A N 1
ATOM 5854 C CA . LEU A 1 772 ? 20.098 20.952 -9.737 1.00 97.31 772 LEU A CA 1
ATOM 5855 C C . LEU A 1 772 ? 19.223 21.879 -8.886 1.00 97.31 772 LEU A C 1
ATOM 5857 O O . LEU A 1 772 ? 19.690 22.664 -8.060 1.00 97.31 772 LEU A O 1
ATOM 5861 N N . THR A 1 773 ? 17.916 21.736 -9.081 1.00 97.88 773 THR A N 1
ATOM 5862 C CA . THR A 1 773 ? 16.860 22.398 -8.307 1.00 97.88 773 THR A CA 1
ATOM 5863 C C . THR A 1 773 ? 16.003 21.407 -7.526 1.00 97.88 773 THR A C 1
ATOM 5865 O O . THR A 1 773 ? 15.422 21.800 -6.517 1.00 97.88 773 THR A O 1
ATOM 5868 N N . ALA A 1 774 ? 15.968 20.136 -7.935 1.00 98.38 774 ALA A N 1
ATOM 5869 C CA . ALA A 1 774 ? 15.325 19.056 -7.200 1.00 98.38 774 ALA A CA 1
ATOM 5870 C C . ALA A 1 774 ? 16.193 17.791 -7.210 1.00 98.38 774 ALA A C 1
ATOM 5872 O O . ALA A 1 774 ? 16.719 17.396 -8.255 1.00 98.38 774 ALA A O 1
ATOM 5873 N N . LEU A 1 775 ? 16.319 17.148 -6.051 1.00 97.94 775 LEU A N 1
ATOM 5874 C CA . LEU A 1 775 ? 17.070 15.908 -5.875 1.00 97.94 775 LEU A CA 1
ATOM 5875 C C . LEU A 1 775 ? 16.272 14.932 -5.006 1.00 97.94 775 LEU A C 1
ATOM 5877 O O . LEU A 1 775 ? 15.911 15.242 -3.870 1.00 97.94 775 LEU A O 1
ATOM 5881 N N . CYS A 1 776 ? 16.016 13.733 -5.529 1.00 97.44 776 CYS A N 1
ATOM 5882 C CA . CYS A 1 776 ? 15.334 12.673 -4.790 1.00 97.44 776 CYS A CA 1
ATOM 5883 C C . CYS A 1 776 ? 16.276 11.495 -4.530 1.00 97.44 776 CYS A C 1
ATOM 5885 O O . CYS A 1 776 ? 16.710 10.829 -5.464 1.00 97.44 776 CYS A O 1
ATOM 5887 N N . LEU A 1 777 ? 16.540 11.232 -3.253 1.00 95.50 777 LEU A N 1
ATOM 5888 C CA . LEU A 1 777 ? 17.386 10.157 -2.725 1.00 95.50 777 LEU A CA 1
ATOM 5889 C C . LEU A 1 777 ? 16.582 9.210 -1.816 1.00 95.50 777 LEU A C 1
ATOM 5891 O O . LEU A 1 777 ? 17.147 8.508 -0.986 1.00 95.50 777 LEU A O 1
ATOM 5895 N N . HIS A 1 778 ? 15.249 9.211 -1.932 1.00 92.81 778 HIS A N 1
ATOM 5896 C CA . HIS A 1 778 ? 14.366 8.370 -1.116 1.00 92.81 778 HIS A CA 1
ATOM 5897 C C . HIS A 1 778 ? 14.801 6.898 -1.187 1.00 92.81 778 HIS A C 1
ATOM 5899 O O . HIS A 1 778 ? 14.957 6.364 -2.281 1.00 92.81 778 HIS A O 1
ATOM 5905 N N . GLU A 1 779 ? 14.926 6.227 -0.041 1.00 90.62 779 GLU A N 1
ATOM 5906 C CA . GLU A 1 779 ? 15.404 4.835 0.076 1.00 90.62 779 GLU A CA 1
ATOM 5907 C C . GLU A 1 779 ? 16.843 4.579 -0.433 1.00 90.62 779 GLU A C 1
ATOM 5909 O O . GLU A 1 779 ? 17.208 3.434 -0.697 1.00 90.62 779 GLU A O 1
ATOM 5914 N N . CYS A 1 780 ? 17.703 5.598 -0.513 1.00 90.88 780 CYS A N 1
ATOM 5915 C CA . CYS A 1 780 ? 19.147 5.398 -0.684 1.00 90.88 780 CYS A CA 1
ATOM 5916 C C . CYS A 1 780 ? 19.793 5.070 0.673 1.00 90.88 780 CYS A C 1
ATOM 5918 O O . CYS A 1 780 ? 20.340 5.935 1.356 1.00 90.88 780 CYS A O 1
ATOM 5920 N N . TRP A 1 781 ? 19.669 3.812 1.107 1.00 88.25 781 TRP A N 1
ATOM 5921 C CA . TRP A 1 781 ? 19.973 3.407 2.485 1.00 88.25 781 TRP A CA 1
ATOM 5922 C C . TRP A 1 781 ? 21.441 3.514 2.885 1.00 88.25 781 TRP A C 1
ATOM 5924 O O . TRP A 1 781 ? 21.699 3.557 4.079 1.00 88.25 781 TRP A O 1
ATOM 5934 N N . GLN A 1 782 ? 22.383 3.550 1.940 1.00 90.88 782 GLN A N 1
ATOM 5935 C CA . GLN A 1 782 ? 23.821 3.593 2.231 1.00 90.88 782 GLN A CA 1
ATOM 5936 C C . GLN A 1 782 ? 24.372 5.009 2.455 1.00 90.88 782 GLN A C 1
ATOM 5938 O O . GLN A 1 782 ? 25.522 5.139 2.865 1.00 90.88 782 GLN A O 1
ATOM 5943 N N . ILE A 1 783 ? 23.572 6.055 2.224 1.00 91.94 783 ILE A N 1
ATOM 5944 C CA . ILE A 1 783 ? 23.979 7.447 2.452 1.00 91.94 783 ILE A CA 1
ATOM 5945 C C . ILE A 1 783 ? 24.033 7.738 3.953 1.00 91.94 783 ILE A C 1
ATOM 5947 O O . ILE A 1 783 ? 23.079 7.455 4.684 1.00 91.94 783 ILE A O 1
ATOM 5951 N N . THR A 1 784 ? 25.127 8.354 4.396 1.00 92.44 784 THR A N 1
ATOM 5952 C CA . THR A 1 784 ? 25.343 8.766 5.785 1.00 92.44 784 THR A CA 1
ATOM 5953 C C . THR A 1 784 ? 25.239 10.283 5.960 1.00 92.44 784 THR A C 1
ATOM 5955 O O . THR A 1 784 ? 25.208 11.052 4.996 1.00 92.44 784 THR A O 1
ATOM 5958 N N . ALA A 1 785 ? 25.217 10.741 7.216 1.00 90.69 785 ALA A N 1
ATOM 5959 C CA . ALA A 1 785 ? 25.282 12.167 7.540 1.00 90.69 785 ALA A CA 1
ATOM 5960 C C . ALA A 1 785 ? 26.569 12.837 7.016 1.00 90.69 785 ALA A C 1
ATOM 5962 O O . ALA A 1 785 ? 26.522 13.989 6.583 1.00 90.69 785 ALA A O 1
ATOM 5963 N N . GLN A 1 786 ? 27.695 12.110 7.004 1.00 90.06 786 GLN A N 1
ATOM 5964 C CA . GLN A 1 786 ? 28.973 12.603 6.488 1.00 90.06 786 GLN A CA 1
ATOM 5965 C C . GLN A 1 786 ? 28.927 12.776 4.968 1.00 90.06 786 GLN A C 1
ATOM 5967 O O . GLN A 1 786 ? 29.386 13.795 4.453 1.00 90.06 786 GLN A O 1
ATOM 5972 N N . GLY A 1 787 ? 28.314 11.829 4.250 1.00 90.88 787 GLY A N 1
ATOM 5973 C CA . GLY A 1 787 ? 28.141 11.918 2.801 1.00 90.88 787 GLY A CA 1
ATOM 5974 C C . GLY A 1 787 ? 27.417 13.184 2.360 1.00 90.88 787 GLY A C 1
ATOM 5975 O O . GLY A 1 787 ? 27.788 13.780 1.348 1.00 90.88 787 GLY A O 1
ATOM 5976 N N . LEU A 1 788 ? 26.427 13.654 3.133 1.00 93.75 788 LEU A N 1
ATOM 5977 C CA . LEU A 1 788 ? 25.661 14.863 2.802 1.00 93.75 788 LEU A CA 1
ATOM 5978 C C . LEU A 1 788 ? 26.532 16.117 2.641 1.00 93.75 788 LEU A C 1
ATOM 5980 O O . LEU A 1 788 ? 26.099 17.049 1.964 1.00 93.75 788 LEU A O 1
ATOM 5984 N N . LEU A 1 789 ? 27.749 16.161 3.205 1.00 92.50 789 LEU A N 1
ATOM 5985 C CA . LEU A 1 789 ? 28.701 17.260 2.986 1.00 92.50 789 LEU A CA 1
ATOM 5986 C C . LEU A 1 789 ? 28.961 17.523 1.498 1.00 92.50 789 LEU A C 1
ATOM 5988 O O . LEU A 1 789 ? 29.123 18.679 1.102 1.00 92.50 789 LEU A O 1
ATOM 5992 N N . ALA A 1 790 ? 28.922 16.476 0.670 1.00 92.62 790 ALA A N 1
ATOM 5993 C CA . ALA A 1 790 ? 29.054 16.587 -0.777 1.00 92.62 790 ALA A CA 1
ATOM 5994 C C . ALA A 1 790 ? 27.983 17.483 -1.421 1.00 92.62 790 ALA A C 1
ATOM 5996 O O . ALA A 1 790 ? 28.233 18.091 -2.458 1.00 92.62 790 ALA A O 1
ATOM 5997 N N . LEU A 1 791 ? 26.797 17.596 -0.817 1.00 94.19 791 LEU A N 1
ATOM 5998 C CA . LEU A 1 791 ? 25.687 18.378 -1.366 1.00 94.19 791 LEU A CA 1
ATOM 5999 C C . LEU A 1 791 ? 25.793 19.877 -1.066 1.00 94.19 791 LEU A C 1
ATOM 6001 O O . LEU A 1 791 ? 25.070 20.658 -1.676 1.00 94.19 791 LEU A O 1
ATOM 6005 N N . SER A 1 792 ? 26.693 20.297 -0.172 1.00 91.06 792 SER A N 1
ATOM 6006 C CA . SER A 1 792 ? 26.791 21.684 0.311 1.00 91.06 792 SER A CA 1
ATOM 6007 C C . SER A 1 792 ? 26.947 22.738 -0.799 1.00 91.06 792 SER A C 1
ATOM 6009 O O . SER A 1 792 ? 26.486 23.868 -0.642 1.00 91.06 792 SER A O 1
ATOM 6011 N N . GLY A 1 793 ? 27.540 22.366 -1.941 1.00 88.06 793 GLY A N 1
ATOM 6012 C CA . GLY A 1 793 ? 27.725 23.233 -3.110 1.00 88.06 793 GLY A CA 1
ATOM 6013 C C . GLY A 1 793 ? 26.483 23.432 -3.994 1.00 88.06 793 GLY A C 1
ATOM 6014 O O . GLY A 1 793 ? 26.504 24.272 -4.898 1.00 88.06 793 GLY A O 1
ATOM 6015 N N . LEU A 1 794 ? 25.384 22.704 -3.757 1.00 94.00 794 LEU A N 1
ATOM 6016 C CA . LEU A 1 794 ? 24.166 22.747 -4.578 1.00 94.00 794 LEU A CA 1
ATOM 6017 C C . LEU A 1 794 ? 23.270 23.953 -4.236 1.00 94.00 794 LEU A C 1
ATOM 6019 O O . LEU A 1 794 ? 22.105 23.823 -3.868 1.00 94.00 794 LEU A O 1
ATOM 6023 N N . SER A 1 795 ? 23.806 25.160 -4.406 1.00 90.75 795 SER A N 1
ATOM 6024 C CA . SER A 1 795 ? 23.172 26.435 -4.021 1.00 90.75 795 SER A CA 1
ATOM 6025 C C . SER A 1 795 ? 21.829 26.750 -4.703 1.00 90.75 795 SER A C 1
ATOM 6027 O O . SER A 1 795 ? 21.113 27.651 -4.268 1.00 90.75 795 SER A O 1
ATOM 6029 N N . ARG A 1 796 ? 21.464 26.033 -5.774 1.00 95.31 796 ARG A N 1
ATOM 6030 C CA . ARG A 1 796 ? 20.185 26.187 -6.493 1.00 95.31 796 ARG A CA 1
ATOM 6031 C C . ARG A 1 796 ? 19.103 25.205 -6.044 1.00 95.31 796 ARG A C 1
ATOM 6033 O O . ARG A 1 796 ? 17.967 25.334 -6.510 1.00 95.31 796 ARG A O 1
ATOM 6040 N N . LEU A 1 797 ? 19.435 24.261 -5.162 1.00 97.62 797 LEU A N 1
ATOM 6041 C CA . LEU A 1 797 ? 18.545 23.186 -4.740 1.00 97.62 797 LEU A CA 1
ATOM 6042 C C . LEU A 1 797 ? 17.363 23.742 -3.934 1.00 97.62 797 LEU A C 1
ATOM 6044 O O . LEU A 1 797 ? 17.547 24.472 -2.964 1.00 97.62 797 LEU A O 1
ATOM 6048 N N . ARG A 1 798 ? 16.142 23.413 -4.363 1.00 97.75 798 ARG A N 1
ATOM 6049 C CA . ARG A 1 798 ? 14.871 23.882 -3.783 1.00 97.75 798 ARG A CA 1
ATOM 6050 C C . ARG A 1 798 ? 14.057 22.765 -3.153 1.00 97.75 798 ARG A C 1
ATOM 6052 O O . ARG A 1 798 ? 13.296 23.044 -2.227 1.00 97.75 798 ARG A O 1
ATOM 6059 N N . ASP A 1 799 ? 14.213 21.545 -3.652 1.00 97.94 799 ASP A N 1
ATOM 6060 C CA . ASP A 1 799 ? 13.549 20.344 -3.155 1.00 97.94 799 ASP A CA 1
ATOM 6061 C C . ASP A 1 799 ? 14.590 19.240 -2.942 1.00 97.94 799 ASP A C 1
ATOM 6063 O O . ASP A 1 799 ? 15.306 18.856 -3.873 1.00 97.94 799 ASP A O 1
ATOM 6067 N N . LEU A 1 800 ? 14.695 18.764 -1.704 1.00 98.19 800 LEU A N 1
ATOM 6068 C CA . LEU A 1 800 ? 15.546 17.642 -1.335 1.00 98.19 800 LEU A CA 1
ATOM 6069 C C . LEU A 1 800 ? 14.720 16.594 -0.596 1.00 98.19 800 LEU A C 1
ATOM 6071 O O . LEU A 1 800 ? 14.182 16.842 0.487 1.00 98.19 800 LEU A O 1
ATOM 6075 N N . ASN A 1 801 ? 14.673 15.389 -1.157 1.00 97.56 801 ASN A N 1
ATOM 6076 C CA . ASN A 1 801 ? 13.984 14.262 -0.549 1.00 97.56 801 ASN A CA 1
ATOM 6077 C C . ASN A 1 801 ? 14.972 13.172 -0.120 1.00 97.56 801 ASN A C 1
ATOM 6079 O O . ASN A 1 801 ? 15.525 12.469 -0.963 1.00 97.56 801 ASN A O 1
ATOM 6083 N N . LEU A 1 802 ? 15.138 13.022 1.194 1.00 96.38 802 LEU A N 1
ATOM 6084 C CA . LEU A 1 802 ? 15.983 12.043 1.885 1.00 96.38 802 LEU A CA 1
ATOM 6085 C C . LEU A 1 802 ? 15.141 11.008 2.654 1.00 96.38 802 LEU A C 1
ATOM 6087 O O . LEU A 1 802 ? 15.615 10.389 3.604 1.00 96.38 802 LEU A O 1
ATOM 6091 N N . GLN A 1 803 ? 13.869 10.835 2.287 1.00 95.31 803 GLN A N 1
ATOM 6092 C CA . GLN A 1 803 ? 12.964 9.941 2.999 1.00 95.31 803 GLN A CA 1
ATOM 6093 C C . GLN A 1 803 ? 13.520 8.510 3.072 1.00 95.31 803 GLN A C 1
ATOM 6095 O O . GLN A 1 803 ? 13.935 7.924 2.074 1.00 95.31 803 GLN A O 1
ATOM 6100 N N . ALA A 1 804 ? 13.452 7.923 4.265 1.00 91.56 804 ALA A N 1
ATOM 6101 C CA . ALA A 1 804 ? 13.895 6.569 4.574 1.00 91.56 804 ALA A CA 1
ATOM 6102 C C . ALA A 1 804 ? 15.381 6.292 4.262 1.00 91.56 804 ALA A C 1
ATOM 6104 O O . ALA A 1 804 ? 15.755 5.135 4.062 1.00 91.56 804 ALA A O 1
ATOM 6105 N N . CYS A 1 805 ? 16.242 7.314 4.270 1.00 92.12 805 CYS A N 1
ATOM 6106 C CA . CYS A 1 805 ? 17.698 7.153 4.275 1.00 92.12 805 CYS A CA 1
ATOM 6107 C C . CYS A 1 805 ? 18.190 6.803 5.691 1.00 92.12 805 CYS A C 1
ATOM 6109 O O . CYS A 1 805 ? 18.680 7.651 6.434 1.00 92.12 805 CYS A O 1
ATOM 6111 N N . ARG A 1 806 ? 18.010 5.540 6.090 1.00 86.75 806 ARG A N 1
ATOM 6112 C CA . ARG A 1 806 ? 18.185 5.078 7.482 1.00 86.75 806 ARG A CA 1
ATOM 6113 C C . ARG A 1 806 ? 19.613 5.185 8.033 1.00 86.75 806 ARG A C 1
ATOM 6115 O O . ARG A 1 806 ? 19.766 5.316 9.242 1.00 86.75 806 ARG A O 1
ATOM 6122 N N . ASN A 1 807 ? 20.643 5.175 7.181 1.00 89.44 807 ASN A N 1
ATOM 6123 C CA . ASN A 1 807 ? 22.034 5.338 7.628 1.00 89.44 807 ASN A CA 1
ATOM 6124 C C . ASN A 1 807 ? 22.444 6.803 7.846 1.00 89.44 807 ASN A C 1
ATOM 6126 O O . ASN A 1 807 ? 23.574 7.059 8.270 1.00 89.44 807 ASN A O 1
ATOM 6130 N N . ILE A 1 808 ? 21.540 7.768 7.640 1.00 90.31 808 ILE A N 1
ATOM 6131 C CA . ILE A 1 808 ? 21.722 9.135 8.133 1.00 90.31 808 ILE A CA 1
ATOM 6132 C C . ILE A 1 808 ? 21.504 9.111 9.650 1.00 90.31 808 ILE A C 1
ATOM 6134 O O . ILE A 1 808 ? 20.427 9.404 10.171 1.00 90.31 808 ILE A O 1
ATOM 6138 N N . VAL A 1 809 ? 22.552 8.692 10.351 1.00 83.88 809 VAL A N 1
ATOM 6139 C CA . VAL A 1 809 ? 22.627 8.633 11.806 1.00 83.88 809 VAL A CA 1
ATOM 6140 C C . VAL A 1 809 ? 23.512 9.775 12.276 1.00 83.88 809 VAL A C 1
ATOM 6142 O O . VAL A 1 809 ? 24.606 9.971 11.749 1.00 83.88 809 VAL A O 1
ATOM 6145 N N . THR A 1 810 ? 23.050 10.511 13.280 1.00 81.00 810 THR A N 1
ATOM 6146 C CA . THR A 1 810 ? 23.854 11.525 13.959 1.00 81.00 810 THR A CA 1
ATOM 6147 C C . THR A 1 810 ? 24.106 11.091 15.397 1.00 81.00 810 THR A C 1
ATOM 6149 O O . THR A 1 810 ? 23.215 10.562 16.068 1.00 81.00 810 THR A O 1
ATOM 6152 N N . ALA A 1 811 ? 25.333 11.291 15.884 1.00 75.62 811 ALA A N 1
ATOM 6153 C CA . ALA A 1 811 ? 25.572 11.248 17.321 1.00 75.62 811 ALA A CA 1
ATOM 6154 C C . ALA A 1 811 ? 24.862 12.446 17.990 1.00 75.62 811 ALA A C 1
ATOM 6156 O O . ALA A 1 811 ? 24.653 13.468 17.329 1.00 75.62 811 ALA A O 1
ATOM 6157 N N . PRO A 1 812 ? 24.493 12.360 19.281 1.00 70.69 812 PRO A N 1
ATOM 6158 C CA . PRO A 1 812 ? 23.963 13.512 20.008 1.00 70.69 812 PRO A CA 1
ATOM 6159 C C . PRO A 1 812 ? 24.898 14.726 19.877 1.00 70.69 812 PRO A C 1
ATOM 6161 O O . PRO A 1 812 ? 26.102 14.600 20.096 1.00 70.69 812 PRO A O 1
ATOM 6164 N N . GLY A 1 813 ? 24.357 15.884 19.489 1.00 67.38 813 GLY A N 1
ATOM 6165 C CA . GLY A 1 813 ? 25.133 17.113 19.275 1.00 67.38 813 GLY A CA 1
ATOM 6166 C C . GLY A 1 813 ? 25.873 17.203 17.933 1.00 67.38 813 GLY A C 1
ATOM 6167 O O . GLY A 1 813 ? 26.564 18.191 17.693 1.00 67.38 813 GLY A O 1
ATOM 6168 N N . GLN A 1 814 ? 25.737 16.214 17.041 1.00 77.38 814 GLN A N 1
ATOM 6169 C CA . GLN A 1 814 ? 26.214 16.311 15.660 1.00 77.38 814 GLN A CA 1
ATOM 6170 C C . GLN A 1 814 ? 25.072 16.675 14.709 1.00 77.38 814 GLN A C 1
ATOM 6172 O O . GLN A 1 814 ? 24.026 16.027 14.684 1.00 77.38 814 GLN A O 1
ATOM 6177 N N . GLY A 1 815 ? 25.302 17.709 13.901 1.00 83.62 815 GLY A N 1
ATOM 6178 C CA . GLY A 1 815 ? 24.370 18.178 12.883 1.00 83.62 815 GLY A CA 1
ATOM 6179 C C . GLY A 1 815 ? 24.451 17.419 11.559 1.00 83.62 815 GLY A C 1
ATOM 6180 O O . GLY A 1 815 ? 25.292 16.546 11.360 1.00 83.62 815 GLY A O 1
ATOM 6181 N N . LEU A 1 816 ? 23.611 17.829 10.610 1.00 90.19 816 LEU A N 1
ATOM 6182 C CA . LEU A 1 816 ? 23.743 17.538 9.178 1.00 90.19 816 LEU A CA 1
ATOM 6183 C C . LEU A 1 816 ? 24.443 18.708 8.444 1.00 90.19 816 LEU A C 1
ATOM 6185 O O . LEU A 1 816 ? 23.780 19.452 7.716 1.00 90.19 816 LEU A O 1
ATOM 6189 N N . PRO A 1 817 ? 25.763 18.937 8.627 1.00 84.44 817 PRO A N 1
ATOM 6190 C CA . PRO A 1 817 ? 26.454 20.144 8.151 1.00 84.44 817 PRO A CA 1
ATOM 6191 C C . PRO A 1 817 ? 26.339 20.357 6.636 1.00 84.44 817 PRO A C 1
ATOM 6193 O O . PRO A 1 817 ? 26.296 21.496 6.177 1.00 84.44 817 PRO A O 1
ATOM 6196 N N . GLY A 1 818 ? 26.204 19.276 5.861 1.00 86.38 818 GLY A N 1
ATOM 6197 C CA . GLY A 1 818 ? 25.994 19.340 4.414 1.00 86.38 818 GLY A CA 1
ATOM 6198 C C . GLY A 1 818 ? 24.723 20.075 3.979 1.00 86.38 818 GLY A C 1
ATOM 6199 O O . GLY A 1 818 ? 24.647 20.530 2.841 1.00 86.38 818 GLY A O 1
ATOM 6200 N N . LEU A 1 819 ? 23.745 20.241 4.878 1.00 92.81 819 LEU A N 1
ATOM 6201 C CA . LEU A 1 819 ? 22.497 20.949 4.590 1.00 92.81 819 LEU A CA 1
ATOM 6202 C C . LEU A 1 819 ? 22.589 22.467 4.808 1.00 92.81 819 LEU A C 1
ATOM 6204 O O . LEU A 1 819 ? 21.815 23.194 4.191 1.00 92.81 819 LEU A O 1
ATOM 6208 N N . ALA A 1 820 ? 23.538 22.968 5.611 1.00 90.44 820 ALA A N 1
ATOM 6209 C CA . ALA A 1 820 ? 23.626 24.398 5.950 1.00 90.44 820 ALA A CA 1
ATOM 6210 C C . ALA A 1 820 ? 23.828 25.311 4.731 1.00 90.44 820 ALA A C 1
ATOM 6212 O O . ALA A 1 820 ? 23.316 26.429 4.697 1.00 90.44 820 ALA A O 1
ATOM 6213 N N . GLY A 1 821 ? 24.555 24.832 3.716 1.00 87.12 821 GLY A N 1
ATOM 6214 C CA . GLY A 1 821 ? 24.831 25.583 2.486 1.00 87.12 821 GLY A CA 1
ATOM 6215 C C . GLY A 1 821 ? 23.639 25.696 1.527 1.00 87.12 821 GLY A C 1
ATOM 6216 O O . GLY A 1 821 ? 23.654 26.526 0.615 1.00 87.12 821 GLY A O 1
ATOM 6217 N N . LEU A 1 822 ? 22.575 24.912 1.732 1.00 94.56 822 LEU A N 1
ATOM 6218 C CA . LEU A 1 822 ? 21.439 24.790 0.812 1.00 94.56 822 LEU A CA 1
ATOM 6219 C C . LEU A 1 822 ? 20.401 25.910 0.996 1.00 94.56 822 LEU A C 1
ATOM 6221 O O . LEU A 1 822 ? 19.203 25.669 1.074 1.00 94.56 822 LEU A O 1
ATOM 6225 N N . THR A 1 823 ? 20.835 27.167 1.053 1.00 92.62 823 THR A N 1
ATOM 6226 C CA . THR A 1 823 ? 19.988 28.328 1.411 1.00 92.62 823 THR A CA 1
ATOM 6227 C C . THR A 1 823 ? 18.807 28.604 0.463 1.00 92.62 823 THR A C 1
ATOM 6229 O O . THR A 1 823 ? 17.892 29.355 0.808 1.00 92.62 823 THR A O 1
ATOM 6232 N N . ALA A 1 824 ? 18.787 28.001 -0.731 1.00 95.44 824 ALA A N 1
ATOM 6233 C CA . ALA A 1 824 ? 17.660 28.065 -1.663 1.00 95.44 824 ALA A CA 1
ATOM 6234 C C . ALA A 1 824 ? 16.546 27.039 -1.379 1.00 95.44 824 ALA A C 1
ATOM 6236 O O . ALA A 1 824 ? 15.512 27.087 -2.055 1.00 95.44 824 ALA A O 1
ATOM 6237 N N . LEU A 1 825 ? 16.740 26.139 -0.407 1.00 97.25 825 LEU A N 1
ATOM 6238 C CA . LEU A 1 825 ? 15.821 25.049 -0.102 1.00 97.25 825 LEU A CA 1
ATOM 6239 C C . LEU A 1 825 ? 14.460 25.588 0.345 1.00 97.25 825 LEU A C 1
ATOM 6241 O O . LEU A 1 825 ? 14.357 26.417 1.246 1.00 97.25 825 LEU A O 1
ATOM 6245 N N . THR A 1 826 ? 13.408 25.095 -0.300 1.00 97.12 826 THR A N 1
ATOM 6246 C CA . THR A 1 826 ? 12.006 25.412 0.013 1.00 97.12 826 THR A CA 1
ATOM 6247 C C . THR A 1 826 ? 11.256 24.203 0.562 1.00 97.12 826 THR A C 1
ATOM 6249 O O . THR A 1 826 ? 10.310 24.376 1.328 1.00 97.12 826 THR A O 1
ATOM 6252 N N . ALA A 1 827 ? 11.701 22.989 0.231 1.00 97.19 827 ALA A N 1
ATOM 6253 C CA . ALA A 1 827 ? 11.139 21.741 0.720 1.00 97.19 827 ALA A CA 1
ATOM 6254 C C . ALA A 1 827 ? 12.251 20.755 1.105 1.00 97.19 827 ALA A C 1
ATOM 6256 O O . ALA A 1 827 ? 13.188 20.533 0.337 1.00 97.19 827 ALA A O 1
ATOM 6257 N N . LEU A 1 828 ? 12.121 20.160 2.292 1.00 97.75 828 LEU A N 1
ATOM 6258 C CA . LEU A 1 828 ? 13.013 19.123 2.802 1.00 97.75 828 LEU A CA 1
ATOM 6259 C C . LEU A 1 828 ? 12.191 17.970 3.380 1.00 97.75 828 LEU A C 1
ATOM 6261 O O . LEU A 1 828 ? 11.357 18.167 4.266 1.00 97.75 828 LEU A O 1
ATOM 6265 N N . ASN A 1 829 ? 12.439 16.755 2.901 1.00 97.00 829 ASN A N 1
ATOM 6266 C CA . ASN A 1 829 ? 11.801 15.548 3.418 1.00 97.00 829 ASN A CA 1
ATOM 6267 C C . ASN A 1 829 ? 12.843 14.626 4.061 1.00 97.00 829 ASN A C 1
ATOM 6269 O O . ASN A 1 829 ? 13.677 14.054 3.365 1.00 97.00 829 ASN A O 1
ATOM 6273 N N . LEU A 1 830 ? 12.763 14.474 5.382 1.00 96.00 830 LEU A N 1
ATOM 6274 C CA . LEU A 1 830 ? 13.592 13.601 6.219 1.00 96.00 830 LEU A CA 1
ATOM 6275 C C . LEU A 1 830 ? 12.755 12.478 6.860 1.00 96.00 830 LEU A C 1
ATOM 6277 O O . LEU A 1 830 ? 13.167 11.861 7.842 1.00 96.00 830 LEU A O 1
ATOM 6281 N N . ARG A 1 831 ? 11.556 12.205 6.328 1.00 94.56 831 ARG A N 1
ATOM 6282 C CA . ARG A 1 831 ? 10.638 11.205 6.878 1.00 94.56 831 ARG A CA 1
ATOM 6283 C C . ARG A 1 831 ? 11.318 9.843 7.002 1.00 94.56 831 ARG A C 1
ATOM 6285 O O . ARG A 1 831 ? 11.824 9.305 6.025 1.00 94.56 831 ARG A O 1
ATOM 6292 N N . GLY A 1 832 ? 11.239 9.225 8.174 1.00 91.00 832 GLY A N 1
ATOM 6293 C CA . GLY A 1 832 ? 11.761 7.881 8.420 1.00 91.00 832 GLY A CA 1
ATOM 6294 C C . GLY A 1 832 ? 13.287 7.793 8.497 1.00 91.00 832 GLY A C 1
ATOM 6295 O O . GLY A 1 832 ? 13.809 6.685 8.393 1.00 91.00 832 GLY A O 1
ATOM 6296 N N . CYS A 1 833 ? 13.985 8.918 8.677 1.00 91.75 833 CYS A N 1
ATOM 6297 C CA . CYS A 1 833 ? 15.386 8.951 9.100 1.00 91.75 833 CYS A CA 1
ATOM 6298 C C . CYS A 1 833 ? 15.447 8.800 10.631 1.00 91.75 833 CYS A C 1
ATOM 6300 O O . CYS A 1 833 ? 15.617 9.759 11.380 1.00 91.75 833 CYS A O 1
ATOM 6302 N N . ASP A 1 834 ? 15.231 7.580 11.115 1.00 85.56 834 ASP A N 1
ATOM 6303 C CA . ASP A 1 834 ? 15.148 7.233 12.540 1.00 85.56 834 ASP A CA 1
ATOM 6304 C C . ASP A 1 834 ? 16.475 7.380 13.307 1.00 85.56 834 ASP A C 1
ATOM 6306 O O . ASP A 1 834 ? 16.474 7.442 14.538 1.00 85.56 834 ASP A O 1
ATOM 6310 N N . GLY A 1 835 ? 17.593 7.491 12.588 1.00 85.75 835 GLY A N 1
ATOM 6311 C CA . GLY A 1 835 ? 18.920 7.786 13.120 1.00 85.75 835 GLY A CA 1
ATOM 6312 C C . GLY A 1 835 ? 19.148 9.223 13.607 1.00 85.75 835 GLY A C 1
ATOM 6313 O O . GLY A 1 835 ? 20.146 9.442 14.291 1.00 85.75 835 GLY A O 1
ATOM 6314 N N . LEU A 1 836 ? 18.262 10.177 13.292 1.00 90.50 836 LEU A N 1
ATOM 6315 C CA . LEU A 1 836 ? 18.434 11.596 13.636 1.00 90.50 836 LEU A CA 1
ATOM 6316 C C . LEU A 1 836 ? 18.196 11.859 15.132 1.00 90.50 836 LEU A C 1
ATOM 6318 O O . LEU A 1 836 ? 17.064 11.755 15.607 1.00 90.50 836 LEU A O 1
ATOM 6322 N N . ALA A 1 837 ? 19.259 12.214 15.857 1.00 88.81 837 ALA A N 1
ATOM 6323 C CA . ALA A 1 837 ? 19.228 12.600 17.270 1.00 88.81 837 ALA A CA 1
ATOM 6324 C C . ALA A 1 837 ? 19.190 14.132 17.463 1.00 88.81 837 ALA A C 1
ATOM 6326 O O . ALA A 1 837 ? 19.283 14.897 16.501 1.00 88.81 837 ALA A O 1
ATOM 6327 N N . ASP A 1 838 ? 19.074 14.592 18.710 1.00 89.00 838 ASP A N 1
ATOM 6328 C CA . ASP A 1 838 ? 19.138 16.023 19.037 1.00 89.00 838 ASP A CA 1
ATOM 6329 C C . ASP A 1 838 ? 20.470 16.648 18.576 1.00 89.00 838 ASP A C 1
ATOM 6331 O O . ASP A 1 838 ? 21.536 16.038 18.694 1.00 89.00 838 ASP A O 1
ATOM 6335 N N . GLY A 1 839 ? 20.396 17.859 18.015 1.00 87.00 839 GLY A N 1
ATOM 6336 C CA . GLY A 1 839 ? 21.506 18.540 17.333 1.00 87.00 839 GLY A CA 1
ATOM 6337 C C . GLY A 1 839 ? 21.575 18.278 15.821 1.00 87.00 839 GLY A C 1
ATOM 6338 O O . GLY A 1 839 ? 22.141 19.081 15.082 1.00 87.00 839 GLY A O 1
ATOM 6339 N N . ALA A 1 840 ? 20.921 17.221 15.310 1.00 91.00 840 ALA A N 1
ATOM 6340 C CA . ALA A 1 840 ? 20.917 16.901 13.875 1.00 91.00 840 ALA A CA 1
ATOM 6341 C C . ALA A 1 840 ? 20.423 18.060 12.995 1.00 91.00 840 ALA A C 1
ATOM 6343 O O . ALA A 1 840 ? 20.895 18.248 11.871 1.00 91.00 840 ALA A O 1
ATOM 6344 N N . LEU A 1 841 ? 19.454 18.821 13.509 1.00 93.50 841 LEU A N 1
ATOM 6345 C CA . LEU A 1 841 ? 18.764 19.879 12.779 1.00 93.50 841 LEU A CA 1
ATOM 6346 C C . LEU A 1 841 ? 19.417 21.261 12.936 1.00 93.50 841 LEU A C 1
ATOM 6348 O O . LEU A 1 841 ? 18.977 22.185 12.257 1.00 93.50 841 LEU A O 1
ATOM 6352 N N . ASP A 1 842 ? 20.465 21.425 13.755 1.00 92.31 842 ASP A N 1
ATOM 6353 C CA . ASP A 1 842 ? 21.131 22.726 13.971 1.00 92.31 842 ASP A CA 1
ATOM 6354 C C . ASP A 1 842 ? 21.560 23.396 12.651 1.00 92.31 842 ASP A C 1
ATOM 6356 O O . ASP A 1 842 ? 21.304 24.594 12.468 1.00 92.31 842 ASP A O 1
ATOM 6360 N N . PRO A 1 843 ? 22.097 22.647 11.662 1.00 92.75 843 PRO A N 1
ATOM 6361 C CA . PRO A 1 843 ? 22.462 23.194 10.355 1.00 92.75 843 PRO A CA 1
ATOM 6362 C C . PRO A 1 843 ? 21.283 23.668 9.495 1.00 92.75 843 PRO A C 1
ATOM 6364 O O . PRO A 1 843 ? 21.518 24.255 8.444 1.00 92.75 843 PRO A O 1
ATOM 6367 N N . LEU A 1 844 ? 20.027 23.432 9.896 1.00 93.75 844 LEU A N 1
ATOM 6368 C CA . LEU A 1 844 ? 18.853 23.942 9.179 1.00 93.75 844 LEU A CA 1
ATOM 6369 C C . LEU A 1 844 ? 18.536 25.402 9.519 1.00 93.75 844 LEU A C 1
ATOM 6371 O O . LEU A 1 844 ? 17.882 26.064 8.723 1.00 93.75 844 LEU A O 1
ATOM 6375 N N . THR A 1 845 ? 19.026 25.929 10.645 1.00 91.94 845 THR A N 1
ATOM 6376 C CA . THR A 1 845 ? 18.815 27.322 11.091 1.00 91.94 845 THR A CA 1
ATOM 6377 C C . THR A 1 845 ? 18.994 28.391 9.990 1.00 91.94 845 THR A C 1
ATOM 6379 O O . THR A 1 845 ? 18.134 29.266 9.878 1.00 91.94 845 THR A O 1
ATOM 6382 N N . PRO A 1 846 ? 20.040 28.359 9.130 1.00 92.19 846 PRO A N 1
ATOM 6383 C CA . PRO A 1 846 ? 20.204 29.345 8.054 1.00 92.19 846 PRO A CA 1
ATOM 6384 C C . PRO A 1 846 ? 19.202 29.207 6.891 1.00 92.19 846 PRO A C 1
ATOM 6386 O O . PRO A 1 846 ? 19.145 30.087 6.029 1.00 92.19 846 PRO A O 1
ATOM 6389 N N . LEU A 1 847 ? 18.402 28.136 6.828 1.00 93.75 847 LEU A N 1
ATOM 6390 C CA . LEU A 1 847 ? 17.488 27.837 5.719 1.00 93.75 847 LEU A CA 1
ATOM 6391 C C . LEU A 1 847 ? 16.164 28.607 5.832 1.00 93.75 847 LEU A C 1
ATOM 6393 O O . LEU A 1 847 ? 15.074 28.043 5.781 1.00 93.75 847 LEU A O 1
ATOM 6397 N N . THR A 1 848 ? 16.246 29.930 5.936 1.00 90.75 848 THR A N 1
ATOM 6398 C CA . THR A 1 848 ? 15.102 30.832 6.176 1.00 90.75 848 THR A CA 1
ATOM 6399 C C . THR A 1 848 ? 14.049 30.849 5.061 1.00 90.75 848 THR A C 1
ATOM 6401 O O . THR A 1 848 ? 12.970 31.407 5.245 1.00 90.75 848 THR A O 1
ATOM 6404 N N . ARG A 1 849 ? 14.331 30.232 3.905 1.00 94.44 849 ARG A N 1
ATOM 6405 C CA . ARG A 1 849 ? 13.386 30.047 2.790 1.00 94.44 849 ARG A CA 1
ATOM 6406 C C . ARG A 1 849 ? 12.597 28.738 2.859 1.00 94.44 849 ARG A C 1
ATOM 6408 O O . ARG A 1 849 ? 11.741 28.525 1.999 1.00 94.44 849 ARG A O 1
ATOM 6415 N N . LEU A 1 850 ? 12.871 27.873 3.837 1.00 96.50 850 LEU A N 1
ATOM 6416 C CA . LEU A 1 850 ? 12.225 26.572 3.946 1.00 96.50 850 LEU A CA 1
ATOM 6417 C C . LEU A 1 850 ? 10.737 26.740 4.278 1.00 96.50 850 LEU A C 1
ATOM 6419 O O . LEU A 1 850 ? 10.376 27.301 5.307 1.00 96.50 850 LEU A O 1
ATOM 6423 N N . GLN A 1 851 ? 9.874 26.249 3.389 1.00 94.69 851 GLN A N 1
ATOM 6424 C CA . GLN A 1 851 ? 8.416 26.356 3.491 1.00 94.69 851 GLN A CA 1
ATOM 6425 C C . GLN A 1 851 ? 7.763 25.046 3.933 1.00 94.69 851 GLN A C 1
ATOM 6427 O O . GLN A 1 851 ? 6.712 25.084 4.577 1.00 94.69 851 GLN A O 1
ATOM 6432 N N . ALA A 1 852 ? 8.374 23.906 3.602 1.00 93.44 852 ALA A N 1
ATOM 6433 C CA . ALA A 1 852 ? 7.877 22.579 3.938 1.00 93.44 852 ALA A CA 1
ATOM 6434 C C . ALA A 1 852 ? 8.982 21.692 4.526 1.00 93.44 852 ALA A C 1
ATOM 6436 O O . ALA A 1 852 ? 10.045 21.528 3.922 1.00 93.44 852 ALA A O 1
ATOM 6437 N N . LEU A 1 853 ? 8.697 21.083 5.678 1.00 95.81 853 LEU A N 1
ATOM 6438 C CA . LEU A 1 853 ? 9.594 20.160 6.368 1.00 95.81 853 LEU A CA 1
ATOM 6439 C C . LEU A 1 853 ? 8.818 18.924 6.848 1.00 95.81 853 LEU A C 1
ATOM 6441 O O . LEU A 1 853 ? 7.830 19.041 7.578 1.00 95.81 853 LEU A O 1
ATOM 6445 N N . ASP A 1 854 ? 9.259 17.733 6.440 1.00 94.25 854 ASP A N 1
ATOM 6446 C CA . ASP A 1 854 ? 8.719 16.459 6.933 1.00 94.25 854 ASP A CA 1
ATOM 6447 C C . ASP A 1 854 ? 9.771 15.722 7.768 1.00 94.25 854 ASP A C 1
ATOM 6449 O O . ASP A 1 854 ? 10.794 15.284 7.246 1.00 94.25 854 ASP A O 1
ATOM 6453 N N . LEU A 1 855 ? 9.499 15.592 9.065 1.00 93.81 855 LEU A N 1
ATOM 6454 C CA . LEU A 1 855 ? 10.314 14.886 10.058 1.00 93.81 855 LEU A CA 1
ATOM 6455 C C . LEU A 1 855 ? 9.581 13.647 10.599 1.00 93.81 855 LEU A C 1
ATOM 6457 O O . LEU A 1 855 ? 9.936 13.109 11.645 1.00 93.81 855 LEU A O 1
ATOM 6461 N N . SER A 1 856 ? 8.522 13.195 9.922 1.00 91.25 856 SER A N 1
ATOM 6462 C CA . SER A 1 856 ? 7.697 12.088 10.406 1.00 91.25 856 SER A CA 1
ATOM 6463 C C . SER A 1 856 ? 8.519 10.805 10.561 1.00 91.25 856 SER A C 1
ATOM 6465 O O . SER A 1 856 ? 9.238 10.408 9.652 1.00 91.25 856 SER A O 1
ATOM 6467 N N . GLY A 1 857 ? 8.376 10.095 11.674 1.00 88.69 857 GLY A N 1
ATOM 6468 C CA . GLY A 1 857 ? 9.078 8.839 11.935 1.00 88.69 857 GLY A CA 1
ATOM 6469 C C . GLY A 1 857 ? 10.548 9.001 12.331 1.00 88.69 857 GLY A C 1
ATOM 6470 O O . GLY A 1 857 ? 11.242 7.991 12.425 1.00 88.69 857 GLY A O 1
ATOM 6471 N N . CYS A 1 858 ? 11.023 10.223 12.593 1.00 90.06 858 CYS A N 1
ATOM 6472 C CA . CYS A 1 858 ? 12.323 10.475 13.217 1.00 90.06 858 CYS A CA 1
ATOM 6473 C C . CYS A 1 858 ? 12.222 10.201 14.726 1.00 90.06 858 CYS A C 1
ATOM 6475 O O . CYS A 1 858 ? 11.864 11.069 15.519 1.00 90.06 858 CYS A O 1
ATOM 6477 N N . GLN A 1 859 ? 12.453 8.949 15.125 1.00 86.62 859 GLN A N 1
ATOM 6478 C CA . GLN A 1 859 ? 12.087 8.460 16.462 1.00 86.62 859 GLN A CA 1
ATOM 6479 C C . GLN A 1 859 ? 12.985 8.972 17.595 1.00 86.62 859 GLN A C 1
ATOM 6481 O O . GLN A 1 859 ? 12.526 8.997 18.733 1.00 86.62 859 GLN A O 1
ATOM 6486 N N . LYS A 1 860 ? 14.232 9.358 17.298 1.00 87.56 860 LYS A N 1
ATOM 6487 C CA . LYS A 1 860 ? 15.226 9.806 18.289 1.00 87.56 860 LYS A CA 1
ATOM 6488 C C . LYS A 1 860 ? 15.217 11.319 18.552 1.00 87.56 860 LYS A C 1
ATOM 6490 O O . LYS A 1 860 ? 15.911 11.754 19.464 1.00 87.56 860 LYS A O 1
ATOM 6495 N N . LEU A 1 861 ? 14.450 12.103 17.788 1.00 87.38 861 LEU A N 1
ATOM 6496 C CA . LEU A 1 861 ? 14.311 13.543 18.020 1.00 87.38 861 LEU A CA 1
ATOM 6497 C C . LEU A 1 861 ? 13.461 13.805 19.266 1.00 87.38 861 LEU A C 1
ATOM 6499 O O . LEU A 1 861 ? 12.337 13.304 19.366 1.00 87.38 861 LEU A O 1
ATOM 6503 N N . THR A 1 862 ? 13.982 14.628 20.173 1.00 87.12 862 THR A N 1
ATOM 6504 C CA . THR A 1 862 ? 13.250 15.174 21.320 1.00 87.12 862 THR A CA 1
ATOM 6505 C C . THR A 1 862 ? 12.948 16.661 21.101 1.00 87.12 862 THR A C 1
ATOM 6507 O O . THR A 1 862 ? 13.239 17.231 20.046 1.00 87.12 862 THR A O 1
ATOM 6510 N N . GLY A 1 863 ? 12.362 17.322 22.101 1.00 83.44 863 GLY A N 1
ATOM 6511 C CA . GLY A 1 863 ? 12.138 18.765 22.074 1.00 83.44 863 GLY A CA 1
ATOM 6512 C C . GLY A 1 863 ? 13.388 19.607 21.867 1.00 83.44 863 GLY A C 1
ATOM 6513 O O . GLY A 1 863 ? 13.328 20.635 21.196 1.00 83.44 863 GLY A O 1
ATOM 6514 N N . ALA A 1 864 ? 14.531 19.163 22.400 1.00 86.44 864 ALA A N 1
ATOM 6515 C CA . ALA A 1 864 ? 15.796 19.864 22.200 1.00 86.44 864 ALA A CA 1
ATOM 6516 C C . ALA A 1 864 ? 16.198 19.857 20.716 1.00 86.44 864 ALA A C 1
ATOM 6518 O O . ALA A 1 864 ? 16.617 20.884 20.187 1.00 86.44 864 ALA A O 1
ATOM 6519 N N . GLY A 1 865 ? 15.969 18.743 20.012 1.00 87.75 865 GLY A N 1
ATOM 6520 C CA . GLY A 1 865 ? 16.196 18.634 18.574 1.00 87.75 865 GLY A CA 1
ATOM 6521 C C . GLY A 1 865 ? 15.291 19.523 17.715 1.00 87.75 865 GLY A C 1
ATOM 6522 O O . GLY A 1 865 ? 15.636 19.786 16.566 1.00 87.75 865 GLY A O 1
ATOM 6523 N N . LEU A 1 866 ? 14.163 20.019 18.244 1.00 90.69 866 LEU A N 1
ATOM 6524 C CA . LEU A 1 866 ? 13.270 20.944 17.533 1.00 90.69 866 LEU A CA 1
ATOM 6525 C C . LEU A 1 866 ? 13.646 22.425 17.696 1.00 90.69 866 LEU A C 1
ATOM 6527 O O . LEU A 1 866 ? 13.100 23.251 16.965 1.00 90.69 866 LEU A O 1
ATOM 6531 N N . LEU A 1 867 ? 14.579 22.783 18.588 1.00 90.31 867 LEU A N 1
ATOM 6532 C CA . LEU A 1 867 ? 15.015 24.176 18.785 1.00 90.31 867 LEU A CA 1
ATOM 6533 C C . LEU A 1 867 ? 15.401 24.896 17.474 1.00 90.31 867 LEU A C 1
ATOM 6535 O O . LEU A 1 867 ? 14.896 25.998 17.248 1.00 90.31 867 LEU A O 1
ATOM 6539 N N . PRO A 1 868 ? 16.185 24.288 16.559 1.00 91.25 868 PRO A N 1
ATOM 6540 C CA . PRO A 1 868 ? 16.550 24.918 15.286 1.00 91.25 868 PRO A CA 1
ATOM 6541 C C . PRO A 1 868 ? 15.359 25.149 14.352 1.00 91.25 868 PRO A C 1
ATOM 6543 O O . PRO A 1 868 ? 15.365 26.078 13.544 1.00 91.25 868 PRO A O 1
ATOM 6546 N N . VAL A 1 869 ? 14.313 24.321 14.461 1.00 92.50 869 VAL A N 1
ATOM 6547 C CA . VAL A 1 869 ? 13.108 24.437 13.628 1.00 92.50 869 VAL A CA 1
ATOM 6548 C C . VAL A 1 869 ? 12.380 25.745 13.927 1.00 92.50 869 VAL A C 1
ATOM 6550 O O . VAL A 1 869 ? 11.854 26.356 13.003 1.00 92.50 869 VAL A O 1
ATOM 6553 N N . GLY A 1 870 ? 12.415 26.229 15.174 1.00 88.94 870 GLY A N 1
ATOM 6554 C CA . GLY A 1 870 ? 11.795 27.497 15.573 1.00 88.94 870 GLY A CA 1
ATOM 6555 C C . GLY A 1 870 ? 12.354 28.739 14.861 1.00 88.94 870 GLY A C 1
ATOM 6556 O O . GLY A 1 870 ? 11.674 29.764 14.804 1.00 88.94 870 GLY A O 1
ATOM 6557 N N . ALA A 1 871 ? 13.552 28.663 14.271 1.00 89.69 871 ALA A N 1
ATOM 6558 C CA . ALA A 1 871 ? 14.138 29.751 13.482 1.00 89.69 871 ALA A CA 1
ATOM 6559 C C . ALA A 1 871 ? 13.583 29.837 12.042 1.00 89.69 871 ALA A C 1
ATOM 6561 O O . ALA A 1 871 ? 13.800 30.829 11.342 1.00 89.69 871 ALA A O 1
ATOM 6562 N N . LEU A 1 872 ? 12.848 28.820 11.581 1.00 93.31 872 LEU A N 1
ATOM 6563 C CA . LEU A 1 872 ? 12.357 28.699 10.207 1.00 93.31 872 LEU A CA 1
ATOM 6564 C C . LEU A 1 872 ? 11.038 29.460 10.001 1.00 93.31 872 LEU A C 1
ATOM 6566 O O . LEU A 1 872 ? 9.997 28.873 9.718 1.00 93.31 872 LEU A O 1
ATOM 6570 N N . ALA A 1 873 ? 11.071 30.788 10.117 1.00 89.00 873 ALA A N 1
ATOM 6571 C CA . ALA A 1 873 ? 9.868 31.632 10.097 1.00 89.00 873 ALA A CA 1
ATOM 6572 C C . ALA A 1 873 ? 9.015 31.531 8.809 1.00 89.00 873 ALA A C 1
ATOM 6574 O O . ALA A 1 873 ? 7.827 31.847 8.836 1.00 89.00 873 ALA A O 1
ATOM 6575 N N . ALA A 1 874 ? 9.589 31.086 7.684 1.00 91.81 874 ALA A N 1
ATOM 6576 C CA . ALA A 1 874 ? 8.863 30.874 6.426 1.00 91.81 874 ALA A CA 1
ATOM 6577 C C . ALA A 1 874 ? 8.106 29.532 6.354 1.00 91.81 874 ALA A C 1
ATOM 6579 O O . ALA A 1 874 ? 7.437 29.264 5.351 1.00 91.81 874 ALA A O 1
ATOM 6580 N N . LEU A 1 875 ? 8.214 28.680 7.380 1.00 93.94 875 LEU A N 1
ATOM 6581 C CA . LEU A 1 875 ? 7.636 27.344 7.375 1.00 93.94 875 LEU A CA 1
ATOM 6582 C C . LEU A 1 875 ? 6.105 27.412 7.433 1.00 93.94 875 LEU A C 1
ATOM 6584 O O . LEU A 1 875 ? 5.512 27.871 8.406 1.00 93.94 875 LEU A O 1
ATOM 6588 N N . THR A 1 876 ? 5.455 26.915 6.381 1.00 90.31 876 THR A N 1
ATOM 6589 C CA . THR A 1 876 ? 3.987 26.893 6.251 1.00 90.31 876 THR A CA 1
ATOM 6590 C C . THR A 1 876 ? 3.397 25.503 6.478 1.00 90.31 876 THR A C 1
ATOM 6592 O O . THR A 1 876 ? 2.208 25.394 6.799 1.00 90.31 876 THR A O 1
ATOM 6595 N N . ALA A 1 877 ? 4.221 24.453 6.361 1.00 87.12 877 ALA A N 1
ATOM 6596 C CA . ALA A 1 877 ? 3.848 23.063 6.594 1.00 87.12 877 ALA A CA 1
ATOM 6597 C C . ALA A 1 877 ? 4.950 22.293 7.344 1.00 87.12 877 ALA A C 1
ATOM 6599 O O . ALA A 1 877 ? 6.080 22.180 6.864 1.00 87.12 877 ALA A O 1
ATOM 6600 N N . LEU A 1 878 ? 4.587 21.700 8.486 1.00 91.81 878 LEU A N 1
ATOM 6601 C CA . LEU A 1 878 ? 5.463 20.870 9.316 1.00 91.81 878 LEU A CA 1
ATOM 6602 C C . LEU A 1 878 ? 4.769 19.549 9.660 1.00 91.81 878 LEU A C 1
ATOM 6604 O O . LEU A 1 878 ? 3.649 19.534 10.180 1.00 91.81 878 LEU A O 1
ATOM 6608 N N . LYS A 1 879 ? 5.439 18.427 9.388 1.00 88.75 879 LYS A N 1
ATOM 6609 C CA . LYS A 1 879 ? 4.942 17.085 9.725 1.00 88.75 879 LYS A CA 1
ATOM 6610 C C . LYS A 1 879 ? 5.866 16.405 10.730 1.00 88.75 879 LYS A C 1
ATOM 6612 O O . LYS A 1 879 ? 7.050 16.232 10.458 1.00 88.75 879 LYS A O 1
ATOM 6617 N N . LEU A 1 880 ? 5.297 15.989 11.861 1.00 89.38 880 LEU A N 1
ATOM 6618 C CA . LEU A 1 880 ? 5.993 15.351 12.987 1.00 89.38 880 LEU A CA 1
ATOM 6619 C C . LEU A 1 880 ? 5.290 14.042 13.397 1.00 89.38 880 LEU A C 1
ATOM 6621 O O . LEU A 1 880 ? 5.170 13.716 14.574 1.00 89.38 880 LEU A O 1
ATOM 6625 N N . GLN A 1 881 ? 4.753 13.300 12.424 1.00 87.19 881 GLN A N 1
ATOM 6626 C CA . GLN A 1 881 ? 3.966 12.094 12.704 1.00 87.19 881 GLN A CA 1
ATOM 6627 C C . GLN A 1 881 ? 4.865 10.978 13.240 1.00 87.19 881 GLN A C 1
ATOM 6629 O O . GLN A 1 881 ? 5.929 10.734 12.683 1.00 87.19 881 GLN A O 1
ATOM 6634 N N . HIS A 1 882 ? 4.419 10.235 14.251 1.00 84.19 882 HIS A N 1
ATOM 6635 C CA . HIS A 1 882 ? 5.134 9.083 14.815 1.00 84.19 882 HIS A CA 1
ATOM 6636 C C . HIS A 1 882 ? 6.556 9.392 15.339 1.00 84.19 882 HIS A C 1
ATOM 6638 O O . HIS A 1 882 ? 7.410 8.500 15.376 1.00 84.19 882 HIS A O 1
ATOM 6644 N N . CYS A 1 883 ? 6.821 10.629 15.768 1.00 84.81 883 CYS A N 1
ATOM 6645 C CA . CYS A 1 883 ? 8.072 11.016 16.424 1.00 84.81 883 CYS A CA 1
ATOM 6646 C C . CYS A 1 883 ? 8.038 10.627 17.910 1.00 84.81 883 CYS A C 1
ATOM 6648 O O . CYS A 1 883 ? 7.694 11.428 18.773 1.00 84.81 883 CYS A O 1
ATOM 6650 N N . ARG A 1 884 ? 8.371 9.366 18.214 1.00 79.88 884 ARG A N 1
ATOM 6651 C CA . ARG A 1 884 ? 8.265 8.793 19.572 1.00 79.88 884 ARG A CA 1
ATOM 6652 C C . ARG A 1 884 ? 9.161 9.444 20.631 1.00 79.88 884 ARG A C 1
ATOM 6654 O O . ARG A 1 884 ? 8.887 9.242 21.809 1.00 79.88 884 ARG A O 1
ATOM 6661 N N . GLY A 1 885 ? 10.208 10.165 20.231 1.00 78.19 885 GLY A N 1
ATOM 6662 C CA . GLY A 1 885 ? 11.093 10.904 21.135 1.00 78.19 885 GLY A CA 1
ATOM 6663 C C . GLY A 1 885 ? 10.501 12.221 21.651 1.00 78.19 885 GLY A C 1
ATOM 6664 O O . GLY A 1 885 ? 10.976 12.738 22.659 1.00 78.19 885 GLY A O 1
ATOM 6665 N N . LEU A 1 886 ? 9.425 12.728 21.034 1.00 79.62 886 LEU A N 1
ATOM 6666 C CA . LEU A 1 886 ? 8.665 13.886 21.517 1.00 79.62 886 LEU A CA 1
ATOM 6667 C C . LEU A 1 886 ? 7.718 13.447 22.641 1.00 79.62 886 LEU A C 1
ATOM 6669 O O . LEU A 1 886 ? 6.512 13.282 22.436 1.00 79.62 886 LEU A O 1
ATOM 6673 N N . GLN A 1 887 ? 8.293 13.171 23.810 1.00 71.00 887 GLN A N 1
ATOM 6674 C CA . GLN A 1 887 ? 7.581 12.571 24.940 1.00 71.00 887 GLN A CA 1
ATOM 6675 C C . GLN A 1 887 ? 7.110 13.580 25.980 1.00 71.00 887 GLN A C 1
ATOM 6677 O O . GLN A 1 887 ? 6.205 13.278 26.754 1.00 71.00 887 GLN A O 1
ATOM 6682 N N . ARG A 1 888 ? 7.713 14.769 26.037 1.00 68.06 888 ARG A N 1
ATOM 6683 C CA . ARG A 1 888 ? 7.427 15.755 27.079 1.00 68.06 888 ARG A CA 1
ATOM 6684 C C . ARG A 1 888 ? 6.614 16.906 26.527 1.00 68.06 888 ARG A C 1
ATOM 6686 O O . ARG A 1 888 ? 6.800 17.361 25.406 1.00 68.06 888 ARG A O 1
ATOM 6693 N N . CYS A 1 889 ? 5.793 17.470 27.401 1.00 59.66 889 CYS A N 1
ATOM 6694 C CA . CYS A 1 889 ? 5.048 18.695 27.159 1.00 59.66 889 CYS A CA 1
ATOM 6695 C C . CYS A 1 889 ? 5.946 19.823 26.603 1.00 59.66 889 CYS A C 1
ATOM 6697 O O . CYS A 1 889 ? 5.668 20.389 25.554 1.00 59.66 889 CYS A O 1
ATOM 6699 N N . ALA A 1 890 ? 7.081 20.105 27.246 1.00 69.44 890 ALA A N 1
ATOM 6700 C CA . ALA A 1 890 ? 7.984 21.179 26.822 1.00 69.44 890 ALA A CA 1
ATOM 6701 C C . ALA A 1 890 ? 8.574 20.994 25.409 1.00 69.44 890 ALA A C 1
ATOM 6703 O O . ALA A 1 890 ? 9.110 21.948 24.850 1.00 69.44 890 ALA A O 1
ATOM 6704 N N . ASP A 1 891 ? 8.467 19.801 24.814 1.00 78.44 891 ASP A N 1
ATOM 6705 C CA . ASP A 1 891 ? 9.135 19.498 23.555 1.00 78.44 891 ASP A CA 1
ATOM 6706 C C . ASP A 1 891 ? 8.549 20.258 22.351 1.00 78.44 891 ASP A C 1
ATOM 6708 O O . ASP A 1 891 ? 9.233 20.424 21.344 1.00 78.44 891 ASP A O 1
ATOM 6712 N N . LEU A 1 892 ? 7.315 20.768 22.449 1.00 84.12 892 LEU A N 1
ATOM 6713 C CA . LEU A 1 892 ? 6.681 21.566 21.390 1.00 84.12 892 LEU A CA 1
ATOM 6714 C C . LEU A 1 892 ? 6.909 23.078 21.529 1.00 84.12 892 LEU A C 1
ATOM 6716 O O . LEU A 1 892 ? 6.584 23.819 20.602 1.00 84.12 892 LEU A O 1
ATOM 6720 N N . ALA A 1 893 ? 7.483 23.546 22.643 1.00 84.25 893 ALA A N 1
ATOM 6721 C CA . ALA A 1 893 ? 7.739 24.968 22.884 1.00 84.25 893 ALA A CA 1
ATOM 6722 C C . ALA A 1 893 ? 8.496 25.681 21.743 1.00 84.25 893 ALA A C 1
ATOM 6724 O O . ALA A 1 893 ? 8.109 26.803 21.407 1.00 84.25 893 ALA A O 1
ATOM 6725 N N . PRO A 1 894 ? 9.491 25.057 21.075 1.00 88.25 894 PRO A N 1
ATOM 6726 C CA . PRO A 1 894 ? 10.187 25.690 19.954 1.00 88.25 894 PRO A CA 1
ATOM 6727 C C . PRO A 1 894 ? 9.296 26.025 18.754 1.00 88.25 894 PRO A C 1
ATOM 6729 O O . PRO A 1 894 ? 9.649 26.881 17.951 1.00 88.25 894 PRO A O 1
ATOM 6732 N N . LEU A 1 895 ? 8.144 25.362 18.608 1.00 89.12 895 LEU A N 1
ATOM 6733 C CA . LEU A 1 895 ? 7.248 25.586 17.474 1.00 89.12 895 LEU A CA 1
ATOM 6734 C C . LEU A 1 895 ? 6.445 26.885 17.610 1.00 89.12 895 LEU A C 1
ATOM 6736 O O . LEU A 1 895 ? 5.921 27.360 16.610 1.00 89.12 895 LEU A O 1
ATOM 6740 N N . ALA A 1 896 ? 6.362 27.475 18.807 1.00 87.88 896 ALA A N 1
ATOM 6741 C CA . ALA A 1 896 ? 5.555 28.663 19.092 1.00 87.88 896 ALA A CA 1
ATOM 6742 C C . ALA A 1 896 ? 5.917 29.888 18.227 1.00 87.88 896 ALA A C 1
ATOM 6744 O O . ALA A 1 896 ? 5.069 30.744 17.982 1.00 87.88 896 ALA A O 1
ATOM 6745 N N . SER A 1 897 ? 7.158 29.975 17.743 1.00 88.56 897 SER A N 1
ATOM 6746 C CA . SER A 1 897 ? 7.634 31.060 16.875 1.00 88.56 897 SER A CA 1
ATOM 6747 C C . SER A 1 897 ? 7.194 30.928 15.411 1.00 88.56 897 SER A C 1
ATOM 6749 O O . SER A 1 897 ? 7.335 31.881 14.645 1.00 88.56 897 SER A O 1
ATOM 6751 N N . LEU A 1 898 ? 6.644 29.779 14.999 1.00 90.94 898 LEU A N 1
ATOM 6752 C CA . LEU A 1 898 ? 6.278 29.480 13.609 1.00 90.94 898 LEU A CA 1
ATOM 6753 C C . LEU A 1 898 ? 4.917 30.069 13.223 1.00 90.94 898 LEU A C 1
ATOM 6755 O O . LEU A 1 898 ? 4.000 29.365 12.804 1.00 90.94 898 LEU A O 1
ATOM 6759 N N . THR A 1 899 ? 4.766 31.383 13.340 1.00 87.62 899 THR A N 1
ATOM 6760 C CA . THR A 1 899 ? 3.479 32.073 13.154 1.00 87.62 899 THR A CA 1
ATOM 6761 C C . THR A 1 899 ? 2.916 31.997 11.731 1.00 87.62 899 THR A C 1
ATOM 6763 O O . THR A 1 899 ? 1.728 32.247 11.549 1.00 87.62 899 THR A O 1
ATOM 6766 N N . ALA A 1 900 ? 3.715 31.609 10.729 1.00 89.00 900 ALA A N 1
ATOM 6767 C CA . ALA A 1 900 ? 3.266 31.346 9.356 1.00 89.00 900 ALA A CA 1
ATOM 6768 C C . ALA A 1 900 ? 2.702 29.923 9.140 1.00 89.00 900 ALA A C 1
ATOM 6770 O O . ALA A 1 900 ? 2.209 29.611 8.049 1.00 89.00 900 ALA A O 1
ATOM 6771 N N . LEU A 1 901 ? 2.773 29.046 10.150 1.00 90.75 901 LEU A N 1
ATOM 6772 C CA . LEU A 1 901 ? 2.404 27.640 10.023 1.00 90.75 901 LEU A CA 1
ATOM 6773 C C . LEU A 1 901 ? 0.894 27.482 9.800 1.00 90.75 901 LEU A C 1
ATOM 6775 O O . LEU A 1 901 ? 0.077 27.821 10.651 1.00 90.75 901 LEU A O 1
ATOM 6779 N N . SER A 1 902 ? 0.524 26.923 8.646 1.00 88.12 902 SER A N 1
ATOM 6780 C CA . SER A 1 902 ? -0.877 26.744 8.238 1.00 88.12 902 SER A CA 1
ATOM 6781 C C . SER A 1 902 ? -1.409 25.333 8.502 1.00 88.12 902 SER A C 1
ATOM 6783 O O . SER A 1 902 ? -2.617 25.143 8.665 1.00 88.12 902 SER A O 1
ATOM 6785 N N . ALA A 1 903 ? -0.522 24.339 8.592 1.00 84.56 903 ALA A N 1
ATOM 6786 C CA . ALA A 1 903 ? -0.876 22.954 8.875 1.00 84.56 903 ALA A CA 1
ATOM 6787 C C . ALA A 1 903 ? 0.157 22.285 9.790 1.00 84.56 903 ALA A C 1
ATOM 6789 O O . ALA A 1 903 ? 1.358 22.320 9.508 1.00 84.56 903 ALA A O 1
ATOM 6790 N N . LEU A 1 904 ? -0.333 21.628 10.846 1.00 88.44 904 LEU A N 1
ATOM 6791 C CA . LEU A 1 904 ? 0.470 20.879 11.812 1.00 88.44 904 LEU A CA 1
ATOM 6792 C C . LEU A 1 904 ? -0.154 19.504 12.072 1.00 88.44 904 LEU A C 1
ATOM 6794 O O . LEU A 1 904 ? -1.350 19.376 12.343 1.00 88.44 904 LEU A O 1
ATOM 6798 N N . SER A 1 905 ? 0.675 18.465 12.015 1.00 84.75 905 SER A N 1
ATOM 6799 C CA . SER A 1 905 ? 0.266 17.088 12.294 1.00 84.75 905 SER A CA 1
ATOM 6800 C C . SER A 1 905 ? 1.215 16.437 13.295 1.00 84.75 905 SER A C 1
ATOM 6802 O O . SER A 1 905 ? 2.365 16.157 12.954 1.00 84.75 905 SER A O 1
ATOM 6804 N N . LEU A 1 906 ? 0.685 16.108 14.474 1.00 85.31 906 LEU A N 1
ATOM 6805 C CA . LEU A 1 906 ? 1.364 15.424 15.584 1.00 85.31 906 LEU A CA 1
ATOM 6806 C C . LEU A 1 906 ? 0.845 13.985 15.777 1.00 85.31 906 LEU A C 1
ATOM 6808 O O . LEU A 1 906 ? 0.938 13.415 16.860 1.00 85.31 906 LEU A O 1
ATOM 6812 N N . CYS A 1 907 ? 0.265 13.405 14.721 1.00 83.25 907 CYS A N 1
ATOM 6813 C CA . CYS A 1 907 ? -0.328 12.070 14.743 1.00 83.25 907 CYS A CA 1
ATOM 6814 C C . CYS A 1 907 ? 0.615 11.020 15.354 1.00 83.25 907 CYS A C 1
ATOM 6816 O O . CYS A 1 907 ? 1.740 10.835 14.887 1.00 83.25 907 CYS A O 1
ATOM 6818 N N . GLY A 1 908 ? 0.131 10.281 16.351 1.00 73.88 908 GLY A N 1
ATOM 6819 C CA . GLY A 1 908 ? 0.846 9.176 16.982 1.00 73.88 908 GLY A CA 1
ATOM 6820 C C . GLY A 1 908 ? 1.935 9.582 17.979 1.00 73.88 908 GLY A C 1
ATOM 6821 O O . GLY A 1 908 ? 2.716 8.716 18.374 1.00 73.88 908 GLY A O 1
ATOM 6822 N N . CYS A 1 909 ? 1.995 10.849 18.401 1.00 76.75 909 CYS A N 1
ATOM 6823 C CA . CYS A 1 909 ? 2.819 11.298 19.528 1.00 76.75 909 CYS A CA 1
ATOM 6824 C C . CYS A 1 909 ? 2.098 10.989 20.857 1.00 76.75 909 CYS A C 1
ATOM 6826 O O . CYS A 1 909 ? 1.511 11.859 21.496 1.00 76.75 909 CYS A O 1
ATOM 6828 N N . THR A 1 910 ? 2.085 9.709 21.241 1.00 73.06 910 THR A N 1
ATOM 6829 C CA . THR A 1 910 ? 1.212 9.143 22.292 1.00 73.06 910 THR A CA 1
ATOM 6830 C C . THR A 1 910 ? 1.449 9.685 23.701 1.00 73.06 910 THR A C 1
ATOM 6832 O O . THR A 1 910 ? 0.550 9.597 24.534 1.00 73.06 910 THR A O 1
ATOM 6835 N N . GLU A 1 911 ? 2.634 10.232 23.960 1.00 71.75 911 GLU A N 1
ATOM 6836 C CA . GLU A 1 911 ? 3.058 10.720 25.276 1.00 71.75 911 GLU A CA 1
ATOM 6837 C C . GLU A 1 911 ? 2.748 12.208 25.515 1.00 71.75 911 GLU A C 1
ATOM 6839 O O . GLU A 1 911 ? 2.888 12.681 26.641 1.00 71.75 911 GLU A O 1
ATOM 6844 N N . LEU A 1 912 ? 2.276 12.941 24.496 1.00 73.88 912 LEU A N 1
ATOM 6845 C CA . LEU A 1 912 ? 1.902 14.351 24.641 1.00 73.88 912 LEU A CA 1
ATOM 6846 C C . LEU A 1 912 ? 0.752 14.530 25.651 1.00 73.88 912 LEU A C 1
ATOM 6848 O O . LEU A 1 912 ? -0.298 13.895 25.539 1.00 73.88 912 LEU A O 1
ATOM 6852 N N . GLN A 1 913 ? 0.950 15.440 26.608 1.00 70.88 913 GLN A N 1
ATOM 6853 C CA . GLN A 1 913 ? 0.013 15.821 27.676 1.00 70.88 913 GLN A CA 1
ATOM 6854 C C . GLN A 1 913 ? -0.013 17.354 27.840 1.00 70.88 913 GLN A C 1
ATOM 6856 O O . GLN A 1 913 ? 0.897 18.026 27.353 1.00 70.88 913 GLN A O 1
ATOM 6861 N N . GLY A 1 914 ? -1.021 17.884 28.554 1.00 66.88 914 GLY A N 1
ATOM 6862 C CA . GLY A 1 914 ? -1.068 19.232 29.163 1.00 66.88 914 GLY A CA 1
ATOM 6863 C C . GLY A 1 914 ? -0.226 20.330 28.495 1.00 66.88 914 GLY A C 1
ATOM 6864 O O . GLY A 1 914 ? -0.310 20.523 27.278 1.00 66.88 914 GLY A O 1
ATOM 6865 N N . ARG A 1 915 ? 0.585 21.040 29.312 1.00 59.94 915 ARG A N 1
ATOM 6866 C CA . ARG A 1 915 ? 1.348 22.275 28.986 1.00 59.94 915 ARG A CA 1
ATOM 6867 C C . ARG A 1 915 ? 2.032 22.320 27.614 1.00 59.94 915 ARG A C 1
ATOM 6869 O O . ARG A 1 915 ? 2.283 23.411 27.115 1.00 59.94 915 ARG A O 1
ATOM 6876 N N . GLY A 1 916 ? 2.342 21.190 26.988 1.00 67.00 916 GLY A N 1
ATOM 6877 C CA . GLY A 1 916 ? 3.002 21.168 25.683 1.00 67.00 916 GLY A CA 1
ATOM 6878 C C . GLY A 1 916 ? 2.110 21.541 24.523 1.00 67.00 916 GLY A C 1
ATOM 6879 O O . GLY A 1 916 ? 2.547 22.156 23.556 1.00 67.00 916 GLY A O 1
ATOM 6880 N N . ILE A 1 917 ? 0.831 21.217 24.651 1.00 77.31 917 ILE A N 1
ATOM 6881 C CA . ILE A 1 917 ? -0.191 21.631 23.701 1.00 77.31 917 ILE A CA 1
ATOM 6882 C C . ILE A 1 917 ? -0.413 23.138 23.814 1.00 77.31 917 ILE A C 1
ATOM 6884 O O . ILE A 1 917 ? -0.557 23.798 22.789 1.00 77.31 917 ILE A O 1
ATOM 6888 N N . SER A 1 918 ? -0.333 23.704 25.024 1.00 79.38 918 SER A N 1
ATOM 6889 C CA . SER A 1 918 ? -0.504 25.147 25.232 1.00 79.38 918 SER A CA 1
ATOM 6890 C C . SER A 1 918 ? 0.507 26.024 24.505 1.00 79.38 918 SER A C 1
ATOM 6892 O O . SER A 1 918 ? 0.176 27.125 24.068 1.00 79.38 918 SER A O 1
ATOM 6894 N N . SER A 1 919 ? 1.709 25.500 24.266 1.00 82.69 919 SER A N 1
ATOM 6895 C CA . SER A 1 919 ? 2.735 26.187 23.487 1.00 82.69 919 SER A CA 1
ATOM 6896 C C . SER A 1 919 ? 2.349 26.411 22.020 1.00 82.69 919 SER A C 1
ATOM 6898 O O . SER A 1 919 ? 2.986 27.219 21.354 1.00 82.69 919 SER A O 1
ATOM 6900 N N . LEU A 1 920 ? 1.312 25.737 21.509 1.00 87.00 920 LEU A N 1
ATOM 6901 C CA . LEU A 1 920 ? 0.809 25.925 20.145 1.00 87.00 920 LEU A CA 1
ATOM 6902 C C . LEU A 1 920 ? -0.177 27.102 20.018 1.00 87.00 920 LEU A C 1
ATOM 6904 O O . LEU A 1 920 ? -0.519 27.479 18.899 1.00 87.00 920 LEU A O 1
ATOM 6908 N N . ALA A 1 921 ? -0.628 27.701 21.125 1.00 87.00 921 ALA A N 1
ATOM 6909 C CA . ALA A 1 921 ? -1.584 28.814 21.117 1.00 87.00 921 ALA A CA 1
ATOM 6910 C C . ALA A 1 921 ? -1.159 30.039 20.266 1.00 87.00 921 ALA A C 1
ATOM 6912 O O . ALA A 1 921 ? -2.033 30.660 19.660 1.00 87.00 921 ALA A O 1
ATOM 6913 N N . PRO A 1 922 ? 0.139 30.387 20.132 1.00 89.62 922 PRO A N 1
ATOM 6914 C CA . PRO A 1 922 ? 0.572 31.490 19.266 1.00 89.62 922 PRO A CA 1
ATOM 6915 C C . PRO A 1 922 ? 0.399 31.245 17.755 1.00 89.62 922 PRO A C 1
ATOM 6917 O O . PRO A 1 922 ? 0.537 32.181 16.965 1.00 89.62 922 PRO A O 1
ATOM 6920 N N . LEU A 1 923 ? 0.093 30.015 17.320 1.00 90.00 923 LEU A N 1
ATOM 6921 C CA . LEU A 1 923 ? 0.010 29.618 15.908 1.00 90.00 923 LEU A CA 1
ATOM 6922 C C . LEU A 1 923 ? -1.308 30.050 15.239 1.00 90.00 923 LEU A C 1
ATOM 6924 O O . LEU A 1 923 ? -2.071 29.239 14.718 1.00 90.00 923 LEU A O 1
ATOM 6928 N N . THR A 1 924 ? -1.594 31.349 15.223 1.00 89.00 924 THR A N 1
ATOM 6929 C CA . THR A 1 924 ? -2.876 31.909 14.751 1.00 89.00 924 THR A CA 1
ATOM 6930 C C . THR A 1 924 ? -3.131 31.740 13.241 1.00 89.00 924 THR A C 1
ATOM 6932 O O . THR A 1 924 ? -4.281 31.786 12.785 1.00 89.00 924 THR A O 1
ATOM 6935 N N . ALA A 1 925 ? -2.090 31.486 12.438 1.00 89.38 925 ALA A N 1
ATOM 6936 C CA . ALA A 1 925 ? -2.226 31.158 11.015 1.00 89.38 925 ALA A CA 1
ATOM 6937 C C . ALA A 1 925 ? -2.679 29.712 10.749 1.00 89.38 925 ALA A C 1
ATOM 6939 O O . ALA A 1 925 ? -3.003 29.381 9.603 1.00 89.38 925 ALA A O 1
ATOM 6940 N N . LEU A 1 926 ? -2.753 28.862 11.779 1.00 90.00 926 LEU A N 1
ATOM 6941 C CA . LEU A 1 926 ? -3.107 27.457 11.625 1.00 90.00 926 LEU A CA 1
ATOM 6942 C C . LEU A 1 926 ? -4.524 27.313 11.047 1.00 90.00 926 LEU A C 1
ATOM 6944 O O . LEU A 1 926 ? -5.466 27.996 11.454 1.00 90.00 926 LEU A O 1
ATOM 6948 N N . ARG A 1 927 ? -4.665 26.440 10.048 1.00 89.25 927 ARG A N 1
ATOM 6949 C CA . ARG A 1 927 ? -5.930 26.091 9.378 1.00 89.25 927 ARG A CA 1
ATOM 6950 C C . ARG A 1 927 ? -6.301 24.629 9.588 1.00 89.25 927 ARG A C 1
ATOM 6952 O O . ARG A 1 927 ? -7.486 24.306 9.590 1.00 89.25 927 ARG A O 1
ATOM 6959 N N . ALA A 1 928 ? -5.311 23.762 9.789 1.00 87.56 928 ALA A N 1
ATOM 6960 C CA . ALA A 1 928 ? -5.517 22.349 10.074 1.00 87.56 928 ALA A CA 1
ATOM 6961 C C . ALA A 1 928 ? -4.603 21.869 11.208 1.00 87.56 928 ALA A C 1
ATOM 6963 O O . ALA A 1 928 ? -3.384 22.050 11.144 1.00 87.56 928 ALA A O 1
ATOM 6964 N N . LEU A 1 929 ? -5.198 21.216 12.208 1.00 90.19 929 LEU A N 1
ATOM 6965 C CA . LEU A 1 929 ? -4.501 20.598 13.334 1.00 90.19 929 LEU A CA 1
ATOM 6966 C C . LEU A 1 929 ? -4.907 19.126 13.456 1.00 90.19 929 LEU A C 1
ATOM 6968 O O . LEU A 1 929 ? -6.091 18.807 13.571 1.00 90.19 929 LEU A O 1
ATOM 6972 N N . SER A 1 930 ? -3.922 18.228 13.457 1.00 89.38 930 SER A N 1
ATOM 6973 C CA . SER A 1 930 ? -4.139 16.805 13.735 1.00 89.38 930 SER A CA 1
ATOM 6974 C C . SER A 1 930 ? -3.362 16.357 14.969 1.00 89.38 930 SER A C 1
ATOM 6976 O O . SER A 1 930 ? -2.131 16.421 14.985 1.00 89.38 930 SER A O 1
ATOM 6978 N N . LEU A 1 931 ? -4.095 15.862 15.966 1.00 88.19 931 LEU A N 1
ATOM 6979 C CA . LEU A 1 931 ? -3.604 15.216 17.189 1.00 88.19 931 LEU A CA 1
ATOM 6980 C C . LEU A 1 931 ? -4.044 13.744 17.243 1.00 88.19 931 LEU A C 1
ATOM 6982 O O . LEU A 1 931 ? -4.224 13.175 18.314 1.00 88.19 931 LEU A O 1
ATOM 6986 N N . GLU A 1 932 ? -4.263 13.134 16.080 1.00 89.00 932 GLU A N 1
ATOM 6987 C CA . GLU A 1 932 ? -4.695 11.743 15.964 1.00 89.00 932 GLU A CA 1
ATOM 6988 C C . GLU A 1 932 ? -3.807 10.795 16.792 1.00 89.00 932 GLU A C 1
ATOM 6990 O O . GLU A 1 932 ? -2.580 10.852 16.746 1.00 89.00 932 GLU A O 1
ATOM 6995 N N . HIS A 1 933 ? -4.433 9.910 17.563 1.00 86.25 933 HIS A N 1
ATOM 6996 C CA . HIS A 1 933 ? -3.804 8.950 18.464 1.00 86.25 933 HIS A CA 1
ATOM 6997 C C . HIS A 1 933 ? -2.897 9.560 19.553 1.00 86.25 933 HIS A C 1
ATOM 6999 O O . HIS A 1 933 ? -2.113 8.832 20.171 1.00 86.25 933 HIS A O 1
ATOM 7005 N N . CYS A 1 934 ? -3.032 10.852 19.868 1.00 84.19 934 CYS A N 1
ATOM 7006 C CA . CYS A 1 934 ? -2.429 11.463 21.056 1.00 84.19 934 CYS A CA 1
ATOM 7007 C C . CYS A 1 934 ? -3.270 11.122 22.303 1.00 84.19 934 CYS A C 1
ATOM 7009 O O . CYS A 1 934 ? -4.035 11.930 22.823 1.00 84.19 934 CYS A O 1
ATOM 7011 N N . ARG A 1 935 ? -3.167 9.869 22.764 1.00 83.06 935 ARG A N 1
ATOM 7012 C CA . ARG A 1 935 ? -4.099 9.250 23.729 1.00 83.06 935 ARG A CA 1
ATOM 7013 C C . ARG A 1 935 ? -4.200 9.949 25.089 1.00 83.06 935 ARG A C 1
ATOM 7015 O O . ARG A 1 935 ? -5.227 9.795 25.742 1.00 83.06 935 ARG A O 1
ATOM 7022 N N . ARG A 1 936 ? -3.159 10.672 25.516 1.00 79.69 936 ARG A N 1
ATOM 7023 C CA . ARG A 1 936 ? -3.079 11.329 26.834 1.00 79.69 936 ARG A CA 1
ATOM 7024 C C . ARG A 1 936 ? -3.476 12.810 26.822 1.00 79.69 936 ARG A C 1
ATOM 7026 O O . ARG A 1 936 ? -3.355 13.492 27.836 1.00 79.69 936 ARG A O 1
ATOM 7033 N N . VAL A 1 937 ? -3.948 13.315 25.686 1.00 80.44 937 VAL A N 1
ATOM 7034 C CA . VAL A 1 937 ? -4.397 14.700 25.550 1.00 80.44 937 VAL A CA 1
ATOM 7035 C C . VAL A 1 937 ? -5.751 14.888 26.228 1.00 80.44 937 VAL A C 1
ATOM 7037 O O . VAL A 1 937 ? -6.704 14.175 25.924 1.00 80.44 937 VAL A O 1
ATOM 7040 N N . THR A 1 938 ? -5.829 15.873 27.122 1.00 80.94 938 THR A N 1
ATOM 7041 C CA . THR A 1 938 ? -7.033 16.233 27.883 1.00 80.94 938 THR A CA 1
ATOM 7042 C C . THR A 1 938 ? -7.413 17.699 27.648 1.00 80.94 938 THR A C 1
ATOM 7044 O O . THR A 1 938 ? -6.640 18.487 27.097 1.00 80.94 938 THR A O 1
ATOM 7047 N N . PHE A 1 939 ? -8.603 18.090 28.106 1.00 74.75 939 PHE A N 1
ATOM 7048 C CA . PHE A 1 939 ? -9.085 19.478 28.122 1.00 74.75 939 PHE A CA 1
ATOM 7049 C C . PHE A 1 939 ? -8.783 20.208 29.441 1.00 74.75 939 PHE A C 1
ATOM 7051 O O . PHE A 1 939 ? -9.582 21.009 29.919 1.00 74.75 939 PHE A O 1
ATOM 7058 N N . ALA A 1 940 ? -7.638 19.926 30.062 1.00 75.62 940 ALA A N 1
ATOM 7059 C CA . ALA A 1 940 ? -7.174 20.727 31.191 1.00 75.62 940 ALA A CA 1
ATOM 7060 C C . ALA A 1 940 ? -6.842 22.173 30.739 1.00 75.62 940 ALA A C 1
ATOM 7062 O O . ALA A 1 940 ? -6.595 22.385 29.546 1.00 75.62 940 ALA A O 1
ATOM 7063 N N . PRO A 1 941 ? -6.801 23.169 31.649 1.00 70.44 941 PRO A N 1
ATOM 7064 C CA . PRO A 1 941 ? -6.411 24.548 31.322 1.00 70.44 941 PRO A CA 1
ATOM 7065 C C . PRO A 1 941 ? -5.037 24.671 30.658 1.00 70.44 941 PRO A C 1
ATOM 7067 O O . PRO A 1 941 ? -4.796 25.590 29.883 1.00 70.44 941 PRO A O 1
ATOM 7070 N N . ASP A 1 942 ? -4.144 23.728 30.937 1.00 67.06 942 ASP A N 1
ATOM 7071 C CA . ASP A 1 942 ? -2.845 23.611 30.295 1.00 67.06 942 ASP A CA 1
ATOM 7072 C C . ASP A 1 942 ? -2.843 22.687 29.061 1.00 67.06 942 ASP A C 1
ATOM 7074 O O . ASP A 1 942 ? -1.826 22.612 28.385 1.00 67.06 942 ASP A O 1
ATOM 7078 N N . GLY A 1 943 ? -3.953 22.012 28.745 1.00 76.56 943 GLY A N 1
ATOM 7079 C CA . GLY A 1 943 ? -4.146 21.096 27.613 1.00 76.56 943 GLY A CA 1
ATOM 7080 C C . GLY A 1 943 ? -4.888 21.727 26.426 1.00 76.56 943 GLY A C 1
ATOM 7081 O O . GLY A 1 943 ? -4.573 22.833 26.006 1.00 76.56 943 GLY A O 1
ATOM 7082 N N . LEU A 1 944 ? -5.871 21.026 25.845 1.00 79.75 944 LEU A N 1
ATOM 7083 C CA . LEU A 1 944 ? -6.606 21.496 24.655 1.00 79.75 944 LEU A CA 1
ATOM 7084 C C . LEU A 1 944 ? -7.416 22.780 24.867 1.00 79.75 944 LEU A C 1
ATOM 7086 O O . LEU A 1 944 ? -7.709 23.461 23.886 1.00 79.75 944 LEU A O 1
ATOM 7090 N N . LEU A 1 945 ? -7.779 23.110 26.111 1.00 83.56 945 LEU A N 1
ATOM 7091 C CA . LEU A 1 945 ? -8.646 24.252 26.405 1.00 83.56 945 LEU A CA 1
ATOM 7092 C C . LEU A 1 945 ? -8.044 25.574 25.915 1.00 83.56 945 LEU A C 1
ATOM 7094 O O . LEU A 1 945 ? -8.747 26.412 25.378 1.00 83.56 945 LEU A O 1
ATOM 7098 N N . VAL A 1 946 ? -6.729 25.742 26.021 1.00 82.12 946 VAL A N 1
ATOM 7099 C CA . VAL A 1 946 ? -6.033 26.949 25.547 1.00 82.12 946 VAL A CA 1
ATOM 7100 C C . VAL A 1 946 ? -6.020 27.079 24.015 1.00 82.12 946 VAL A C 1
ATOM 7102 O O . VAL A 1 946 ? -5.878 28.179 23.485 1.00 82.12 946 VAL A O 1
ATOM 7105 N N . LEU A 1 947 ? -6.182 25.970 23.281 1.00 83.25 947 LEU A N 1
ATOM 7106 C CA . LEU A 1 947 ? -6.196 25.974 21.817 1.00 83.25 947 LEU A CA 1
ATOM 7107 C C . LEU A 1 947 ? -7.548 26.377 21.237 1.00 83.25 947 LEU A C 1
ATOM 7109 O O . LEU A 1 947 ? -7.628 26.614 20.031 1.00 83.25 947 LEU A O 1
ATOM 7113 N N . THR A 1 948 ? -8.587 26.527 22.063 1.00 83.62 948 THR A N 1
ATOM 7114 C CA . THR A 1 948 ? -9.879 27.058 21.607 1.00 83.62 948 THR A CA 1
ATOM 7115 C C . THR A 1 948 ? -9.760 28.502 21.111 1.00 83.62 948 THR A C 1
ATOM 7117 O O . THR A 1 948 ? -10.526 28.922 20.248 1.00 83.62 948 THR A O 1
ATOM 7120 N N . GLY A 1 949 ? -8.727 29.235 21.549 1.00 82.69 949 GLY A N 1
ATOM 7121 C CA . GLY A 1 949 ? -8.380 30.562 21.035 1.00 82.69 949 GLY A CA 1
ATOM 7122 C C . GLY A 1 949 ? -7.839 30.581 19.596 1.00 82.69 949 GLY A C 1
ATOM 7123 O O . GLY A 1 949 ? -7.706 31.657 19.011 1.00 82.69 949 GLY A O 1
ATOM 7124 N N . LEU A 1 950 ? -7.541 29.426 18.983 1.00 87.50 950 LEU A N 1
ATOM 7125 C CA . LEU A 1 950 ? -7.076 29.340 17.593 1.00 87.50 950 LEU A CA 1
ATOM 7126 C C . LEU A 1 950 ? -8.235 29.522 16.597 1.00 87.50 950 LEU A C 1
ATOM 7128 O O . LEU A 1 950 ? -8.634 28.599 15.884 1.00 87.50 950 LEU A O 1
ATOM 7132 N N . ALA A 1 951 ? -8.733 30.755 16.495 1.00 81.12 951 ALA A N 1
ATOM 7133 C CA . ALA A 1 951 ? -9.902 31.123 15.696 1.00 81.12 951 ALA A CA 1
ATOM 7134 C C . ALA A 1 951 ? -9.760 30.883 14.177 1.00 81.12 951 ALA A C 1
ATOM 7136 O O . ALA A 1 951 ? -10.737 31.015 13.447 1.00 81.12 951 ALA A O 1
ATOM 7137 N N . GLY A 1 952 ? -8.576 30.526 13.670 1.00 85.62 952 GLY A N 1
ATOM 7138 C CA . GLY A 1 952 ? -8.341 30.222 12.254 1.00 85.62 952 GLY A CA 1
ATOM 7139 C C . GLY A 1 952 ? -8.502 28.750 11.853 1.00 85.62 952 GLY A C 1
ATOM 7140 O O . GLY A 1 952 ? -8.521 28.458 10.655 1.00 85.62 952 GLY A O 1
ATOM 7141 N N . VAL A 1 953 ? -8.589 27.817 12.807 1.00 91.69 953 VAL A N 1
ATOM 7142 C CA . VAL A 1 953 ? -8.545 26.375 12.515 1.00 91.69 953 VAL A CA 1
ATOM 7143 C C . VAL A 1 953 ? -9.868 25.901 11.911 1.00 91.69 953 VAL A C 1
ATOM 7145 O O . VAL A 1 953 ? -10.896 25.869 12.573 1.00 91.69 953 VAL A O 1
ATOM 7148 N N . ALA A 1 954 ? -9.825 25.463 10.652 1.00 91.12 954 ALA A N 1
ATOM 7149 C CA . ALA A 1 954 ? -10.983 24.958 9.918 1.00 91.12 954 ALA A CA 1
ATOM 7150 C C . ALA A 1 954 ? -11.151 23.433 10.024 1.00 91.12 954 ALA A C 1
ATOM 7152 O O . ALA A 1 954 ? -12.267 22.931 9.876 1.00 91.12 954 ALA A O 1
ATOM 7153 N N . ALA A 1 955 ? -10.069 22.686 10.261 1.00 91.06 955 ALA A N 1
ATOM 7154 C CA . ALA A 1 955 ? -10.097 21.230 10.375 1.00 91.06 955 ALA A CA 1
ATOM 7155 C C . ALA A 1 955 ? -9.339 20.748 11.617 1.00 91.06 955 ALA A C 1
ATOM 7157 O O . ALA A 1 955 ? -8.142 21.009 11.758 1.00 91.06 955 ALA A O 1
ATOM 7158 N N . LEU A 1 956 ? -10.036 20.009 12.483 1.00 93.31 956 LEU A N 1
ATOM 7159 C CA . LEU A 1 956 ? -9.489 19.455 13.719 1.00 93.31 956 LEU A CA 1
ATOM 7160 C C . LEU A 1 956 ? -9.667 17.932 13.745 1.00 93.31 956 LEU A C 1
ATOM 7162 O O . LEU A 1 956 ? -10.788 17.422 13.714 1.00 93.31 956 LEU A O 1
ATOM 7166 N N . ASN A 1 957 ? -8.555 17.199 13.796 1.00 92.56 957 ASN A N 1
ATOM 7167 C CA . ASN A 1 957 ? -8.558 15.742 13.910 1.00 92.56 957 ASN A CA 1
ATOM 7168 C C . ASN A 1 957 ? -8.060 15.312 15.295 1.00 92.56 957 ASN A C 1
ATOM 7170 O O . ASN A 1 957 ? -6.888 15.497 15.618 1.00 92.56 957 ASN A O 1
ATOM 7174 N N . LEU A 1 958 ? -8.959 14.730 16.088 1.00 92.12 958 LEU A N 1
ATOM 7175 C CA . LEU A 1 958 ? -8.732 14.212 17.439 1.00 92.12 958 LEU A CA 1
ATOM 7176 C C . LEU A 1 958 ? -9.004 12.699 17.512 1.00 92.12 958 LEU A C 1
ATOM 7178 O O . LEU A 1 958 ? -9.281 12.174 18.587 1.00 92.12 958 LEU A O 1
ATOM 7182 N N . GLN A 1 959 ? -8.970 11.992 16.379 1.00 93.19 959 GLN A N 1
ATOM 7183 C CA . GLN A 1 959 ? -9.263 10.562 16.337 1.00 93.19 959 GLN A CA 1
ATOM 7184 C C . GLN A 1 959 ? -8.378 9.772 17.311 1.00 93.19 959 GLN A C 1
ATOM 7186 O O . GLN A 1 959 ? -7.162 9.930 17.323 1.00 93.19 959 GLN A O 1
ATOM 7191 N N . GLY A 1 960 ? -8.973 8.891 18.115 1.00 89.25 960 GLY A N 1
ATOM 7192 C CA . GLY A 1 960 ? -8.272 8.030 19.066 1.00 89.25 960 GLY A CA 1
ATOM 7193 C C . GLY A 1 960 ? -7.662 8.761 20.268 1.00 89.25 960 GLY A C 1
ATOM 7194 O O . GLY A 1 960 ? -6.815 8.182 20.956 1.00 89.25 960 GLY A O 1
ATOM 7195 N N . CYS A 1 961 ? -8.057 10.012 20.528 1.00 87.88 961 CYS A N 1
ATOM 7196 C CA . CYS A 1 961 ? -7.758 10.725 21.769 1.00 87.88 961 CYS A CA 1
ATOM 7197 C C . CYS A 1 961 ? -8.716 10.251 22.871 1.00 87.88 961 CYS A C 1
ATOM 7199 O O . CYS A 1 961 ? -9.788 10.811 23.085 1.00 87.88 961 CYS A O 1
ATOM 7201 N N . ASN A 1 962 ? -8.349 9.170 23.556 1.00 83.69 962 ASN A N 1
ATOM 7202 C CA . ASN A 1 962 ? -9.264 8.473 24.465 1.00 83.69 962 ASN A CA 1
ATOM 7203 C C . ASN A 1 962 ? -9.495 9.173 25.811 1.00 83.69 962 ASN A C 1
ATOM 7205 O O . ASN A 1 962 ? -10.452 8.814 26.484 1.00 83.69 962 ASN A O 1
ATOM 7209 N N . ALA A 1 963 ? -8.654 10.137 26.195 1.00 83.62 963 ALA A N 1
ATOM 7210 C CA . ALA A 1 963 ? -8.780 10.884 27.450 1.00 83.62 963 ALA A CA 1
ATOM 7211 C C . ALA A 1 963 ? -9.679 12.139 27.345 1.00 83.62 963 ALA A C 1
ATOM 7213 O O . ALA A 1 963 ? -9.705 12.968 28.258 1.00 83.62 963 ALA A O 1
ATOM 7214 N N . LEU A 1 964 ? -10.388 12.316 26.224 1.00 85.38 964 LEU A N 1
ATOM 7215 C CA . LEU A 1 964 ? -11.327 13.421 26.032 1.00 85.38 964 LEU A CA 1
ATOM 7216 C C . LEU A 1 964 ? -12.646 13.155 26.771 1.00 85.38 964 LEU A C 1
ATOM 7218 O O . LEU A 1 964 ? -13.220 12.074 26.656 1.00 85.38 964 LEU A O 1
ATOM 7222 N N . THR A 1 965 ? -13.147 14.175 27.469 1.00 81.69 965 THR A N 1
ATOM 7223 C CA . THR A 1 965 ? -14.413 14.155 28.219 1.00 81.69 965 THR A CA 1
ATOM 7224 C C . THR A 1 965 ? -15.389 15.212 27.690 1.00 81.69 965 THR A C 1
ATOM 7226 O O . THR A 1 965 ? -14.982 16.187 27.052 1.00 81.69 965 THR A O 1
ATOM 7229 N N . ASP A 1 966 ? -16.684 15.052 27.976 1.00 81.81 966 ASP A N 1
ATOM 7230 C CA .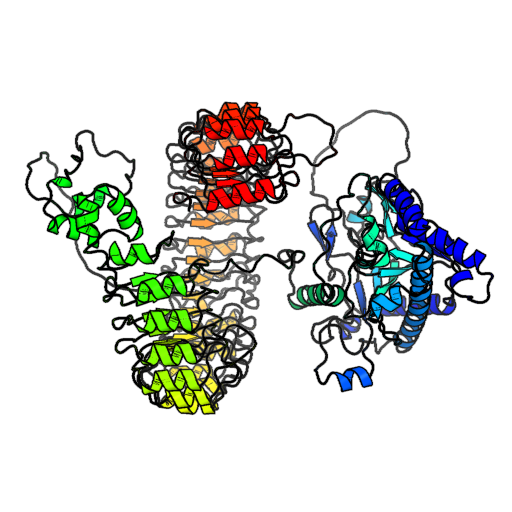 ASP A 1 966 ? -17.739 15.969 27.510 1.00 81.81 966 ASP A CA 1
ATOM 7231 C C . ASP A 1 966 ? -17.607 17.399 28.050 1.00 81.81 966 ASP A C 1
ATOM 7233 O O . ASP A 1 966 ? -17.838 18.356 27.310 1.00 81.81 966 ASP A O 1
ATOM 7237 N N . ALA A 1 967 ? -17.163 17.559 29.302 1.00 73.06 967 ALA A N 1
ATOM 7238 C CA . ALA A 1 967 ? -16.918 18.874 29.899 1.00 73.06 967 ALA A CA 1
ATOM 7239 C C . ALA A 1 967 ? -15.903 19.696 29.086 1.00 73.06 967 ALA A C 1
ATOM 7241 O O . ALA A 1 967 ? -16.048 20.905 28.929 1.00 73.06 967 ALA A O 1
ATOM 7242 N N . GLY A 1 968 ? -14.895 19.024 28.529 1.00 74.38 968 GLY A N 1
ATOM 7243 C CA . GLY A 1 968 ? -13.887 19.643 27.684 1.00 74.38 968 GLY A CA 1
ATOM 7244 C C . GLY A 1 968 ? -14.329 19.877 26.241 1.00 74.38 968 GLY A C 1
ATOM 7245 O O . GLY A 1 968 ? -13.982 20.895 25.644 1.00 74.38 968 GLY A O 1
ATOM 7246 N N . LEU A 1 969 ? -15.144 18.973 25.689 1.00 84.69 969 LEU A N 1
ATOM 7247 C CA . LEU A 1 969 ? -15.718 19.144 24.355 1.00 84.69 969 LEU A CA 1
ATOM 7248 C C . LEU A 1 969 ? -16.565 20.411 24.254 1.00 84.69 969 LEU A C 1
ATOM 7250 O O . LEU A 1 969 ? -16.489 21.075 23.225 1.00 84.69 969 LEU A O 1
ATOM 7254 N N . ALA A 1 970 ? -17.311 20.784 25.298 1.00 85.12 970 ALA A N 1
ATOM 7255 C CA . ALA A 1 970 ? -18.127 22.000 25.293 1.00 85.12 970 ALA A CA 1
ATOM 7256 C C . ALA A 1 970 ? -17.318 23.260 24.929 1.00 85.12 970 ALA A C 1
ATOM 7258 O O . ALA A 1 970 ? -17.793 24.079 24.143 1.00 85.12 970 ALA A O 1
ATOM 7259 N N . ALA A 1 971 ? -16.071 23.363 25.400 1.00 83.56 971 ALA A N 1
ATOM 7260 C CA . ALA A 1 971 ? -15.191 24.498 25.125 1.00 83.56 971 ALA A CA 1
ATOM 7261 C C . ALA A 1 971 ? -14.712 24.583 23.663 1.00 83.56 971 ALA A C 1
ATOM 7263 O O . ALA A 1 971 ? -14.389 25.666 23.181 1.00 83.56 971 ALA A O 1
ATOM 7264 N N . LEU A 1 972 ? -14.712 23.475 22.904 1.00 87.25 972 LEU A N 1
ATOM 7265 C CA . LEU A 1 972 ? -14.457 23.538 21.456 1.00 87.25 972 LEU A CA 1
ATOM 7266 C C . LEU A 1 972 ? -15.534 24.338 20.704 1.00 87.25 972 LEU A C 1
ATOM 7268 O O . LEU A 1 972 ? -15.280 24.762 19.578 1.00 87.25 972 LEU A O 1
ATOM 7272 N N . GLY A 1 973 ? -16.703 24.575 21.313 1.00 85.00 973 GLY A N 1
ATOM 7273 C CA . GLY A 1 973 ? -17.761 25.416 20.748 1.00 85.00 973 GLY A CA 1
ATOM 7274 C C . GLY A 1 973 ? -17.311 26.848 20.437 1.00 85.00 973 GLY A C 1
ATOM 7275 O O . GLY A 1 973 ? -17.838 27.455 19.504 1.00 85.00 973 GLY A O 1
ATOM 7276 N N . ASP A 1 974 ? -16.283 27.349 21.131 1.00 85.06 974 ASP A N 1
ATOM 7277 C CA . ASP A 1 974 ? -15.716 28.686 20.912 1.00 85.06 974 ASP A CA 1
ATOM 7278 C C . ASP A 1 974 ? -14.911 28.785 19.597 1.00 85.06 974 ASP A C 1
ATOM 7280 O O . ASP A 1 974 ? -14.717 29.873 19.046 1.00 85.06 974 ASP A O 1
ATOM 7284 N N . MET A 1 975 ? -14.490 27.650 19.023 1.00 89.06 975 MET A N 1
ATOM 7285 C CA . MET A 1 975 ? -13.741 27.578 17.761 1.00 89.06 975 MET A CA 1
ATOM 7286 C C . MET A 1 975 ? -14.665 27.697 16.537 1.00 89.06 975 MET A C 1
ATOM 7288 O O . MET A 1 975 ? -14.814 26.776 15.731 1.00 89.06 975 MET A O 1
ATOM 7292 N N . THR A 1 976 ? -15.294 28.858 16.375 1.00 88.44 976 THR A N 1
ATOM 7293 C CA . THR A 1 976 ? -16.371 29.097 15.392 1.00 88.44 976 THR A CA 1
ATOM 7294 C C . THR A 1 976 ? -15.985 28.924 13.913 1.00 88.44 976 THR A C 1
ATOM 7296 O O . THR A 1 976 ? -16.874 28.823 13.067 1.00 88.44 976 THR A O 1
ATOM 7299 N N . SER A 1 977 ? -14.695 28.853 13.570 1.00 90.38 977 SER A N 1
ATOM 7300 C CA . SER A 1 977 ? -14.209 28.617 12.200 1.00 90.38 977 SER A CA 1
ATOM 7301 C C . SER A 1 977 ? -14.135 27.144 11.793 1.00 90.38 977 SER A C 1
ATOM 7303 O O . SER A 1 977 ? -13.918 26.858 10.610 1.00 90.38 977 SER A O 1
ATOM 7305 N N . LEU A 1 978 ? -14.338 26.206 12.727 1.00 93.19 978 LEU A N 1
ATOM 7306 C CA . LEU A 1 978 ? -14.284 24.779 12.431 1.00 93.19 978 LEU A CA 1
ATOM 7307 C C . LEU A 1 978 ? -15.348 24.386 11.400 1.00 93.19 978 LEU A C 1
ATOM 7309 O O . LEU A 1 978 ? -16.540 24.635 11.559 1.00 93.19 978 LEU A O 1
ATOM 7313 N N . THR A 1 979 ? -14.893 23.713 10.347 1.00 93.44 979 THR A N 1
ATOM 7314 C CA . THR A 1 979 ? -15.723 23.140 9.278 1.00 93.44 979 THR A CA 1
ATOM 7315 C C . THR A 1 979 ? -15.838 21.626 9.395 1.00 93.44 979 THR A C 1
ATOM 7317 O O . THR A 1 979 ? -16.855 21.046 9.001 1.00 93.44 979 THR A O 1
ATOM 7320 N N . SER A 1 980 ? -14.816 20.980 9.963 1.00 94.56 980 SER A N 1
ATOM 7321 C CA . SER A 1 980 ? -14.781 19.536 10.161 1.00 94.56 980 SER A CA 1
ATOM 7322 C C . SER A 1 980 ? -14.087 19.153 11.462 1.00 94.56 980 SER A C 1
ATOM 7324 O O . SER A 1 980 ? -12.957 19.590 11.705 1.00 94.56 980 SER A O 1
ATOM 7326 N N . VAL A 1 981 ? -14.723 18.268 12.230 1.00 95.31 981 VAL A N 1
ATOM 7327 C CA . VAL A 1 981 ? -14.151 17.666 13.438 1.00 95.31 981 VAL A CA 1
ATOM 7328 C C . VAL A 1 981 ? -14.199 16.140 13.341 1.00 95.31 981 VAL A C 1
ATOM 7330 O O . VAL A 1 981 ? -15.253 15.549 13.093 1.00 95.31 981 VAL A O 1
ATOM 7333 N N . ASN A 1 982 ? -13.050 15.492 13.539 1.00 95.00 982 ASN A N 1
ATOM 7334 C CA . ASN A 1 982 ? -12.943 14.034 13.598 1.00 95.00 982 ASN A CA 1
ATOM 7335 C C . ASN A 1 982 ? -12.659 13.570 15.034 1.00 95.00 982 ASN A C 1
ATOM 7337 O O . ASN A 1 982 ? -11.580 13.824 15.558 1.00 95.00 982 ASN A O 1
ATOM 7341 N N . LEU A 1 983 ? -13.624 12.878 15.641 1.00 93.75 983 LEU A N 1
ATOM 7342 C CA . LEU A 1 983 ? -13.581 12.275 16.979 1.00 93.75 983 LEU A CA 1
ATOM 7343 C C . LEU A 1 983 ? -13.756 10.745 16.899 1.00 93.75 983 LEU A C 1
ATOM 7345 O O . LEU A 1 983 ? -14.296 10.118 17.810 1.00 93.75 983 LEU A O 1
ATOM 7349 N N . GLN A 1 984 ? -13.343 10.128 15.785 1.00 92.88 984 GLN A N 1
ATOM 7350 C CA . GLN A 1 984 ? -13.359 8.670 15.652 1.00 92.88 984 GLN A CA 1
ATOM 7351 C C . GLN A 1 984 ? -12.573 8.000 16.775 1.00 92.88 984 GLN A C 1
ATOM 7353 O O . GLN A 1 984 ? -11.559 8.523 17.219 1.00 92.88 984 GLN A O 1
ATOM 7358 N N . ASP A 1 985 ? -13.026 6.833 17.223 1.00 89.94 985 ASP A N 1
ATOM 7359 C CA . ASP A 1 985 ? -12.391 6.052 18.289 1.00 89.94 985 ASP A CA 1
ATOM 7360 C C . ASP A 1 985 ? -12.270 6.774 19.650 1.00 89.94 985 ASP A C 1
ATOM 7362 O O . ASP A 1 985 ? -11.654 6.223 20.557 1.00 89.94 985 ASP A O 1
ATOM 7366 N N . CYS A 1 986 ? -12.880 7.951 19.852 1.00 89.44 986 CYS A N 1
ATOM 7367 C CA . CYS A 1 986 ? -12.916 8.645 21.147 1.00 89.44 986 CYS A CA 1
ATOM 7368 C C . CYS A 1 986 ? -13.965 8.011 22.075 1.00 89.44 986 CYS A C 1
ATOM 7370 O O . CYS A 1 986 ? -15.067 8.524 22.258 1.00 89.44 986 CYS A O 1
ATOM 7372 N N . ARG A 1 987 ? -13.634 6.848 22.645 1.00 85.56 987 ARG A N 1
ATOM 7373 C CA . ARG A 1 987 ? -14.604 5.953 23.310 1.00 85.56 987 ARG A CA 1
ATOM 7374 C C . ARG A 1 987 ? -15.258 6.503 24.584 1.00 85.56 987 ARG A C 1
ATOM 7376 O O . ARG A 1 987 ? -16.301 5.976 24.957 1.00 85.56 987 ARG A O 1
ATOM 7383 N N . GLN A 1 988 ? -14.663 7.502 25.240 1.00 83.88 988 GLN A N 1
ATOM 7384 C CA . GLN A 1 988 ? -15.178 8.097 26.485 1.00 83.88 988 GLN A CA 1
ATOM 7385 C C . GLN A 1 988 ? -16.188 9.236 26.263 1.00 83.88 988 GLN A C 1
ATOM 7387 O O . GLN A 1 988 ? -16.827 9.672 27.214 1.00 83.88 988 GLN A O 1
ATOM 7392 N N . VAL A 1 989 ? -16.350 9.715 25.027 1.00 87.06 989 VAL A N 1
ATOM 7393 C CA . VAL A 1 989 ? -17.269 10.815 24.704 1.00 87.06 989 VAL A CA 1
ATOM 7394 C C . VAL A 1 989 ? -18.713 10.314 24.730 1.00 87.06 989 VAL A C 1
ATOM 7396 O O . VAL A 1 989 ? -19.074 9.457 23.920 1.00 87.06 989 VAL A O 1
ATOM 7399 N N . THR A 1 990 ? -19.543 10.860 25.626 1.00 83.06 990 THR A N 1
ATOM 7400 C CA . THR A 1 990 ? -20.977 10.520 25.716 1.00 83.06 990 THR A CA 1
ATOM 7401 C C . THR A 1 990 ? -21.847 11.374 24.792 1.00 83.06 990 THR A C 1
ATOM 7403 O O . THR A 1 990 ? -22.949 10.979 24.405 1.00 83.06 990 THR A O 1
ATOM 7406 N N . GLY A 1 991 ? -21.329 12.535 24.386 1.00 81.44 991 GLY A N 1
ATOM 7407 C CA . GLY A 1 991 ? -21.956 13.461 23.455 1.00 81.44 991 GLY A CA 1
ATOM 7408 C C . GLY A 1 991 ? -22.726 14.604 24.114 1.00 81.44 991 GLY A C 1
ATOM 7409 O O . GLY A 1 991 ? -23.139 15.525 23.415 1.00 81.44 991 GLY A O 1
ATOM 7410 N N . GLU A 1 992 ? -22.884 14.624 25.438 1.00 83.00 992 GLU A N 1
ATOM 7411 C CA . GLU A 1 992 ? -23.524 15.755 26.130 1.00 83.00 992 GLU A CA 1
ATOM 7412 C C . GLU A 1 992 ? -22.747 17.072 25.939 1.00 83.00 992 GLU A C 1
ATOM 7414 O O . GLU A 1 992 ? -23.342 18.150 25.862 1.00 83.00 992 GLU A O 1
ATOM 7419 N N . GLY A 1 993 ? -21.425 16.988 25.742 1.00 85.12 993 GLY A N 1
ATOM 7420 C CA . GLY A 1 993 ? -20.558 18.145 25.502 1.00 85.12 993 GLY A CA 1
ATOM 7421 C C . GLY A 1 993 ? -20.879 18.920 24.218 1.00 85.12 993 GLY A C 1
ATOM 7422 O O . GLY A 1 993 ? -20.570 20.108 24.123 1.00 85.12 993 GLY A O 1
ATOM 7423 N N . PHE A 1 994 ? -21.562 18.306 23.243 1.00 90.94 994 PHE A N 1
ATOM 7424 C CA . PHE A 1 994 ? -21.954 18.977 21.995 1.00 90.94 994 PHE A CA 1
ATOM 7425 C C . PHE A 1 994 ? -22.999 20.083 22.198 1.00 90.94 994 PHE A C 1
ATOM 7427 O O . PHE A 1 994 ? -23.206 20.898 21.300 1.00 90.94 994 PHE A O 1
ATOM 7434 N N . ALA A 1 995 ? -23.631 20.175 23.374 1.00 86.12 995 ALA A N 1
ATOM 7435 C CA . ALA A 1 995 ? -24.593 21.234 23.675 1.00 86.12 995 ALA A CA 1
ATOM 7436 C C . ALA A 1 995 ? -23.986 22.646 23.530 1.00 86.12 995 ALA A C 1
ATOM 7438 O O . ALA A 1 995 ? -24.683 23.572 23.101 1.00 86.12 995 ALA A O 1
ATOM 7439 N N . GLY A 1 996 ? -22.685 22.794 23.815 1.00 85.25 996 GLY A N 1
ATOM 7440 C CA . GLY A 1 996 ? -21.935 24.043 23.641 1.00 85.25 996 GLY A CA 1
ATOM 7441 C C . GLY A 1 996 ? -21.670 24.434 22.180 1.00 85.25 996 GLY A C 1
ATOM 7442 O O . GLY A 1 996 ? -21.292 25.564 21.907 1.00 85.25 996 GLY A O 1
ATOM 7443 N N . TRP A 1 997 ? -21.899 23.540 21.212 1.00 91.44 997 TRP A N 1
ATOM 7444 C CA . TRP A 1 997 ? -21.544 23.757 19.798 1.00 91.44 997 TRP A CA 1
ATOM 7445 C C . TRP A 1 997 ? -22.675 24.374 18.974 1.00 91.44 997 TRP A C 1
ATOM 7447 O O . TRP A 1 997 ? -22.566 24.545 17.759 1.00 91.44 997 TRP A O 1
ATOM 7457 N N . CYS A 1 998 ? -23.783 24.727 19.623 1.00 86.12 998 CYS A N 1
ATOM 7458 C CA . CYS A 1 998 ? -24.975 25.242 18.960 1.00 86.12 998 CYS A CA 1
ATOM 7459 C C . CYS A 1 998 ? -24.759 26.571 18.213 1.00 86.12 998 CYS A C 1
ATOM 7461 O O . CYS A 1 998 ? -25.639 26.997 17.471 1.00 86.12 998 CYS A O 1
ATOM 7463 N N . HIS A 1 999 ? -23.622 27.242 18.411 1.00 83.81 999 HIS A N 1
ATOM 7464 C CA . HIS A 1 999 ? -23.296 28.538 17.808 1.00 83.81 999 HIS A CA 1
ATOM 7465 C C . HIS A 1 999 ? -22.188 28.445 16.746 1.00 83.81 999 HIS A C 1
ATOM 7467 O O . HIS A 1 999 ? -21.702 29.479 16.305 1.00 83.81 999 HIS A O 1
ATOM 7473 N N . MET A 1 1000 ? -21.784 27.244 16.310 1.00 89.62 1000 MET A N 1
ATOM 7474 C CA . MET A 1 1000 ? -20.727 27.059 15.303 1.00 89.62 1000 MET A CA 1
ATOM 7475 C C . MET A 1 1000 ? -21.295 27.160 13.873 1.00 89.62 1000 MET A C 1
ATOM 7477 O O . MET A 1 1000 ? -21.894 26.196 13.392 1.00 89.62 1000 MET A O 1
ATOM 7481 N N . PRO A 1 1001 ? -21.119 28.281 13.143 1.00 87.75 1001 PRO A N 1
ATOM 7482 C CA . PRO A 1 1001 ? -21.866 28.544 11.907 1.00 87.75 1001 PRO A CA 1
ATOM 7483 C C . PRO A 1 1001 ? -21.372 27.749 10.689 1.00 87.75 1001 PRO A C 1
ATOM 7485 O O . PRO A 1 1001 ? -22.122 27.582 9.724 1.00 87.75 1001 PRO A O 1
ATOM 7488 N N . TYR A 1 1002 ? -20.126 27.264 10.715 1.00 90.75 1002 TYR A N 1
ATOM 7489 C CA . TYR A 1 1002 ? -19.475 26.623 9.567 1.00 90.75 1002 TYR A CA 1
ATOM 7490 C C . TYR A 1 1002 ? -19.267 25.111 9.718 1.00 90.75 1002 TYR A C 1
ATOM 7492 O O . TYR A 1 1002 ? -18.831 24.473 8.755 1.00 90.75 1002 TYR A O 1
ATOM 7500 N N . LEU A 1 1003 ? -19.598 24.522 10.875 1.00 94.75 1003 LEU A N 1
ATOM 7501 C CA . LEU A 1 1003 ? -19.351 23.106 11.144 1.00 94.75 1003 LEU A CA 1
ATOM 7502 C C . LEU A 1 1003 ? -20.252 22.224 10.270 1.00 94.75 1003 LEU A C 1
ATOM 7504 O O . LEU A 1 1003 ? -21.448 22.075 10.515 1.00 94.75 1003 LEU A O 1
ATOM 7508 N N . ALA A 1 1004 ? -19.661 21.639 9.228 1.00 94.06 1004 ALA A N 1
ATOM 7509 C CA . ALA A 1 1004 ? -20.365 20.872 8.207 1.00 94.06 1004 ALA A CA 1
ATOM 7510 C C . ALA A 1 1004 ? -20.165 19.358 8.353 1.00 94.06 1004 ALA A C 1
ATOM 7512 O O . ALA A 1 1004 ? -21.020 18.595 7.900 1.00 94.06 1004 ALA A O 1
ATOM 7513 N N . ALA A 1 1005 ? -19.064 18.911 8.961 1.00 95.94 1005 ALA A N 1
ATOM 7514 C CA . ALA A 1 1005 ? -18.741 17.493 9.092 1.00 95.94 1005 ALA A CA 1
ATOM 7515 C C . ALA A 1 1005 ? -18.316 17.117 10.517 1.00 95.94 1005 ALA A C 1
ATOM 7517 O O . ALA A 1 1005 ? -17.370 17.683 11.062 1.00 95.94 1005 ALA A O 1
ATOM 7518 N N . LEU A 1 1006 ? -18.979 16.106 11.078 1.00 96.62 1006 LEU A N 1
ATOM 7519 C CA . LEU A 1 1006 ? -18.652 15.514 12.372 1.00 96.62 1006 LEU A CA 1
ATOM 7520 C C . LEU A 1 1006 ? -18.566 13.994 12.234 1.00 96.62 1006 LEU A C 1
ATOM 7522 O O . LEU A 1 1006 ? -19.468 13.349 11.692 1.00 96.62 1006 LEU A O 1
ATOM 7526 N N . SER A 1 1007 ? -17.482 13.410 12.737 1.00 95.12 1007 SER A N 1
ATOM 7527 C CA . SER A 1 1007 ? -17.327 11.960 12.788 1.00 95.12 1007 SER A CA 1
ATOM 7528 C C . SER A 1 1007 ? -17.097 11.477 14.211 1.00 95.12 1007 SER A C 1
ATOM 7530 O O . SER A 1 1007 ? -16.132 11.879 14.846 1.00 95.12 1007 SER A O 1
ATOM 7532 N N . LEU A 1 1008 ? -17.950 10.557 14.651 1.00 92.81 1008 LEU A N 1
ATOM 7533 C CA . LEU A 1 1008 ? -17.975 9.908 15.963 1.00 92.81 1008 LEU A CA 1
ATOM 7534 C C . LEU A 1 1008 ? -17.941 8.381 15.840 1.00 92.81 1008 LEU A C 1
ATOM 7536 O O . LEU A 1 1008 ? -18.344 7.659 16.744 1.00 92.81 1008 LEU A O 1
ATOM 7540 N N . GLN A 1 1009 ? -17.485 7.858 14.702 1.00 90.38 1009 GLN A N 1
ATOM 7541 C CA . GLN A 1 1009 ? -17.435 6.416 14.506 1.00 90.38 1009 GLN A CA 1
ATOM 7542 C C . GLN A 1 1009 ? -16.586 5.732 15.593 1.00 90.38 1009 GLN A C 1
ATOM 7544 O O . GLN A 1 1009 ? -15.494 6.198 15.911 1.00 90.38 1009 GLN A O 1
ATOM 7549 N N . ASN A 1 1010 ? -17.085 4.618 16.132 1.00 86.31 1010 ASN A N 1
ATOM 7550 C CA . ASN A 1 1010 ? -16.526 3.899 17.285 1.00 86.31 1010 ASN A CA 1
ATOM 7551 C C . ASN A 1 1010 ? -16.490 4.714 18.602 1.00 86.31 1010 ASN A C 1
ATOM 7553 O O . ASN A 1 1010 ? -15.764 4.347 19.530 1.00 86.31 1010 ASN A O 1
ATOM 7557 N N . ALA A 1 1011 ? -17.243 5.814 18.713 1.00 85.62 1011 ALA A N 1
ATOM 7558 C CA . ALA A 1 1011 ? -17.470 6.497 19.986 1.00 85.62 1011 ALA A CA 1
ATOM 7559 C C . ALA A 1 1011 ? -18.570 5.753 20.761 1.00 85.62 1011 ALA A C 1
ATOM 7561 O O . ALA A 1 1011 ? -19.762 6.039 20.640 1.00 85.62 1011 ALA A O 1
ATOM 7562 N N . ASN A 1 1012 ? -18.157 4.726 21.508 1.00 81.31 1012 ASN A N 1
ATOM 7563 C CA . ASN A 1 1012 ? -19.079 3.735 22.065 1.00 81.31 1012 ASN A CA 1
ATOM 7564 C C . ASN A 1 1012 ? -20.062 4.291 23.108 1.00 81.31 1012 ASN A C 1
ATOM 7566 O O . ASN A 1 1012 ? -21.128 3.709 23.296 1.00 81.31 1012 ASN A O 1
ATOM 7570 N N . ALA A 1 1013 ? -19.691 5.379 23.785 1.00 85.25 1013 ALA A N 1
ATOM 7571 C CA . ALA A 1 1013 ? -20.477 5.980 24.854 1.00 85.25 1013 ALA A CA 1
ATOM 7572 C C . ALA A 1 1013 ? -21.528 6.992 24.361 1.00 85.25 1013 ALA A C 1
ATOM 7574 O O . ALA A 1 1013 ? -22.297 7.486 25.179 1.00 85.25 1013 ALA A O 1
ATOM 7575 N N . VAL A 1 1014 ? -21.598 7.289 23.055 1.00 87.44 1014 VAL A N 1
ATOM 7576 C CA . VAL A 1 1014 ? -22.580 8.242 22.511 1.00 87.44 1014 VAL A CA 1
ATOM 7577 C C . VAL A 1 1014 ? -24.003 7.697 22.655 1.00 87.44 1014 VAL A C 1
ATOM 7579 O O . VAL A 1 1014 ? -24.348 6.688 22.038 1.00 87.44 1014 VAL A O 1
ATOM 7582 N N . THR A 1 1015 ? -24.823 8.379 23.461 1.00 88.12 1015 THR A N 1
ATOM 7583 C CA . THR A 1 1015 ? -26.211 7.995 23.783 1.00 88.12 1015 THR A CA 1
ATOM 7584 C C . THR A 1 1015 ? -27.247 8.805 22.988 1.00 88.12 1015 THR A C 1
ATOM 7586 O O . THR A 1 1015 ? -26.911 9.731 22.243 1.00 88.12 1015 THR A O 1
ATOM 7589 N N . ASP A 1 1016 ? -28.536 8.507 23.184 1.00 89.31 1016 ASP A N 1
ATOM 7590 C CA . ASP A 1 1016 ? -29.646 9.308 22.642 1.00 89.31 1016 ASP A CA 1
ATOM 7591 C C . ASP A 1 1016 ? -29.613 10.772 23.121 1.00 89.31 1016 ASP A C 1
ATOM 7593 O O . ASP A 1 1016 ? -29.909 11.684 22.345 1.00 89.31 1016 ASP A O 1
ATOM 7597 N N . ALA A 1 1017 ? -29.193 11.020 24.368 1.00 89.50 1017 ALA A N 1
ATOM 7598 C CA . ALA A 1 1017 ? -29.005 12.373 24.897 1.00 89.50 1017 ALA A CA 1
ATOM 7599 C C . ALA A 1 1017 ? -27.864 13.107 24.170 1.00 89.50 1017 ALA A C 1
ATOM 7601 O O . ALA A 1 1017 ? -28.003 14.278 23.808 1.00 89.50 1017 ALA A O 1
ATOM 7602 N N . GLY A 1 1018 ? -26.775 12.396 23.856 1.00 90.94 1018 GLY A N 1
ATOM 7603 C CA . GLY A 1 1018 ? -25.700 12.915 23.012 1.00 90.94 1018 GLY A CA 1
ATOM 7604 C C . GLY A 1 1018 ? -26.181 13.283 21.604 1.00 90.94 1018 GLY A C 1
ATOM 7605 O O . GLY A 1 1018 ? -25.806 14.325 21.070 1.00 90.94 1018 GLY A O 1
ATOM 7606 N N . CYS A 1 1019 ? -27.084 12.494 21.015 1.00 92.44 1019 CYS A N 1
ATOM 7607 C CA . CYS A 1 1019 ? -27.700 12.822 19.724 1.00 92.44 1019 CYS A CA 1
ATOM 7608 C C . CYS A 1 1019 ? -28.565 14.089 19.795 1.00 92.44 1019 CYS A C 1
ATOM 7610 O O . CYS A 1 1019 ? -28.498 14.921 18.890 1.00 92.44 1019 CYS A O 1
ATOM 7612 N N . ALA A 1 1020 ? -29.315 14.287 20.885 1.00 93.25 1020 ALA A N 1
ATOM 7613 C CA . ALA A 1 1020 ? -30.073 15.518 21.115 1.00 93.25 1020 ALA A CA 1
ATOM 7614 C C . ALA A 1 1020 ? -29.163 16.754 21.239 1.00 93.25 1020 ALA A C 1
ATOM 7616 O O . ALA A 1 1020 ? -29.499 17.828 20.737 1.00 93.25 1020 ALA A O 1
ATOM 7617 N N . ALA A 1 1021 ? -27.982 16.606 21.844 1.00 93.38 1021 ALA A N 1
ATOM 7618 C CA . ALA A 1 1021 ? -26.977 17.663 21.880 1.00 93.38 1021 ALA A CA 1
ATOM 7619 C C . ALA A 1 1021 ? -26.396 17.955 20.481 1.00 93.38 1021 ALA A C 1
ATOM 7621 O O . ALA A 1 1021 ? -26.347 19.117 20.073 1.00 93.38 1021 ALA A O 1
ATOM 7622 N N . ILE A 1 1022 ? -26.045 16.919 19.705 1.00 94.12 1022 ILE A N 1
ATOM 7623 C CA . ILE A 1 1022 ? -25.567 17.044 18.311 1.00 94.12 1022 ILE A CA 1
ATOM 7624 C C . ILE A 1 1022 ? -26.607 17.735 17.422 1.00 94.12 1022 ILE A C 1
ATOM 7626 O O . ILE A 1 1022 ? -26.248 18.541 16.564 1.00 94.12 1022 ILE A O 1
ATOM 7630 N N . ALA A 1 1023 ? -27.898 17.473 17.638 1.00 93.06 1023 ALA A N 1
ATOM 7631 C CA . ALA A 1 1023 ? -28.986 18.068 16.867 1.00 93.06 1023 ALA A CA 1
ATOM 7632 C C . ALA A 1 1023 ? -29.041 19.605 16.949 1.00 93.06 1023 ALA A C 1
ATOM 7634 O O . ALA A 1 1023 ? -29.622 20.251 16.075 1.00 93.06 1023 ALA A O 1
ATOM 7635 N N . ARG A 1 1024 ? -28.397 20.209 17.958 1.00 91.69 1024 ARG A N 1
ATOM 7636 C CA . ARG A 1 1024 ? -28.266 21.668 18.085 1.00 91.69 1024 ARG A CA 1
ATOM 7637 C C . ARG A 1 1024 ? -27.252 22.263 17.097 1.00 91.69 1024 ARG A C 1
ATOM 7639 O O . ARG A 1 1024 ? -27.237 23.477 16.908 1.00 91.69 1024 ARG A O 1
ATOM 7646 N N . ILE A 1 1025 ? -26.435 21.439 16.438 1.00 92.81 1025 ILE A N 1
ATOM 7647 C CA . ILE A 1 1025 ? -25.455 21.844 15.419 1.00 92.81 1025 ILE A CA 1
ATOM 7648 C C . ILE A 1 1025 ? -26.148 21.904 14.047 1.00 92.81 1025 ILE A C 1
ATOM 7650 O O . ILE A 1 1025 ? -25.894 21.115 13.139 1.00 92.81 1025 ILE A O 1
ATOM 7654 N N . VAL A 1 1026 ? -27.044 22.876 13.876 1.00 89.62 1026 VAL A N 1
ATOM 7655 C CA . VAL A 1 1026 ? -27.900 23.028 12.682 1.00 89.62 1026 VAL A CA 1
ATOM 7656 C C . VAL A 1 1026 ? -27.163 23.038 11.320 1.00 89.62 1026 VAL A C 1
ATOM 7658 O O . VAL A 1 1026 ? -27.733 22.524 10.349 1.00 89.62 1026 VAL A O 1
ATOM 7661 N N . PRO A 1 1027 ? -25.938 23.592 11.159 1.00 92.69 1027 PRO A N 1
ATOM 7662 C CA . PRO A 1 1027 ? -25.279 23.621 9.848 1.00 92.69 1027 PRO A CA 1
ATOM 7663 C C . PRO A 1 1027 ? -24.713 22.272 9.374 1.00 92.69 1027 PRO A C 1
ATOM 7665 O O . PRO A 1 1027 ? -24.260 22.196 8.226 1.00 92.69 1027 PRO A O 1
ATOM 7668 N N . LEU A 1 1028 ? -24.767 21.218 10.196 1.00 95.19 1028 LEU A N 1
ATOM 7669 C CA . LEU A 1 1028 ? -24.167 19.921 9.896 1.00 95.19 1028 LEU A CA 1
ATOM 7670 C C . LEU A 1 1028 ? -24.729 19.300 8.601 1.00 95.19 1028 LEU A C 1
ATOM 7672 O O . LEU A 1 1028 ? -25.939 19.212 8.390 1.00 95.19 1028 LEU A O 1
ATOM 7676 N N . ARG A 1 1029 ? -23.828 18.841 7.725 1.00 96.19 1029 ARG A N 1
ATOM 7677 C CA . ARG A 1 1029 ? -24.144 18.180 6.445 1.00 96.19 1029 ARG A CA 1
ATOM 7678 C C . ARG A 1 1029 ? -23.756 16.711 6.424 1.00 96.19 1029 ARG A C 1
ATOM 7680 O O . ARG A 1 1029 ? -24.401 15.943 5.707 1.00 96.19 1029 ARG A O 1
ATOM 7687 N N . THR A 1 1030 ? -22.733 16.349 7.189 1.00 97.06 1030 THR A N 1
ATOM 7688 C CA . THR A 1 1030 ? -22.191 14.996 7.273 1.00 97.06 1030 THR A CA 1
ATOM 7689 C C . THR A 1 1030 ? -22.044 14.590 8.729 1.00 97.06 1030 THR A C 1
ATOM 7691 O O . THR A 1 1030 ? -21.337 15.253 9.488 1.00 97.06 1030 THR A O 1
ATOM 7694 N N . LEU A 1 1031 ? -22.671 13.472 9.088 1.00 97.00 1031 LEU A N 1
ATOM 7695 C CA . LEU A 1 1031 ? -22.607 12.880 10.418 1.00 97.00 1031 LEU A CA 1
ATOM 7696 C C . LEU A 1 1031 ? -22.279 11.392 10.304 1.00 97.00 1031 LEU A C 1
ATOM 7698 O O . LEU A 1 1031 ? -22.977 10.638 9.623 1.00 97.00 1031 LEU A O 1
ATOM 7702 N N . ASN A 1 1032 ? -21.203 10.968 10.962 1.00 94.31 1032 ASN A N 1
ATOM 7703 C CA . ASN A 1 1032 ? -20.803 9.565 11.015 1.00 94.31 1032 ASN A CA 1
ATOM 7704 C C . ASN A 1 1032 ? -20.894 9.026 12.444 1.00 94.31 1032 ASN A C 1
ATOM 7706 O O . ASN A 1 1032 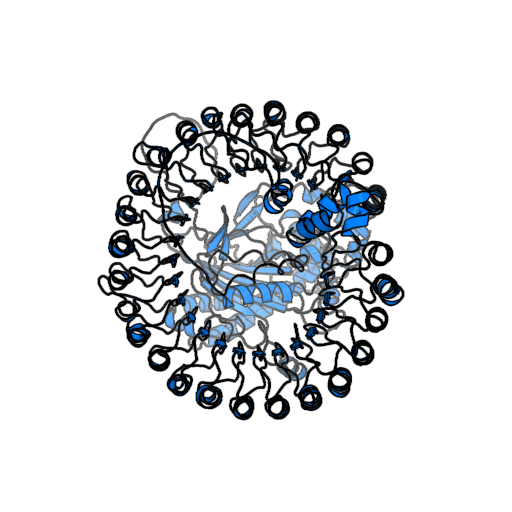? -20.062 9.367 13.278 1.00 94.31 1032 ASN A O 1
ATOM 7710 N N . LEU A 1 1033 ? -21.878 8.163 12.684 1.00 91.38 1033 LEU A N 1
ATOM 7711 C CA . LEU A 1 1033 ? -22.199 7.501 13.953 1.00 91.38 1033 LEU A CA 1
ATOM 7712 C C . LEU A 1 1033 ? -22.078 5.968 13.830 1.00 91.38 1033 LEU A C 1
ATOM 7714 O O . LEU A 1 1033 ? -22.752 5.209 14.530 1.00 91.38 1033 LEU A O 1
ATOM 7718 N N . LYS A 1 1034 ? -21.249 5.471 12.900 1.00 87.12 1034 LYS A N 1
ATOM 7719 C CA . LYS A 1 1034 ? -20.994 4.028 12.786 1.00 87.12 1034 LYS A CA 1
ATOM 7720 C C . LYS A 1 1034 ? -20.429 3.478 14.089 1.00 87.12 1034 LYS A C 1
ATOM 7722 O O . LYS A 1 1034 ? -19.497 4.046 14.645 1.00 87.12 1034 LYS A O 1
ATOM 7727 N N . ASN A 1 1035 ? -20.929 2.325 14.521 1.00 81.75 1035 ASN A N 1
ATOM 7728 C CA . ASN A 1 1035 ? -20.454 1.660 15.731 1.00 81.75 1035 ASN A CA 1
ATOM 7729 C C . ASN A 1 1035 ? -20.606 2.503 17.017 1.00 81.75 1035 ASN A C 1
ATOM 7731 O O . ASN A 1 1035 ? -19.729 2.500 17.876 1.00 81.75 1035 ASN A O 1
ATOM 7735 N N . CYS A 1 1036 ? -21.727 3.221 17.143 1.00 84.69 1036 CYS A N 1
ATOM 7736 C CA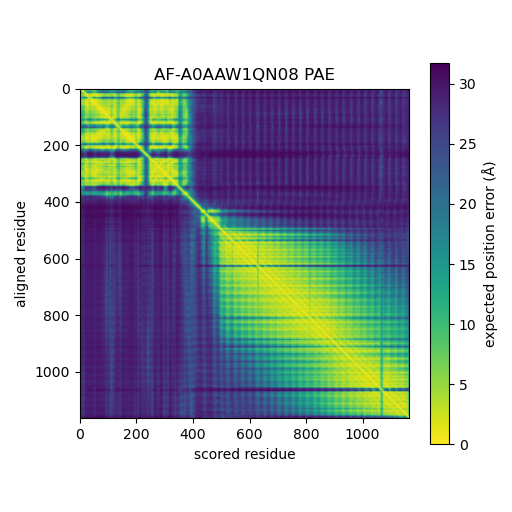 . CYS A 1 1036 ? -22.203 3.832 18.390 1.00 84.69 1036 CYS A CA 1
ATOM 7737 C C . CYS A 1 1036 ? -23.355 2.978 18.975 1.00 84.69 1036 CYS A C 1
ATOM 7739 O O . CYS A 1 1036 ? -24.515 3.213 18.639 1.00 84.69 1036 CYS A O 1
ATOM 7741 N N . PRO A 1 1037 ? -23.080 1.928 19.777 1.00 78.38 1037 PRO A N 1
ATOM 7742 C CA . PRO A 1 1037 ? -24.083 0.948 20.217 1.00 78.38 1037 PRO A CA 1
ATOM 7743 C C . PRO A 1 1037 ? -25.071 1.451 21.282 1.00 78.38 1037 PRO A C 1
ATOM 7745 O O . PRO A 1 1037 ? -26.083 0.790 21.506 1.00 78.38 1037 PRO A O 1
ATOM 7748 N N . ALA A 1 1038 ? -24.791 2.575 21.947 1.00 81.19 1038 ALA A N 1
ATOM 7749 C CA . ALA A 1 1038 ? -25.642 3.124 23.007 1.00 81.19 1038 ALA A CA 1
ATOM 7750 C C . ALA A 1 1038 ? -26.801 4.009 22.495 1.00 81.19 1038 ALA A C 1
ATOM 7752 O O . ALA A 1 1038 ? -27.660 4.401 23.281 1.00 81.19 1038 ALA A O 1
ATOM 7753 N N . MET A 1 1039 ? -26.843 4.307 21.193 1.00 85.94 1039 MET A N 1
ATOM 7754 C CA . MET A 1 1039 ? -27.921 5.054 20.536 1.00 85.94 1039 MET A CA 1
ATOM 7755 C C . MET A 1 1039 ? -29.035 4.115 20.039 1.00 85.94 1039 MET A C 1
ATOM 7757 O O . MET A 1 1039 ? -28.773 3.016 19.545 1.00 85.94 1039 MET A O 1
ATOM 7761 N N . THR A 1 1040 ? -30.278 4.586 20.121 1.00 87.31 1040 THR A N 1
ATOM 7762 C CA . THR A 1 1040 ? -31.509 3.902 19.705 1.00 87.31 1040 THR A CA 1
ATOM 7763 C C . THR A 1 1040 ? -32.305 4.744 18.693 1.00 87.31 1040 THR A C 1
ATOM 7765 O O . THR A 1 1040 ? -31.854 5.798 18.236 1.00 87.31 1040 THR A O 1
ATOM 7768 N N . ASP A 1 1041 ? -33.523 4.311 18.352 1.00 88.75 1041 ASP A N 1
ATOM 7769 C CA . ASP A 1 1041 ? -34.454 5.091 17.524 1.00 88.75 1041 ASP A CA 1
ATOM 7770 C C . ASP A 1 1041 ? -34.768 6.474 18.120 1.00 88.75 1041 ASP A C 1
ATOM 7772 O O . ASP A 1 1041 ? -34.983 7.425 17.370 1.00 88.75 1041 ASP A O 1
ATOM 7776 N N . LYS A 1 1042 ? -34.727 6.625 19.455 1.00 90.19 1042 LYS A N 1
ATOM 7777 C CA . LYS A 1 1042 ? -34.917 7.928 20.119 1.00 90.19 1042 LYS A CA 1
ATOM 7778 C C . LYS A 1 1042 ? -33.801 8.912 19.772 1.00 90.19 1042 LYS A C 1
ATOM 7780 O O . LYS A 1 1042 ? -34.072 10.096 19.587 1.00 90.19 1042 LYS A O 1
ATOM 7785 N N . GLY A 1 1043 ? -32.564 8.437 19.651 1.00 89.81 1043 GLY A N 1
ATOM 7786 C CA . GLY A 1 1043 ? -31.438 9.249 19.204 1.00 89.81 1043 GLY A CA 1
ATOM 7787 C C . GLY A 1 1043 ? -31.612 9.706 17.759 1.00 89.81 1043 GLY A C 1
ATOM 7788 O O . GLY A 1 1043 ? -31.400 10.879 17.466 1.00 89.81 1043 GLY A O 1
ATOM 7789 N N . LEU A 1 1044 ? -32.091 8.826 16.871 1.00 91.12 1044 LEU A N 1
ATOM 7790 C CA . LEU A 1 1044 ? -32.421 9.201 15.490 1.00 91.12 1044 LEU A CA 1
ATOM 7791 C C . LEU A 1 1044 ? -33.570 10.214 15.419 1.00 91.12 1044 LEU A C 1
ATOM 7793 O O . LEU A 1 1044 ? -33.473 11.177 14.659 1.00 91.12 1044 LEU A O 1
ATOM 7797 N N . ALA A 1 1045 ? -34.609 10.051 16.244 1.00 92.88 1045 ALA A N 1
ATOM 7798 C CA . ALA A 1 1045 ? -35.690 11.027 16.381 1.00 92.88 1045 ALA A CA 1
ATOM 7799 C C . ALA A 1 1045 ? -35.155 12.405 16.799 1.00 92.88 1045 ALA A C 1
ATOM 7801 O O . ALA A 1 1045 ? -35.536 13.430 16.234 1.00 92.88 1045 ALA A O 1
ATOM 7802 N N . ALA A 1 1046 ? -34.211 12.435 17.743 1.00 93.88 1046 ALA A N 1
ATOM 7803 C CA . ALA A 1 1046 ? -33.607 13.672 18.217 1.00 93.88 1046 ALA A CA 1
ATOM 7804 C C . ALA A 1 1046 ? -32.820 14.424 17.127 1.00 93.88 1046 ALA A C 1
ATOM 7806 O O . ALA A 1 1046 ? -32.711 15.644 17.208 1.00 93.88 1046 ALA A O 1
ATOM 7807 N N . LEU A 1 1047 ? -32.319 13.742 16.086 1.00 94.12 1047 LEU A N 1
ATOM 7808 C CA . LEU A 1 1047 ? -31.586 14.362 14.969 1.00 94.12 1047 LEU A CA 1
ATOM 7809 C C . LEU A 1 1047 ? -32.486 15.090 13.955 1.00 94.12 1047 LEU A C 1
ATOM 7811 O O . LEU A 1 1047 ? -31.964 15.786 13.080 1.00 94.12 1047 LEU A O 1
ATOM 7815 N N . ALA A 1 1048 ? -33.816 14.992 14.067 1.00 90.00 1048 ALA A N 1
ATOM 7816 C CA . ALA A 1 1048 ? -34.778 15.623 13.157 1.00 90.00 1048 ALA A CA 1
ATOM 7817 C C . ALA A 1 1048 ? -34.547 17.129 12.858 1.00 90.00 1048 ALA A C 1
ATOM 7819 O O . ALA A 1 1048 ? -34.837 17.544 11.726 1.00 90.00 1048 ALA A O 1
ATOM 7820 N N . PRO A 1 1049 ? -34.021 17.968 13.782 1.00 92.75 1049 PRO A N 1
ATOM 7821 C CA . PRO A 1 1049 ? -33.699 19.373 13.513 1.00 92.75 1049 PRO A CA 1
ATOM 7822 C C . PRO A 1 1049 ? -32.596 19.602 12.466 1.00 92.75 1049 PRO A C 1
ATOM 7824 O O . PRO A 1 1049 ? -32.517 20.693 11.897 1.00 92.75 1049 PRO A O 1
ATOM 7827 N N . LEU A 1 1050 ? -31.761 18.602 12.159 1.00 93.94 1050 LEU A N 1
ATOM 7828 C CA . LEU A 1 1050 ? -30.640 18.714 11.216 1.00 93.94 1050 LEU A CA 1
ATOM 7829 C C . LEU A 1 1050 ? -31.105 18.694 9.749 1.00 93.94 1050 LEU A C 1
ATOM 7831 O O . LEU A 1 1050 ? -30.711 17.848 8.948 1.00 93.94 1050 LEU A O 1
ATOM 7835 N N . LYS A 1 1051 ? -31.930 19.666 9.347 1.00 91.19 1051 LYS A N 1
ATOM 7836 C CA . LYS A 1 1051 ? -32.548 19.728 8.007 1.00 91.19 1051 LYS A CA 1
ATOM 7837 C C . LYS A 1 1051 ? -31.555 19.910 6.850 1.00 91.19 1051 LYS A C 1
ATOM 7839 O O . LYS A 1 1051 ? -31.953 19.795 5.695 1.00 91.19 1051 LYS A O 1
ATOM 7844 N N . ARG A 1 1052 ? -30.277 20.191 7.135 1.00 93.62 1052 ARG A N 1
ATOM 7845 C CA . ARG A 1 1052 ? -29.184 20.276 6.146 1.00 93.62 1052 ARG A CA 1
ATOM 7846 C C . ARG A 1 1052 ? -28.370 18.985 6.019 1.00 93.62 1052 ARG A C 1
ATOM 7848 O O . ARG A 1 1052 ? -27.481 18.928 5.163 1.00 93.62 1052 ARG A O 1
ATOM 7855 N N . LEU A 1 1053 ? -28.665 17.970 6.835 1.00 96.06 1053 LEU A N 1
ATOM 7856 C CA . LEU A 1 1053 ? -27.932 16.714 6.838 1.00 96.06 1053 LEU A CA 1
ATOM 7857 C C . LEU A 1 1053 ? -28.155 15.976 5.516 1.00 96.06 1053 LEU A C 1
ATOM 7859 O O . LEU A 1 1053 ? -29.274 15.637 5.146 1.00 96.06 1053 LEU A O 1
ATOM 7863 N N . SER A 1 1054 ? -27.059 15.760 4.797 1.00 95.75 1054 SER A N 1
ATOM 7864 C CA . SER A 1 1054 ? -27.037 15.133 3.474 1.00 95.75 1054 SER A CA 1
ATOM 7865 C C . SER A 1 1054 ? -26.399 13.747 3.500 1.00 95.75 1054 SER A C 1
ATOM 7867 O O . SER A 1 1054 ? -26.754 12.899 2.685 1.00 95.75 1054 SER A O 1
ATOM 7869 N N . HIS A 1 1055 ? -25.477 13.519 4.436 1.00 97.31 1055 HIS A N 1
ATOM 7870 C CA . HIS A 1 1055 ? -24.760 12.265 4.610 1.00 97.31 1055 HIS A CA 1
ATOM 7871 C C . HIS A 1 1055 ? -24.903 11.803 6.058 1.00 97.31 1055 HIS A C 1
ATOM 7873 O O . HIS A 1 1055 ? -24.400 12.461 6.971 1.00 97.31 1055 HIS A O 1
ATOM 7879 N N . LEU A 1 1056 ? -25.559 10.665 6.256 1.00 95.88 1056 LEU A N 1
ATOM 7880 C CA . LEU A 1 1056 ? -25.691 10.015 7.554 1.00 95.88 1056 LEU A CA 1
ATOM 7881 C C . LEU A 1 1056 ? -25.128 8.602 7.453 1.00 95.88 1056 LEU A C 1
ATOM 7883 O O . LEU A 1 1056 ? -25.544 7.809 6.609 1.00 95.88 1056 LEU A O 1
ATOM 7887 N N . ARG A 1 1057 ? -24.156 8.295 8.308 1.00 92.56 1057 ARG A N 1
ATOM 7888 C CA . ARG A 1 1057 ? -23.585 6.954 8.409 1.00 92.56 1057 ARG A CA 1
ATOM 7889 C C . ARG A 1 1057 ? -23.894 6.357 9.764 1.00 92.56 1057 ARG A C 1
ATOM 7891 O O . ARG A 1 1057 ? -23.527 6.921 10.790 1.00 92.56 1057 ARG A O 1
ATOM 7898 N N . LEU A 1 1058 ? -24.516 5.196 9.731 1.00 89.56 1058 LEU A N 1
ATOM 7899 C CA . LEU A 1 1058 ? -24.916 4.381 10.862 1.00 89.56 1058 LEU A CA 1
ATOM 7900 C C . LEU A 1 1058 ? -24.387 2.962 10.629 1.00 89.56 1058 LEU A C 1
ATOM 7902 O O . LEU A 1 1058 ? -23.916 2.627 9.543 1.00 89.56 1058 LEU A O 1
ATOM 7906 N N . GLN A 1 1059 ? -24.397 2.134 11.663 1.00 81.81 1059 GLN A N 1
ATOM 7907 C CA . GLN A 1 1059 ? -24.107 0.708 11.541 1.00 81.81 1059 GLN A CA 1
ATOM 7908 C C . GLN A 1 1059 ? -24.850 -0.026 12.651 1.00 81.81 1059 GLN A C 1
ATOM 7910 O O . GLN A 1 1059 ? -24.864 0.442 13.792 1.00 81.81 1059 GLN A O 1
ATOM 7915 N N . GLY A 1 1060 ? -25.453 -1.167 12.323 1.00 64.00 1060 GLY A N 1
ATOM 7916 C CA . GLY A 1 1060 ? -26.079 -2.022 13.318 1.00 64.00 1060 GLY A CA 1
ATOM 7917 C C . GLY A 1 1060 ? -25.024 -2.731 14.162 1.00 64.00 1060 GLY A C 1
ATOM 7918 O O . GLY A 1 1060 ? -24.096 -3.351 13.642 1.00 64.00 1060 GLY A O 1
ATOM 7919 N N . ASN A 1 1061 ? -25.169 -2.613 15.481 1.00 56.84 1061 ASN A N 1
ATOM 7920 C CA . ASN A 1 1061 ? -24.180 -3.078 16.449 1.00 56.84 1061 ASN A CA 1
ATOM 7921 C C . ASN A 1 1061 ? -24.734 -4.210 17.300 1.00 56.84 1061 ASN A C 1
ATOM 7923 O O . ASN A 1 1061 ? -24.868 -4.043 18.506 1.00 56.84 1061 ASN A O 1
ATOM 7927 N N . GLN A 1 1062 ? -25.054 -5.355 16.699 1.00 51.56 1062 GLN A N 1
ATOM 7928 C CA . GLN A 1 1062 ? -25.174 -6.602 17.455 1.00 51.56 1062 GLN A CA 1
ATOM 7929 C C . GLN A 1 1062 ? -24.678 -7.781 16.614 1.00 51.56 1062 GLN A C 1
ATOM 7931 O O . GLN A 1 1062 ? -25.071 -7.964 15.465 1.00 51.56 1062 GLN A O 1
ATOM 7936 N N . LEU A 1 1063 ? -23.792 -8.576 17.213 1.00 41.16 1063 LEU A N 1
ATOM 7937 C CA . LEU A 1 1063 ? -23.538 -9.949 16.789 1.00 41.16 1063 LEU A CA 1
ATOM 7938 C C . LEU A 1 1063 ? -24.652 -10.832 17.378 1.00 41.16 1063 LEU A C 1
ATOM 7940 O O . LEU A 1 1063 ? -25.046 -10.599 18.527 1.00 41.16 1063 LEU A O 1
ATOM 7944 N N . PRO A 1 1064 ? -25.140 -11.853 16.655 1.00 34.06 1064 PRO A N 1
ATOM 7945 C CA . PRO A 1 1064 ? -26.105 -12.796 17.210 1.00 34.06 1064 PRO A CA 1
ATOM 7946 C C . PRO A 1 1064 ? -25.507 -13.469 18.457 1.00 34.06 1064 PRO A C 1
ATOM 7948 O O . PRO A 1 1064 ? -24.436 -14.064 18.372 1.00 34.06 1064 PRO A O 1
ATOM 7951 N N . GLY A 1 1065 ? -26.172 -13.359 19.615 1.00 40.16 1065 GLY A N 1
ATOM 7952 C CA . GLY A 1 1065 ? -25.827 -14.138 20.818 1.00 40.16 1065 GLY A CA 1
ATOM 7953 C C . GLY A 1 1065 ? -25.575 -13.368 22.121 1.00 40.16 1065 GLY A C 1
ATOM 7954 O O . GLY A 1 1065 ? -25.486 -14.003 23.168 1.00 40.16 1065 GLY A O 1
ATOM 7955 N N . ARG A 1 1066 ? -25.514 -12.027 22.130 1.00 36.16 1066 ARG A N 1
ATOM 7956 C CA . ARG A 1 1066 ? -25.537 -11.252 23.391 1.00 36.16 1066 ARG A CA 1
ATOM 7957 C C . ARG A 1 1066 ? -26.966 -10.833 23.745 1.00 36.16 1066 ARG A C 1
ATOM 7959 O O . ARG A 1 1066 ? -27.451 -9.798 23.305 1.00 36.16 1066 ARG A O 1
ATOM 7966 N N . LEU A 1 1067 ? -27.628 -11.638 24.572 1.00 35.75 1067 LEU A N 1
ATOM 7967 C CA . LEU A 1 1067 ? -28.861 -11.265 25.268 1.00 35.75 1067 LEU A CA 1
ATOM 7968 C C . LEU A 1 1067 ? -28.525 -10.305 26.420 1.00 35.75 1067 LEU A C 1
ATOM 7970 O O . LEU A 1 1067 ? -28.332 -10.759 27.540 1.00 35.75 1067 LEU A O 1
ATOM 7974 N N . SER A 1 1068 ? -28.419 -8.997 26.163 1.00 34.25 1068 SER A N 1
ATOM 7975 C CA . SER A 1 1068 ? -28.679 -7.980 27.198 1.00 34.25 1068 SER A CA 1
ATOM 7976 C C . SER A 1 1068 ? -28.769 -6.562 26.612 1.00 34.25 1068 SER A C 1
ATOM 7978 O O . SER A 1 1068 ? -27.775 -6.014 26.145 1.00 34.25 1068 SER A O 1
ATOM 7980 N N . LEU A 1 1069 ? -29.981 -5.995 26.667 1.00 33.38 1069 LEU A N 1
ATOM 7981 C CA . LEU A 1 1069 ? -30.297 -4.564 26.822 1.00 33.38 1069 LEU A CA 1
ATOM 7982 C C . LEU A 1 1069 ? -29.702 -3.544 25.816 1.00 33.38 1069 LEU A C 1
ATOM 7984 O O . LEU A 1 1069 ? -28.863 -2.736 26.190 1.00 33.38 1069 LEU A O 1
ATOM 7988 N N . SER A 1 1070 ? -30.236 -3.471 24.588 1.00 36.88 1070 SER A N 1
ATOM 7989 C CA . SER A 1 1070 ? -30.680 -2.192 23.979 1.00 36.88 1070 SER A CA 1
ATOM 7990 C C . SER A 1 1070 ? -31.429 -2.411 22.654 1.00 36.88 1070 SER A C 1
ATOM 7992 O O . SER A 1 1070 ? -31.131 -3.310 21.863 1.00 36.88 1070 SER A O 1
ATOM 7994 N N . GLN A 1 1071 ? -32.456 -1.594 22.430 1.00 52.69 1071 GLN A N 1
ATOM 7995 C CA . GLN A 1 1071 ? -33.215 -1.485 21.186 1.00 52.69 1071 GLN A CA 1
ATOM 7996 C C . GLN A 1 1071 ? -32.350 -0.769 20.133 1.00 52.69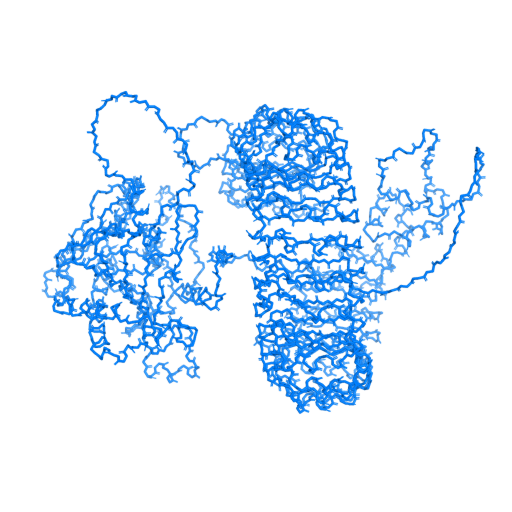 1071 GLN A C 1
ATOM 7998 O O . GLN A 1 1071 ? -32.332 0.454 20.067 1.00 52.69 1071 GLN A O 1
ATOM 8003 N N . ALA A 1 1072 ? -31.585 -1.527 19.345 1.00 68.75 1072 ALA A N 1
ATOM 8004 C CA . ALA A 1 1072 ? -30.827 -0.990 18.211 1.00 68.75 1072 ALA A CA 1
ATOM 8005 C C . ALA A 1 1072 ? -31.761 -0.529 17.076 1.00 68.75 1072 ALA A C 1
ATOM 8007 O O . ALA A 1 1072 ? -32.856 -1.078 16.964 1.00 68.75 1072 ALA A O 1
ATOM 8008 N N . VAL A 1 1073 ? -31.288 0.415 16.243 1.00 78.94 1073 VAL A N 1
ATOM 8009 C CA . VAL A 1 1073 ? -32.018 1.055 15.125 1.00 78.94 1073 VAL A CA 1
ATOM 8010 C C . VAL A 1 1073 ? -32.988 0.094 14.425 1.00 78.94 1073 VAL A C 1
ATOM 8012 O O . VAL A 1 1073 ? -32.558 -0.922 13.868 1.00 78.94 1073 VAL A O 1
ATOM 8015 N N . THR A 1 1074 ? -34.279 0.421 14.470 1.00 88.44 1074 THR A N 1
ATOM 8016 C CA . THR A 1 1074 ? -35.382 -0.345 13.872 1.00 88.44 1074 THR A CA 1
ATOM 8017 C C . THR A 1 1074 ? -36.067 0.441 12.750 1.00 88.44 1074 THR A C 1
ATOM 8019 O O . THR A 1 1074 ? -35.664 1.556 12.408 1.00 88.44 1074 THR A O 1
ATOM 8022 N N . ASP A 1 1075 ? -37.135 -0.124 12.183 1.00 89.56 1075 ASP A N 1
ATOM 8023 C CA . ASP A 1 1075 ? -37.989 0.553 11.204 1.00 89.56 1075 ASP A CA 1
ATOM 8024 C C . ASP A 1 1075 ? -38.536 1.899 11.711 1.00 89.56 1075 ASP A C 1
ATOM 8026 O O . ASP A 1 1075 ? -38.691 2.829 10.920 1.00 89.56 1075 ASP A O 1
ATOM 8030 N N . ALA A 1 1076 ? -38.773 2.042 13.023 1.00 89.31 1076 ALA A N 1
ATOM 8031 C CA . ALA A 1 1076 ? -39.183 3.315 13.621 1.00 89.31 1076 ALA A CA 1
ATOM 8032 C C . ALA A 1 1076 ? -38.079 4.382 13.507 1.00 89.31 1076 ALA A C 1
ATOM 8034 O O . ALA A 1 1076 ? -38.348 5.527 13.144 1.00 89.31 1076 ALA A O 1
ATOM 8035 N N . GLY A 1 1077 ? -36.818 3.998 13.728 1.00 88.50 1077 GLY A N 1
ATOM 8036 C CA . GLY A 1 1077 ? -35.660 4.866 13.512 1.00 88.50 1077 GLY A CA 1
ATOM 8037 C C . GLY A 1 1077 ? -35.502 5.292 12.054 1.00 88.50 1077 GLY A C 1
ATOM 8038 O O . GLY A 1 1077 ? -35.186 6.452 11.779 1.00 88.50 1077 GLY A O 1
ATOM 8039 N N . LEU A 1 1078 ? -35.786 4.386 11.112 1.00 89.88 1078 LEU A N 1
ATOM 8040 C CA . LEU A 1 1078 ? -35.819 4.700 9.680 1.00 89.88 1078 LEU A CA 1
ATOM 8041 C C . LEU A 1 1078 ? -36.888 5.741 9.335 1.00 89.88 1078 LEU A C 1
ATOM 8043 O O . LEU A 1 1078 ? -36.637 6.622 8.511 1.00 89.88 1078 LEU A O 1
ATOM 8047 N N . GLY A 1 1079 ? -38.040 5.681 10.004 1.00 90.19 1079 GLY A N 1
ATOM 8048 C CA . GLY A 1 1079 ? -39.083 6.699 9.908 1.00 90.19 1079 GLY A CA 1
ATOM 8049 C C . GLY A 1 1079 ? -38.596 8.094 10.264 1.00 90.19 1079 GLY A C 1
ATOM 8050 O O . GLY A 1 1079 ? -38.815 9.043 9.516 1.00 90.19 1079 GLY A O 1
ATOM 8051 N N . HIS A 1 1080 ? -37.834 8.216 11.347 1.00 91.81 1080 HIS A N 1
ATOM 8052 C CA . HIS A 1 1080 ? -37.230 9.493 11.723 1.00 91.81 1080 HIS A CA 1
ATOM 8053 C C . HIS A 1 1080 ? -36.151 9.951 10.732 1.00 91.81 1080 HIS A C 1
ATOM 8055 O O . HIS A 1 1080 ? -36.067 11.139 10.414 1.00 91.81 1080 HIS A O 1
ATOM 8061 N N . CYS A 1 1081 ? -35.359 9.031 10.168 1.00 89.94 1081 CYS A N 1
ATOM 8062 C CA . CYS A 1 1081 ? -34.433 9.372 9.082 1.00 89.94 1081 CYS A CA 1
ATOM 8063 C C . CYS A 1 1081 ? -35.162 9.932 7.849 1.00 89.94 1081 CYS A C 1
ATOM 8065 O O . CYS A 1 1081 ? -34.622 10.806 7.169 1.00 89.94 1081 CYS A O 1
ATOM 8067 N N . ALA A 1 1082 ? -36.387 9.481 7.576 1.00 89.19 1082 ALA A N 1
ATOM 8068 C CA . ALA A 1 1082 ? -37.197 9.962 6.462 1.00 89.19 1082 ALA A CA 1
ATOM 8069 C C . ALA A 1 1082 ? -37.607 11.448 6.598 1.00 89.19 1082 ALA A C 1
ATOM 8071 O O . ALA A 1 1082 ? -37.840 12.138 5.603 1.00 89.19 1082 ALA A O 1
ATOM 8072 N N . GLU A 1 1083 ? -37.608 12.004 7.814 1.00 89.94 1083 GLU A N 1
ATOM 8073 C CA . GLU A 1 1083 ? -37.861 13.433 8.052 1.00 89.94 1083 GLU A CA 1
ATOM 8074 C C . GLU A 1 1083 ? -36.688 14.346 7.641 1.00 89.94 1083 GLU A C 1
ATOM 8076 O O . GLU A 1 1083 ? -36.840 15.575 7.536 1.00 89.94 1083 GLU A O 1
ATOM 8081 N N . LEU A 1 1084 ? -35.507 13.769 7.400 1.00 92.75 1084 LEU A N 1
ATOM 8082 C CA . LEU A 1 1084 ? -34.297 14.466 6.970 1.00 92.75 1084 LEU A CA 1
ATOM 8083 C C . LEU A 1 1084 ? -34.284 14.611 5.442 1.00 92.75 1084 LEU A C 1
ATOM 8085 O O . LEU A 1 1084 ? -33.436 14.062 4.753 1.00 92.75 1084 LEU A O 1
ATOM 8089 N N . ARG A 1 1085 ? -35.215 15.388 4.878 1.00 91.00 1085 ARG A N 1
ATOM 8090 C CA . ARG A 1 1085 ? -35.446 15.490 3.413 1.00 91.00 1085 ARG A CA 1
ATOM 8091 C C . ARG A 1 1085 ? -34.230 15.900 2.557 1.00 91.00 1085 ARG A C 1
ATOM 8093 O O . ARG A 1 1085 ? -34.235 15.720 1.337 1.00 91.00 1085 ARG A O 1
ATOM 8100 N N . ALA A 1 1086 ? -33.190 16.467 3.171 1.00 92.62 1086 ALA A N 1
ATOM 8101 C CA . ALA A 1 1086 ? -31.933 16.803 2.503 1.00 92.62 1086 ALA A CA 1
ATOM 8102 C C . ALA A 1 1086 ? -30.980 15.606 2.331 1.00 92.62 1086 ALA A C 1
ATOM 8104 O O . ALA A 1 1086 ? -29.960 15.753 1.653 1.00 92.62 1086 ALA A O 1
ATOM 8105 N N . LEU A 1 1087 ? -31.297 14.439 2.903 1.00 94.56 1087 LEU A N 1
ATOM 8106 C CA . LEU A 1 1087 ? -30.465 13.247 2.823 1.00 94.56 1087 LEU A CA 1
ATOM 8107 C C . LEU A 1 1087 ? -30.254 12.833 1.360 1.00 94.56 1087 LEU A C 1
ATOM 8109 O O . LEU A 1 1087 ? -31.184 12.793 0.550 1.00 94.56 1087 LEU A O 1
ATOM 8113 N N . ARG A 1 1088 ? -28.995 12.567 1.018 1.00 94.50 1088 ARG A N 1
ATOM 8114 C CA . ARG A 1 1088 ? -28.532 12.080 -0.290 1.00 94.50 1088 ARG A CA 1
ATOM 8115 C C . ARG A 1 1088 ? -27.768 10.772 -0.160 1.00 94.50 1088 ARG A C 1
ATOM 8117 O O . ARG A 1 1088 ? -27.739 10.004 -1.120 1.00 94.50 1088 ARG A O 1
ATOM 8124 N N . HIS A 1 1089 ? -27.189 10.531 1.014 1.00 95.00 1089 HIS A N 1
ATOM 8125 C CA . HIS A 1 1089 ? -26.340 9.393 1.320 1.00 95.00 1089 HIS A CA 1
ATOM 8126 C C . HIS A 1 1089 ? -26.674 8.842 2.707 1.00 95.00 1089 HIS A C 1
ATOM 8128 O O . HIS A 1 1089 ? -26.477 9.526 3.714 1.00 95.00 1089 HIS A O 1
ATOM 8134 N N . LEU A 1 1090 ? -27.162 7.607 2.753 1.00 94.25 1090 LEU A N 1
ATOM 8135 C CA . LEU A 1 1090 ? -27.513 6.896 3.976 1.00 94.25 1090 LEU A CA 1
ATOM 8136 C C . LEU A 1 1090 ? -26.786 5.553 4.007 1.00 94.25 1090 LEU A C 1
ATOM 8138 O O . LEU A 1 1090 ? -26.965 4.726 3.120 1.00 94.25 1090 LEU A O 1
ATOM 8142 N N . GLU A 1 1091 ? -25.960 5.330 5.025 1.00 92.19 1091 GLU A N 1
ATOM 8143 C CA . GLU A 1 1091 ? -25.326 4.029 5.249 1.00 92.19 1091 GLU A CA 1
ATOM 8144 C C . GLU A 1 1091 ? -25.891 3.392 6.514 1.00 92.19 1091 GLU A C 1
ATOM 8146 O O . GLU A 1 1091 ? -25.816 3.992 7.583 1.00 92.19 1091 GLU A O 1
ATOM 8151 N N . LEU A 1 1092 ? -26.422 2.179 6.386 1.00 89.81 1092 LEU A N 1
ATOM 8152 C CA . LEU A 1 1092 ? -27.024 1.361 7.440 1.00 89.81 1092 LEU A CA 1
ATOM 8153 C C . LEU A 1 1092 ? -26.532 -0.107 7.387 1.00 89.81 1092 LEU A C 1
ATOM 8155 O O . LEU A 1 1092 ? -27.343 -1.025 7.521 1.00 89.81 1092 LEU A O 1
ATOM 8159 N N . PRO A 1 1093 ? -25.231 -0.393 7.170 1.00 85.06 1093 PRO A N 1
ATOM 8160 C CA . PRO A 1 1093 ? -24.757 -1.768 7.149 1.00 85.06 1093 PRO A CA 1
ATOM 8161 C C . PRO A 1 1093 ? -25.026 -2.481 8.478 1.00 85.06 1093 PRO A C 1
ATOM 8163 O O . PRO A 1 1093 ? -24.912 -1.893 9.558 1.00 85.06 1093 PRO A O 1
ATOM 8166 N N . SER A 1 1094 ? -25.333 -3.771 8.397 1.00 82.69 1094 SER A N 1
ATOM 8167 C CA . SER A 1 1094 ? -25.558 -4.664 9.538 1.00 82.69 1094 SER A CA 1
ATOM 8168 C C . SER A 1 1094 ? -26.714 -4.254 10.461 1.00 82.69 1094 SER A C 1
ATOM 8170 O O . SER A 1 1094 ? -26.797 -4.728 11.594 1.00 82.69 1094 SER A O 1
ATOM 8172 N N . CYS A 1 1095 ? -27.634 -3.396 10.007 1.00 82.81 1095 CYS A N 1
ATOM 8173 C CA . CYS A 1 1095 ? -28.862 -3.044 10.725 1.00 82.81 1095 CYS A CA 1
ATOM 8174 C C . CYS A 1 1095 ? -29.915 -4.166 10.603 1.00 82.81 1095 CYS A C 1
ATOM 8176 O O . CYS A 1 1095 ? -30.956 -4.029 9.974 1.00 82.81 1095 CYS A O 1
ATOM 8178 N N . TRP A 1 1096 ? -29.636 -5.296 11.246 1.00 81.19 1096 TRP A N 1
ATOM 8179 C CA . TRP A 1 1096 ? -30.415 -6.543 11.254 1.00 81.19 1096 TRP A CA 1
ATOM 8180 C C . TRP A 1 1096 ? -31.902 -6.475 11.672 1.00 81.19 1096 TRP A C 1
ATOM 8182 O O . TRP A 1 1096 ? -32.622 -7.430 11.400 1.00 81.19 1096 TRP A O 1
ATOM 8192 N N . ARG A 1 1097 ? -32.363 -5.394 12.321 1.00 82.31 1097 ARG A N 1
ATOM 8193 C CA . ARG A 1 1097 ? -33.773 -5.181 12.723 1.00 82.31 1097 ARG A CA 1
ATOM 8194 C C . ARG A 1 1097 ? -34.584 -4.366 11.707 1.00 82.31 1097 ARG A C 1
ATOM 8196 O O . ARG A 1 1097 ? -35.732 -4.037 11.990 1.00 82.31 1097 ARG A O 1
ATOM 8203 N N . LEU A 1 1098 ? -33.972 -3.986 10.585 1.00 87.75 1098 LEU A N 1
ATOM 8204 C CA . LEU A 1 1098 ? -34.657 -3.282 9.506 1.00 87.75 1098 LEU A CA 1
ATOM 8205 C C . LEU A 1 1098 ? -35.362 -4.272 8.592 1.00 87.75 1098 LEU A C 1
ATOM 8207 O O . LEU A 1 1098 ? -34.728 -5.190 8.069 1.00 87.75 1098 LEU A O 1
ATOM 8211 N N . THR A 1 1099 ? -36.647 -4.033 8.368 1.00 91.38 1099 THR A N 1
ATOM 8212 C CA . THR A 1 1099 ? -37.501 -4.819 7.480 1.00 91.38 1099 THR A CA 1
ATOM 8213 C C . THR A 1 1099 ? -37.970 -3.980 6.292 1.00 91.38 1099 THR A C 1
ATOM 8215 O O . THR A 1 1099 ? -37.720 -2.773 6.195 1.00 91.38 1099 THR A O 1
ATOM 8218 N N . ASP A 1 1100 ? -38.713 -4.608 5.384 1.00 92.38 1100 ASP A N 1
ATOM 8219 C CA . ASP A 1 1100 ? -39.342 -3.930 4.250 1.00 92.38 1100 ASP A CA 1
ATOM 8220 C C . ASP A 1 1100 ? -40.309 -2.811 4.686 1.00 92.38 1100 ASP A C 1
ATOM 8222 O O . ASP A 1 1100 ? -40.501 -1.833 3.959 1.00 92.38 1100 ASP A O 1
ATOM 8226 N N . ALA A 1 1101 ? -40.885 -2.903 5.894 1.00 90.75 1101 ALA A N 1
ATOM 8227 C CA . ALA A 1 1101 ? -41.748 -1.863 6.453 1.00 90.75 1101 ALA A CA 1
ATOM 8228 C C . ALA A 1 1101 ? -40.983 -0.560 6.735 1.00 90.75 1101 ALA A C 1
ATOM 8230 O O . ALA A 1 1101 ? -41.515 0.524 6.486 1.00 90.75 1101 ALA A O 1
ATOM 8231 N N . GLY A 1 1102 ? -39.730 -0.640 7.192 1.00 88.88 1102 GLY A N 1
ATOM 8232 C CA . GLY A 1 1102 ? -38.863 0.527 7.353 1.00 88.88 1102 GLY A CA 1
ATOM 8233 C C . GLY A 1 1102 ? -38.502 1.156 6.011 1.00 88.88 1102 GLY A C 1
ATOM 8234 O O . GLY A 1 1102 ? -38.569 2.376 5.856 1.00 88.88 1102 GLY A O 1
ATOM 8235 N N . LEU A 1 1103 ? -38.192 0.334 5.003 1.00 91.38 1103 LEU A N 1
ATOM 8236 C CA . LEU A 1 1103 ? -37.834 0.815 3.663 1.00 91.38 1103 LEU A CA 1
ATOM 8237 C C . LEU A 1 1103 ? -38.967 1.600 2.990 1.00 91.38 1103 LEU A C 1
ATOM 8239 O O . LEU A 1 1103 ? -38.700 2.599 2.323 1.00 91.38 1103 LEU A O 1
ATOM 8243 N N . LYS A 1 1104 ? -40.232 1.229 3.235 1.00 90.25 1104 LYS A N 1
ATOM 8244 C CA . LYS A 1 1104 ? -41.408 1.999 2.777 1.00 90.25 1104 LYS A CA 1
ATOM 8245 C C . LYS A 1 1104 ? -41.391 3.446 3.253 1.00 90.25 1104 LYS A C 1
ATOM 8247 O O . LYS A 1 1104 ? -41.806 4.329 2.505 1.00 90.25 1104 LYS A O 1
ATOM 8252 N N . GLN A 1 1105 ? -40.849 3.720 4.435 1.00 88.56 1105 GLN A N 1
ATOM 8253 C CA . GLN A 1 1105 ? -40.792 5.077 4.983 1.00 88.56 1105 GLN A CA 1
ATOM 8254 C C . GLN A 1 1105 ? -39.743 5.951 4.272 1.00 88.56 1105 GLN A C 1
ATOM 8256 O O . GLN A 1 1105 ? -39.932 7.163 4.127 1.00 88.56 1105 GLN A O 1
ATOM 8261 N N . LEU A 1 1106 ? -38.678 5.338 3.740 1.00 89.12 1106 LEU A N 1
ATOM 8262 C CA . LEU A 1 1106 ? -37.611 6.037 3.013 1.00 89.12 1106 LEU A CA 1
ATOM 8263 C C . LEU A 1 1106 ? -38.041 6.564 1.638 1.00 89.12 1106 LEU A C 1
ATOM 8265 O O . LEU A 1 1106 ? -37.363 7.433 1.095 1.00 89.12 1106 LEU A O 1
ATOM 8269 N N . THR A 1 1107 ? -39.174 6.111 1.093 1.00 84.75 1107 THR A N 1
ATOM 8270 C CA . THR A 1 1107 ? -39.713 6.586 -0.200 1.00 84.75 1107 THR A CA 1
ATOM 8271 C C . THR A 1 1107 ? -39.957 8.098 -0.237 1.00 84.75 1107 THR A C 1
ATOM 8273 O O . THR A 1 1107 ? -39.879 8.721 -1.294 1.00 84.75 1107 THR A O 1
ATOM 8276 N N . SER A 1 1108 ? -40.183 8.720 0.924 1.00 84.69 1108 SER A N 1
ATOM 8277 C CA . SER A 1 1108 ? -40.335 10.174 1.053 1.00 84.69 1108 SER A CA 1
ATOM 8278 C C . SER A 1 1108 ? -39.032 10.961 0.820 1.00 84.69 1108 SER A C 1
ATOM 8280 O O . SER A 1 1108 ? -39.077 12.167 0.556 1.00 84.69 1108 SER A O 1
ATOM 8282 N N . LEU A 1 1109 ? -37.866 10.304 0.860 1.00 89.75 1109 LEU A N 1
ATOM 8283 C CA . LEU A 1 1109 ? -36.560 10.899 0.571 1.00 89.75 1109 LEU A CA 1
ATOM 8284 C C . LEU A 1 1109 ? -36.281 10.902 -0.938 1.00 89.75 1109 LEU A C 1
ATOM 8286 O O . LEU A 1 1109 ? -35.386 10.219 -1.430 1.00 89.75 1109 LEU A O 1
ATOM 8290 N N . THR A 1 1110 ? -37.013 11.730 -1.680 1.00 85.62 1110 THR A N 1
ATOM 8291 C CA . THR A 1 1110 ? -36.983 11.796 -3.157 1.00 85.62 1110 THR A CA 1
ATOM 8292 C C . THR A 1 1110 ? -35.645 12.199 -3.786 1.00 85.62 1110 THR A C 1
ATOM 8294 O O . THR A 1 1110 ? -35.520 12.189 -5.007 1.00 85.62 1110 THR A O 1
ATOM 8297 N N . GLY A 1 1111 ? -34.654 12.595 -2.984 1.00 86.25 1111 GLY A N 1
ATOM 8298 C CA . GLY A 1 1111 ? -33.294 12.862 -3.452 1.00 86.25 1111 GLY A CA 1
ATOM 8299 C C . GLY A 1 1111 ? -32.247 11.875 -2.936 1.00 86.25 1111 GLY A C 1
ATOM 8300 O O . GLY A 1 1111 ? -31.063 12.093 -3.183 1.00 86.25 1111 GLY A O 1
ATOM 8301 N N . LEU A 1 1112 ? -32.632 10.826 -2.202 1.00 90.56 1112 LEU A N 1
ATOM 8302 C CA . LEU A 1 1112 ? -31.693 9.814 -1.724 1.00 90.56 1112 LEU A CA 1
ATOM 8303 C C . LEU A 1 1112 ? -31.053 9.106 -2.925 1.00 90.56 1112 LEU A C 1
ATOM 8305 O O . LEU A 1 1112 ? -31.744 8.513 -3.749 1.00 90.56 1112 LEU A O 1
ATOM 8309 N N . SER A 1 1113 ? -29.730 9.209 -3.027 1.00 88.69 1113 SER A N 1
ATOM 8310 C CA . SER A 1 1113 ? -28.957 8.728 -4.177 1.00 88.69 1113 SER A CA 1
ATOM 8311 C C . SER A 1 1113 ? -27.995 7.603 -3.831 1.00 88.69 1113 SER A C 1
ATOM 8313 O O . SER A 1 1113 ? -27.597 6.846 -4.708 1.00 88.69 1113 SER A O 1
ATOM 8315 N N . HIS A 1 1114 ? -27.629 7.473 -2.560 1.00 91.56 1114 HIS A N 1
ATOM 8316 C CA . HIS A 1 1114 ? -26.795 6.395 -2.067 1.00 91.56 1114 HIS A CA 1
ATOM 8317 C C . HIS A 1 1114 ? -27.429 5.786 -0.825 1.00 91.56 1114 HIS A C 1
ATOM 8319 O O . HIS A 1 1114 ? -27.665 6.491 0.160 1.00 91.56 1114 HIS A O 1
ATOM 8325 N N . LEU A 1 1115 ? -27.660 4.480 -0.872 1.00 91.88 1115 LEU A N 1
ATOM 8326 C CA . LEU A 1 1115 ? -28.196 3.693 0.222 1.00 91.88 1115 LEU A CA 1
ATOM 8327 C C . LEU A 1 1115 ? -27.367 2.414 0.389 1.00 91.88 1115 LEU A C 1
ATOM 8329 O O . LEU A 1 1115 ? -27.296 1.579 -0.513 1.00 91.88 1115 LEU A O 1
ATOM 8333 N N . ASP A 1 1116 ? -26.734 2.259 1.550 1.00 88.81 1116 ASP A N 1
ATOM 8334 C CA . ASP A 1 1116 ? -26.051 1.022 1.933 1.00 88.81 1116 ASP A CA 1
ATOM 8335 C C . ASP A 1 1116 ? -26.875 0.270 2.979 1.00 88.81 1116 ASP A C 1
ATOM 8337 O O . ASP A 1 1116 ? -27.018 0.736 4.105 1.00 88.81 1116 ASP A O 1
ATOM 8341 N N . LEU A 1 1117 ? -27.400 -0.891 2.597 1.00 89.25 1117 LEU A N 1
ATOM 8342 C CA . LEU A 1 1117 ? -28.146 -1.826 3.442 1.00 89.25 1117 LEU A CA 1
ATOM 8343 C C . LEU A 1 1117 ? -27.409 -3.165 3.561 1.00 89.25 1117 LEU A C 1
ATOM 8345 O O . LEU A 1 1117 ? -28.023 -4.194 3.832 1.00 89.25 1117 LEU A O 1
ATOM 8349 N N . SER A 1 1118 ? -26.100 -3.193 3.301 1.00 83.69 1118 SER A N 1
ATOM 8350 C CA . SER A 1 1118 ? -25.350 -4.445 3.310 1.00 83.69 1118 SER A CA 1
ATOM 8351 C C . SER A 1 1118 ? -25.496 -5.174 4.646 1.00 83.69 1118 SER A C 1
ATOM 8353 O O . SER A 1 1118 ? -25.433 -4.574 5.715 1.00 83.69 1118 SER A O 1
ATOM 8355 N N . TYR A 1 1119 ? -25.702 -6.488 4.590 1.00 80.94 1119 TYR A N 1
ATOM 8356 C CA . TYR A 1 1119 ? -25.956 -7.344 5.750 1.00 80.94 1119 TYR A CA 1
ATOM 8357 C C . TYR A 1 1119 ? -27.226 -6.990 6.559 1.00 80.94 1119 TYR A C 1
ATOM 8359 O O . TYR A 1 1119 ? -27.326 -7.355 7.729 1.00 80.94 1119 TYR A O 1
ATOM 8367 N N . CYS A 1 1120 ? -28.225 -6.337 5.955 1.00 83.75 1120 CYS A N 1
ATOM 8368 C CA . CYS A 1 1120 ? -29.580 -6.238 6.514 1.00 83.75 1120 CYS A CA 1
ATOM 8369 C C . CYS A 1 1120 ? -30.408 -7.466 6.095 1.00 83.75 1120 CYS A C 1
ATOM 8371 O O . CYS A 1 1120 ? -30.977 -7.504 5.007 1.00 83.75 1120 CYS A O 1
ATOM 8373 N N . TRP A 1 1121 ? -30.432 -8.510 6.930 1.00 83.19 1121 TRP A N 1
ATOM 8374 C CA . TRP A 1 1121 ? -30.951 -9.835 6.544 1.00 83.19 1121 TRP A CA 1
ATOM 8375 C C . TRP A 1 1121 ? -32.479 -9.928 6.433 1.00 83.19 1121 TRP A C 1
ATOM 8377 O O . TRP A 1 1121 ? -32.980 -10.831 5.768 1.00 83.19 1121 TRP A O 1
ATOM 8387 N N . GLN A 1 1122 ? -33.212 -9.017 7.075 1.00 84.81 1122 GLN A N 1
ATOM 8388 C CA . GLN A 1 1122 ? -34.680 -8.990 7.071 1.00 84.81 1122 GLN A CA 1
ATOM 8389 C C . GLN A 1 1122 ? -35.275 -8.184 5.901 1.00 84.81 1122 GLN A C 1
ATOM 8391 O O . GLN A 1 1122 ? -36.493 -8.119 5.773 1.00 84.81 1122 GLN A O 1
ATOM 8396 N N . VAL A 1 1123 ? -34.432 -7.601 5.040 1.00 88.00 1123 VAL A N 1
ATOM 8397 C CA . VAL A 1 1123 ? -34.858 -6.948 3.793 1.00 88.00 1123 VAL A CA 1
ATOM 8398 C C . VAL A 1 1123 ? -35.065 -8.005 2.710 1.00 88.00 1123 VAL A C 1
ATOM 8400 O O . VAL A 1 1123 ? -34.150 -8.783 2.423 1.00 88.00 1123 VAL A O 1
ATOM 8403 N N . THR A 1 1124 ? -36.249 -8.019 2.102 1.00 92.56 1124 THR A N 1
ATOM 8404 C CA . THR A 1 1124 ? -36.657 -8.982 1.071 1.00 92.56 1124 THR A CA 1
ATOM 8405 C C . THR A 1 1124 ? -36.889 -8.306 -0.285 1.00 92.56 1124 THR A C 1
ATOM 8407 O O . THR A 1 1124 ? -36.644 -7.110 -0.462 1.00 92.56 1124 THR A O 1
ATOM 8410 N N . ASP A 1 1125 ? -37.361 -9.076 -1.269 1.00 90.38 1125 ASP A N 1
ATOM 8411 C CA . ASP A 1 1125 ? -37.747 -8.564 -2.587 1.00 90.38 1125 ASP A CA 1
ATOM 8412 C C . ASP A 1 1125 ? -38.809 -7.452 -2.511 1.00 90.38 1125 ASP A C 1
ATOM 8414 O O . ASP A 1 1125 ? -38.765 -6.536 -3.328 1.00 90.38 1125 ASP A O 1
ATOM 8418 N N . GLU A 1 1126 ? -39.722 -7.483 -1.529 1.00 90.69 1126 GLU A N 1
ATOM 8419 C CA . GLU A 1 1126 ? -40.751 -6.441 -1.366 1.00 90.69 1126 GLU A CA 1
ATOM 8420 C C . GLU A 1 1126 ? -40.142 -5.085 -0.996 1.00 90.69 1126 GLU A C 1
ATOM 8422 O O . GLU A 1 1126 ? -40.533 -4.045 -1.528 1.00 90.69 1126 GLU A O 1
ATOM 8427 N N . GLY A 1 1127 ? -39.151 -5.074 -0.103 1.00 89.00 1127 GLY A N 1
ATOM 8428 C CA . GLY A 1 1127 ? -38.425 -3.857 0.245 1.00 89.00 1127 GLY A CA 1
ATOM 8429 C C . GLY A 1 1127 ? -37.622 -3.319 -0.932 1.00 89.00 1127 GLY A C 1
ATOM 8430 O O . GLY A 1 1127 ? -37.554 -2.109 -1.143 1.00 89.00 1127 GLY A O 1
ATOM 8431 N N . VAL A 1 1128 ? -37.057 -4.210 -1.747 1.00 88.19 1128 VAL A N 1
ATOM 8432 C CA . VAL A 1 1128 ? -36.365 -3.836 -2.984 1.00 88.19 1128 VAL A CA 1
ATOM 8433 C C . VAL A 1 1128 ? -37.326 -3.232 -4.007 1.00 88.19 1128 VAL A C 1
ATOM 8435 O O . VAL A 1 1128 ? -36.973 -2.242 -4.638 1.00 88.19 1128 VAL A O 1
ATOM 8438 N N . GLU A 1 1129 ? -38.537 -3.769 -4.153 1.00 88.19 1129 GLU A N 1
ATOM 8439 C CA . GLU A 1 1129 ? -39.577 -3.232 -5.042 1.00 88.19 1129 GLU A CA 1
ATOM 8440 C C . GLU A 1 1129 ? -39.971 -1.798 -4.660 1.00 88.19 1129 GLU A C 1
ATOM 8442 O O . GLU A 1 1129 ? -40.084 -0.911 -5.506 1.00 88.19 1129 GLU A O 1
ATOM 8447 N N . VAL A 1 1130 ? -40.084 -1.538 -3.359 1.00 85.94 1130 VAL A N 1
ATOM 8448 C CA . VAL A 1 1130 ? -40.321 -0.198 -2.814 1.00 85.94 1130 VAL A CA 1
ATOM 8449 C C . VAL A 1 1130 ? -39.171 0.747 -3.158 1.00 85.94 1130 VAL A C 1
ATOM 8451 O O . VAL A 1 1130 ? -39.405 1.844 -3.667 1.00 85.94 1130 VAL A O 1
ATOM 8454 N N . LEU A 1 1131 ? -37.924 0.327 -2.930 1.00 84.62 1131 LEU A N 1
ATOM 8455 C CA . LEU A 1 1131 ? -36.745 1.117 -3.298 1.00 84.62 1131 LEU A CA 1
ATOM 8456 C C . LEU A 1 1131 ? -36.640 1.311 -4.817 1.00 84.62 1131 LEU A C 1
ATOM 8458 O O . LEU A 1 1131 ? -36.131 2.339 -5.263 1.00 84.62 1131 LEU A O 1
ATOM 8462 N N . ALA A 1 1132 ? -37.170 0.372 -5.607 1.00 76.88 1132 ALA A N 1
ATOM 8463 C CA . ALA A 1 1132 ? -37.192 0.445 -7.061 1.00 76.88 1132 ALA A CA 1
ATOM 8464 C C . ALA A 1 1132 ? -38.032 1.592 -7.624 1.00 76.88 1132 ALA A C 1
ATOM 8466 O O . ALA A 1 1132 ? -37.766 2.077 -8.722 1.00 76.88 1132 ALA A O 1
ATOM 8467 N N . SER A 1 1133 ? -38.982 2.095 -6.839 1.00 77.00 1133 SER A N 1
ATOM 8468 C CA . SER A 1 1133 ? -39.769 3.278 -7.189 1.00 77.00 1133 SER A CA 1
ATOM 8469 C C . SER A 1 1133 ? -39.024 4.612 -6.994 1.00 77.00 1133 SER A C 1
ATOM 8471 O O . SER A 1 1133 ? -39.501 5.657 -7.441 1.00 77.00 1133 SER A O 1
ATOM 8473 N N . MET A 1 1134 ? -37.851 4.618 -6.346 1.00 80.94 1134 MET A N 1
ATOM 8474 C CA . MET A 1 1134 ? -37.117 5.847 -6.026 1.00 80.94 1134 MET A CA 1
ATOM 8475 C C . MET A 1 1134 ? -36.251 6.321 -7.203 1.00 80.94 1134 MET A C 1
ATOM 8477 O O . MET A 1 1134 ? -35.143 5.836 -7.420 1.00 80.94 1134 MET A O 1
ATOM 8481 N N . ALA A 1 1135 ? -36.720 7.344 -7.922 1.00 73.06 1135 ALA A N 1
ATOM 8482 C CA . ALA A 1 1135 ? -36.080 7.849 -9.144 1.00 73.06 1135 ALA A CA 1
ATOM 8483 C C . ALA A 1 1135 ? -34.657 8.428 -8.966 1.00 73.06 1135 ALA A C 1
ATOM 8485 O O . ALA A 1 1135 ? -33.921 8.541 -9.941 1.00 73.06 1135 ALA A O 1
ATOM 8486 N N . SER A 1 1136 ? -34.257 8.818 -7.750 1.00 78.94 1136 SER A N 1
ATOM 8487 C CA . SER A 1 1136 ? -32.950 9.438 -7.474 1.00 78.94 1136 SER A CA 1
ATOM 8488 C C . SER A 1 1136 ? -31.837 8.455 -7.099 1.00 78.94 1136 SER A C 1
ATOM 8490 O O . SER A 1 1136 ? -30.697 8.887 -6.916 1.00 78.94 1136 SER A O 1
ATOM 8492 N N . MET A 1 1137 ? -32.153 7.167 -6.925 1.00 82.88 1137 MET A N 1
ATOM 8493 C CA . MET A 1 1137 ? -31.226 6.155 -6.415 1.00 82.88 1137 MET A CA 1
ATOM 8494 C C . MET A 1 1137 ? -30.131 5.840 -7.449 1.00 82.88 1137 MET A C 1
ATOM 8496 O O . MET A 1 1137 ? -30.430 5.330 -8.523 1.00 82.88 1137 MET A O 1
ATOM 8500 N N . ALA A 1 1138 ? -28.867 6.118 -7.113 1.00 80.44 1138 ALA A N 1
ATOM 8501 C CA . ALA A 1 1138 ? -27.697 5.906 -7.977 1.00 80.44 1138 ALA A CA 1
ATOM 8502 C C . ALA A 1 1138 ? -26.756 4.806 -7.453 1.00 80.44 1138 ALA A C 1
ATOM 8504 O O . ALA A 1 1138 ? -26.026 4.170 -8.208 1.00 80.44 1138 ALA A O 1
ATOM 8505 N N . VAL A 1 1139 ? -26.734 4.580 -6.139 1.00 80.25 1139 VAL A N 1
ATOM 8506 C CA . VAL A 1 1139 ? -25.939 3.526 -5.510 1.00 80.25 1139 VAL A CA 1
ATOM 8507 C C . VAL A 1 1139 ? -26.787 2.826 -4.464 1.00 80.25 1139 VAL A C 1
ATOM 8509 O O . VAL A 1 1139 ? -27.159 3.423 -3.459 1.00 80.25 1139 VAL A O 1
ATOM 8512 N N . LEU A 1 1140 ? -27.035 1.541 -4.682 1.00 87.00 1140 LEU A N 1
ATOM 8513 C CA . LEU A 1 1140 ? -27.729 0.675 -3.742 1.00 87.00 1140 LEU A CA 1
ATOM 8514 C C . LEU A 1 1140 ? -26.828 -0.520 -3.415 1.00 87.00 1140 LEU A C 1
ATOM 8516 O O . LEU A 1 1140 ? -26.528 -1.340 -4.283 1.00 87.00 1140 LEU A O 1
ATOM 8520 N N . ASN A 1 1141 ? -26.354 -0.606 -2.171 1.00 82.12 1141 ASN A N 1
ATOM 8521 C CA . ASN A 1 1141 ? -25.546 -1.730 -1.705 1.00 82.12 1141 ASN A CA 1
ATOM 8522 C C . ASN A 1 1141 ? -26.407 -2.691 -0.876 1.00 82.12 1141 ASN A C 1
ATOM 8524 O O . ASN A 1 1141 ? -26.766 -2.388 0.256 1.00 82.12 1141 ASN A O 1
ATOM 8528 N N . LEU A 1 1142 ? -26.693 -3.866 -1.441 1.00 85.62 1142 LEU A N 1
ATOM 8529 C CA . LEU A 1 1142 ? -27.464 -4.954 -0.817 1.00 85.62 1142 LEU A CA 1
ATOM 8530 C C . LEU A 1 1142 ? -26.588 -6.187 -0.530 1.00 85.62 1142 LEU A C 1
ATOM 8532 O O . LEU A 1 1142 ? -27.070 -7.314 -0.414 1.00 85.62 1142 LEU A O 1
ATOM 8536 N N . THR A 1 1143 ? -25.264 -6.008 -0.483 1.00 81.75 1143 THR A N 1
ATOM 8537 C CA . THR A 1 1143 ? -24.319 -7.115 -0.274 1.00 81.75 1143 THR A CA 1
ATOM 8538 C C . THR A 1 1143 ? -24.622 -7.821 1.047 1.00 81.75 1143 THR A C 1
ATOM 8540 O O . THR A 1 1143 ? -24.651 -7.179 2.087 1.00 81.75 1143 THR A O 1
ATOM 8543 N N . GLY A 1 1144 ? -24.821 -9.140 1.036 1.00 74.56 1144 GLY A N 1
ATOM 8544 C CA . GLY A 1 1144 ? -25.109 -9.896 2.262 1.00 74.56 1144 GLY A CA 1
ATOM 8545 C C . GLY A 1 1144 ? -26.574 -9.864 2.723 1.00 74.56 1144 GLY A C 1
ATOM 8546 O O . GLY A 1 1144 ? -26.872 -10.388 3.791 1.00 74.56 1144 GLY A O 1
ATOM 8547 N N . CYS A 1 1145 ? -27.497 -9.295 1.940 1.00 80.69 1145 CYS A N 1
ATOM 8548 C CA . CYS A 1 1145 ? -28.942 -9.429 2.156 1.00 80.69 1145 CYS A CA 1
ATOM 8549 C C . CYS A 1 1145 ? -29.442 -10.747 1.538 1.00 80.69 1145 CYS A C 1
ATOM 8551 O O . CYS A 1 1145 ? -29.769 -10.808 0.354 1.00 80.69 1145 CYS A O 1
ATOM 8553 N N . HIS A 1 1146 ? -29.438 -11.834 2.314 1.00 80.19 1146 HIS A N 1
ATOM 8554 C CA . HIS A 1 1146 ? -29.708 -13.188 1.799 1.00 80.19 1146 HIS A CA 1
ATOM 8555 C C . HIS A 1 1146 ? -31.183 -13.470 1.476 1.00 80.19 1146 HIS A C 1
ATOM 8557 O O . HIS A 1 1146 ? -31.463 -14.385 0.707 1.00 80.19 1146 HIS A O 1
ATOM 8563 N N . SER A 1 1147 ? -32.108 -12.661 1.995 1.00 83.69 1147 SER A N 1
ATOM 8564 C CA . SER A 1 1147 ? -33.550 -12.787 1.738 1.00 83.69 1147 SER A CA 1
ATOM 8565 C C . SER A 1 1147 ? -33.995 -12.174 0.399 1.00 83.69 1147 SER A C 1
ATOM 8567 O O . SER A 1 1147 ? -35.176 -12.223 0.067 1.00 83.69 1147 SER A O 1
ATOM 8569 N N . ILE A 1 1148 ? -33.058 -11.622 -0.385 1.00 84.25 1148 ILE A N 1
ATOM 8570 C CA . ILE A 1 1148 ? -33.307 -11.089 -1.731 1.00 84.25 1148 ILE A CA 1
ATOM 8571 C C . ILE A 1 1148 ? -33.080 -12.198 -2.766 1.00 84.25 1148 ILE A C 1
ATOM 8573 O O . ILE A 1 1148 ? -31.965 -12.705 -2.958 1.00 84.25 1148 ILE A O 1
ATOM 8577 N N . THR A 1 1149 ? -34.143 -12.571 -3.466 1.00 87.38 1149 THR A N 1
ATOM 8578 C CA . THR A 1 1149 ? -34.161 -13.663 -4.441 1.00 87.38 1149 THR A CA 1
ATOM 8579 C C . THR A 1 1149 ? -33.725 -13.172 -5.838 1.00 87.38 1149 THR A C 1
ATOM 8581 O O . THR A 1 1149 ? -33.425 -11.987 -6.029 1.00 87.38 1149 THR A O 1
ATOM 8584 N N . PRO A 1 1150 ? -33.637 -14.048 -6.865 1.00 82.19 1150 PRO A N 1
ATOM 8585 C CA . PRO A 1 1150 ? -33.442 -13.605 -8.246 1.00 82.19 1150 PRO A CA 1
ATOM 8586 C C . PRO A 1 1150 ? -34.468 -12.559 -8.716 1.00 82.19 1150 PRO A C 1
ATOM 8588 O O . PRO A 1 1150 ? -34.101 -11.698 -9.512 1.00 82.19 1150 PRO A O 1
ATOM 8591 N N . ARG A 1 1151 ? -35.711 -12.591 -8.207 1.00 84.56 1151 ARG A N 1
ATOM 8592 C CA . ARG A 1 1151 ? -36.756 -11.608 -8.540 1.00 84.56 1151 ARG A CA 1
ATOM 8593 C C . ARG A 1 1151 ? -36.384 -10.211 -8.043 1.00 84.56 1151 ARG A C 1
ATOM 8595 O O . ARG A 1 1151 ? -36.379 -9.280 -8.841 1.00 84.56 1151 ARG A O 1
ATOM 8602 N N . GLY A 1 1152 ? -36.002 -10.059 -6.774 1.00 81.19 1152 GLY A N 1
ATOM 8603 C CA . GLY A 1 1152 ? -35.522 -8.777 -6.249 1.00 81.19 1152 GLY A CA 1
ATOM 8604 C C . GLY A 1 1152 ? -34.284 -8.272 -6.985 1.00 81.19 1152 GLY A C 1
ATOM 8605 O O . GLY A 1 1152 ? -34.199 -7.095 -7.323 1.00 81.19 1152 GLY A O 1
ATOM 8606 N N . ARG A 1 1153 ? -33.350 -9.163 -7.344 1.00 78.62 1153 ARG A N 1
ATOM 8607 C CA . ARG A 1 1153 ? -32.196 -8.785 -8.182 1.00 78.62 1153 ARG A CA 1
ATOM 8608 C C . ARG A 1 1153 ? -32.615 -8.247 -9.553 1.00 78.62 1153 ARG A C 1
ATOM 8610 O O . ARG A 1 1153 ? -32.035 -7.263 -9.996 1.00 78.62 1153 ARG A O 1
ATOM 8617 N N . ALA A 1 1154 ? -33.626 -8.842 -10.186 1.00 78.00 1154 ALA A N 1
ATOM 8618 C CA . ALA A 1 1154 ? -34.174 -8.352 -11.450 1.00 78.00 1154 ALA A CA 1
ATOM 8619 C C . ALA A 1 1154 ? -34.860 -6.979 -11.304 1.00 78.00 1154 ALA A C 1
ATOM 8621 O O . ALA A 1 1154 ? -34.719 -6.136 -12.184 1.00 78.00 1154 ALA A O 1
ATOM 8622 N N . LEU A 1 1155 ? -35.529 -6.708 -10.176 1.00 79.69 1155 LEU A N 1
ATOM 8623 C CA . LEU A 1 1155 ? -36.088 -5.380 -9.872 1.00 79.69 1155 LEU A CA 1
ATOM 8624 C C . LEU A 1 1155 ? -34.990 -4.309 -9.739 1.00 79.69 1155 LEU A C 1
ATOM 8626 O O . LEU A 1 1155 ? -35.146 -3.199 -10.244 1.00 79.69 1155 LEU A O 1
ATOM 8630 N N . VAL A 1 1156 ? -33.844 -4.653 -9.137 1.00 71.00 1156 VAL A N 1
ATOM 8631 C CA . VAL A 1 1156 ? -32.657 -3.771 -9.105 1.00 71.00 1156 VAL A CA 1
ATOM 8632 C C . VAL A 1 1156 ? -32.058 -3.577 -10.501 1.00 71.00 1156 VAL A C 1
ATOM 8634 O O . VAL A 1 1156 ? -31.597 -2.485 -10.825 1.00 71.00 1156 VAL A O 1
ATOM 8637 N N . SER A 1 1157 ? -32.069 -4.607 -11.349 1.00 62.84 1157 SER A N 1
ATOM 8638 C CA . SER A 1 1157 ? -31.672 -4.464 -12.754 1.00 62.84 1157 SER A CA 1
ATOM 8639 C C . SER A 1 1157 ? -32.594 -3.496 -13.506 1.00 62.84 1157 SER A C 1
ATOM 8641 O O . SER A 1 1157 ? -32.091 -2.620 -14.200 1.00 62.84 1157 SER A O 1
ATOM 8643 N N . GLY A 1 1158 ? -33.913 -3.561 -13.285 1.00 58.28 1158 GLY A N 1
ATOM 8644 C CA . GLY A 1 1158 ? -34.888 -2.627 -13.867 1.00 58.28 1158 GLY A CA 1
ATOM 8645 C C . GLY A 1 1158 ? -34.732 -1.173 -13.392 1.00 58.28 1158 GLY A C 1
ATOM 8646 O O . GLY A 1 1158 ? -34.903 -0.241 -14.175 1.00 58.28 1158 GLY A O 1
ATOM 8647 N N . LEU A 1 1159 ? -34.319 -0.966 -12.136 1.00 58.09 1159 LEU A N 1
ATOM 8648 C CA . LEU A 1 1159 ? -33.909 0.338 -11.587 1.00 58.09 1159 LEU A CA 1
ATOM 8649 C C . LEU A 1 1159 ? -32.764 0.987 -12.385 1.00 58.09 1159 LEU A C 1
ATOM 8651 O O . LEU A 1 1159 ? -32.768 2.198 -12.592 1.00 58.09 1159 LEU A O 1
ATOM 8655 N N . LEU A 1 1160 ? -31.797 0.174 -12.826 1.00 48.22 1160 LEU A N 1
ATOM 8656 C CA . LEU A 1 1160 ? -30.599 0.591 -13.570 1.00 48.22 1160 LEU A CA 1
ATOM 8657 C C . LEU A 1 1160 ? -30.818 0.663 -15.097 1.00 48.22 1160 LEU A C 1
ATOM 8659 O O . LEU A 1 1160 ? -29.935 1.141 -15.816 1.00 48.22 1160 LEU A O 1
ATOM 8663 N N . GLU A 1 1161 ? -31.968 0.177 -15.581 1.00 39.41 1161 GLU A N 1
ATOM 8664 C CA . GLU A 1 1161 ? -32.417 0.216 -16.984 1.00 39.41 1161 GLU A CA 1
ATOM 8665 C C . GLU A 1 1161 ? -33.465 1.317 -17.253 1.00 39.41 1161 GLU A C 1
ATOM 8667 O O . GLU A 1 1161 ? -33.753 1.630 -18.410 1.00 39.41 1161 GLU A O 1
ATOM 8672 N N . SER A 1 1162 ? -34.001 1.963 -16.210 1.00 36.72 1162 SER A N 1
ATOM 8673 C CA . SER A 1 1162 ? -34.884 3.127 -16.350 1.00 36.72 1162 SER A CA 1
ATOM 8674 C C . SER A 1 1162 ? -34.121 4.339 -16.922 1.00 36.72 1162 SER A C 1
ATOM 8676 O O . SER A 1 1162 ? -33.067 4.703 -16.395 1.00 36.72 1162 SER A O 1
ATOM 8678 N N . PRO A 1 1163 ? -34.642 5.031 -17.958 1.00 33.59 1163 PRO A N 1
ATOM 8679 C CA . PRO A 1 1163 ? -33.929 6.068 -18.723 1.00 33.59 1163 PRO A CA 1
ATOM 8680 C C . PRO A 1 1163 ? -33.591 7.359 -17.946 1.00 33.59 1163 PRO A C 1
ATOM 8682 O O . PRO A 1 1163 ? -33.063 8.304 -18.536 1.00 33.59 1163 PRO A O 1
ATOM 8685 N N . LEU A 1 1164 ? -33.897 7.418 -16.645 1.00 28.31 1164 LEU A N 1
ATOM 8686 C CA . LEU A 1 1164 ? -33.674 8.562 -15.753 1.00 28.31 1164 LEU A CA 1
ATOM 8687 C C . LEU A 1 1164 ? -32.734 8.269 -14.568 1.00 28.31 1164 LEU A C 1
ATOM 8689 O O . LEU A 1 1164 ? -32.454 9.193 -13.805 1.00 28.31 1164 LEU A O 1
ATOM 8693 N N . SER A 1 1165 ? -32.219 7.044 -14.413 1.00 24.42 1165 SER A N 1
ATOM 8694 C CA . SER A 1 1165 ? -31.280 6.698 -13.334 1.00 24.42 1165 SER A CA 1
ATOM 8695 C C . SER A 1 1165 ? -29.829 6.566 -13.859 1.00 24.42 1165 SER A C 1
ATOM 8697 O O . SER A 1 1165 ? -29.648 5.964 -14.922 1.00 24.42 1165 SER A O 1
ATOM 8699 N N . PRO A 1 1166 ? -28.803 7.161 -13.200 1.00 31.53 1166 PRO A N 1
ATOM 8700 C CA . PRO A 1 1166 ? -27.393 7.093 -13.616 1.00 31.53 1166 PRO A CA 1
ATOM 8701 C C . PRO A 1 1166 ? -26.766 5.695 -13.557 1.00 31.53 1166 PRO A C 1
ATOM 8703 O O . PRO A 1 1166 ? -26.953 5.007 -12.530 1.00 31.53 1166 PRO A O 1
#

Organism: NCBI:txid381761

pLDDT: mean 77.88, std 20.61, range [19.52, 98.38]

Solvent-accessible surface area (backbone atoms only — not comparable to full-atom values): 57780 Å² total; per-residue (Å²): 109,65,44,59,54,54,50,55,52,41,64,58,36,74,78,57,30,69,63,84,70,66,56,76,42,67,42,47,51,57,76,39,82,87,52,63,71,67,56,37,52,56,43,7,48,52,47,32,48,34,36,47,48,53,14,37,32,33,37,26,60,61,82,62,57,65,69,48,57,53,47,35,52,51,43,50,53,58,56,74,69,48,57,67,77,64,52,53,74,37,40,50,35,76,91,44,24,61,21,16,31,41,54,73,41,69,50,72,39,37,45,96,95,48,75,42,59,18,43,29,29,35,35,39,40,54,51,58,65,52,73,69,61,50,63,74,60,78,58,80,79,47,83,61,40,43,76,66,61,72,61,83,92,44,73,62,45,55,63,35,45,55,52,46,52,52,44,50,50,56,40,46,51,35,49,52,27,32,42,24,47,32,54,62,46,57,53,56,52,64,55,41,54,32,39,77,68,49,94,61,96,49,62,33,41,41,38,37,46,33,40,29,54,43,47,58,74,82,42,52,74,63,60,85,73,84,91,72,94,80,83,90,84,84,90,82,92,83,84,92,81,90,69,93,79,75,78,68,46,29,33,37,55,43,67,54,65,40,37,37,37,42,31,45,56,42,78,92,55,63,31,42,30,37,43,29,73,80,72,46,74,31,71,59,56,58,53,90,77,44,30,43,36,34,39,7,48,43,41,15,37,36,50,61,60,60,33,54,46,41,43,28,32,30,41,42,67,42,77,87,51,66,42,49,36,38,44,34,35,42,29,58,15,62,74,24,63,61,48,55,39,75,90,61,58,69,80,82,73,79,84,80,82,83,76,89,68,75,79,79,72,73,93,36,50,50,60,50,58,57,56,51,53,52,52,55,52,65,72,60,74,63,76,94,82,70,93,83,83,88,73,97,84,85,79,82,89,87,87,88,86,89,88,88,86,85,86,89,88,88,92,89,84,90,82,90,80,91,84,87,87,85,88,90,89,87,88,92,74,92,51,61,68,66,60,45,54,71,74,47,78,81,72,93,64,85,74,68,97,80,73,73,76,71,81,74,66,71,87,78,52,59,67,69,61,56,49,61,38,53,79,74,50,57,72,69,57,49,58,60,48,45,71,71,45,69,67,44,31,65,56,40,28,68,63,44,41,59,51,69,72,93,71,88,60,51,62,57,47,30,76,58,33,42,40,27,25,31,41,43,47,53,61,34,79,87,45,30,31,71,48,31,37,39,51,35,68,40,80,38,37,52,57,26,26,31,42,30,40,28,46,12,65,58,30,32,35,70,14,40,45,21,48,34,58,37,48,47,26,27,36,41,33,38,27,42,16,58,49,31,31,31,70,22,32,50,35,46,27,68,25,86,46,38,29,33,43,32,40,26,33,28,65,48,38,36,35,67,17,48,27,41,29,28,74,62,38,60,35,34,32,44,30,55,24,41,71,70,103,59,64,45,47,34,33,66,25,34,50,36,38,25,79,29,43,54,22,29,33,42,33,38,24,38,23,43,61,27,32,32,71,18,41,53,29,48,31,56,27,41,52,22,31,35,42,32,38,29,35,19,47,49,35,42,45,74,22,46,48,36,48,55,48,24,61,50,28,29,33,42,33,44,24,39,17,58,63,33,40,38,76,33,27,64,31,57,26,56,28,52,45,23,29,35,42,33,39,28,40,16,58,54,25,36,30,66,39,38,43,46,37,47,61,25,70,52,28,28,34,44,32,36,32,43,14,44,50,26,28,35,67,13,36,46,16,53,23,61,42,46,51,23,31,33,42,35,38,29,38,16,39,53,28,32,38,74,28,39,45,32,43,27,64,24,51,51,25,27,34,42,32,40,28,39,16,47,44,28,47,34,58,79,72,32,48,34,63,18,54,39,48,28,47,47,22,31,33,42,33,39,28,39,18,42,32,30,22,30,32,27,41,53,30,51,40,71,27,49,53,24,28,34,43,33,42,23,35,18,36,48,27,31,31,76,26,37,46,32,59,28,56,28,50,49,25,33,36,48,36,40,30,43,18,63,34,36,45,51,29,74,30,42,46,38,55,32,60,26,44,52,24,31,36,44,35,40,31,45,22,45,55,33,33,37,63,17,54,37,32,52,46,62,33,53,48,24,33,33,43,32,41,27,38,16,35,52,37,30,51,44,81,42,7,53,51,47,47,29,73,33,59,46,32,29,35,42,33,39,27,36,20,45,51,38,46,31,83,39,48,25,54,52,24,67,28,42,44,26,30,34,43,34,34,28,47,17,42,57,30,33,31,60,16,37,53,49,30,52,73,30,75,49,32,29,33,44,31,34,31,42,10,43,44,25,28,33,64,14,30,42,18,48,24,45,35,47,54,24,27,33,43,32,43,27,46,26,62,54,31,29,33,67,15,40,47,38,35,44,67,23,56,51,27,25,32,45,34,40,38,39,72,71,70,95,83,74,91,72,91,76,68,58,51,31,31,69,19,39,42,30,53,28,64,24,58,46,28,31,33,42,35,36,34,36,23,56,62,30,34,33,74,17,46,58,41,43,63,69,28,69,51,33,24,33,41,32,39,23,38,15,46,51,31,31,34,69,24,43,52,51,56,48,70,46,68,41,50,57,42,78,40,57,56,68,24,76,50,44,49,74,67,28,52,50,44,54,50,51,42,63,66,39,97,76,32,110